Protein AF-0000000074859136 (afdb_homodimer)

Radius of gyration: 30.44 Å; Cα contacts (8 Å, |Δi|>4): 1708; chains: 2; bounding box: 60×98×74 Å

Secondary structure (DSSP, 8-state):
----PPEEEEE--SHHHHHHHHHHHHTT-EEEEEE-SSHHHHHHHHHHHT-SEEES-HHHHHT-TT--EEEE-S-HHHHHHHHHHHHHTT-EEEEPSP--SSSGGGHHHHHHHHH-TTS-EEE--GGGGSHHHHHHHHHHHTTTTSSEEEEEEEEE-B----SS--GGG-GGGT-SHIIIIIHHHHHHHHHHH---EEEEEEEEE------SSS-SSPPP-S-SEEEEEEEETTS-EEEEEEETB--SS-EEEEEEEESSEEEEEETTEEEEEETT-SS-EEEE-----HHHHHTTT--HHHHTTS-HHHHHHHHHHHHHHHHHHHT-SSTT---SGGGTTSEEHHHHHHHHHHHHHHHHHHHHTB-EE-----------TTHHHHHHHHHHTT-/----PPEEEEE--SHHHHHHHHHHHHTT-EEEEEE-SSHHHHHHHHHHHT-SEEES-HHHHHT-TT--EEEE-S-HHHHHHHHHHHHHTT-EEEEPSP--SSGGGGHHHHHHHHH-TTS-EEE--GGGGSHHHHHHHHHHHTTTTSSEEEEEEEEE-B----SS--GGG-GGGT-SHIIIIIHHHHHHHHHHH---EEEEEEEEE------SSS-SSPPP-S-SEEEEEEEETTS-EEEEEEETB--SS-EEEEEEEESSEEEEEETTEEEEEETT-SS-EEEE-----HHHHHTTT--HHHHTTS-HHHHHHHHHHHHHHHHHHHT-SSTT---SGGGTTSPBHHHHHHHHHHHHHHHHHHHHTB-EE-----------TTHHHHHHHHHHTT-

Foldseek 3Di:
DQQDAAEEEEEEQDLVVLLLLLLLVVLVHHHAEYEYCDPVSQVVSCVLRVHDYYDNDLVCRLVPPRHQEYEYDHFLLCQQVSLLVSLVVQHAYEYEFPNHLFLLSNLSNVVSCVVRVQHHFFYLLLLLQQPQLVVLLVCLVVCVQPQWAEKEKEKEEADDPDLDDDLQQESRRQHAQCRPVVLSVQLSCCLRNVWHFFKKEWAFDDPDQADPRRDDDHTRPYTQWIWMKTQTPSNHIYIYTGHNHHYDAIWMWMWIHHPFWIWIDTQSWIWIDTPVDDDIDGPDDDDDDVVVSVVSVRDPVSPVVDRRSSSSSSSSVSSLQSVQCSVDNDNNGGHCVSVVSTHGSVSSSRSSQVSVQHVVNNVVVHMDTRDRDSPNPDPPVPVCVVVVVVVPVVD/DQQDAAEEEEEEQDLVVLLLLLLLVVLVHHHAEYAYCDPVSQVVSCVLRVHDYYDNDLVCRLVPPRHQEYEYDHFLLCQQVSLLVSLVVQHAYEYEFPNHLFLLSNLSNVVSCVVRVQHHFFYLLLLLQQPQLVVLLVCLVVCVQPQWAEKEKEKEEADDPDLDDDLQQESRRQHAQCRPVVLSVQLSCCLRNVWHFFKKEWAFDDPDQADPRRDDDHTRPYTQWIWMKTQTPSNHIYIYTGHNHHYDAIWMWMWIHHPFWIWIDTQSWIWIDTPVDDDIDGPDDDDDDVVVSVVSVRDPVSPVVDRRSSSSSSSSVSSLQSVQCSVDNDNNGGHCVSVVSTHGSVSSSRSSQVSVQHVVNNVVVHMDTRDRDSPNPDPPVPVVVVVVVVVPVVD

pLDDT: mean 88.19, std 16.2, range [21.61, 98.81]

Solvent-accessible surface area (backbone atoms only — not comparable to full-atom values): 40100 Å² total; per-residue (Å²): 124,86,80,69,65,51,23,26,20,37,37,35,80,38,67,64,37,63,47,47,52,32,47,37,44,71,58,65,32,48,58,53,29,36,31,18,93,40,66,66,59,16,50,50,50,23,65,74,66,70,32,85,36,60,36,62,48,70,62,61,40,66,65,32,88,64,37,40,32,36,40,40,32,52,64,15,79,51,39,15,58,52,47,23,54,37,42,73,75,71,27,25,35,38,34,36,79,49,46,33,53,39,31,76,54,30,42,55,27,33,53,35,42,67,73,42,67,87,45,54,52,33,38,58,57,17,52,59,46,19,66,37,46,45,49,48,24,49,38,43,74,73,41,57,21,53,55,60,42,43,33,42,35,42,36,35,25,41,62,67,80,60,71,62,90,47,53,55,34,28,43,84,47,33,16,21,37,50,44,66,48,42,39,56,48,52,45,49,50,28,66,41,71,71,34,48,67,44,31,27,28,36,48,72,39,59,82,64,41,64,49,95,61,38,64,79,87,63,64,40,59,16,32,41,30,31,39,37,37,32,37,27,74,74,68,22,35,36,40,41,38,36,37,33,76,36,67,57,72,73,40,44,38,41,37,42,28,24,79,37,13,35,39,37,35,50,64,40,29,22,34,37,30,42,68,92,45,82,60,76,38,83,75,34,84,54,77,89,54,64,68,64,49,45,72,41,65,44,50,68,72,50,54,75,74,44,60,65,46,47,52,52,1,37,49,45,40,46,49,25,52,47,49,13,39,67,74,33,88,48,68,90,40,64,44,61,72,64,48,65,74,54,40,33,46,64,51,47,38,50,32,32,37,48,51,48,37,28,54,51,9,29,76,68,41,26,53,36,68,48,72,90,72,82,74,68,71,74,77,63,77,68,61,56,56,58,54,50,49,66,61,50,61,77,106,124,87,82,68,64,50,23,27,19,37,36,34,82,37,68,64,37,61,45,48,54,33,46,38,45,72,58,65,33,47,58,52,27,36,30,18,92,41,65,67,59,16,50,51,50,24,65,75,66,69,31,84,38,59,38,62,49,70,62,62,40,67,67,33,88,63,38,41,33,35,40,38,32,53,63,16,79,52,41,15,58,52,47,21,53,36,42,72,76,72,26,26,35,37,35,35,79,50,46,34,54,38,30,76,54,29,42,53,26,33,53,36,41,67,73,42,68,88,45,54,52,34,36,58,57,17,53,61,47,18,67,36,47,45,50,48,26,50,38,42,74,72,42,59,20,52,56,59,42,42,34,42,36,41,35,35,24,43,62,66,80,61,73,61,91,48,53,56,35,28,43,83,46,34,18,21,38,52,43,66,48,42,36,56,48,52,45,49,49,27,66,42,72,71,34,50,66,43,30,27,27,38,48,72,40,59,82,66,38,64,47,95,62,38,65,81,89,63,64,40,60,16,32,41,30,31,39,36,38,32,38,27,72,74,68,22,34,35,41,40,38,35,37,32,76,36,68,59,73,75,41,45,38,40,36,43,27,23,80,37,12,36,40,38,34,50,64,40,28,24,34,35,32,42,68,93,46,81,60,76,38,83,74,33,86,52,78,89,54,64,66,65,49,45,72,42,66,44,52,69,72,50,54,75,74,46,59,64,45,48,53,53,1,36,49,46,40,45,48,24,52,45,51,13,39,67,73,34,87,49,67,88,40,63,43,61,73,63,49,65,73,54,40,35,44,63,51,47,38,52,33,30,38,48,52,47,38,31,53,51,9,29,74,69,40,26,51,36,70,48,73,92,71,83,74,68,72,72,79,63,77,67,62,55,55,57,55,50,50,67,59,50,63,76,106

Nearest PDB structures (foldseek):
  8y7p-assembly1_A  TM=9.850E-01  e=3.467E-49  Homo sapiens
  8y7p-assembly1_B  TM=9.834E-01  e=2.376E-48  Homo sapiens
  3cea-assembly1_D  TM=7.987E-01  e=2.219E-18  Lactiplantibacillus plantarum WCFS1
  4n54-assembly1_C  TM=8.132E-01  e=1.836E-16  Lacticaseibacillus casei BL23
  2p2s-assembly1_B  TM=7.244E-01  e=1.103E-16  Pectobacterium atrosepticum SCRI1043

Sequence (790 aa):
MRKMLPGVGVFGNTPAMRCYIPMLKSCGLEVVALWARTTAEAQEMSEDLDISTFTTDVDKVLLHKDVDLVVISCSPHLQAHIAAKALGIGKHVLCSPPSGPRSHDTLPMVHASRYYPRLMSLMCNGLRFLPSVVKMRSLVKDGFLGEPTICEVKVHYGQRLRTTFDWMCDEMMGGGALNMYGGMIVDLLSHVTGQRATRVQGMLKTYTKQTEHIKGIREITSDDFCSFQMELDGGACATVTLNGHVPGQFVQEVIIVGTKGRLVLKGADLYGQKHDRVKEELLHFDPVNYKDIDSLGISEKVRGDIPVAYMKGVIRMMESVRDAFQQVEERQGWSGGPLEAAATFEDCFYVQTVLDTVRAASKSRQSMKVTMTDSQPEPNPFLSTAMRRSTFSLHMRKMLPGVGVFGNTPAMRCYIPMLKSCGLEVVALWARTTAEAQEMSEDLDISTFTTDVDKVLLHKDVDLVVISCSPHLQAHIAAKALGIGKHVLCSPPSGPRSHDTLPMVHASRYYPRLMSLMCNGLRFLPSVVKMRSLVKDGFLGEPTICEVKVHYGQRLRTTFDWMCDEMMGGGALNMYGGMIVDLLSHVTGQRATRVQGMLKTYTKQTEHIKGIREITSDDFCSFQMELDGGACATVTLNGHVPGQFVQEVIIVGTKGRLVLKGADLYGQKHDRVKEELLHFDPVNYKDIDSLGISEKVRGDIPVAYMKGVIRMMESVRDAFQQVEERQGWSGGPLEAAATFEDCFYVQTVLDTVRAASKSRQSMKVTMTDSQPEPNPFLSTAMRRSTFSLH

Structure (mmCIF, N/CA/C/O backbone):
data_AF-0000000074859136-model_v1
#
loop_
_entity.id
_entity.type
_entity.pdbx_description
1 polymer 'Glucose-fructose oxidoreductase domain-containing protein 1'
#
loop_
_atom_site.group_PDB
_atom_site.id
_atom_site.type_symbol
_atom_site.label_atom_id
_atom_site.label_alt_id
_atom_site.label_comp_id
_atom_site.label_asym_id
_atom_site.label_entity_id
_atom_site.label_seq_id
_atom_site.pdbx_PDB_ins_code
_atom_site.Cartn_x
_atom_site.Cartn_y
_atom_site.Cartn_z
_atom_site.occupancy
_atom_site.B_iso_or_equiv
_atom_site.auth_seq_id
_atom_site.auth_comp_id
_atom_site.auth_asym_id
_atom_site.auth_atom_id
_atom_site.pdbx_PDB_model_num
ATOM 1 N N . MET A 1 1 ? 13.938 41.938 32.5 1 36.56 1 MET A N 1
ATOM 2 C CA . MET A 1 1 ? 12.484 42.062 32.438 1 36.56 1 MET A CA 1
ATOM 3 C C . MET A 1 1 ? 11.867 40.844 31.734 1 36.56 1 MET A C 1
ATOM 5 O O . MET A 1 1 ? 12.398 40.375 30.734 1 36.56 1 MET A O 1
ATOM 9 N N . ARG A 1 2 ? 11.203 40.031 32.406 1 47.5 2 ARG A N 1
ATOM 10 C CA . ARG A 1 2 ? 10.672 38.75 31.875 1 47.5 2 ARG A CA 1
ATOM 11 C C . ARG A 1 2 ? 9.992 38.969 30.531 1 47.5 2 ARG A C 1
ATOM 13 O O . ARG A 1 2 ? 9.078 39.781 30.406 1 47.5 2 ARG A O 1
ATOM 20 N N . LYS A 1 3 ? 10.711 38.781 29.391 1 60.5 3 LYS A N 1
ATOM 21 C CA . LYS A 1 3 ? 10.328 39.031 28.016 1 60.5 3 LYS A CA 1
ATOM 22 C C . LYS A 1 3 ? 8.945 38.469 27.703 1 60.5 3 LYS A C 1
ATOM 24 O O . LYS A 1 3 ? 8.656 37.312 28.047 1 60.5 3 LYS A O 1
ATOM 29 N N . MET A 1 4 ? 7.867 39.375 27.562 1 75.81 4 MET A N 1
ATOM 30 C CA . MET A 1 4 ? 6.445 39.062 27.547 1 75.81 4 MET A CA 1
ATOM 31 C C . MET A 1 4 ? 6.078 38.312 26.266 1 75.81 4 MET A C 1
ATOM 33 O O . MET A 1 4 ? 6.379 38.781 25.156 1 75.81 4 MET A O 1
ATOM 37 N N . LEU A 1 5 ? 5.797 37.031 26.266 1 87.38 5 LEU A N 1
ATOM 38 C CA . LEU A 1 5 ? 5.297 36.219 25.172 1 87.38 5 LEU A CA 1
ATOM 39 C C . LEU A 1 5 ? 4.004 36.812 24.609 1 87.38 5 LEU A C 1
ATOM 41 O O . LEU A 1 5 ? 3.264 37.5 25.312 1 87.38 5 LEU A O 1
ATOM 45 N N . PRO A 1 6 ? 3.83 36.688 23.359 1 91.81 6 PRO A N 1
ATOM 46 C CA . PRO A 1 6 ? 2.615 37.25 22.75 1 91.81 6 PRO A CA 1
ATOM 47 C C . PRO A 1 6 ? 1.342 36.594 23.297 1 91.81 6 PRO A C 1
ATOM 49 O O . PRO A 1 6 ? 1.353 35.406 23.656 1 91.81 6 PRO A O 1
ATOM 52 N N . GLY A 1 7 ? 0.322 37.406 23.391 1 94.69 7 GLY A N 1
ATOM 53 C CA . GLY A 1 7 ? -0.997 36.844 23.625 1 94.69 7 GLY A CA 1
ATOM 54 C C . GLY A 1 7 ? -1.564 36.125 22.406 1 94.69 7 GLY A C 1
ATOM 55 O O . GLY A 1 7 ? -1.3 36.5 21.266 1 94.69 7 GLY A O 1
ATOM 56 N N . VAL A 1 8 ? -2.383 35.062 22.672 1 97.5 8 VAL A N 1
ATOM 57 C CA . VAL A 1 8 ? -2.85 34.219 21.578 1 97.5 8 VAL A CA 1
ATOM 58 C C . VAL A 1 8 ? -4.367 34.312 21.469 1 97.5 8 VAL A C 1
ATOM 60 O O . VAL A 1 8 ? -5.086 34.219 22.469 1 97.5 8 VAL A O 1
ATOM 63 N N . GLY A 1 9 ? -4.871 34.594 20.281 1 98.25 9 GLY A N 1
ATOM 64 C CA . GLY A 1 9 ? -6.266 34.375 19.906 1 98.25 9 GLY A CA 1
ATOM 65 C C . GLY A 1 9 ? -6.492 33.094 19.125 1 98.25 9 GLY A C 1
ATOM 66 O O . GLY A 1 9 ? -5.73 32.781 18.203 1 98.25 9 GLY A O 1
ATOM 67 N N . VAL A 1 10 ? -7.543 32.344 19.484 1 98.19 10 VAL A N 1
ATOM 68 C CA . VAL A 1 10 ? -7.742 31.062 18.828 1 98.19 10 VAL A CA 1
ATOM 69 C C . VAL A 1 10 ? -9.086 31.047 18.109 1 98.19 10 VAL A C 1
ATOM 71 O O . VAL A 1 10 ? -10.062 31.625 18.594 1 98.19 10 VAL A O 1
ATOM 74 N N . PHE A 1 11 ? -9.086 30.391 16.953 1 97.25 11 PHE A N 1
ATOM 75 C CA . PHE A 1 11 ? -10.281 30.266 16.125 1 97.25 11 PHE A CA 1
ATOM 76 C C . PHE A 1 11 ? -10.641 28.797 15.922 1 97.25 11 PHE A C 1
ATOM 78 O O . PHE A 1 11 ? -9.883 28.047 15.297 1 97.25 11 PHE A O 1
ATOM 85 N N . GLY A 1 12 ? -11.859 28.422 16.422 1 93.75 12 GLY A N 1
ATOM 86 C CA . GLY A 1 12 ? -12.359 27.094 16.141 1 93.75 12 GLY A CA 1
ATOM 87 C C . GLY A 1 12 ? -12.5 26.234 17.391 1 93.75 12 GLY A C 1
ATOM 88 O O . GLY A 1 12 ? -11.906 26.547 18.438 1 93.75 12 GLY A O 1
ATOM 89 N N . ASN A 1 13 ? -13.305 25.188 17.312 1 87.81 13 ASN A N 1
ATOM 90 C CA . ASN A 1 13 ? -13.57 24.281 18.406 1 87.81 13 ASN A CA 1
ATOM 91 C C . ASN A 1 13 ? -13.305 22.828 18.016 1 87.81 13 ASN A C 1
ATOM 93 O O . ASN A 1 13 ? -13.977 21.906 18.484 1 87.81 13 ASN A O 1
ATOM 97 N N . THR A 1 14 ? -12.406 22.625 17.156 1 86.62 14 THR A N 1
ATOM 98 C CA . THR A 1 14 ? -12.047 21.281 16.688 1 86.62 14 THR A CA 1
ATOM 99 C C . THR A 1 14 ? -11.266 20.531 17.766 1 86.62 14 THR A C 1
ATOM 101 O O . THR A 1 14 ? -10.758 21.141 18.703 1 86.62 14 THR A O 1
ATOM 104 N N . PRO A 1 15 ? -11.203 19.203 17.625 1 85.75 15 PRO A N 1
ATOM 105 C CA . PRO A 1 15 ? -10.336 18.438 18.531 1 85.75 15 PRO A CA 1
ATOM 106 C C . PRO A 1 15 ? -8.891 18.938 18.516 1 85.75 15 PRO A C 1
ATOM 108 O O . PRO A 1 15 ? -8.211 18.938 19.547 1 85.75 15 PRO A O 1
ATOM 111 N N . ALA A 1 16 ? -8.508 19.344 17.406 1 89.56 16 ALA A N 1
ATOM 112 C CA . ALA A 1 16 ? -7.152 19.875 17.297 1 89.56 16 ALA A CA 1
ATOM 113 C C . ALA A 1 16 ? -6.973 21.109 18.188 1 89.56 16 ALA A C 1
ATOM 115 O O . ALA A 1 16 ? -5.992 21.219 18.922 1 89.56 16 ALA A O 1
ATOM 116 N N . MET A 1 17 ? -7.926 21.969 18.125 1 92.69 17 MET A N 1
ATOM 117 C CA . MET A 1 17 ? -7.828 23.188 18.922 1 92.69 17 MET A CA 1
ATOM 118 C C . MET A 1 17 ? -7.848 22.875 20.422 1 92.69 17 MET A C 1
ATOM 120 O O . MET A 1 17 ? -7.148 23.516 21.203 1 92.69 17 MET A O 1
ATOM 124 N N . ARG A 1 18 ? -8.57 21.938 20.781 1 91.06 18 ARG A N 1
ATOM 125 C CA . ARG A 1 18 ? -8.641 21.516 22.172 1 91.06 18 ARG A CA 1
ATOM 126 C C . ARG A 1 18 ? -7.309 20.953 22.656 1 91.06 18 ARG A C 1
ATOM 128 O O . ARG A 1 18 ? -7.02 20.953 23.844 1 91.06 18 ARG A O 1
ATOM 135 N N . CYS A 1 19 ? -6.512 20.547 21.703 1 91.38 19 CYS A N 1
ATOM 136 C CA . CYS A 1 19 ? -5.164 20.078 22.016 1 91.38 19 CYS A CA 1
ATOM 137 C C . CYS A 1 19 ? -4.172 21.234 22 1 91.38 19 CYS A C 1
ATOM 139 O O . CYS A 1 19 ? -3.279 21.312 22.844 1 91.38 19 CYS A O 1
ATOM 141 N N . TYR A 1 20 ? -4.359 22.172 21.078 1 95.06 20 TYR A N 1
ATOM 142 C CA . TYR A 1 20 ? -3.416 23.266 20.922 1 95.06 20 TYR A CA 1
ATOM 143 C C . TYR A 1 20 ? -3.424 24.188 22.125 1 95.06 20 TYR A C 1
ATOM 145 O O . TYR A 1 20 ? -2.367 24.625 22.594 1 95.06 20 TYR A O 1
ATOM 153 N N . ILE A 1 21 ? -4.586 24.469 22.688 1 95.75 21 ILE A N 1
ATOM 154 C CA . ILE A 1 21 ? -4.738 25.469 23.75 1 95.75 21 ILE A CA 1
ATOM 155 C C . ILE A 1 21 ? -3.939 25.047 24.969 1 95.75 21 ILE A C 1
ATOM 157 O O . ILE A 1 21 ? -3.086 25.797 25.453 1 95.75 21 ILE A O 1
ATOM 161 N N . PRO A 1 22 ? -4.133 23.812 25.469 1 94.25 22 PRO A N 1
ATOM 162 C CA . PRO A 1 22 ? -3.314 23.391 26.609 1 94.25 22 PRO A CA 1
ATOM 163 C C . PRO A 1 22 ? -1.821 23.375 26.297 1 94.25 22 PRO A C 1
ATOM 165 O O . PRO A 1 22 ? -1 23.672 27.172 1 94.25 22 PRO A O 1
ATOM 168 N N . MET A 1 23 ? -1.452 23.062 25.109 1 93.94 23 MET A N 1
ATOM 169 C CA . MET A 1 23 ? -0.048 23.031 24.703 1 93.94 23 MET A CA 1
ATOM 170 C C . MET A 1 23 ? 0.551 24.438 24.734 1 93.94 23 MET A C 1
ATOM 172 O O . MET A 1 23 ? 1.662 24.625 25.234 1 93.94 23 MET A O 1
ATOM 176 N N . LEU A 1 24 ? -0.173 25.375 24.219 1 95.75 24 LEU A N 1
ATOM 177 C CA . LEU A 1 24 ? 0.262 26.766 24.234 1 95.75 24 LEU A CA 1
ATOM 178 C C . LEU A 1 24 ? 0.441 27.281 25.656 1 95.75 24 LEU A C 1
ATOM 180 O O . LEU A 1 24 ? 1.464 27.891 25.984 1 95.75 24 LEU A O 1
ATOM 184 N N . LYS A 1 25 ? -0.513 26.953 26.484 1 94.44 25 LYS A N 1
ATOM 185 C CA . LYS A 1 25 ? -0.466 27.391 27.875 1 94.44 25 LYS A CA 1
ATOM 186 C C . LYS A 1 25 ? 0.729 26.781 28.594 1 94.44 25 LYS A C 1
ATOM 188 O O . LYS A 1 25 ? 1.393 27.453 29.391 1 94.44 25 LYS A O 1
ATOM 193 N N . SER A 1 26 ? 0.983 25.578 28.281 1 92.5 26 SER A N 1
ATOM 194 C CA . SER A 1 26 ? 2.105 24.891 28.906 1 92.5 26 SER A CA 1
ATOM 195 C C . SER A 1 26 ? 3.436 25.5 28.5 1 92.5 26 SER A C 1
ATOM 197 O O . SER A 1 26 ? 4.434 25.391 29.203 1 92.5 26 SER A O 1
ATOM 199 N N . CYS A 1 27 ? 3.443 26.141 27.375 1 93.44 27 CYS A N 1
ATOM 200 C CA . CYS A 1 27 ? 4.645 26.797 26.875 1 93.44 27 CYS A CA 1
ATOM 201 C C . CYS A 1 27 ? 4.746 28.219 27.406 1 93.44 27 CYS A C 1
ATOM 203 O O . CYS A 1 27 ? 5.668 28.953 27.062 1 93.44 27 CYS A O 1
ATOM 205 N N . GLY A 1 28 ? 3.732 28.594 28.172 1 93.19 28 GLY A N 1
ATOM 206 C CA . GLY A 1 28 ? 3.764 29.922 28.781 1 93.19 28 GLY A CA 1
ATOM 207 C C . GLY A 1 28 ? 3.031 30.969 27.969 1 93.19 28 GLY A C 1
ATOM 208 O O . GLY A 1 28 ? 3.031 32.156 28.312 1 93.19 28 GLY A O 1
ATOM 209 N N . LEU A 1 29 ? 2.426 30.594 26.859 1 94.62 29 LEU A N 1
ATOM 210 C CA . LEU A 1 29 ? 1.637 31.531 26.062 1 94.62 29 LEU A CA 1
ATOM 211 C C . LEU A 1 29 ? 0.225 31.672 26.609 1 94.62 29 LEU A C 1
ATOM 213 O O . LEU A 1 29 ? -0.413 30.672 26.953 1 94.62 29 LEU A O 1
ATOM 217 N N . GLU A 1 30 ? -0.194 32.812 26.719 1 94.75 30 GLU A N 1
ATOM 218 C CA . GLU A 1 30 ? -1.532 33.062 27.25 1 94.75 30 GLU A CA 1
ATOM 219 C C . GLU A 1 30 ? -2.57 33.125 26.141 1 94.75 30 GLU A C 1
ATOM 221 O O . GLU A 1 30 ? -2.434 33.875 25.188 1 94.75 30 GLU A O 1
ATOM 226 N N . VAL A 1 31 ? -3.578 32.281 26.25 1 97.31 31 VAL A N 1
ATOM 227 C CA . VAL A 1 31 ? -4.711 32.312 25.328 1 97.31 31 VAL A CA 1
ATOM 228 C C . VAL A 1 31 ? -5.777 33.281 25.891 1 97.31 31 VAL A C 1
ATOM 230 O O . VAL A 1 31 ? -6.434 32.969 26.875 1 97.31 31 VAL A O 1
ATOM 233 N N . VAL A 1 32 ? -6.035 34.344 25.188 1 96.69 32 VAL A N 1
ATOM 234 C CA . VAL A 1 32 ? -6.785 35.406 25.828 1 96.69 32 VAL A CA 1
ATOM 235 C C . VAL A 1 32 ? -8.164 35.531 25.188 1 96.69 32 VAL A C 1
ATOM 237 O O . VAL A 1 32 ? -9.086 36.125 25.781 1 96.69 32 VAL A O 1
ATOM 240 N N . ALA A 1 33 ? -8.312 35.031 23.953 1 97.69 33 ALA A N 1
ATOM 241 C CA . ALA A 1 33 ? -9.586 35.156 23.25 1 97.69 33 ALA A CA 1
ATOM 242 C C . ALA A 1 33 ? -9.867 33.906 22.406 1 97.69 33 ALA A C 1
ATOM 244 O O . ALA A 1 33 ? -8.953 33.344 21.797 1 97.69 33 ALA A O 1
ATOM 245 N N . LEU A 1 34 ? -11.148 33.562 22.359 1 98.12 34 LEU A N 1
ATOM 246 C CA . LEU A 1 34 ? -11.594 32.375 21.641 1 98.12 34 LEU A CA 1
ATOM 247 C C . LEU A 1 34 ? -12.789 32.688 20.75 1 98.12 34 LEU A C 1
ATOM 249 O O . LEU A 1 34 ? -13.75 33.312 21.203 1 98.12 34 LEU A O 1
ATOM 253 N N . TRP A 1 35 ? -12.695 32.25 19.484 1 97.81 35 TRP A N 1
ATOM 254 C CA . TRP A 1 35 ? -13.82 32.312 18.547 1 97.81 35 TRP A CA 1
ATOM 255 C C . TRP A 1 35 ? -14.359 30.922 18.25 1 97.81 35 TRP A C 1
ATOM 257 O O . TRP A 1 35 ? -13.586 29.984 18.062 1 97.81 35 TRP A O 1
ATOM 267 N N . ALA A 1 36 ? -15.656 30.766 18.219 1 95.62 36 ALA A N 1
ATOM 268 C CA . ALA A 1 36 ? -16.344 29.594 17.688 1 95.62 36 ALA A CA 1
ATOM 269 C C . ALA A 1 36 ? -17.594 29.984 16.906 1 95.62 36 ALA A C 1
ATOM 271 O O . ALA A 1 36 ? -18 31.156 16.938 1 95.62 36 ALA A O 1
ATOM 272 N N . ARG A 1 37 ? -18.109 29.031 16.234 1 91.56 37 ARG A N 1
ATOM 273 C CA . ARG A 1 37 ? -19.219 29.312 15.312 1 91.56 37 ARG A CA 1
ATOM 274 C C . ARG A 1 37 ? -20.469 29.719 16.078 1 91.56 37 ARG A C 1
ATOM 276 O O . ARG A 1 37 ? -21.219 30.594 15.617 1 91.56 37 ARG A O 1
ATOM 283 N N . THR A 1 38 ? -20.75 29.109 17.219 1 94.19 38 THR A N 1
ATOM 284 C CA . THR A 1 38 ? -21.922 29.422 18.016 1 94.19 38 THR A CA 1
ATOM 285 C C . THR A 1 38 ? -21.516 29.859 19.422 1 94.19 38 THR A C 1
ATOM 287 O O . THR A 1 38 ? -20.453 29.484 19.922 1 94.19 38 THR A O 1
ATOM 290 N N . THR A 1 39 ? -22.422 30.625 20 1 95.38 39 THR A N 1
ATOM 291 C CA . THR A 1 39 ? -22.172 31.109 21.344 1 95.38 39 THR A CA 1
ATOM 292 C C . THR A 1 39 ? -22.047 29.938 22.328 1 95.38 39 THR A C 1
ATOM 294 O O . THR A 1 39 ? -21.219 29.969 23.234 1 95.38 39 THR A O 1
ATOM 297 N N . ALA A 1 40 ? -22.859 28.984 22.062 1 95.5 40 ALA A N 1
ATOM 298 C CA . ALA A 1 40 ? -22.844 27.828 22.953 1 95.5 40 ALA A CA 1
ATOM 299 C C . ALA A 1 40 ? -21.5 27.094 22.891 1 95.5 40 ALA A C 1
ATOM 301 O O . ALA A 1 40 ? -20.938 26.734 23.938 1 95.5 40 ALA A O 1
ATOM 302 N N . GLU A 1 41 ? -21 26.875 21.75 1 93.38 41 GLU A N 1
ATOM 303 C CA . GLU A 1 41 ? -19.719 26.219 21.562 1 93.38 41 GLU A CA 1
ATOM 304 C C . GLU A 1 41 ? -18.578 27.047 22.156 1 93.38 41 GLU A C 1
ATOM 306 O O . GLU A 1 41 ? -17.688 26.5 22.812 1 93.38 41 GLU A O 1
ATOM 311 N N . ALA A 1 42 ? -18.641 28.328 21.906 1 95.31 42 ALA A N 1
ATOM 312 C CA . ALA A 1 42 ? -17.594 29.219 22.406 1 95.31 42 ALA A CA 1
ATOM 313 C C . ALA A 1 42 ? -17.562 29.234 23.938 1 95.31 42 ALA A C 1
ATOM 315 O O . ALA A 1 42 ? -16.5 29.188 24.547 1 95.31 42 ALA A O 1
ATOM 316 N N . GLN A 1 43 ? -18.719 29.328 24.484 1 96.12 43 GLN A N 1
ATOM 317 C CA . GLN A 1 43 ? -18.828 29.375 25.938 1 96.12 43 GLN A CA 1
ATOM 318 C C . GLN A 1 43 ? -18.344 28.078 26.578 1 96.12 43 GLN A C 1
ATOM 320 O O . GLN A 1 43 ? -17.594 28.094 27.547 1 96.12 43 GLN A O 1
ATOM 325 N N . GLU A 1 44 ? -18.766 27.016 26.062 1 95.19 44 GLU A N 1
ATOM 326 C CA . GLU A 1 44 ? -18.391 25.719 26.578 1 95.19 44 GLU A CA 1
ATOM 327 C C . GLU A 1 44 ? -16.875 25.531 26.578 1 95.19 44 GLU A C 1
ATOM 329 O O . GLU A 1 44 ? -16.281 25.141 27.594 1 95.19 44 GLU A O 1
ATOM 334 N N . MET A 1 45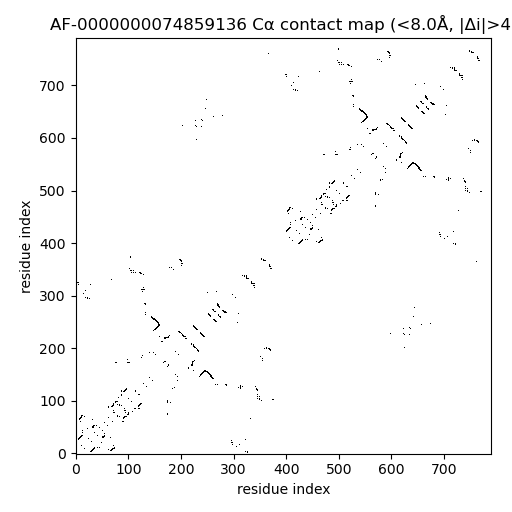 ? -16.25 25.812 25.516 1 93.88 45 MET A N 1
ATOM 335 C CA . MET A 1 45 ? -14.812 25.625 25.375 1 93.88 45 MET A CA 1
ATOM 336 C C . MET A 1 45 ? -14.055 26.625 26.25 1 93.88 45 MET A C 1
ATOM 338 O O . MET A 1 45 ? -13.016 26.281 26.812 1 93.88 45 MET A O 1
ATOM 342 N N . SER A 1 46 ? -14.57 27.812 26.312 1 95.88 46 SER A N 1
ATOM 343 C CA . SER A 1 46 ? -13.961 28.828 27.172 1 95.88 46 SER A CA 1
ATOM 344 C C . SER A 1 46 ? -13.953 28.391 28.625 1 95.88 46 SER A C 1
ATOM 346 O O . SER A 1 46 ? -12.969 28.594 29.328 1 95.88 46 SER A O 1
ATOM 348 N N . GLU A 1 47 ? -15.039 27.844 29.031 1 95.38 47 GLU A N 1
ATOM 349 C CA . GLU A 1 47 ? -15.148 27.344 30.406 1 95.38 47 GLU A CA 1
ATOM 350 C C . GLU A 1 47 ? -14.242 26.141 30.625 1 95.38 47 GLU A C 1
ATOM 352 O O . GLU A 1 47 ? -13.531 26.062 31.641 1 95.38 47 GLU A O 1
ATOM 357 N N . ASP A 1 48 ? -14.258 25.281 29.656 1 93.38 48 ASP A N 1
ATOM 358 C CA . ASP A 1 48 ? -13.477 24.047 29.766 1 93.38 48 ASP A CA 1
ATOM 359 C C . ASP A 1 48 ? -11.984 24.359 29.844 1 93.38 48 ASP A C 1
ATOM 361 O O . ASP A 1 48 ? -11.242 23.641 30.531 1 93.38 48 ASP A O 1
ATOM 365 N N . LEU A 1 49 ? -11.555 25.406 29.125 1 94.38 49 LEU A N 1
ATOM 366 C CA . LEU A 1 49 ? -10.117 25.609 28.953 1 94.38 49 LEU A CA 1
ATOM 367 C C . LEU A 1 49 ? -9.672 26.922 29.594 1 94.38 49 LEU A C 1
ATOM 369 O O . LEU A 1 49 ? -8.539 27.359 29.375 1 94.38 49 LEU A O 1
ATOM 373 N N . ASP A 1 50 ? -10.5 27.531 30.312 1 93.81 50 ASP A N 1
ATOM 374 C CA . ASP A 1 50 ? -10.211 28.719 31.125 1 93.81 50 ASP A CA 1
ATOM 375 C C . ASP A 1 50 ? -9.703 29.875 30.25 1 93.81 50 ASP A C 1
ATOM 377 O O . ASP A 1 50 ? -8.617 30.391 30.469 1 93.81 50 ASP A O 1
ATOM 381 N N . ILE A 1 51 ? -10.523 30.266 29.312 1 96.38 51 ILE A N 1
ATOM 382 C CA . ILE A 1 51 ? -10.227 31.406 28.453 1 96.38 51 ILE A CA 1
ATOM 383 C C . ILE A 1 51 ? -11.18 32.562 28.781 1 96.38 51 ILE A C 1
ATOM 385 O O . ILE A 1 51 ? -12.398 32.375 28.781 1 96.38 51 ILE A O 1
ATOM 389 N N . SER A 1 52 ? -10.727 33.656 29.031 1 92.44 52 SER A N 1
ATOM 390 C CA . SER A 1 52 ? -11.453 34.781 29.625 1 92.44 52 SER A CA 1
ATOM 391 C C . SER A 1 52 ? -12.461 35.375 28.641 1 92.44 52 SER A C 1
ATOM 393 O O . SER A 1 52 ? -13.57 35.75 29.047 1 92.44 52 SER A O 1
ATOM 395 N N . THR A 1 53 ? -12.094 35.469 27.391 1 96.19 53 THR A N 1
ATOM 396 C CA . THR A 1 53 ? -12.945 36.125 26.391 1 96.19 53 THR A CA 1
ATOM 397 C C . THR A 1 53 ? -13.352 35.125 25.312 1 96.19 53 THR A C 1
ATOM 399 O O . THR A 1 53 ? -12.5 34.438 24.75 1 96.19 53 THR A O 1
ATOM 402 N N . PHE A 1 54 ? -14.617 35 25.062 1 97.31 54 PHE A N 1
ATOM 403 C CA . PHE A 1 54 ? -15.117 34.188 23.953 1 97.31 54 PHE A CA 1
ATOM 404 C C . PHE A 1 54 ? -16.109 35 23.109 1 97.31 54 PHE A C 1
ATOM 406 O O . PHE A 1 54 ? -16.766 35.906 23.609 1 97.31 54 PHE A O 1
ATOM 413 N N . THR A 1 55 ? -16.188 34.719 21.844 1 97.69 55 THR A N 1
ATOM 414 C CA . THR A 1 55 ? -17.047 35.469 20.938 1 97.69 55 THR A CA 1
ATOM 415 C C . THR A 1 55 ? -17.359 34.656 19.688 1 97.69 55 THR A C 1
ATOM 417 O O . THR A 1 55 ? -16.75 33.625 19.438 1 97.69 55 THR A O 1
ATOM 420 N N . THR A 1 56 ? -18.312 35.031 18.938 1 96.69 56 THR A N 1
ATOM 421 C CA . THR A 1 56 ? -18.609 34.5 17.609 1 96.69 56 THR A CA 1
ATOM 422 C C . THR A 1 56 ? -18.25 35.5 16.531 1 96.69 56 THR A C 1
ATOM 424 O O . THR A 1 56 ? -18.469 35.25 15.336 1 96.69 56 THR A O 1
ATOM 427 N N . ASP A 1 57 ? -17.719 36.562 16.984 1 96.56 57 ASP A N 1
ATOM 428 C CA . ASP A 1 57 ? -17.297 37.625 16.078 1 96.56 57 ASP A CA 1
ATOM 429 C C . ASP A 1 57 ? -15.797 37.562 15.828 1 96.56 57 ASP A C 1
ATOM 431 O O . ASP A 1 57 ? -15 37.812 16.734 1 96.56 57 ASP A O 1
ATOM 435 N N . VAL A 1 58 ? -15.438 37.375 14.594 1 96.75 58 VAL A N 1
ATOM 436 C CA . VAL A 1 58 ? -14.047 37.219 14.188 1 96.75 58 VAL A CA 1
ATOM 437 C C . VAL A 1 58 ? -13.25 38.469 14.547 1 96.75 58 VAL A C 1
ATOM 439 O O . VAL A 1 58 ? -12.148 38.406 15.094 1 96.75 58 VAL A O 1
ATOM 442 N N . ASP A 1 59 ? -13.82 39.656 14.375 1 96.75 59 ASP A N 1
ATOM 443 C CA . ASP A 1 59 ? -13.125 40.906 14.562 1 96.75 59 ASP A CA 1
ATOM 444 C C . ASP A 1 59 ? -12.797 41.156 16.031 1 96.75 59 ASP A C 1
ATOM 446 O O . ASP A 1 59 ? -11.773 41.781 16.359 1 96.75 59 ASP A O 1
ATOM 450 N N . LYS A 1 60 ? -13.648 40.656 16.859 1 97.06 60 LYS A N 1
ATOM 451 C CA . LYS A 1 60 ? -13.422 40.875 18.281 1 97.06 60 LYS A CA 1
ATOM 452 C C . LYS A 1 60 ? -12.148 40.156 18.75 1 97.06 60 LYS A C 1
ATOM 454 O O . LYS A 1 60 ? -11.43 40.656 19.609 1 97.06 60 LYS A O 1
ATOM 459 N N . VAL A 1 61 ? -11.867 39.031 18.188 1 97.44 61 VAL A N 1
ATOM 460 C CA . VAL A 1 61 ? -10.641 38.312 18.531 1 97.44 61 VAL A CA 1
ATOM 461 C C . VAL A 1 61 ? -9.445 39 17.859 1 97.44 61 VAL A C 1
ATOM 463 O O . VAL A 1 61 ? -8.43 39.219 18.516 1 97.44 61 VAL A O 1
ATOM 466 N N . LEU A 1 62 ? -9.57 39.375 16.594 1 97.19 62 LEU A N 1
ATOM 467 C CA . LEU A 1 62 ? -8.461 39.906 15.812 1 97.19 62 LEU A CA 1
ATOM 468 C C . LEU A 1 62 ? -8.016 41.25 16.344 1 97.19 62 LEU A C 1
ATOM 470 O O . LEU A 1 62 ? -6.816 41.562 16.344 1 97.19 62 LEU A O 1
ATOM 474 N N . LEU A 1 63 ? -8.977 42.031 16.844 1 96.38 63 LEU A N 1
ATOM 475 C CA . LEU A 1 63 ? -8.672 43.406 17.266 1 96.38 63 LEU A CA 1
ATOM 476 C C . LEU A 1 63 ? -8.422 43.469 18.766 1 96.38 63 LEU A C 1
ATOM 478 O O . LEU A 1 63 ? -8.164 44.531 19.312 1 96.38 63 LEU A O 1
ATOM 482 N N . HIS A 1 64 ? -8.57 42.312 19.406 1 95.75 64 HIS A N 1
ATOM 483 C CA . HIS A 1 64 ? -8.266 42.312 20.828 1 95.75 64 HIS A CA 1
ATOM 484 C C . HIS A 1 64 ? -6.863 42.844 21.094 1 95.75 64 HIS A C 1
ATOM 486 O O . HIS A 1 64 ? -5.895 42.375 20.484 1 95.75 64 HIS A O 1
ATOM 492 N N . LYS A 1 65 ? -6.625 43.656 22.047 1 93.44 65 LYS A N 1
ATOM 493 C CA . LYS A 1 65 ? -5.391 44.406 22.281 1 93.44 65 LYS A CA 1
ATOM 494 C C . LYS A 1 65 ? -4.262 43.469 22.719 1 93.44 65 LYS A C 1
ATOM 496 O O . LYS A 1 65 ? -3.092 43.719 22.438 1 93.44 65 LYS A O 1
ATOM 501 N N . ASP A 1 66 ? -4.598 42.375 23.312 1 93.62 66 ASP A N 1
ATOM 502 C CA . ASP A 1 66 ? -3.582 41.5 23.875 1 93.62 66 ASP A CA 1
ATOM 503 C C . ASP A 1 66 ? -3.275 40.312 22.938 1 93.62 66 ASP A C 1
ATOM 505 O O . ASP A 1 66 ? -2.498 39.438 23.281 1 93.62 66 ASP A O 1
ATOM 509 N N . VAL A 1 67 ? -3.887 40.312 21.734 1 95.88 67 VAL A N 1
ATOM 510 C CA . VAL A 1 67 ? -3.654 39.219 20.781 1 95.88 67 VAL A CA 1
ATOM 511 C C . VAL A 1 67 ? -2.58 39.625 19.781 1 95.88 67 VAL A C 1
ATOM 513 O O . VAL A 1 67 ? -2.738 40.625 19.062 1 95.88 67 VAL A O 1
ATOM 516 N N . ASP A 1 68 ? -1.524 38.875 19.719 1 95.56 68 ASP A N 1
ATOM 517 C CA . ASP A 1 68 ? -0.447 39.094 18.75 1 95.56 68 ASP A CA 1
ATOM 518 C C . ASP A 1 68 ? -0.307 37.906 17.812 1 95.56 68 ASP A C 1
ATOM 520 O O . ASP A 1 68 ? 0.207 38.062 16.703 1 95.56 68 ASP A O 1
ATOM 524 N N . LEU A 1 69 ? -0.65 36.75 18.266 1 97.12 69 LEU A N 1
ATOM 525 C CA . LEU A 1 69 ? -0.612 35.5 17.531 1 97.12 69 LEU A CA 1
ATOM 526 C C . LEU A 1 69 ? -2.002 34.875 17.438 1 97.12 69 LEU A C 1
ATOM 528 O O . LEU A 1 69 ? -2.711 34.781 18.438 1 97.12 69 LEU A O 1
ATOM 532 N N . VAL A 1 70 ? -2.326 34.531 16.219 1 98.12 70 VAL A N 1
ATOM 533 C CA . VAL A 1 70 ? -3.611 33.875 15.992 1 98.12 70 VAL A CA 1
ATOM 534 C C . VAL A 1 70 ? -3.385 32.438 15.578 1 98.12 70 VAL A C 1
ATOM 536 O O . VAL A 1 70 ? -2.562 32.156 14.703 1 98.12 70 VAL A O 1
ATOM 539 N N . VAL A 1 71 ? -4.102 31.5 16.203 1 98.25 71 VAL A N 1
ATOM 540 C CA . VAL A 1 71 ? -4.082 30.078 15.844 1 98.25 71 VAL A CA 1
ATOM 541 C C . VAL A 1 71 ? -5.453 29.672 15.305 1 98.25 71 VAL A C 1
ATOM 543 O O . VAL A 1 71 ? -6.469 29.844 15.984 1 98.25 71 VAL A O 1
ATOM 546 N N . ILE A 1 72 ? -5.445 29.109 14.141 1 97.56 72 ILE A N 1
ATOM 547 C CA . ILE A 1 72 ? -6.711 28.875 13.453 1 97.56 72 ILE A CA 1
ATOM 548 C C . ILE A 1 72 ? -6.887 27.375 13.227 1 97.56 72 ILE A C 1
ATOM 550 O O . ILE A 1 72 ? -6.027 26.719 12.625 1 97.56 72 ILE A O 1
ATOM 554 N N . SER A 1 73 ? -7.961 26.75 13.688 1 94.31 73 SER A N 1
ATOM 555 C CA . SER A 1 73 ? -8.422 25.391 13.406 1 94.31 73 SER A CA 1
ATOM 556 C C . SER A 1 73 ? -9.945 25.328 13.344 1 94.31 73 SER A C 1
ATOM 558 O O . SER A 1 73 ? -10.594 24.953 14.312 1 94.31 73 SER A O 1
ATOM 560 N N . CYS A 1 74 ? -10.5 25.656 12.305 1 89 74 CYS A N 1
ATOM 561 C CA . CYS A 1 74 ? -11.938 25.609 12.062 1 89 74 CYS A CA 1
ATOM 562 C C . CYS A 1 74 ? -12.234 25.047 10.68 1 89 74 CYS A C 1
ATOM 564 O O . CYS A 1 74 ? -11.352 24.469 10.031 1 89 74 CYS A O 1
ATOM 566 N N . SER A 1 75 ? -13.484 25.141 10.242 1 84 75 SER A N 1
ATOM 567 C CA . SER A 1 75 ? -13.836 24.594 8.93 1 84 75 SER A CA 1
ATOM 568 C C . SER A 1 75 ? -12.922 25.141 7.844 1 84 75 SER A C 1
ATOM 570 O O . SER A 1 75 ? -12.703 26.359 7.758 1 84 75 SER A O 1
ATOM 572 N N . PRO A 1 76 ? -12.477 24.266 6.969 1 81.62 76 PRO A N 1
ATOM 573 C CA . PRO A 1 76 ? -11.453 24.641 5.996 1 81.62 76 PRO A CA 1
ATOM 574 C C . PRO A 1 76 ? -11.859 25.844 5.137 1 81.62 76 PRO A C 1
ATOM 576 O O . PRO A 1 76 ? -11.016 26.672 4.781 1 81.62 76 PRO A O 1
ATOM 579 N N . HIS A 1 77 ? -13.039 26.047 4.887 1 82.12 77 HIS A N 1
ATOM 580 C CA . HIS A 1 77 ? -13.469 27.109 3.992 1 82.12 77 HIS A CA 1
ATOM 581 C C . HIS A 1 77 ? -13.32 28.469 4.652 1 82.12 77 HIS A C 1
ATOM 583 O O . HIS A 1 77 ? -13.305 29.5 3.967 1 82.12 77 HIS A O 1
ATOM 589 N N . LEU A 1 78 ? -13.133 28.516 5.961 1 88 78 LEU A N 1
ATOM 590 C CA . LEU A 1 78 ? -13.047 29.766 6.691 1 88 78 LEU A CA 1
ATOM 591 C C . LEU A 1 78 ? -11.594 30.125 6.988 1 88 78 LEU A C 1
ATOM 593 O O . LEU A 1 78 ? -11.281 31.297 7.23 1 88 78 LEU A O 1
ATOM 597 N N . GLN A 1 79 ? -10.719 29.203 6.973 1 92.5 79 GLN A N 1
ATOM 598 C CA . GLN A 1 79 ? -9.391 29.359 7.562 1 92.5 79 GLN A CA 1
ATOM 599 C C . GLN A 1 79 ? -8.555 30.375 6.785 1 92.5 79 GLN A C 1
ATOM 601 O O . GLN A 1 79 ? -7.973 31.281 7.375 1 92.5 79 GLN A O 1
ATOM 606 N N . ALA A 1 80 ? -8.648 30.25 5.488 1 93 80 ALA A N 1
ATOM 607 C CA . ALA A 1 80 ? -7.781 31.078 4.652 1 93 80 ALA A CA 1
ATOM 608 C C . ALA A 1 80 ? -8.133 32.562 4.789 1 93 80 ALA A C 1
ATOM 610 O O . ALA A 1 80 ? -7.242 33.406 4.844 1 93 80 ALA A O 1
ATOM 611 N N . HIS A 1 81 ? -9.383 32.844 4.898 1 93.5 81 HIS A N 1
ATOM 612 C CA . HIS A 1 81 ? -9.836 34.219 4.992 1 93.5 81 HIS A CA 1
ATOM 613 C C . HIS A 1 81 ? -9.508 34.812 6.355 1 93.5 81 HIS A C 1
ATOM 615 O O . HIS A 1 81 ? -9.117 35.969 6.449 1 93.5 81 HIS A O 1
ATOM 621 N N . ILE A 1 82 ? -9.664 34.031 7.344 1 96.25 82 ILE A N 1
ATOM 622 C CA . ILE A 1 82 ? -9.312 34.5 8.688 1 96.25 82 ILE A CA 1
ATOM 623 C C . ILE A 1 82 ? -7.816 34.75 8.773 1 96.25 82 ILE A C 1
ATOM 625 O O . ILE A 1 82 ? -7.391 35.781 9.312 1 96.25 82 ILE A O 1
ATOM 629 N N . ALA A 1 83 ? -7.062 33.875 8.211 1 97.5 83 ALA A N 1
ATOM 630 C CA . ALA A 1 83 ? -5.609 34 8.203 1 97.5 83 ALA A CA 1
ATOM 631 C C . ALA A 1 83 ? -5.188 35.281 7.465 1 97.5 83 ALA A C 1
ATOM 633 O O . ALA A 1 83 ? -4.348 36.031 7.949 1 97.5 83 ALA A O 1
ATOM 634 N N . ALA A 1 84 ? -5.789 35.469 6.305 1 96.88 84 ALA A N 1
ATOM 635 C CA . ALA A 1 84 ? -5.465 36.656 5.508 1 96.88 84 ALA A CA 1
ATOM 636 C C . ALA A 1 84 ? -5.812 37.938 6.258 1 96.88 84 ALA A C 1
ATOM 638 O O . ALA A 1 84 ? -5.027 38.906 6.266 1 96.88 84 ALA A O 1
ATOM 639 N N . LYS A 1 85 ? -6.957 37.938 6.855 1 97.44 85 LYS A N 1
ATOM 640 C CA . LYS A 1 85 ? -7.398 39.094 7.625 1 97.44 85 LYS A CA 1
ATOM 641 C C . LYS A 1 85 ? -6.461 39.375 8.797 1 97.44 85 LYS A C 1
ATOM 643 O O . LYS A 1 85 ? -6.105 40.531 9.062 1 97.44 85 LYS A O 1
ATOM 648 N N . ALA A 1 86 ? -6.09 38.344 9.484 1 98.06 86 ALA A N 1
ATOM 649 C CA . ALA A 1 86 ? -5.191 38.438 10.633 1 98.06 86 ALA A CA 1
ATOM 650 C C . ALA A 1 86 ? -3.85 39.062 10.219 1 98.06 86 ALA A C 1
ATOM 652 O O . ALA A 1 86 ? -3.359 40 10.852 1 98.06 86 ALA A O 1
ATOM 653 N N . LEU A 1 87 ? -3.287 38.562 9.172 1 97.69 87 LEU A N 1
ATOM 654 C CA . LEU A 1 87 ? -2.016 39.062 8.672 1 97.69 87 LEU A CA 1
ATOM 655 C C . LEU A 1 87 ? -2.148 40.531 8.25 1 97.69 87 LEU A C 1
ATOM 657 O O . LEU A 1 87 ? -1.26 41.344 8.516 1 97.69 87 LEU A O 1
ATOM 661 N N . GLY A 1 88 ? -3.234 40.812 7.691 1 96.94 88 GLY A N 1
ATOM 662 C CA . GLY A 1 88 ? -3.477 42.156 7.191 1 96.94 88 GLY A CA 1
ATOM 663 C C . GLY A 1 88 ? -3.482 43.219 8.289 1 96.94 88 GLY A C 1
ATOM 664 O O . GLY A 1 88 ? -3.227 44.375 8.023 1 96.94 88 GLY A O 1
ATOM 665 N N . ILE A 1 89 ? -3.793 42.812 9.453 1 96.69 89 ILE A N 1
ATOM 666 C CA . ILE A 1 89 ? -3.855 43.75 10.547 1 96.69 89 ILE A CA 1
ATOM 667 C C . ILE A 1 89 ? -2.652 43.562 11.469 1 96.69 89 ILE A C 1
ATOM 669 O O . ILE A 1 89 ? -2.654 44.062 12.609 1 96.69 89 ILE A O 1
ATOM 673 N N . GLY A 1 90 ? -1.675 42.75 11.055 1 95.88 90 GLY A N 1
ATOM 674 C CA . GLY A 1 90 ? -0.372 42.719 11.695 1 95.88 90 GLY A CA 1
ATOM 675 C C . GLY A 1 90 ? -0.239 41.594 12.719 1 95.88 90 GLY A C 1
ATOM 676 O O . GLY A 1 90 ? 0.63 41.625 13.594 1 95.88 90 GLY A O 1
ATOM 677 N N . LYS A 1 91 ? -1.069 40.594 12.672 1 97.19 91 LYS A N 1
ATOM 678 C CA . LYS A 1 91 ? -0.988 39.5 13.617 1 97.19 91 LYS A CA 1
ATOM 679 C C . LYS A 1 91 ? -0.215 38.312 13.023 1 97.19 91 LYS A C 1
ATOM 681 O O . LYS A 1 91 ? -0.281 38.062 11.812 1 97.19 91 LYS A O 1
ATOM 686 N N . HIS A 1 92 ? 0.578 37.594 13.828 1 97.44 92 HIS A N 1
ATOM 687 C CA . HIS A 1 92 ? 1.163 36.312 13.445 1 97.44 92 HIS A CA 1
ATOM 688 C C . HIS A 1 92 ? 0.093 35.25 13.32 1 97.44 92 HIS A C 1
ATOM 690 O O . HIS A 1 92 ? -0.942 35.312 13.984 1 97.44 92 HIS A O 1
ATOM 696 N N . VAL A 1 93 ? 0.36 34.25 12.43 1 98.12 93 VAL A N 1
ATOM 697 C CA . VAL A 1 93 ? -0.7 33.281 12.195 1 98.12 93 VAL A CA 1
ATOM 698 C C . VAL A 1 93 ? -0.113 31.859 12.188 1 98.12 93 VAL A C 1
ATOM 700 O O . VAL A 1 93 ? 0.902 31.609 11.531 1 98.12 93 VAL A O 1
ATOM 703 N N . LEU A 1 94 ? -0.714 30.969 12.922 1 97.94 94 LEU A N 1
ATOM 704 C CA . LEU A 1 94 ? -0.581 29.516 12.805 1 97.94 94 LEU A CA 1
ATOM 705 C C . LEU A 1 94 ? -1.893 28.891 12.352 1 97.94 94 LEU A C 1
ATOM 707 O O . LEU A 1 94 ? -2.926 29.062 13.008 1 97.94 94 LEU A O 1
ATOM 711 N N . CYS A 1 95 ? -1.844 28.188 11.305 1 96.94 95 CYS A N 1
ATOM 712 C CA . CYS A 1 95 ? -3.059 27.594 10.75 1 96.94 95 CYS A CA 1
ATOM 713 C C . CYS A 1 95 ? -2.988 26.062 10.789 1 96.94 95 CYS A C 1
ATOM 715 O O . CYS A 1 95 ? -1.969 25.484 10.422 1 96.94 95 CYS A O 1
ATOM 717 N N . SER A 1 96 ? -4.059 25.438 11.203 1 94.44 96 SER A N 1
ATOM 718 C CA . SER A 1 96 ? -4.133 23.969 11.258 1 94.44 96 SER A CA 1
ATOM 719 C C . SER A 1 96 ? -4.48 23.391 9.898 1 94.44 96 SER A C 1
ATOM 721 O O . SER A 1 96 ? -5.242 23.984 9.133 1 94.44 96 SER A O 1
ATOM 723 N N . PRO A 1 97 ? -3.998 22.188 9.602 1 89.12 97 PRO A N 1
ATOM 724 C CA . PRO A 1 97 ? -4.461 21.469 8.414 1 89.12 97 PRO A CA 1
ATOM 725 C C . PRO A 1 97 ? -5.809 20.781 8.625 1 89.12 97 PRO A C 1
ATOM 727 O O . PRO A 1 97 ? -6.141 20.406 9.75 1 89.12 97 PRO A O 1
ATOM 730 N N . PRO A 1 98 ? -6.617 20.625 7.648 1 82.44 98 PRO A N 1
ATOM 731 C CA . PRO A 1 98 ? -6.461 21.141 6.281 1 82.44 98 PRO A CA 1
ATOM 732 C C . PRO A 1 98 ? -6.922 22.578 6.129 1 82.44 98 PRO A C 1
ATOM 734 O O . PRO A 1 98 ? -7.82 23.031 6.848 1 82.44 98 PRO A O 1
ATOM 737 N N . SER A 1 99 ? -6.277 23.469 5.23 1 75 99 SER A N 1
ATOM 738 C CA . SER A 1 99 ? -6.578 24.906 5.133 1 75 99 SER A CA 1
ATOM 739 C C . SER A 1 99 ? -7.617 25.172 4.047 1 75 99 SER A C 1
ATOM 741 O O . SER A 1 99 ? -8.078 26.297 3.893 1 75 99 SER A O 1
ATOM 743 N N . GLY A 1 100 ? -8 24.25 3.26 1 75.12 100 GLY A N 1
ATOM 744 C CA . GLY A 1 100 ? -9.023 24.516 2.258 1 75.12 100 GLY A CA 1
ATOM 745 C C . GLY A 1 100 ? -9.469 23.266 1.519 1 75.12 100 GLY A C 1
ATOM 746 O O . GLY A 1 100 ? -8.781 22.25 1.539 1 75.12 100 GLY A O 1
ATOM 747 N N . PRO A 1 101 ? -10.773 23.453 1.178 1 78.44 101 PRO A N 1
ATOM 748 C CA . PRO A 1 101 ? -11.164 22.266 0.406 1 78.44 101 PRO A CA 1
ATOM 749 C C . PRO A 1 101 ? -10.422 22.156 -0.925 1 78.44 101 PRO A C 1
ATOM 751 O O . PRO A 1 101 ? -10.219 21.062 -1.434 1 78.44 101 PRO A O 1
ATOM 754 N N . ARG A 1 102 ? -10.023 23.406 -1.407 1 89.25 102 ARG A N 1
ATOM 755 C CA . ARG A 1 102 ? -9.328 23.422 -2.688 1 89.25 102 ARG A CA 1
ATOM 756 C C . ARG A 1 102 ? -8.094 24.328 -2.629 1 89.25 102 ARG A C 1
ATOM 758 O O . ARG A 1 102 ? -7.992 25.188 -1.755 1 89.25 102 ARG A O 1
ATOM 765 N N . SER A 1 103 ? -7.297 24.109 -3.607 1 92.94 103 SER A N 1
ATOM 766 C CA . SER A 1 103 ? -6.059 24.875 -3.678 1 92.94 103 SER A CA 1
ATOM 767 C C . SER A 1 103 ? -6.344 26.359 -3.842 1 92.94 103 SER A C 1
ATOM 769 O O . SER A 1 103 ? -5.711 27.203 -3.191 1 92.94 103 SER A O 1
ATOM 771 N N . HIS A 1 104 ? -7.324 26.688 -4.645 1 91.69 104 HIS A N 1
ATOM 772 C CA . HIS A 1 104 ? -7.652 28.078 -4.906 1 91.69 104 HIS A CA 1
ATOM 773 C C . HIS A 1 104 ? -8.125 28.781 -3.635 1 91.69 104 HIS A C 1
ATOM 775 O O . HIS A 1 104 ? -7.902 29.984 -3.463 1 91.69 104 HIS A O 1
ATOM 781 N N . ASP A 1 105 ? -8.703 28.062 -2.732 1 91 105 ASP A N 1
ATOM 782 C CA . ASP A 1 105 ? -9.234 28.609 -1.491 1 91 105 ASP A CA 1
ATOM 783 C C . ASP A 1 105 ? -8.102 29.047 -0.553 1 91 105 ASP A C 1
ATOM 785 O O . ASP A 1 105 ? -8.328 29.797 0.4 1 91 105 ASP A O 1
ATOM 789 N N . THR A 1 106 ? -6.906 28.562 -0.779 1 93.56 106 THR A N 1
ATOM 790 C CA . THR A 1 106 ? -5.789 28.859 0.104 1 93.56 106 THR A CA 1
ATOM 791 C C . THR A 1 106 ? -5.09 30.156 -0.329 1 93.56 106 THR A C 1
ATOM 793 O O . THR A 1 106 ? -4.289 30.719 0.421 1 93.56 106 THR A O 1
ATOM 796 N N . LEU A 1 107 ? -5.395 30.672 -1.497 1 93.94 107 LEU A N 1
ATOM 797 C CA . LEU A 1 107 ? -4.629 31.75 -2.133 1 93.94 107 LEU A CA 1
ATOM 798 C C . LEU A 1 107 ? -4.688 33.031 -1.304 1 93.94 107 LEU A C 1
ATOM 800 O O . LEU A 1 107 ? -3.689 33.719 -1.184 1 93.94 107 LEU A O 1
ATOM 804 N N . PRO A 1 108 ? -5.828 33.344 -0.682 1 94.25 108 PRO A N 1
ATOM 805 C CA . PRO A 1 108 ? -5.855 34.531 0.135 1 94.25 108 PRO A CA 1
ATOM 806 C C . PRO A 1 108 ? -4.785 34.562 1.224 1 94.25 108 PRO A C 1
ATOM 808 O O . PRO A 1 108 ? -4.105 35.562 1.419 1 94.25 108 PRO A O 1
ATOM 811 N N . MET A 1 109 ? -4.605 33.469 1.861 1 95.62 109 MET A N 1
ATOM 812 C CA . MET A 1 109 ? -3.611 33.469 2.93 1 95.62 109 MET A CA 1
ATOM 813 C C . MET A 1 109 ? -2.199 33.406 2.357 1 95.62 109 MET A C 1
ATOM 815 O O . MET A 1 109 ? -1.266 33.938 2.943 1 95.62 109 MET A O 1
ATOM 819 N N . VAL A 1 110 ? -2.057 32.75 1.218 1 96.31 110 VAL A N 1
ATOM 820 C CA . VAL A 1 110 ? -0.761 32.719 0.549 1 96.31 110 VAL A CA 1
ATOM 821 C C . VAL A 1 110 ? -0.348 34.125 0.139 1 96.31 110 VAL A C 1
ATOM 823 O O . VAL A 1 110 ? 0.762 34.562 0.445 1 96.31 110 VAL A O 1
ATOM 826 N N . HIS A 1 111 ? -1.252 34.844 -0.475 1 96.19 111 HIS A N 1
ATOM 827 C CA . HIS A 1 111 ? -0.972 36.219 -0.913 1 96.19 111 HIS A CA 1
ATOM 828 C C . HIS A 1 111 ? -0.683 37.125 0.275 1 96.19 111 HIS A C 1
ATOM 830 O O . HIS A 1 111 ? 0.228 37.938 0.219 1 96.19 111 HIS A O 1
ATOM 836 N N . ALA A 1 112 ? -1.458 37 1.303 1 97.31 112 ALA A N 1
ATOM 837 C CA . ALA A 1 112 ? -1.242 37.781 2.504 1 97.31 112 ALA A CA 1
ATOM 838 C C . ALA A 1 112 ? 0.141 37.531 3.094 1 97.31 112 ALA A C 1
ATOM 840 O O . ALA A 1 112 ? 0.833 38.469 3.502 1 97.31 112 ALA A O 1
ATOM 841 N N . SER A 1 113 ? 0.529 36.281 3.098 1 97.44 113 SER A N 1
ATOM 842 C CA . SER A 1 113 ? 1.83 35.938 3.658 1 97.44 113 SER A CA 1
ATOM 843 C C . SER A 1 113 ? 2.967 36.531 2.826 1 97.44 113 SER A C 1
ATOM 845 O O . SER A 1 113 ? 4.012 36.906 3.365 1 97.44 113 SER A O 1
ATOM 847 N N . ARG A 1 114 ? 2.777 36.625 1.508 1 96.38 114 ARG A N 1
ATOM 848 C CA . ARG A 1 114 ? 3.756 37.25 0.618 1 96.38 114 ARG A CA 1
ATOM 849 C C . ARG A 1 114 ? 3.857 38.75 0.87 1 96.38 114 ARG A C 1
ATOM 851 O O . ARG A 1 114 ? 4.949 39.312 0.81 1 96.38 114 ARG A O 1
ATOM 858 N N . TYR A 1 115 ? 2.736 39.281 1.151 1 96.12 115 TYR A N 1
ATOM 859 C CA . TYR A 1 115 ? 2.66 40.719 1.323 1 96.12 115 TYR A CA 1
ATOM 860 C C . TYR A 1 115 ? 3.242 41.156 2.668 1 96.12 115 TYR A C 1
ATOM 862 O O . TYR A 1 115 ? 3.838 42.219 2.785 1 96.12 115 TYR A O 1
ATOM 870 N N . TYR A 1 116 ? 3.104 40.344 3.699 1 95.38 116 TYR A N 1
ATOM 871 C CA . TYR A 1 116 ? 3.609 40.625 5.035 1 95.38 116 TYR A CA 1
ATOM 872 C C . TYR A 1 116 ? 4.645 39.594 5.465 1 95.38 116 TYR A C 1
ATOM 874 O O . TYR A 1 116 ? 4.445 38.875 6.449 1 95.38 116 TYR A O 1
ATOM 882 N N . PRO A 1 117 ? 5.797 39.562 4.883 1 93.25 117 PRO A N 1
ATOM 883 C CA . PRO A 1 117 ? 6.766 38.5 5.09 1 93.25 117 PRO A CA 1
ATOM 884 C C . PRO A 1 117 ? 7.406 38.531 6.473 1 93.25 117 PRO A C 1
ATOM 886 O O . PRO A 1 117 ? 8.039 37.562 6.895 1 93.25 117 PRO A O 1
ATOM 889 N N . ARG A 1 118 ? 7.289 39.656 7.176 1 93.31 118 ARG A N 1
ATOM 890 C CA . ARG A 1 118 ? 7.891 39.75 8.5 1 93.31 118 ARG A CA 1
ATOM 891 C C . ARG A 1 118 ? 7.023 39.062 9.555 1 93.31 118 ARG A C 1
ATOM 893 O O . ARG A 1 118 ? 7.484 38.812 10.664 1 93.31 118 ARG A O 1
ATOM 900 N N . LEU A 1 119 ? 5.797 38.875 9.242 1 96.19 119 LEU A N 1
ATOM 901 C CA . LEU A 1 119 ? 4.887 38.219 10.172 1 96.19 119 LEU A CA 1
ATOM 902 C C . LEU A 1 119 ? 5.004 36.688 10.047 1 96.19 119 LEU A C 1
ATOM 904 O O . LEU A 1 119 ? 5.176 36.156 8.945 1 96.19 119 LEU A O 1
ATOM 908 N N . MET A 1 120 ? 4.918 36 11.148 1 97.12 120 MET A N 1
ATOM 909 C CA . MET A 1 120 ? 4.855 34.562 11.148 1 97.12 120 MET A CA 1
ATOM 910 C C . MET A 1 120 ? 3.596 34.062 10.438 1 97.12 120 MET A C 1
ATOM 912 O O . MET A 1 120 ? 2.49 34.5 10.75 1 97.12 120 MET A O 1
ATOM 916 N N . SER A 1 121 ? 3.713 33.281 9.438 1 97.56 121 SER A N 1
ATOM 917 C CA . SER A 1 121 ? 2.631 32.625 8.703 1 97.56 121 SER A CA 1
ATOM 918 C C . SER A 1 121 ? 2.961 31.172 8.406 1 97.56 121 SER A C 1
ATOM 920 O O . SER A 1 121 ? 3.594 30.875 7.395 1 97.56 121 SER A O 1
ATOM 922 N N . LEU A 1 122 ? 2.49 30.312 9.312 1 98.12 122 LEU A N 1
ATOM 923 C CA . LEU A 1 122 ? 2.932 28.922 9.242 1 98.12 122 LEU A CA 1
ATOM 924 C C . LEU A 1 122 ? 1.756 27.969 9.414 1 98.12 122 LEU A C 1
ATOM 926 O O . LEU A 1 122 ? 0.716 28.344 9.953 1 98.12 122 LEU A O 1
ATOM 930 N N . MET A 1 123 ? 1.936 26.781 8.844 1 97.88 123 MET A N 1
ATOM 931 C CA . MET A 1 123 ? 0.998 25.672 9.07 1 97.88 123 MET A CA 1
ATOM 932 C C . MET A 1 123 ? 1.389 24.875 10.312 1 97.88 123 MET A C 1
ATOM 934 O O . MET A 1 123 ? 2.574 24.641 10.555 1 97.88 123 MET A O 1
ATOM 938 N N . CYS A 1 124 ? 0.365 24.391 11 1 96.81 124 CYS A N 1
ATOM 939 C CA . CYS A 1 124 ? 0.613 23.531 12.156 1 96.81 124 CYS A CA 1
ATOM 940 C C . CYS A 1 124 ? 0.82 22.078 11.727 1 96.81 124 CYS A C 1
ATOM 942 O O . CYS A 1 124 ? 0.172 21.172 12.25 1 96.81 124 CYS A O 1
ATOM 944 N N . ASN A 1 125 ? 1.711 21.844 10.82 1 96.94 125 ASN A N 1
ATOM 945 C CA . ASN A 1 125 ? 2.131 20.5 10.453 1 96.94 125 ASN A CA 1
ATOM 946 C C . ASN A 1 125 ? 3.15 19.938 11.445 1 96.94 125 ASN A C 1
ATOM 948 O O . ASN A 1 125 ? 4.344 19.875 11.141 1 96.94 125 ASN A O 1
ATOM 952 N N . GLY A 1 126 ? 2.645 19.438 12.523 1 95.94 126 GLY A N 1
ATOM 953 C CA . GLY A 1 126 ? 3.461 19.031 13.656 1 95.94 126 GLY A CA 1
ATOM 954 C C . GLY A 1 126 ? 4.434 17.922 13.32 1 95.94 126 GLY A C 1
ATOM 955 O O . GLY A 1 126 ? 5.492 17.797 13.945 1 95.94 126 GLY A O 1
ATOM 956 N N . LEU A 1 127 ? 4.18 17.109 12.266 1 97.25 127 LEU A N 1
ATOM 957 C CA . LEU A 1 127 ? 5.02 15.969 11.938 1 97.25 127 LEU A CA 1
ATOM 958 C C . LEU A 1 127 ? 6.43 16.406 11.562 1 97.25 127 LEU A C 1
ATOM 960 O O . LEU A 1 127 ? 7.398 15.688 11.805 1 97.25 127 LEU A O 1
ATOM 964 N N . ARG A 1 128 ? 6.551 17.609 11.008 1 98.31 128 ARG A N 1
ATOM 965 C CA . ARG A 1 128 ? 7.871 18.109 10.633 1 98.31 128 ARG A CA 1
ATOM 966 C C . ARG A 1 128 ? 8.758 18.281 11.867 1 98.31 128 ARG A C 1
ATOM 968 O O . ARG A 1 128 ? 9.984 18.344 11.75 1 98.31 128 ARG A O 1
ATOM 975 N N . PHE A 1 129 ? 8.125 18.391 13.055 1 97.69 129 PHE A N 1
ATOM 976 C CA . PHE A 1 129 ? 8.867 18.672 14.281 1 97.69 129 PHE A CA 1
ATOM 977 C C . PHE A 1 129 ? 9.008 17.406 15.125 1 97.69 129 PHE A C 1
ATOM 979 O O . PHE A 1 129 ? 9.648 17.422 16.172 1 97.69 129 PHE A O 1
ATOM 986 N N . LEU A 1 130 ? 8.375 16.297 14.719 1 97.12 130 LEU A N 1
ATOM 987 C CA . LEU A 1 130 ? 8.562 15.016 15.398 1 97.12 130 LEU A CA 1
ATOM 988 C C . LEU A 1 130 ? 10.023 14.594 15.359 1 97.12 130 LEU A C 1
ATOM 990 O O . LEU A 1 130 ? 10.625 14.516 14.289 1 97.12 130 LEU A O 1
ATOM 994 N N . PRO A 1 131 ? 10.594 14.312 16.484 1 97.06 131 PRO A N 1
ATOM 995 C CA . PRO A 1 131 ? 12.031 14.023 16.531 1 97.06 131 PRO A CA 1
ATOM 996 C C . PRO A 1 131 ? 12.453 12.953 15.531 1 97.06 131 PRO A C 1
ATOM 998 O O . PRO A 1 131 ? 13.5 13.078 14.891 1 97.06 131 PRO A O 1
ATOM 1001 N N . SER A 1 132 ? 11.695 11.922 15.375 1 97.94 132 SER A N 1
ATOM 1002 C CA . SER A 1 132 ? 12.008 10.852 14.422 1 97.94 132 SER A CA 1
ATOM 1003 C C . SER A 1 132 ? 11.984 11.367 12.992 1 97.94 132 SER A C 1
ATOM 1005 O O . SER A 1 132 ? 12.789 10.938 12.156 1 97.94 132 SER A O 1
ATOM 1007 N N . VAL A 1 133 ? 11.102 12.273 12.656 1 98.38 133 VAL A N 1
ATOM 1008 C CA . VAL A 1 133 ? 11.016 12.844 11.312 1 98.38 133 VAL A CA 1
ATOM 1009 C C . VAL A 1 133 ? 12.195 13.789 11.086 1 98.38 133 VAL A C 1
ATOM 1011 O O . VAL A 1 133 ? 12.773 13.812 9.992 1 98.38 133 VAL A O 1
ATOM 1014 N N . VAL A 1 134 ? 12.5 14.617 12.125 1 98.25 134 VAL A N 1
ATOM 1015 C CA . VAL A 1 134 ? 13.672 15.484 12.039 1 98.25 134 VAL A CA 1
ATOM 1016 C C . VAL A 1 134 ? 14.914 14.656 11.742 1 98.25 134 VAL A C 1
ATOM 1018 O O . VAL A 1 134 ? 15.695 15 10.844 1 98.25 134 VAL A O 1
ATOM 1021 N N . LYS A 1 135 ? 15.031 13.594 12.469 1 98.38 135 LYS A N 1
ATOM 1022 C CA . LYS A 1 135 ? 16.172 12.695 12.242 1 98.38 135 LYS A CA 1
ATOM 1023 C C . LYS A 1 135 ? 16.109 12.078 10.852 1 98.38 135 LYS A C 1
ATOM 1025 O O . LYS A 1 135 ? 17.141 11.992 10.164 1 98.38 135 LYS A O 1
ATOM 1030 N N . MET A 1 136 ? 14.969 11.633 10.477 1 98.56 136 MET A N 1
ATOM 1031 C CA . MET A 1 136 ? 14.781 11.031 9.156 1 98.56 136 MET A CA 1
ATOM 1032 C C . MET A 1 136 ? 15.227 11.977 8.055 1 98.56 136 MET A C 1
ATOM 1034 O O . MET A 1 136 ? 15.969 11.578 7.148 1 98.56 136 MET A O 1
ATOM 1038 N N . ARG A 1 137 ? 14.789 13.203 8.102 1 98.5 137 ARG A N 1
ATOM 1039 C CA . ARG A 1 137 ? 15.164 14.203 7.113 1 98.5 137 ARG A CA 1
ATOM 1040 C C . ARG A 1 137 ? 16.672 14.406 7.082 1 98.5 137 ARG A C 1
ATOM 1042 O O . ARG A 1 137 ? 17.266 14.5 6.008 1 98.5 137 ARG A O 1
ATOM 1049 N N . SER A 1 138 ? 17.266 14.523 8.25 1 98.38 138 SER A N 1
ATOM 1050 C CA . SER A 1 138 ? 18.703 14.695 8.336 1 98.38 138 SER A CA 1
ATOM 1051 C C . SER A 1 138 ? 19.438 13.523 7.695 1 98.38 138 SER A C 1
ATOM 1053 O O . SER A 1 138 ? 20.422 13.719 6.973 1 98.38 138 SER A O 1
ATOM 1055 N N . LEU A 1 139 ? 18.984 12.297 7.941 1 98.38 139 LEU A N 1
ATOM 1056 C CA . LEU A 1 139 ? 19.594 11.094 7.391 1 98.38 139 LEU A CA 1
ATOM 1057 C C . LEU A 1 139 ? 19.5 11.078 5.867 1 98.38 139 LEU A C 1
ATOM 1059 O O . LEU A 1 139 ? 20.438 10.695 5.18 1 98.38 139 LEU A O 1
ATOM 1063 N N . VAL A 1 140 ? 18.359 11.5 5.348 1 98.19 140 VAL A N 1
ATOM 1064 C CA . VAL A 1 140 ? 18.172 11.57 3.904 1 98.19 140 VAL A CA 1
ATOM 1065 C C . VAL A 1 140 ? 19.141 12.594 3.307 1 98.19 140 VAL A C 1
ATOM 1067 O O . VAL A 1 140 ? 19.812 12.32 2.316 1 98.19 140 VAL A O 1
ATOM 1070 N N . LYS A 1 141 ? 19.219 13.75 3.908 1 97.31 141 LYS A N 1
ATOM 1071 C CA . LYS A 1 141 ? 20.078 14.828 3.447 1 97.31 141 LYS A CA 1
ATOM 1072 C C . LYS A 1 141 ? 21.547 14.414 3.492 1 97.31 141 LYS A C 1
ATOM 1074 O O . LYS A 1 141 ? 22.328 14.773 2.613 1 97.31 141 LYS A O 1
ATOM 1079 N N . ASP A 1 142 ? 21.891 13.625 4.504 1 97.5 142 ASP A N 1
ATOM 1080 C CA . ASP A 1 142 ? 23.266 13.219 4.719 1 97.5 142 ASP A CA 1
ATOM 1081 C C . ASP A 1 142 ? 23.641 12.016 3.857 1 97.5 142 ASP A C 1
ATOM 1083 O O . ASP A 1 142 ? 24.75 11.5 3.939 1 97.5 142 ASP A O 1
ATOM 1087 N N . GLY A 1 143 ? 22.656 11.492 3.152 1 97.19 143 GLY A N 1
ATOM 1088 C CA . GLY A 1 143 ? 22.969 10.492 2.146 1 97.19 143 GLY A CA 1
ATOM 1089 C C . GLY A 1 143 ? 22.781 9.07 2.639 1 97.19 143 GLY A C 1
ATOM 1090 O O . GLY A 1 143 ? 23.297 8.125 2.049 1 97.19 143 GLY A O 1
ATOM 1091 N N . PHE A 1 144 ? 22.078 8.875 3.752 1 96.88 144 PHE A N 1
ATOM 1092 C CA . PHE A 1 144 ? 21.828 7.543 4.285 1 96.88 144 PHE A CA 1
ATOM 1093 C C . PHE A 1 144 ? 21.172 6.656 3.23 1 96.88 144 PHE A C 1
ATOM 1095 O O . PHE A 1 144 ? 21.484 5.465 3.143 1 96.88 144 PHE A O 1
ATOM 1102 N N . LEU A 1 145 ? 20.328 7.23 2.352 1 96.62 145 LEU A N 1
ATOM 1103 C CA . LEU A 1 145 ? 19.562 6.488 1.361 1 96.62 145 LEU A CA 1
ATOM 1104 C C . LEU A 1 145 ? 20.25 6.512 0.002 1 96.62 145 LEU A C 1
ATOM 1106 O O . LEU A 1 145 ? 19.828 5.812 -0.924 1 96.62 145 LEU A O 1
ATOM 1110 N N . GLY A 1 146 ? 21.312 7.262 -0.166 1 96.56 146 GLY A N 1
ATOM 1111 C CA . GLY A 1 146 ? 21.688 7.605 -1.529 1 96.56 146 GLY A CA 1
ATOM 1112 C C . GLY A 1 146 ? 20.625 8.43 -2.248 1 96.56 146 GLY A C 1
ATOM 1113 O O . GLY A 1 146 ? 20.172 9.445 -1.73 1 96.56 146 GLY A O 1
ATOM 1114 N N . GLU A 1 147 ? 20.203 7.965 -3.391 1 95.69 147 GLU A N 1
ATOM 1115 C CA . GLU A 1 147 ? 19.125 8.617 -4.117 1 95.69 147 GLU A CA 1
ATOM 1116 C C . GLU A 1 147 ? 17.766 8.008 -3.764 1 95.69 147 GLU A C 1
ATOM 1118 O O . GLU A 1 147 ? 17.547 6.816 -3.992 1 95.69 147 GLU A O 1
ATOM 1123 N N . PRO A 1 148 ? 16.906 8.812 -3.193 1 97.12 148 PRO A N 1
ATOM 1124 C CA . PRO A 1 148 ? 15.562 8.273 -2.939 1 97.12 148 PRO A CA 1
ATOM 1125 C C . PRO A 1 148 ? 14.844 7.844 -4.219 1 97.12 148 PRO A C 1
ATOM 1127 O O . PRO A 1 148 ? 14.859 8.57 -5.215 1 97.12 148 PRO A O 1
ATOM 1130 N N . THR A 1 149 ? 14.188 6.637 -4.207 1 97 149 THR A N 1
ATOM 1131 C CA . THR A 1 149 ? 13.547 6.125 -5.41 1 97 149 THR A CA 1
ATOM 1132 C C . THR A 1 149 ? 12.07 5.82 -5.152 1 97 149 THR A C 1
ATOM 1134 O O . THR A 1 149 ? 11.219 6.102 -5.996 1 97 149 THR A O 1
ATOM 1137 N N . ILE A 1 150 ? 11.789 5.207 -3.996 1 98.44 150 ILE A N 1
ATOM 1138 C CA . ILE A 1 150 ? 10.43 4.73 -3.764 1 98.44 150 ILE A CA 1
ATOM 1139 C C . ILE A 1 150 ? 9.961 5.152 -2.371 1 98.44 150 ILE A C 1
ATOM 1141 O O . ILE A 1 150 ? 10.664 4.922 -1.381 1 98.44 150 ILE A O 1
ATOM 1145 N N . CYS A 1 151 ? 8.828 5.758 -2.309 1 98.81 151 CYS A N 1
ATOM 1146 C CA . CYS A 1 151 ? 8.141 6.027 -1.052 1 98.81 151 CYS A CA 1
ATOM 1147 C C . CYS A 1 151 ? 6.852 5.227 -0.956 1 98.81 151 CYS A C 1
ATOM 1149 O O . CYS A 1 151 ? 6.07 5.18 -1.91 1 98.81 151 CYS A O 1
ATOM 1151 N N . GLU A 1 152 ? 6.629 4.551 0.115 1 98.75 152 GLU A N 1
ATOM 1152 C CA . GLU A 1 152 ? 5.383 3.852 0.417 1 98.75 152 GLU A CA 1
ATOM 1153 C C . GLU A 1 152 ? 4.785 4.332 1.736 1 98.75 152 GLU A C 1
ATOM 1155 O O . GLU A 1 152 ? 5.484 4.414 2.748 1 98.75 152 GLU A O 1
ATOM 1160 N N . VAL A 1 153 ? 3.525 4.641 1.687 1 98.81 153 VAL A N 1
ATOM 1161 C CA . VAL A 1 153 ? 2.875 5.113 2.904 1 98.81 153 VAL A CA 1
ATOM 1162 C C . VAL A 1 153 ? 1.554 4.375 3.105 1 98.81 153 VAL A C 1
ATOM 1164 O O . VAL A 1 153 ? 0.794 4.176 2.154 1 98.81 153 VAL A O 1
ATOM 1167 N N . LYS A 1 154 ? 1.333 3.992 4.27 1 98.06 154 LYS A N 1
ATOM 1168 C CA . LYS A 1 154 ? 0.065 3.402 4.688 1 98.06 154 LYS A CA 1
ATOM 1169 C C . LYS A 1 154 ? -0.472 4.082 5.941 1 98.06 154 LYS A C 1
ATOM 1171 O O . LYS A 1 154 ? 0.261 4.27 6.914 1 98.06 154 LYS A O 1
ATOM 1176 N N . VAL A 1 155 ? -1.673 4.469 5.895 1 97.5 155 VAL A N 1
ATOM 1177 C CA . VAL A 1 155 ? -2.377 5.008 7.055 1 97.5 155 VAL A CA 1
ATOM 1178 C C . VAL A 1 155 ? -3.674 4.234 7.277 1 97.5 155 VAL A C 1
ATOM 1180 O O . VAL A 1 155 ? -4.539 4.195 6.398 1 97.5 155 VAL A O 1
ATOM 1183 N N . HIS A 1 156 ? -3.783 3.562 8.391 1 95.81 156 HIS A N 1
ATOM 1184 C CA . HIS A 1 156 ? -4.98 2.828 8.789 1 95.81 156 HIS A CA 1
ATOM 1185 C C . HIS A 1 156 ? -5.625 3.453 10.023 1 95.81 156 HIS A C 1
ATOM 1187 O O . HIS A 1 156 ? -4.938 3.752 11 1 95.81 156 HIS A O 1
ATOM 1193 N N . TYR A 1 157 ? -6.875 3.641 9.945 1 91.44 157 TYR A N 1
ATOM 1194 C CA . TYR A 1 157 ? -7.613 4.176 11.078 1 91.44 157 TYR A CA 1
ATOM 1195 C C . TYR A 1 157 ? -9.078 3.74 11.039 1 91.44 157 TYR A C 1
ATOM 1197 O O . TYR A 1 157 ? -9.508 3.1 10.078 1 91.44 157 TYR A O 1
ATOM 1205 N N . GLY A 1 158 ? -9.734 3.877 12.094 1 83.38 158 GLY A N 1
ATOM 1206 C CA . GLY A 1 158 ? -11.148 3.561 12.141 1 83.38 158 GLY A CA 1
ATOM 1207 C C . GLY A 1 158 ? -12.039 4.789 12.117 1 83.38 158 GLY A C 1
ATOM 1208 O O . GLY A 1 158 ? -11.789 5.758 12.844 1 83.38 158 GLY A O 1
ATOM 1209 N N . GLN A 1 159 ? -12.875 4.703 11.133 1 65.88 159 GLN A N 1
ATOM 1210 C CA . GLN A 1 159 ? -13.797 5.832 11.07 1 65.88 159 GLN A CA 1
ATOM 1211 C C . GLN A 1 159 ? -14.719 5.855 12.281 1 65.88 159 GLN A C 1
ATOM 1213 O O . GLN A 1 159 ? -15.305 4.832 12.641 1 65.88 159 GLN A O 1
ATOM 1218 N N . ARG A 1 160 ? -14.43 6.672 13.047 1 56.53 160 ARG A N 1
ATOM 1219 C CA . ARG A 1 160 ? -15.398 6.812 14.133 1 56.53 160 ARG A CA 1
ATOM 1220 C C . ARG A 1 160 ? -16.766 7.238 13.602 1 56.53 160 ARG A C 1
ATOM 1222 O O . ARG A 1 160 ? -16.859 8.141 12.766 1 56.53 160 ARG A O 1
ATOM 1229 N N . LEU A 1 161 ? -17.625 6.27 13.617 1 50.28 161 LEU A N 1
ATOM 1230 C CA . LEU A 1 161 ? -19 6.578 13.234 1 50.28 161 LEU A CA 1
ATOM 1231 C C . LEU A 1 161 ? -19.422 7.941 13.766 1 50.28 161 LEU A C 1
ATOM 1233 O O . LEU A 1 161 ? -19.375 8.18 14.977 1 50.28 161 LEU A O 1
ATOM 1237 N N . ARG A 1 162 ? -19.297 8.852 12.906 1 56.16 162 ARG A N 1
ATOM 1238 C CA . ARG A 1 162 ? -19.656 10.211 13.289 1 56.16 162 ARG A CA 1
ATOM 1239 C C . ARG A 1 162 ? -21.125 10.297 13.68 1 56.16 162 ARG A C 1
ATOM 1241 O O . ARG A 1 162 ? -22 9.758 12.984 1 56.16 162 ARG A O 1
ATOM 1248 N N . THR A 1 163 ? -21.266 10.609 14.836 1 51.03 163 THR A N 1
ATOM 1249 C CA . THR A 1 163 ? -22.609 10.742 15.398 1 51.03 163 THR A CA 1
ATOM 1250 C C . THR A 1 163 ? -23.328 11.938 14.797 1 51.03 163 THR A C 1
ATOM 1252 O O . THR A 1 163 ? -24.562 12 14.805 1 51.03 163 THR A O 1
ATOM 1255 N N . THR A 1 164 ? -22.625 12.922 14.234 1 58.38 164 THR A N 1
ATOM 1256 C CA . THR A 1 164 ? -23.25 14.109 13.656 1 58.38 164 THR A CA 1
ATOM 1257 C C . THR A 1 164 ? -22.594 14.461 12.32 1 58.38 164 THR A C 1
ATOM 1259 O O . THR A 1 164 ? -21.406 14.242 12.125 1 58.38 164 THR A O 1
ATOM 1262 N N . PHE A 1 165 ? -23.562 14.852 11.422 1 58.72 165 PHE A N 1
ATOM 1263 C CA . PHE A 1 165 ? -23.094 15.305 10.117 1 58.72 165 PHE A CA 1
ATOM 1264 C C . PHE A 1 165 ? -22.312 16.609 10.242 1 58.72 165 PHE A C 1
ATOM 1266 O O . PHE A 1 165 ? -22.828 17.594 10.781 1 58.72 165 PHE A O 1
ATOM 1273 N N . ASP A 1 166 ? -21.109 16.562 9.969 1 70.19 166 ASP A N 1
ATOM 1274 C CA . ASP A 1 166 ? -20.281 17.766 9.961 1 70.19 166 ASP A CA 1
ATOM 1275 C C . ASP A 1 166 ? -19.453 17.859 8.688 1 70.19 166 ASP A C 1
ATOM 1277 O O . ASP A 1 166 ? -19.703 17.141 7.723 1 70.19 166 ASP A O 1
ATOM 1281 N N . TRP A 1 167 ? -18.703 18.875 8.633 1 69.25 167 TRP A N 1
ATOM 1282 C CA . TRP A 1 167 ? -17.969 19.188 7.414 1 69.25 167 TRP A CA 1
ATOM 1283 C C . TRP A 1 167 ? -17.109 18 6.977 1 69.25 167 TRP A C 1
ATOM 1285 O O . TRP A 1 167 ? -16.828 17.844 5.789 1 69.25 167 TRP A O 1
ATOM 1295 N N . MET A 1 168 ? -16.828 17.156 7.785 1 69.94 168 MET A N 1
ATOM 1296 C CA . MET A 1 168 ? -15.961 16.016 7.484 1 69.94 168 MET A CA 1
ATOM 1297 C C . MET A 1 168 ? -16.688 14.992 6.625 1 69.94 168 MET A C 1
ATOM 1299 O O . MET A 1 168 ? -16.047 14.164 5.969 1 69.94 168 MET A O 1
ATOM 1303 N N . CYS A 1 169 ? -17.953 15.125 6.582 1 70.94 169 CYS A N 1
ATOM 1304 C CA . CYS A 1 169 ? -18.781 14.172 5.848 1 70.94 169 CYS A CA 1
ATOM 1305 C C . CYS A 1 169 ? -18.984 14.625 4.406 1 70.94 169 CYS A C 1
ATOM 1307 O O . CYS A 1 169 ? -19.469 13.859 3.57 1 70.94 169 CYS A O 1
ATOM 1309 N N . ASP A 1 170 ? -18.594 15.844 4.207 1 76.75 170 ASP A N 1
ATOM 1310 C CA . ASP A 1 170 ? -18.875 16.453 2.912 1 76.75 170 ASP A CA 1
ATOM 1311 C C . ASP A 1 170 ? -17.578 16.719 2.137 1 76.75 170 ASP A C 1
ATOM 1313 O O . ASP A 1 170 ? -16.719 17.469 2.584 1 76.75 170 ASP A O 1
ATOM 1317 N N . GLU A 1 171 ? -17.547 16.188 1.009 1 78.5 171 GLU A N 1
ATOM 1318 C CA . GLU A 1 171 ? -16.375 16.359 0.17 1 78.5 171 GLU A CA 1
ATOM 1319 C C . GLU A 1 171 ? -16.141 17.828 -0.181 1 78.5 171 GLU A C 1
ATOM 1321 O O . GLU A 1 171 ? -15.008 18.297 -0.217 1 78.5 171 GLU A O 1
ATOM 1326 N N . MET A 1 172 ? -17.125 18.562 -0.333 1 76.5 172 MET A N 1
ATOM 1327 C CA . MET A 1 172 ? -17.031 19.953 -0.776 1 76.5 172 MET A CA 1
ATOM 1328 C C . MET A 1 172 ? -16.578 20.859 0.36 1 76.5 172 MET A C 1
ATOM 1330 O O . MET A 1 172 ? -16.078 21.969 0.118 1 76.5 172 MET A O 1
ATOM 1334 N N . MET A 1 173 ? -16.734 20.297 1.537 1 75.88 173 MET A N 1
ATOM 1335 C CA . MET A 1 173 ? -16.359 21.109 2.697 1 75.88 173 MET A CA 1
ATOM 1336 C C . MET A 1 173 ? -14.977 20.734 3.199 1 75.88 173 MET A C 1
ATOM 1338 O O . MET A 1 173 ? -14.516 21.25 4.223 1 75.88 173 MET A O 1
ATOM 1342 N N . GLY A 1 174 ? -14.352 19.797 2.482 1 77 174 GLY A N 1
ATOM 1343 C CA . GLY A 1 174 ? -12.984 19.469 2.828 1 77 174 GLY A CA 1
ATOM 1344 C C . GLY A 1 174 ? -12.867 18.203 3.658 1 77 174 GLY A C 1
ATOM 1345 O O . GLY A 1 174 ? -11.836 17.953 4.285 1 77 174 GLY A O 1
ATOM 1346 N N . GLY A 1 175 ? -13.906 17.516 3.656 1 79.44 175 GLY A N 1
ATOM 1347 C CA . GLY A 1 175 ? -13.859 16.25 4.367 1 79.44 175 GLY A CA 1
ATOM 1348 C C . GLY A 1 175 ? -13.227 15.133 3.553 1 79.44 175 GLY A C 1
ATOM 1349 O O . GLY A 1 175 ? -12.812 15.352 2.412 1 79.44 175 GLY A O 1
ATOM 1350 N N . GLY A 1 176 ? -12.969 13.977 4.355 1 88.38 176 GLY A N 1
ATOM 1351 C CA . GLY A 1 176 ? -12.484 12.789 3.662 1 88.38 176 GLY A CA 1
ATOM 1352 C C . GLY A 1 176 ? -11.07 12.414 4.051 1 88.38 176 GLY A C 1
ATOM 1353 O O . GLY A 1 176 ? -10.305 13.258 4.523 1 88.38 176 GLY A O 1
ATOM 1354 N N . ALA A 1 177 ? -10.75 11.227 3.75 1 91.81 177 ALA A N 1
ATOM 1355 C CA . ALA A 1 177 ? -9.445 10.672 4.078 1 91.81 177 ALA A CA 1
ATOM 1356 C C . ALA A 1 177 ? -8.328 11.422 3.352 1 91.81 177 ALA A C 1
ATOM 1358 O O . ALA A 1 177 ? -7.277 11.695 3.932 1 91.81 177 ALA A O 1
ATOM 1359 N N . LEU A 1 178 ? -8.539 11.805 2.139 1 94.44 178 LEU A N 1
ATOM 1360 C CA . LEU A 1 178 ? -7.535 12.492 1.331 1 94.44 178 LEU A CA 1
ATOM 1361 C C . LEU A 1 178 ? -7.18 13.844 1.939 1 94.44 178 LEU A C 1
ATOM 1363 O O . LEU A 1 178 ? -6.004 14.141 2.156 1 94.44 178 LEU A O 1
ATOM 1367 N N . ASN A 1 179 ? -8.164 14.586 2.283 1 90.25 179 ASN A N 1
ATOM 1368 C CA . ASN A 1 179 ? -7.926 15.922 2.826 1 90.25 179 ASN A CA 1
ATOM 1369 C C . ASN A 1 179 ? -7.367 15.859 4.246 1 90.25 179 ASN A C 1
ATOM 1371 O O . ASN A 1 179 ? -6.531 16.688 4.625 1 90.25 179 ASN A O 1
ATOM 1375 N N . MET A 1 180 ? -7.801 14.93 4.984 1 86.25 180 MET A N 1
ATOM 1376 C CA . MET A 1 180 ? -7.449 14.844 6.398 1 86.25 180 MET A CA 1
ATOM 1377 C C . MET A 1 180 ? -6.027 14.32 6.578 1 86.25 180 MET A C 1
ATOM 1379 O O . MET A 1 180 ? -5.258 14.867 7.367 1 86.25 180 MET A O 1
ATOM 1383 N N . TYR A 1 181 ? -5.77 13.289 5.828 1 93.19 181 TYR A N 1
ATOM 1384 C CA . TYR A 1 181 ? -4.488 12.633 6.066 1 93.19 181 TYR A CA 1
ATOM 1385 C C . TYR A 1 181 ? -3.594 12.727 4.836 1 93.19 181 TYR A C 1
ATOM 1387 O O . TYR A 1 181 ? -2.365 12.734 4.953 1 93.19 181 TYR A O 1
ATOM 1395 N N . GLY A 1 182 ? -4.172 12.766 3.705 1 96.38 182 GLY A N 1
ATOM 1396 C CA . GLY A 1 182 ? -3.391 12.844 2.48 1 96.38 182 GLY A CA 1
ATOM 1397 C C . GLY A 1 182 ? -2.49 14.062 2.42 1 96.38 182 GLY A C 1
ATOM 1398 O O . GLY A 1 182 ? -1.334 13.969 2.004 1 96.38 182 GLY A O 1
ATOM 1399 N N . GLY A 1 183 ? -3.049 15.188 2.807 1 96.12 183 GLY A N 1
ATOM 1400 C CA . GLY A 1 183 ? -2.262 16.422 2.805 1 96.12 183 GLY A CA 1
ATOM 1401 C C . GLY A 1 183 ? -1.048 16.344 3.711 1 96.12 183 GLY A C 1
ATOM 1402 O O . GLY A 1 183 ? 0.037 16.797 3.34 1 96.12 183 GLY A O 1
ATOM 1403 N N . MET A 1 184 ? -1.223 15.75 4.867 1 96.25 184 MET A N 1
ATOM 1404 C CA . MET A 1 184 ? -0.121 15.617 5.816 1 96.25 184 MET A CA 1
ATOM 1405 C C . MET A 1 184 ? 0.973 14.711 5.254 1 96.25 184 MET A C 1
ATOM 1407 O O . MET A 1 184 ? 2.16 14.969 5.465 1 96.25 184 MET A O 1
ATOM 1411 N N . ILE A 1 185 ? 0.559 13.711 4.527 1 98.19 185 ILE A N 1
ATOM 1412 C CA . ILE A 1 185 ? 1.513 12.766 3.963 1 98.19 185 ILE A CA 1
ATOM 1413 C C . ILE A 1 185 ? 2.279 13.422 2.818 1 98.19 185 ILE A C 1
ATOM 1415 O O . ILE A 1 185 ? 3.498 13.281 2.715 1 98.19 185 ILE A O 1
ATOM 1419 N N . VAL A 1 186 ? 1.555 14.125 1.955 1 98.5 186 VAL A N 1
ATOM 1420 C CA . VAL A 1 186 ? 2.207 14.82 0.85 1 98.5 186 VAL A CA 1
ATOM 1421 C C . VAL A 1 186 ? 3.229 15.812 1.396 1 98.5 186 VAL A C 1
ATOM 1423 O O . VAL A 1 186 ? 4.355 15.898 0.896 1 98.5 186 VAL A O 1
ATOM 1426 N N . ASP A 1 187 ? 2.836 16.547 2.422 1 98.31 187 ASP A N 1
ATOM 1427 C CA . ASP A 1 187 ? 3.746 17.5 3.061 1 98.31 187 ASP A CA 1
ATOM 1428 C C . ASP A 1 187 ? 4.969 16.781 3.631 1 98.31 187 ASP A C 1
ATOM 1430 O O . ASP A 1 187 ? 6.102 17.219 3.418 1 98.31 187 ASP A O 1
ATOM 1434 N N . LEU A 1 188 ? 4.73 15.727 4.34 1 98.62 188 LEU A N 1
ATOM 1435 C CA . LEU A 1 188 ? 5.801 14.977 4.98 1 98.62 188 LEU A CA 1
ATOM 1436 C C . LEU A 1 188 ? 6.801 14.461 3.949 1 98.62 188 LEU A C 1
ATOM 1438 O O . LEU A 1 188 ? 8.016 14.586 4.133 1 98.62 188 LEU A O 1
ATOM 1442 N N . LEU A 1 189 ? 6.293 13.891 2.887 1 98.75 189 LEU A N 1
ATOM 1443 C CA . LEU A 1 189 ? 7.16 13.32 1.859 1 98.75 189 LEU A CA 1
ATOM 1444 C C . LEU A 1 189 ? 8 14.398 1.196 1 98.75 189 LEU A C 1
ATOM 1446 O O . LEU A 1 189 ? 9.195 14.211 0.966 1 98.75 189 LEU A O 1
ATOM 1450 N N . SER A 1 190 ? 7.363 15.508 0.868 1 98.56 190 SER A N 1
ATOM 1451 C CA . SER A 1 190 ? 8.109 16.609 0.268 1 98.56 190 SER A CA 1
ATOM 1452 C C . SER A 1 190 ? 9.172 17.141 1.221 1 98.56 190 SER A C 1
ATOM 1454 O O . SER A 1 190 ? 10.297 17.438 0.802 1 98.56 190 SER A O 1
ATOM 1456 N N . HIS A 1 191 ? 8.836 17.25 2.49 1 98.56 191 HIS A N 1
ATOM 1457 C CA . HIS A 1 191 ? 9.734 17.766 3.512 1 98.56 191 HIS A CA 1
ATOM 1458 C C . HIS A 1 191 ? 10.945 16.875 3.699 1 98.56 191 HIS A C 1
ATOM 1460 O O . HIS A 1 191 ? 12.078 17.344 3.779 1 98.56 191 HIS A O 1
ATOM 1466 N N . VAL A 1 192 ? 10.742 15.586 3.738 1 98.62 192 VAL A N 1
ATOM 1467 C CA . VAL A 1 192 ? 11.797 14.641 4.098 1 98.62 192 VAL A CA 1
ATOM 1468 C C . VAL A 1 192 ? 12.664 14.344 2.877 1 98.62 192 VAL A C 1
ATOM 1470 O O . VAL A 1 192 ? 13.891 14.258 2.982 1 98.62 192 VAL A O 1
ATOM 1473 N N . THR A 1 193 ? 12.078 14.227 1.698 1 98.06 193 THR A N 1
ATOM 1474 C CA . THR A 1 193 ? 12.828 13.836 0.51 1 98.06 193 THR A CA 1
ATOM 1475 C C . THR A 1 193 ? 13.383 15.062 -0.207 1 98.06 193 THR A C 1
ATOM 1477 O O . THR A 1 193 ? 14.336 14.953 -0.983 1 98.06 193 THR A O 1
ATOM 1480 N N . GLY A 1 194 ? 12.688 16.188 -0.063 1 97.56 194 GLY A N 1
ATOM 1481 C CA . GLY A 1 194 ? 13.023 17.391 -0.824 1 97.56 194 GLY A CA 1
ATOM 1482 C C . GLY A 1 194 ? 12.469 17.359 -2.236 1 97.56 194 GLY A C 1
ATOM 1483 O O . GLY A 1 194 ? 12.859 18.188 -3.072 1 97.56 194 GLY A O 1
ATOM 1484 N N . GLN A 1 195 ? 11.594 16.391 -2.521 1 98.19 195 GLN A N 1
ATOM 1485 C CA . GLN A 1 195 ? 11.016 16.25 -3.855 1 98.19 195 GLN A CA 1
ATOM 1486 C C . GLN A 1 195 ? 9.531 16.609 -3.848 1 98.19 195 GLN A C 1
ATOM 1488 O O . GLN A 1 195 ? 8.852 16.438 -2.83 1 98.19 195 GLN A O 1
ATOM 1493 N N . ARG A 1 196 ? 9.008 17.047 -4.98 1 98.44 196 ARG A N 1
ATOM 1494 C CA . ARG A 1 196 ? 7.605 17.438 -5.105 1 98.44 196 ARG A CA 1
ATOM 1495 C C . ARG A 1 196 ? 6.926 16.656 -6.23 1 98.44 196 ARG A C 1
ATOM 1497 O O . ARG A 1 196 ? 7.59 16.172 -7.148 1 98.44 196 ARG A O 1
ATOM 1504 N N . ALA A 1 197 ? 5.668 16.547 -6.16 1 98.69 197 ALA A N 1
ATOM 1505 C CA . ALA A 1 197 ? 4.883 15.766 -7.109 1 98.69 197 ALA A CA 1
ATOM 1506 C C . ALA A 1 197 ? 4.785 16.484 -8.453 1 98.69 197 ALA A C 1
ATOM 1508 O O . ALA A 1 197 ? 4.504 17.672 -8.516 1 98.69 197 ALA A O 1
ATOM 1509 N N . THR A 1 198 ? 4.984 15.758 -9.562 1 98.5 198 THR A N 1
ATOM 1510 C CA . THR A 1 198 ? 4.836 16.297 -10.914 1 98.5 198 THR A CA 1
ATOM 1511 C C . THR A 1 198 ? 3.598 15.719 -11.586 1 98.5 198 THR A C 1
ATOM 1513 O O . THR A 1 198 ? 3.004 16.359 -12.461 1 98.5 198 THR A O 1
ATOM 1516 N N . ARG A 1 199 ? 3.256 14.547 -11.203 1 98.44 199 ARG A N 1
ATOM 1517 C CA . ARG A 1 199 ? 2.119 13.82 -11.758 1 98.44 199 ARG A CA 1
ATOM 1518 C C . ARG A 1 199 ? 1.485 12.906 -10.719 1 98.44 199 ARG A C 1
ATOM 1520 O O . ARG A 1 199 ? 2.182 12.344 -9.867 1 98.44 199 ARG A O 1
ATOM 1527 N N . VAL A 1 200 ? 0.167 12.773 -10.844 1 98.62 200 VAL A N 1
ATOM 1528 C CA . VAL A 1 200 ? -0.521 11.945 -9.859 1 98.62 200 VAL A CA 1
ATOM 1529 C C . VAL A 1 200 ? -1.633 11.148 -10.539 1 98.62 200 VAL A C 1
ATOM 1531 O O . VAL A 1 200 ? -2.094 11.508 -11.617 1 98.62 200 VAL A O 1
ATOM 1534 N N . GLN A 1 201 ? -1.983 10.055 -9.945 1 98.12 201 GLN A N 1
ATOM 1535 C CA . GLN A 1 201 ? -3.186 9.273 -10.211 1 98.12 201 GLN A CA 1
ATOM 1536 C C . GLN A 1 201 ? -3.686 8.586 -8.945 1 98.12 201 GLN A C 1
ATOM 1538 O O . GLN A 1 201 ? -2.949 8.469 -7.961 1 98.12 201 GLN A O 1
ATOM 1543 N N . GLY A 1 202 ? -4.91 8.25 -8.953 1 96.31 202 GLY A N 1
ATOM 1544 C CA . GLY A 1 202 ? -5.391 7.617 -7.738 1 96.31 202 GLY A CA 1
ATOM 1545 C C . GLY A 1 202 ? -6.844 7.199 -7.816 1 96.31 202 GLY A C 1
ATOM 1546 O O . GLY A 1 202 ? -7.488 7.363 -8.852 1 96.31 202 GLY A O 1
ATOM 1547 N N . MET A 1 203 ? -7.297 6.59 -6.77 1 97.19 203 MET A N 1
ATOM 1548 C CA . MET A 1 203 ? -8.656 6.086 -6.598 1 97.19 203 MET A CA 1
ATOM 1549 C C . MET A 1 203 ? -9.227 6.5 -5.25 1 97.19 203 MET A C 1
ATOM 1551 O O . MET A 1 203 ? -8.656 6.18 -4.203 1 97.19 203 MET A O 1
ATOM 1555 N N . LEU A 1 204 ? -10.312 7.254 -5.297 1 96.56 204 LEU A N 1
ATOM 1556 C CA . LEU A 1 204 ? -11.07 7.625 -4.105 1 96.56 204 LEU A CA 1
ATOM 1557 C C . LEU A 1 204 ? -12.391 6.871 -4.039 1 96.56 204 LEU A C 1
ATOM 1559 O O . LEU A 1 204 ? -13.078 6.73 -5.051 1 96.56 204 LEU A O 1
ATOM 1563 N N . LYS A 1 205 ? -12.664 6.336 -2.859 1 95.44 205 LYS A N 1
ATOM 1564 C CA . LYS A 1 205 ? -13.922 5.613 -2.66 1 95.44 205 LYS A CA 1
ATOM 1565 C C . LYS A 1 205 ? -14.664 6.133 -1.434 1 95.44 205 LYS A C 1
ATOM 1567 O O . LYS A 1 205 ? -14.039 6.613 -0.481 1 95.44 205 LYS A O 1
ATOM 1572 N N . THR A 1 206 ? -15.969 6.109 -1.479 1 92.69 206 THR A N 1
ATOM 1573 C CA . THR A 1 206 ? -16.875 6.332 -0.356 1 92.69 206 THR A CA 1
ATOM 1574 C C . THR A 1 206 ? -17.734 5.102 -0.107 1 92.69 206 THR A C 1
ATOM 1576 O O . THR A 1 206 ? -18.75 4.895 -0.792 1 92.69 206 THR A O 1
ATOM 1579 N N . TYR A 1 207 ? -17.375 4.336 0.824 1 89.62 207 TYR A N 1
ATOM 1580 C CA . TYR A 1 207 ? -18.109 3.104 1.094 1 89.62 207 TYR A CA 1
ATOM 1581 C C . TYR A 1 207 ? -19.234 3.346 2.096 1 89.62 207 TYR A C 1
ATOM 1583 O O . TYR A 1 207 ? -20.281 2.711 2.021 1 89.62 207 TYR A O 1
ATOM 1591 N N . THR A 1 208 ? -18.953 4.199 3.023 1 84 208 THR A N 1
ATOM 1592 C CA . THR A 1 208 ? -19.969 4.555 4.004 1 84 208 THR A CA 1
ATOM 1593 C C . THR A 1 208 ? -20.75 5.781 3.551 1 84 208 THR A C 1
ATOM 1595 O O . THR A 1 208 ? -20.281 6.914 3.705 1 84 208 THR A O 1
ATOM 1598 N N . LYS A 1 209 ? -21.891 5.59 3.082 1 80.12 209 LYS A N 1
ATOM 1599 C CA . LYS A 1 209 ? -22.688 6.695 2.562 1 80.12 209 LYS A CA 1
ATOM 1600 C C . LYS A 1 209 ? -23.766 7.113 3.562 1 80.12 209 LYS A C 1
ATOM 1602 O O . LYS A 1 209 ? -24.266 8.242 3.508 1 80.12 209 LYS A O 1
ATOM 1607 N N . GLN A 1 210 ? -24.109 6.16 4.426 1 77.62 210 GLN A N 1
ATOM 1608 C CA . GLN A 1 210 ? -25.109 6.402 5.457 1 77.62 210 GLN A CA 1
ATOM 1609 C C . GLN A 1 210 ? -24.719 5.742 6.773 1 77.62 210 GLN A C 1
ATOM 1611 O O . GLN A 1 210 ? -23.969 4.758 6.781 1 77.62 210 GLN A O 1
ATOM 1616 N N . THR A 1 211 ? -25.016 6.418 7.824 1 72.56 211 THR A N 1
ATOM 1617 C CA . THR A 1 211 ? -24.844 5.824 9.141 1 72.56 211 THR A CA 1
ATOM 1618 C C . THR A 1 211 ? -26.156 5.816 9.914 1 72.56 211 THR A C 1
ATOM 1620 O O . THR A 1 211 ? -27.188 6.227 9.391 1 72.56 211 THR A O 1
ATOM 1623 N N . GLU A 1 212 ? -26.094 5.156 11.047 1 67.88 212 GLU A N 1
ATOM 1624 C CA . GLU A 1 212 ? -27.281 5.129 11.906 1 67.88 212 GLU A CA 1
ATOM 1625 C C . GLU A 1 212 ? -27.734 6.543 12.266 1 67.88 212 GLU A C 1
ATOM 1627 O O . GLU A 1 212 ? -28.922 6.781 12.461 1 67.88 212 GLU A O 1
ATOM 1632 N N . HIS A 1 213 ? -26.812 7.465 12.281 1 66.38 213 HIS A N 1
ATOM 1633 C CA . HIS A 1 213 ? -27.125 8.812 12.742 1 66.38 213 HIS A CA 1
ATOM 1634 C C . HIS A 1 213 ? -27.312 9.766 11.57 1 66.38 213 HIS A C 1
ATOM 1636 O O . HIS A 1 213 ? -27.844 10.867 11.734 1 66.38 213 HIS A O 1
ATOM 1642 N N . ILE A 1 214 ? -26.797 9.477 10.586 1 65.12 214 ILE A N 1
ATOM 1643 C CA . ILE A 1 214 ? -26.938 10.266 9.367 1 65.12 214 ILE A CA 1
ATOM 1644 C C . ILE A 1 214 ? -27.781 9.492 8.352 1 65.12 214 ILE A C 1
ATOM 1646 O O . ILE A 1 214 ? -27.281 8.609 7.656 1 65.12 214 ILE A O 1
ATOM 1650 N N . LYS A 1 215 ? -29.125 9.492 8.695 1 63.59 215 LYS A N 1
ATOM 1651 C CA . LYS A 1 215 ? -30.125 8.773 7.898 1 63.59 215 LYS A CA 1
ATOM 1652 C C . LYS A 1 215 ? -31.031 9.742 7.148 1 63.59 215 LYS A C 1
ATOM 1654 O O . LYS A 1 215 ? -31.25 10.867 7.598 1 63.59 215 LYS A O 1
ATOM 1659 N N . GLY A 1 216 ? -31.328 9.297 5.855 1 57.5 216 GLY A N 1
ATOM 1660 C CA . GLY A 1 216 ? -32.312 10.078 5.129 1 57.5 216 GLY A CA 1
ATOM 1661 C C . GLY A 1 216 ? -31.75 10.789 3.916 1 57.5 216 GLY A C 1
ATOM 1662 O O . GLY A 1 216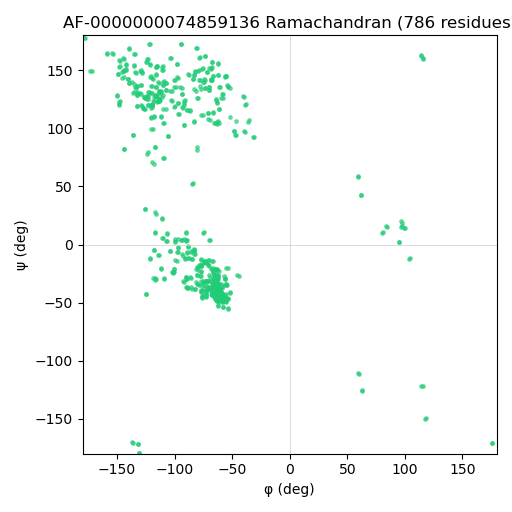 ? -31.047 10.18 3.105 1 57.5 216 GLY A O 1
ATOM 1663 N N . ILE A 1 217 ? -31.891 12.164 3.889 1 58.69 217 ILE A N 1
ATOM 1664 C CA . ILE A 1 217 ? -31.703 12.961 2.682 1 58.69 217 ILE A CA 1
ATOM 1665 C C . ILE A 1 217 ? -30.219 13.305 2.521 1 58.69 217 ILE A C 1
ATOM 1667 O O . ILE A 1 217 ? -29.719 13.383 1.401 1 58.69 217 ILE A O 1
ATOM 1671 N N . ARG A 1 218 ? -29.422 13.406 3.691 1 69.81 218 ARG A N 1
ATOM 1672 C CA . ARG A 1 218 ? -28.031 13.828 3.557 1 69.81 218 ARG A CA 1
ATOM 1673 C C . ARG A 1 218 ? -27.109 12.625 3.408 1 69.81 218 ARG A C 1
ATOM 1675 O O . ARG A 1 218 ? -27.188 11.672 4.184 1 69.81 218 ARG A O 1
ATOM 1682 N N . GLU A 1 219 ? -26.375 12.594 2.301 1 80.06 219 GLU A N 1
ATOM 1683 C CA . GLU A 1 219 ? -25.438 11.508 1.997 1 80.06 219 GLU A CA 1
ATOM 1684 C C . GLU A 1 219 ? -24 11.938 2.242 1 80.06 219 GLU A C 1
ATOM 1686 O O . GLU A 1 219 ? -23.625 13.07 1.947 1 80.06 219 GLU A O 1
ATOM 1691 N N . ILE A 1 220 ? -23.328 11.047 2.943 1 82 220 ILE A N 1
ATOM 1692 C CA . ILE A 1 220 ? -21.891 11.273 3.094 1 82 220 ILE A CA 1
ATOM 1693 C C . ILE A 1 220 ? -21.219 11.188 1.731 1 82 220 ILE A C 1
ATOM 1695 O O . ILE A 1 220 ? -21.375 10.203 1.007 1 82 220 ILE A O 1
ATOM 1699 N N . THR A 1 221 ? -20.5 12.227 1.377 1 82.88 221 THR A N 1
ATOM 1700 C CA . THR A 1 221 ? -19.859 12.266 0.065 1 82.88 221 THR A CA 1
ATOM 1701 C C . THR A 1 221 ? -18.344 12.25 0.201 1 82.88 221 THR A C 1
ATOM 1703 O O . THR A 1 221 ? -17.641 12.031 -0.78 1 82.88 221 THR A O 1
ATOM 1706 N N . SER A 1 222 ? -17.891 12.391 1.409 1 86.94 222 SER A N 1
ATOM 1707 C CA . SER A 1 222 ? -16.453 12.406 1.644 1 86.94 222 SER A CA 1
ATOM 1708 C C . SER A 1 222 ? -15.844 11.008 1.499 1 86.94 222 SER A C 1
ATOM 1710 O O . SER A 1 222 ? -16.469 10.016 1.888 1 86.94 222 SER A O 1
ATOM 1712 N N . ASP A 1 223 ? -14.68 10.984 0.937 1 92.19 223 ASP A N 1
ATOM 1713 C CA . ASP A 1 223 ? -14.008 9.695 0.76 1 92.19 223 ASP A CA 1
ATOM 1714 C C . ASP A 1 223 ? -13.594 9.102 2.105 1 92.19 223 ASP A C 1
ATOM 1716 O O . ASP A 1 223 ? -13.195 9.836 3.014 1 92.19 223 ASP A O 1
ATOM 1720 N N . ASP A 1 224 ? -13.727 7.824 2.229 1 93.56 224 ASP A N 1
ATOM 1721 C CA . ASP A 1 224 ? -13.273 7.125 3.428 1 93.56 224 ASP A CA 1
ATOM 1722 C C . ASP A 1 224 ? -12.172 6.121 3.092 1 93.56 224 ASP A C 1
ATOM 1724 O O . ASP A 1 224 ? -11.641 5.457 3.982 1 93.56 224 ASP A O 1
ATOM 1728 N N . PHE A 1 225 ? -11.93 6.016 1.858 1 96.44 225 PHE A N 1
ATOM 1729 C CA . PHE A 1 225 ? -10.766 5.293 1.359 1 96.44 225 PHE A CA 1
ATOM 1730 C C . PHE A 1 225 ? -10.133 6.035 0.191 1 96.44 225 PHE A C 1
ATOM 1732 O O . PHE A 1 225 ? -10.836 6.566 -0.671 1 96.44 225 PHE A O 1
ATOM 1739 N N . CYS A 1 226 ? -8.742 6.055 0.186 1 97 226 CYS A N 1
ATOM 1740 C CA . CYS A 1 226 ? -8 6.688 -0.896 1 97 226 CYS A CA 1
ATOM 1741 C C . CYS A 1 226 ? -6.656 6.004 -1.107 1 97 226 CYS A C 1
ATOM 1743 O O . CYS A 1 226 ? -5.941 5.723 -0.145 1 97 226 CYS A O 1
ATOM 1745 N N . SER A 1 227 ? -6.352 5.621 -2.307 1 98.31 227 SER A N 1
ATOM 1746 C CA . SER A 1 227 ? -5.023 5.184 -2.719 1 98.31 227 SER A CA 1
ATOM 1747 C C . SER A 1 227 ? -4.539 5.957 -3.939 1 98.31 227 SER A C 1
ATOM 1749 O O . SER A 1 227 ? -5.238 6.027 -4.953 1 98.31 227 SER A O 1
ATOM 1751 N N . PHE A 1 228 ? -3.34 6.551 -3.85 1 98.56 228 PHE A N 1
ATOM 1752 C CA . PHE A 1 228 ? -2.875 7.332 -4.988 1 98.56 228 PHE A CA 1
ATOM 1753 C C . PHE A 1 228 ? -1.367 7.195 -5.16 1 98.56 228 PHE A C 1
ATOM 1755 O O . PHE A 1 228 ? -0.67 6.75 -4.246 1 98.56 228 PHE A O 1
ATOM 1762 N N . GLN A 1 229 ? -0.936 7.492 -6.316 1 98.5 229 GLN A N 1
ATOM 1763 C CA . GLN A 1 229 ? 0.471 7.457 -6.703 1 98.5 229 GLN A CA 1
ATOM 1764 C C . GLN A 1 229 ? 0.95 8.828 -7.172 1 98.5 229 GLN A C 1
ATOM 1766 O O . GLN A 1 229 ? 0.187 9.586 -7.777 1 98.5 229 GLN A O 1
ATOM 1771 N N . MET A 1 230 ? 2.17 9.094 -6.855 1 98.69 230 MET A N 1
ATOM 1772 C CA . MET A 1 230 ? 2.803 10.336 -7.293 1 98.69 230 MET A CA 1
ATOM 1773 C C . MET A 1 230 ? 4.152 10.062 -7.949 1 98.69 230 MET A C 1
ATOM 1775 O O . MET A 1 230 ? 4.906 9.203 -7.488 1 98.69 230 MET A O 1
ATOM 1779 N N . GLU A 1 231 ? 4.395 10.711 -9 1 98.5 231 GLU A N 1
ATOM 1780 C CA . GLU A 1 231 ? 5.75 10.875 -9.508 1 98.5 231 GLU A CA 1
ATOM 1781 C C . GLU A 1 231 ? 6.379 12.172 -9 1 98.5 231 GLU A C 1
ATOM 1783 O O . GLU A 1 231 ? 5.746 13.227 -9.016 1 98.5 231 GLU A O 1
ATOM 1788 N N . LEU A 1 232 ? 7.523 12.102 -8.484 1 98.56 232 LEU A N 1
ATOM 1789 C CA . LEU A 1 232 ? 8.18 13.258 -7.887 1 98.56 232 LEU A CA 1
ATOM 1790 C C . LEU A 1 232 ? 9.266 13.805 -8.812 1 98.56 232 LEU A C 1
ATOM 1792 O O . LEU A 1 232 ? 9.781 13.078 -9.664 1 98.56 232 LEU A O 1
ATOM 1796 N N . ASP A 1 233 ? 9.664 15 -8.633 1 98.19 233 ASP A N 1
ATOM 1797 C CA . ASP A 1 233 ? 10.508 15.727 -9.57 1 98.19 233 ASP A CA 1
ATOM 1798 C C . ASP A 1 233 ? 11.961 15.266 -9.469 1 98.19 233 ASP A C 1
ATOM 1800 O O . ASP A 1 233 ? 12.75 15.477 -10.391 1 98.19 233 ASP A O 1
ATOM 1804 N N . GLY A 1 234 ? 12.352 14.617 -8.406 1 97.19 234 GLY A N 1
ATOM 1805 C CA . GLY A 1 234 ? 13.703 14.086 -8.266 1 97.19 234 GLY A CA 1
ATOM 1806 C C . GLY A 1 234 ? 13.828 12.656 -8.758 1 97.19 234 GLY A C 1
ATOM 1807 O O . GLY A 1 234 ? 14.891 12.039 -8.625 1 97.19 234 GLY A O 1
ATOM 1808 N N . GLY A 1 235 ? 12.758 12.109 -9.32 1 96.5 235 GLY A N 1
ATOM 1809 C CA . GLY A 1 235 ? 12.812 10.781 -9.898 1 96.5 235 GLY A CA 1
ATOM 1810 C C . GLY A 1 235 ? 12.156 9.719 -9.031 1 96.5 235 GLY A C 1
ATOM 1811 O O . GLY A 1 235 ? 11.875 8.617 -9.492 1 96.5 235 GLY A O 1
ATOM 1812 N N . ALA A 1 236 ? 11.852 10.023 -7.816 1 97.94 236 ALA A N 1
ATOM 1813 C CA . ALA A 1 236 ? 11.203 9.07 -6.918 1 97.94 236 ALA A CA 1
ATOM 1814 C C . ALA A 1 236 ? 9.711 8.961 -7.215 1 97.94 236 ALA A C 1
ATOM 1816 O O . ALA A 1 236 ? 9.156 9.773 -7.965 1 97.94 236 ALA A O 1
ATOM 1817 N N . CYS A 1 237 ? 9.102 7.926 -6.773 1 98.44 237 CYS A N 1
ATOM 1818 C CA . CYS A 1 237 ? 7.652 7.793 -6.797 1 98.44 237 CYS A CA 1
ATOM 1819 C C . CYS A 1 237 ? 7.109 7.52 -5.398 1 98.44 237 CYS A C 1
ATOM 1821 O O . CYS A 1 237 ? 7.867 7.176 -4.488 1 98.44 237 CYS A O 1
ATOM 1823 N N . ALA A 1 238 ? 5.887 7.773 -5.223 1 98.81 238 ALA A N 1
ATOM 1824 C CA . ALA A 1 238 ? 5.238 7.516 -3.941 1 98.81 238 ALA A CA 1
ATOM 1825 C C . ALA A 1 238 ? 3.896 6.812 -4.137 1 98.81 238 ALA A C 1
ATOM 1827 O O . ALA A 1 238 ? 3.152 7.129 -5.066 1 98.81 238 ALA A O 1
ATOM 1828 N N . THR A 1 239 ? 3.643 5.832 -3.373 1 98.75 239 THR A N 1
ATOM 1829 C CA . THR A 1 239 ? 2.344 5.172 -3.266 1 98.75 239 THR A CA 1
ATOM 1830 C C . THR A 1 239 ? 1.754 5.367 -1.871 1 98.75 239 THR A C 1
ATOM 1832 O O . THR A 1 239 ? 2.369 4.988 -0.872 1 98.75 239 THR A O 1
ATOM 1835 N N . VAL A 1 240 ? 0.578 5.926 -1.836 1 98.81 240 VAL A N 1
ATOM 1836 C CA . VAL A 1 240 ? -0.048 6.27 -0.562 1 98.81 240 VAL A CA 1
ATOM 1837 C C . VAL A 1 240 ? -1.412 5.59 -0.458 1 98.81 240 VAL A C 1
ATOM 1839 O O . VAL A 1 240 ? -2.223 5.664 -1.385 1 98.81 240 VAL A O 1
ATOM 1842 N N . THR A 1 241 ? -1.622 4.891 0.619 1 98.75 241 THR A N 1
ATOM 1843 C CA . THR A 1 241 ? -2.92 4.289 0.908 1 98.75 241 THR A CA 1
ATOM 1844 C C . THR A 1 241 ? -3.479 4.816 2.227 1 98.75 241 THR A C 1
ATOM 1846 O O . THR A 1 241 ? -2.83 4.711 3.27 1 98.75 241 THR A O 1
ATOM 1849 N N . LEU A 1 242 ? -4.637 5.438 2.166 1 97.81 242 LEU A N 1
ATOM 1850 C CA . LEU A 1 242 ? -5.391 5.93 3.314 1 97.81 242 LEU A CA 1
ATOM 1851 C C . LEU A 1 242 ? -6.672 5.133 3.51 1 97.81 242 LEU A C 1
ATOM 1853 O O . LEU A 1 242 ? -7.609 5.246 2.713 1 97.81 242 LEU A O 1
ATOM 1857 N N . ASN A 1 243 ? -6.715 4.352 4.582 1 97.06 243 ASN A N 1
ATOM 1858 C CA . ASN A 1 243 ? -7.82 3.426 4.801 1 97.06 243 ASN A CA 1
ATOM 1859 C C . ASN A 1 243 ? -8.547 3.725 6.109 1 97.06 243 ASN A C 1
ATOM 1861 O O . ASN A 1 243 ? -8.055 3.396 7.188 1 97.06 243 ASN A O 1
ATOM 1865 N N . GLY A 1 244 ? -9.766 4.238 6.008 1 93.44 244 GLY A N 1
ATOM 1866 C CA . GLY A 1 244 ? -10.555 4.582 7.18 1 93.44 244 GLY A CA 1
ATOM 1867 C C . GLY A 1 244 ? -11.422 3.439 7.672 1 93.44 244 GLY A C 1
ATOM 1868 O O . GLY A 1 244 ? -12.281 3.633 8.531 1 93.44 244 GLY A O 1
ATOM 1869 N N . HIS A 1 245 ? -11.227 2.232 7.164 1 92.88 245 HIS A N 1
ATOM 1870 C CA . HIS A 1 245 ? -12.078 1.093 7.484 1 92.88 245 HIS A CA 1
ATOM 1871 C C . HIS A 1 245 ? -11.328 0.061 8.32 1 92.88 245 HIS A C 1
ATOM 1873 O O . HIS A 1 245 ? -11.703 -1.115 8.336 1 92.88 245 HIS A O 1
ATOM 1879 N N . VAL A 1 246 ? -10.312 0.511 8.977 1 90.31 246 VAL A N 1
ATOM 1880 C CA . VAL A 1 246 ? -9.523 -0.377 9.82 1 90.31 246 VAL A CA 1
ATOM 1881 C C . VAL A 1 246 ? -9.617 0.077 11.273 1 90.31 246 VAL A C 1
ATOM 1883 O O . VAL A 1 246 ? -8.742 0.785 11.773 1 90.31 246 VAL A O 1
ATOM 1886 N N . PRO A 1 247 ? -10.664 -0.343 11.922 1 83.44 247 PRO A N 1
ATOM 1887 C CA . PRO A 1 247 ? -10.781 0.056 13.328 1 83.44 247 PRO A CA 1
ATOM 1888 C C . PRO A 1 247 ? -9.641 -0.476 14.188 1 83.44 247 PRO A C 1
ATOM 1890 O O . PRO A 1 247 ? -9.023 -1.488 13.844 1 83.44 247 PRO A O 1
ATOM 1893 N N . GLY A 1 248 ? -9.367 0.184 15.266 1 81.12 248 GLY A N 1
ATOM 1894 C CA . GLY A 1 248 ? -8.273 -0.165 16.156 1 81.12 248 GLY A CA 1
ATOM 1895 C C . GLY A 1 248 ? -7.227 0.929 16.281 1 81.12 248 GLY A C 1
ATOM 1896 O O . GLY A 1 248 ? -7.555 2.117 16.234 1 81.12 248 GLY A O 1
ATOM 1897 N N . GLN A 1 249 ? -6.062 0.487 16.5 1 82.62 249 GLN A N 1
ATOM 1898 C CA . GLN A 1 249 ? -4.965 1.435 16.688 1 82.62 249 GLN A CA 1
ATOM 1899 C C . GLN A 1 249 ? -4.621 2.133 15.367 1 82.62 249 GLN A C 1
ATOM 1901 O O . GLN A 1 249 ? -4.602 1.501 14.312 1 82.62 249 GLN A O 1
ATOM 1906 N N . PHE A 1 250 ? -4.492 3.457 15.492 1 91.69 250 PHE A N 1
ATOM 1907 C CA . PHE A 1 250 ? -4.012 4.234 14.359 1 91.69 250 PHE A CA 1
ATOM 1908 C C . PHE A 1 250 ? -2.639 3.748 13.914 1 91.69 250 PHE A C 1
ATOM 1910 O O . PHE A 1 250 ? -1.732 3.592 14.734 1 91.69 250 PHE A O 1
ATOM 1917 N N . VAL A 1 251 ? -2.531 3.496 12.594 1 94.62 251 VAL A N 1
ATOM 1918 C CA . VAL A 1 251 ? -1.261 3.041 12.047 1 94.62 251 VAL A CA 1
ATOM 1919 C C . VAL A 1 251 ? -0.814 3.984 10.93 1 94.62 251 VAL A C 1
ATOM 1921 O O . VAL A 1 251 ? -1.586 4.285 10.016 1 94.62 251 VAL A O 1
ATOM 1924 N N . GLN A 1 252 ? 0.316 4.48 11.047 1 97.19 252 GLN A N 1
ATOM 1925 C CA . GLN A 1 252 ? 0.986 5.215 9.977 1 97.19 252 GLN A CA 1
ATOM 1926 C C . GLN A 1 252 ? 2.396 4.68 9.75 1 97.19 252 GLN A C 1
ATOM 1928 O O . GLN A 1 252 ? 3.217 4.652 10.672 1 97.19 252 GLN A O 1
ATOM 1933 N N . GLU A 1 253 ? 2.648 4.23 8.625 1 98.12 253 GLU A N 1
ATOM 1934 C CA . GLU A 1 253 ? 3.965 3.738 8.234 1 98.12 253 GLU A CA 1
ATOM 1935 C C . GLU A 1 253 ? 4.457 4.434 6.965 1 98.12 253 GLU A C 1
ATOM 1937 O O . GLU A 1 253 ? 3.742 4.484 5.961 1 98.12 253 GLU A O 1
ATOM 1942 N N . VAL A 1 254 ? 5.605 4.984 7.059 1 98.62 254 VAL A N 1
ATOM 1943 C CA . VAL A 1 254 ? 6.242 5.645 5.926 1 98.62 254 VAL A CA 1
ATOM 1944 C C . VAL A 1 254 ? 7.57 4.957 5.609 1 98.62 254 VAL A C 1
ATOM 1946 O O . VAL A 1 254 ? 8.469 4.902 6.453 1 98.62 254 VAL A O 1
ATOM 1949 N N . ILE A 1 255 ? 7.699 4.453 4.434 1 98.5 255 ILE A N 1
ATOM 1950 C CA . ILE A 1 255 ? 8.922 3.801 3.975 1 98.5 255 ILE A CA 1
ATOM 1951 C C . ILE A 1 255 ? 9.555 4.621 2.854 1 98.5 255 ILE A C 1
ATOM 1953 O O . ILE A 1 255 ? 8.883 4.965 1.873 1 98.5 255 ILE A O 1
ATOM 1957 N N . ILE A 1 256 ? 10.742 4.977 2.982 1 98.62 256 ILE A N 1
ATOM 1958 C CA . ILE A 1 256 ? 11.5 5.613 1.911 1 98.62 256 ILE A CA 1
ATOM 1959 C C . ILE A 1 256 ? 12.711 4.758 1.558 1 98.62 256 ILE A C 1
ATOM 1961 O O . ILE A 1 256 ? 13.578 4.512 2.404 1 98.62 256 ILE A O 1
ATOM 1965 N N . VAL A 1 257 ? 12.734 4.355 0.329 1 97.81 257 VAL A N 1
ATOM 1966 C CA . VAL A 1 257 ? 13.805 3.51 -0.187 1 97.81 257 VAL A CA 1
ATOM 1967 C C . VAL A 1 257 ? 14.703 4.324 -1.116 1 97.81 257 VAL A C 1
ATOM 1969 O O . VAL A 1 257 ? 14.211 5.137 -1.906 1 97.81 257 VAL A O 1
ATOM 1972 N N . GLY A 1 258 ? 15.945 4.098 -0.994 1 96.62 258 GLY A N 1
ATOM 1973 C CA . GLY A 1 258 ? 16.922 4.684 -1.904 1 96.62 258 GLY A CA 1
ATOM 1974 C C . GLY A 1 258 ? 17.922 3.678 -2.438 1 96.62 258 GLY A C 1
ATOM 1975 O O . GLY A 1 258 ? 17.75 2.471 -2.252 1 96.62 258 GLY A O 1
ATOM 1976 N N . THR A 1 259 ? 18.906 4.094 -3.104 1 94.25 259 THR A N 1
ATOM 1977 C CA . THR A 1 259 ? 19.875 3.242 -3.777 1 94.25 259 THR A CA 1
ATOM 1978 C C . THR A 1 259 ? 20.828 2.6 -2.766 1 94.25 259 THR A C 1
ATOM 1980 O O . THR A 1 259 ? 21.516 1.633 -3.086 1 94.25 259 THR A O 1
ATOM 1983 N N . LYS A 1 260 ? 20.844 3.129 -1.471 1 95.31 260 LYS A N 1
ATOM 1984 C CA . LYS A 1 260 ? 21.828 2.623 -0.521 1 95.31 260 LYS A CA 1
ATOM 1985 C C . LYS A 1 260 ? 21.156 2.037 0.715 1 95.31 260 LYS A C 1
ATOM 1987 O O . LYS A 1 260 ? 21.797 1.353 1.515 1 95.31 260 LYS A O 1
ATOM 1992 N N . GLY A 1 261 ? 19.906 2.273 0.859 1 95.44 261 GLY A N 1
ATOM 1993 C CA . GLY A 1 261 ? 19.219 1.812 2.055 1 95.44 261 GLY A CA 1
ATOM 1994 C C . GLY A 1 261 ? 17.766 2.262 2.119 1 95.44 261 GLY A C 1
ATOM 1995 O O . GLY A 1 261 ? 17.203 2.725 1.122 1 95.44 261 GLY A O 1
ATOM 1996 N N . ARG A 1 262 ? 17.188 2.021 3.289 1 97.31 262 ARG A N 1
ATOM 1997 C CA . ARG A 1 262 ? 15.797 2.42 3.492 1 97.31 262 ARG A CA 1
ATOM 1998 C C . ARG A 1 262 ? 15.578 2.941 4.91 1 97.31 262 ARG A C 1
ATOM 2000 O O . ARG A 1 262 ? 16.328 2.592 5.824 1 97.31 262 ARG A O 1
ATOM 2007 N N . LEU A 1 263 ? 14.68 3.799 5.047 1 98.44 263 LEU A N 1
ATOM 2008 C CA . LEU A 1 263 ? 14.18 4.309 6.324 1 98.44 263 LEU A CA 1
ATOM 2009 C C . LEU A 1 263 ? 12.695 4.02 6.484 1 98.44 263 LEU A C 1
ATOM 2011 O O . LEU A 1 263 ? 11.93 4.137 5.523 1 98.44 263 LEU A O 1
ATOM 2015 N N . VAL A 1 264 ? 12.336 3.58 7.668 1 98.12 264 VAL A N 1
ATOM 2016 C CA . VAL A 1 264 ? 10.945 3.252 7.953 1 98.12 264 VAL A CA 1
ATOM 2017 C C . VAL A 1 264 ? 10.492 3.988 9.211 1 98.12 264 VAL A C 1
ATOM 2019 O O . VAL A 1 264 ? 11.039 3.783 10.297 1 98.12 264 VAL A O 1
ATOM 2022 N N . LEU A 1 265 ? 9.508 4.863 9.031 1 98.38 265 LEU A N 1
ATOM 2023 C CA . LEU A 1 265 ? 8.867 5.543 10.156 1 98.38 265 LEU A CA 1
ATOM 2024 C C . LEU A 1 265 ? 7.582 4.824 10.562 1 98.38 265 LEU A C 1
ATOM 2026 O O . LEU A 1 265 ? 6.613 4.793 9.797 1 98.38 265 LEU A O 1
ATOM 2030 N N . LYS A 1 266 ? 7.559 4.223 11.719 1 96.44 266 LYS A N 1
ATOM 2031 C CA . LYS A 1 266 ? 6.379 3.598 12.312 1 96.44 266 LYS A CA 1
ATOM 2032 C C . LYS A 1 266 ? 5.871 4.395 13.508 1 96.44 266 LYS A C 1
ATOM 2034 O O . LYS A 1 266 ? 6.391 4.246 14.617 1 96.44 266 LYS A O 1
ATOM 2039 N N . GLY A 1 267 ? 4.809 5.082 13.273 1 93.88 267 GLY A N 1
ATOM 2040 C CA . GLY A 1 267 ? 4.418 6.02 14.312 1 93.88 267 GLY A CA 1
ATOM 2041 C C . GLY A 1 267 ? 5.477 7.062 14.609 1 93.88 267 GLY A C 1
ATOM 2042 O O . GLY A 1 267 ? 5.789 7.898 13.758 1 93.88 267 GLY A O 1
ATOM 2043 N N . ALA A 1 268 ? 6.027 6.906 15.797 1 95.38 268 ALA A N 1
ATOM 2044 C CA . ALA A 1 268 ? 7.047 7.875 16.188 1 95.38 268 ALA A CA 1
ATOM 2045 C C . ALA A 1 268 ? 8.43 7.227 16.234 1 95.38 268 ALA A C 1
ATOM 2047 O O . ALA A 1 268 ? 9.414 7.875 16.609 1 95.38 268 ALA A O 1
ATOM 2048 N N . ASP A 1 269 ? 8.5 5.949 15.805 1 97.25 269 ASP A N 1
ATOM 2049 C CA . ASP A 1 269 ? 9.773 5.234 15.805 1 97.25 269 ASP A CA 1
ATOM 2050 C C . ASP A 1 269 ? 10.391 5.215 14.406 1 97.25 269 ASP A C 1
ATOM 2052 O O . ASP A 1 269 ? 9.68 5.078 13.414 1 97.25 269 ASP A O 1
ATOM 2056 N N . LEU A 1 270 ? 11.68 5.355 14.398 1 98.31 270 LEU A N 1
ATOM 2057 C CA . LEU A 1 270 ? 12.391 5.367 13.117 1 98.31 270 LEU A CA 1
ATOM 2058 C C . LEU A 1 270 ? 13.336 4.176 13.016 1 98.31 270 LEU A C 1
ATOM 2060 O O . LEU A 1 270 ? 14.156 3.951 13.914 1 98.31 270 LEU A O 1
ATOM 2064 N N . TYR A 1 271 ? 13.211 3.465 11.977 1 97.81 271 TYR A N 1
ATOM 2065 C CA . TYR A 1 271 ? 14.086 2.338 11.672 1 97.81 271 TYR A CA 1
ATOM 2066 C C . TYR A 1 271 ? 14.891 2.598 10.406 1 97.81 271 TYR A C 1
ATOM 2068 O O . TYR A 1 271 ? 14.5 3.428 9.578 1 97.81 271 TYR A O 1
ATOM 2076 N N . GLY A 1 272 ? 16.031 1.963 10.32 1 97.19 272 GLY A N 1
ATOM 2077 C CA . GLY A 1 272 ? 16.859 2.059 9.133 1 97.19 272 GLY A CA 1
ATOM 2078 C C . GLY A 1 272 ? 17.594 0.768 8.805 1 97.19 272 GLY A C 1
ATOM 2079 O O . GLY A 1 272 ? 17.844 -0.05 9.695 1 97.19 272 GLY A O 1
ATOM 2080 N N . GLN A 1 273 ? 17.797 0.605 7.523 1 95.69 273 GLN A N 1
ATOM 2081 C CA . GLN A 1 273 ? 18.578 -0.538 7.066 1 95.69 273 GLN A CA 1
ATOM 2082 C C . GLN A 1 273 ? 19.359 -0.203 5.793 1 95.69 273 GLN A C 1
ATOM 2084 O O . GLN A 1 273 ? 18.75 0.152 4.773 1 95.69 273 GLN A O 1
ATOM 2089 N N . LYS A 1 274 ? 20.609 -0.302 5.867 1 94.19 274 LYS A N 1
ATOM 2090 C CA . LYS A 1 274 ? 21.438 -0.181 4.668 1 94.19 274 LYS A CA 1
ATOM 2091 C C . LYS A 1 274 ? 21.359 -1.449 3.822 1 94.19 274 LYS A C 1
ATOM 2093 O O . LYS A 1 274 ? 21.156 -2.543 4.352 1 94.19 274 LYS A O 1
ATOM 2098 N N . HIS A 1 275 ? 21.547 -1.317 2.512 1 87.56 275 HIS A N 1
ATOM 2099 C CA . HIS A 1 275 ? 21.438 -2.457 1.608 1 87.56 275 HIS A CA 1
ATOM 2100 C C . HIS A 1 275 ? 22.484 -3.512 1.915 1 87.56 275 HIS A C 1
ATOM 2102 O O . HIS A 1 275 ? 22.281 -4.699 1.653 1 87.56 275 HIS A O 1
ATOM 2108 N N . ASP A 1 276 ? 23.562 -3.057 2.451 1 84.38 276 ASP A N 1
ATOM 2109 C CA . ASP A 1 276 ? 24.672 -3.973 2.715 1 84.38 276 ASP A CA 1
ATOM 2110 C C . ASP A 1 276 ? 24.562 -4.578 4.113 1 84.38 276 ASP A C 1
ATOM 2112 O O . ASP A 1 276 ? 25.469 -5.297 4.555 1 84.38 276 ASP A O 1
ATOM 2116 N N . ARG A 1 277 ? 23.5 -4.254 4.781 1 85.5 277 ARG A N 1
ATOM 2117 C CA . ARG A 1 277 ? 23.266 -4.809 6.109 1 85.5 277 ARG A CA 1
ATOM 2118 C C . ARG A 1 277 ? 22.094 -5.777 6.102 1 85.5 277 ARG A C 1
ATOM 2120 O O . ARG A 1 277 ? 21.125 -5.574 5.371 1 85.5 277 ARG A O 1
ATOM 2127 N N . VAL A 1 278 ? 22.172 -6.715 6.98 1 79 278 VAL A N 1
ATOM 2128 C CA . VAL A 1 278 ? 21.172 -7.785 6.996 1 79 278 VAL A CA 1
ATOM 2129 C C . VAL A 1 278 ? 20 -7.387 7.895 1 79 278 VAL A C 1
ATOM 2131 O O . VAL A 1 278 ? 18.844 -7.711 7.602 1 79 278 VAL A O 1
ATOM 2134 N N . LYS A 1 279 ? 20.344 -6.625 8.828 1 87.25 279 LYS A N 1
ATOM 2135 C CA . LYS A 1 279 ? 19.297 -6.391 9.828 1 87.25 279 LYS A CA 1
ATOM 2136 C C . LYS A 1 279 ? 18.891 -4.926 9.859 1 87.25 279 LYS A C 1
ATOM 2138 O O . LYS A 1 279 ? 19.703 -4.035 9.656 1 87.25 279 LYS A O 1
ATOM 2143 N N . GLU A 1 280 ? 17.625 -4.727 10.148 1 92.38 280 GLU A N 1
ATOM 2144 C CA . GLU A 1 280 ? 17.078 -3.396 10.398 1 92.38 280 GLU A CA 1
ATOM 2145 C C . GLU A 1 280 ? 17.5 -2.881 11.773 1 92.38 280 GLU A C 1
ATOM 2147 O O . GLU A 1 280 ? 17.547 -3.645 12.742 1 92.38 280 GLU A O 1
ATOM 2152 N N . GLU A 1 281 ? 17.828 -1.617 11.875 1 95.06 281 GLU A N 1
ATOM 2153 C CA . GLU A 1 281 ? 18.219 -0.997 13.133 1 95.06 281 GLU A CA 1
ATOM 2154 C C . GLU A 1 281 ? 17.203 0.045 13.578 1 95.06 281 GLU A C 1
ATOM 2156 O O . GLU A 1 281 ? 16.672 0.792 12.758 1 95.06 281 GLU A O 1
ATOM 2161 N N . LEU A 1 282 ? 16.969 0.013 14.859 1 96.69 282 LEU A N 1
ATOM 2162 C CA . LEU A 1 282 ? 16.203 1.1 15.461 1 96.69 282 LEU A CA 1
ATOM 2163 C C . LEU A 1 282 ? 17.062 2.355 15.602 1 96.69 282 LEU A C 1
ATOM 2165 O O . LEU A 1 282 ? 18.016 2.371 16.375 1 96.69 282 LEU A O 1
ATOM 2169 N N . LEU A 1 283 ? 16.766 3.391 14.844 1 97.44 283 LEU A N 1
ATOM 2170 C CA . LEU A 1 283 ? 17.594 4.594 14.789 1 97.44 283 LEU A CA 1
ATOM 2171 C C . LEU A 1 283 ? 17.109 5.637 15.789 1 97.44 283 LEU A C 1
ATOM 2173 O O . LEU A 1 283 ? 17.875 6.484 16.234 1 97.44 283 LEU A O 1
ATOM 2177 N N . HIS A 1 284 ? 15.789 5.652 16.047 1 97.12 284 HIS A N 1
ATOM 2178 C CA . HIS A 1 284 ? 15.188 6.551 17.016 1 97.12 284 HIS A CA 1
ATOM 2179 C C . HIS A 1 284 ? 13.961 5.918 17.672 1 97.12 284 HIS A C 1
ATOM 2181 O O . HIS A 1 284 ? 13.031 5.492 16.969 1 97.12 284 HIS A O 1
ATOM 2187 N N . PHE A 1 285 ? 14.016 5.832 18.953 1 94.06 285 PHE A N 1
ATOM 2188 C CA . PHE A 1 285 ? 12.906 5.301 19.75 1 94.06 285 PHE A CA 1
ATOM 2189 C C . PHE A 1 285 ? 12.203 6.414 20.516 1 94.06 285 PHE A C 1
ATOM 2191 O O . PHE A 1 285 ? 12.836 7.125 21.297 1 94.06 285 PHE A O 1
ATOM 2198 N N . ASP A 1 286 ? 10.93 6.613 20.172 1 88.69 286 ASP A N 1
ATOM 2199 C CA . ASP A 1 286 ? 10.141 7.629 20.859 1 88.69 286 ASP A CA 1
ATOM 2200 C C . ASP A 1 286 ? 8.883 7.02 21.469 1 88.69 286 ASP A C 1
ATOM 2202 O O . ASP A 1 286 ? 7.785 7.16 20.938 1 88.69 286 ASP A O 1
ATOM 2206 N N . PRO A 1 287 ? 9.039 6.398 22.594 1 78.5 287 PRO A N 1
ATOM 2207 C CA . PRO A 1 287 ? 7.887 5.723 23.188 1 78.5 287 PRO A CA 1
ATOM 2208 C C . PRO A 1 287 ? 6.82 6.695 23.688 1 78.5 287 PRO A C 1
ATOM 2210 O O . PRO A 1 287 ? 7.121 7.859 23.969 1 78.5 287 PRO A O 1
ATOM 2213 N N . VAL A 1 288 ? 5.613 6.156 23.656 1 70.94 288 VAL A N 1
ATOM 2214 C CA . VAL A 1 288 ? 4.48 6.945 24.125 1 70.94 288 VAL A CA 1
ATOM 2215 C C . VAL A 1 288 ? 4.547 7.09 25.641 1 70.94 288 VAL A C 1
ATOM 2217 O O . VAL A 1 288 ? 4.625 6.09 26.375 1 70.94 288 VAL A O 1
ATOM 2220 N N . ASN A 1 289 ? 4.777 8.336 26.031 1 75.94 289 ASN A N 1
ATOM 2221 C CA . ASN A 1 289 ? 4.613 8.609 27.453 1 75.94 289 ASN A CA 1
ATOM 2222 C C . ASN A 1 289 ? 3.326 9.383 27.734 1 75.94 289 ASN A C 1
ATOM 2224 O O . ASN A 1 289 ? 3.309 10.609 27.672 1 75.94 289 ASN A O 1
ATOM 2228 N N . TYR A 1 290 ? 2.279 8.633 28.031 1 70.62 290 TYR A N 1
ATOM 2229 C CA . TYR A 1 290 ? 0.97 9.242 28.234 1 70.62 290 TYR A CA 1
ATOM 2230 C C . TYR A 1 290 ? 0.987 10.18 29.438 1 70.62 290 TYR A C 1
ATOM 2232 O O . TYR A 1 290 ? 0.242 11.164 29.484 1 70.62 290 TYR A O 1
ATOM 2240 N N . LYS A 1 291 ? 1.857 9.906 30.344 1 71.12 291 LYS A N 1
ATOM 2241 C CA . LYS A 1 291 ? 1.959 10.75 31.531 1 71.12 291 LYS A CA 1
ATOM 2242 C C . LYS A 1 291 ? 2.408 12.164 31.156 1 71.12 291 LYS A C 1
ATOM 2244 O O . LYS A 1 291 ? 1.916 13.148 31.719 1 71.12 291 LYS A O 1
ATOM 2249 N N . ASP A 1 292 ? 3.26 12.203 30.125 1 74.25 292 ASP A N 1
ATOM 2250 C CA . ASP A 1 292 ? 3.76 13.5 29.672 1 74.25 292 ASP A CA 1
ATOM 2251 C C . ASP A 1 292 ? 2.67 14.281 28.953 1 74.25 292 ASP A C 1
ATOM 2253 O O . ASP A 1 292 ? 2.549 15.5 29.125 1 74.25 292 ASP A O 1
ATOM 2257 N N . ILE A 1 293 ? 1.851 13.555 28.344 1 77.69 293 ILE A N 1
ATOM 2258 C CA . ILE A 1 293 ? 0.771 14.188 27.594 1 77.69 293 ILE A CA 1
ATOM 2259 C C . ILE A 1 293 ? -0.338 14.617 28.562 1 77.69 293 ILE A C 1
ATOM 2261 O O . ILE A 1 293 ? -0.914 15.695 28.406 1 77.69 293 ILE A O 1
ATOM 2265 N N . ASP A 1 294 ? -0.478 13.82 29.531 1 77.19 294 ASP A N 1
ATOM 2266 C CA . ASP A 1 294 ? -1.489 14.133 30.547 1 77.19 294 ASP A CA 1
ATOM 2267 C C . ASP A 1 294 ? -1.128 15.398 31.312 1 77.19 294 ASP A C 1
ATOM 2269 O O . ASP A 1 294 ? -2.008 16.172 31.688 1 77.19 294 ASP A O 1
ATOM 2273 N N . SER A 1 295 ? 0.048 15.5 31.484 1 80 295 SER A N 1
ATOM 2274 C CA . SER A 1 295 ? 0.507 16.641 32.281 1 80 295 SER A CA 1
ATOM 2275 C C . SER A 1 295 ? 0.25 17.953 31.531 1 80 295 SER A C 1
ATOM 2277 O O . SER A 1 295 ? 0.256 19.016 32.156 1 80 295 SER A O 1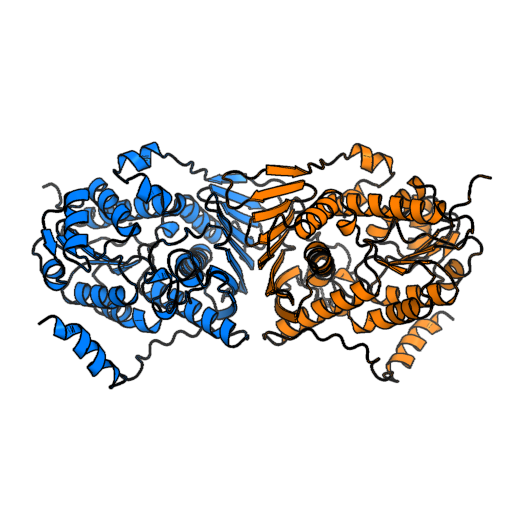
ATOM 2279 N N . LEU A 1 296 ? -0.044 17.828 30.266 1 83.19 296 LEU A N 1
ATOM 2280 C CA . LEU A 1 296 ? -0.286 19.031 29.484 1 83.19 296 LEU A CA 1
ATOM 2281 C C . LEU A 1 296 ? -1.738 19.484 29.609 1 83.19 296 LEU A C 1
ATOM 2283 O O . LEU A 1 296 ? -2.104 20.547 29.125 1 83.19 296 LEU A O 1
ATOM 2287 N N . GLY A 1 297 ? -2.586 18.656 30.281 1 80.69 297 GLY A N 1
ATOM 2288 C CA . GLY A 1 297 ? -3.982 19.016 30.469 1 80.69 297 GLY A CA 1
ATOM 2289 C C . GLY A 1 297 ? -4.859 18.641 29.297 1 80.69 297 GLY A C 1
ATOM 2290 O O . GLY A 1 297 ? -5.941 19.203 29.109 1 80.69 297 GLY A O 1
ATOM 2291 N N . ILE A 1 298 ? -4.375 17.812 28.438 1 82.25 298 ILE A N 1
ATOM 2292 C CA . ILE A 1 298 ? -5.176 17.328 27.328 1 82.25 298 ILE A CA 1
ATOM 2293 C C . ILE A 1 298 ? -6.105 16.219 27.797 1 82.25 298 ILE A C 1
ATOM 2295 O O . ILE A 1 298 ? -5.66 15.227 28.391 1 82.25 298 ILE A O 1
ATOM 2299 N N . SER A 1 299 ? -7.391 16.391 27.531 1 79.88 299 SER A N 1
ATOM 2300 C CA . SER A 1 299 ? -8.383 15.438 28.016 1 79.88 299 SER A CA 1
ATOM 2301 C C . SER A 1 299 ? -8.227 14.078 27.328 1 79.88 299 SER A C 1
ATOM 2303 O O . SER A 1 299 ? -7.691 13.992 26.219 1 79.88 299 SER A O 1
ATOM 2305 N N . GLU A 1 300 ? -8.703 13.086 27.969 1 78 300 GLU A N 1
ATOM 2306 C CA . GLU A 1 300 ? -8.641 11.727 27.438 1 78 300 GLU A CA 1
ATOM 2307 C C . GLU A 1 300 ? -9.438 11.594 26.141 1 78 300 GLU A C 1
ATOM 2309 O O . GLU A 1 300 ? -9.023 10.891 25.219 1 78 300 GLU A O 1
ATOM 2314 N N . LYS A 1 301 ? -10.469 12.25 26.156 1 76.44 301 LYS A N 1
ATOM 2315 C CA . LYS A 1 301 ? -11.328 12.188 24.969 1 76.44 301 LYS A CA 1
ATOM 2316 C C . LYS A 1 301 ? -10.617 12.75 23.75 1 76.44 301 LYS A C 1
ATOM 2318 O O . LYS A 1 301 ? -10.664 12.156 22.672 1 76.44 301 LYS A O 1
ATOM 2323 N N . VAL A 1 302 ? -9.945 13.789 23.984 1 77 302 VAL A N 1
ATOM 2324 C CA . VAL A 1 302 ? -9.242 14.461 22.906 1 77 302 VAL A CA 1
ATOM 2325 C C . VAL A 1 302 ? -8.031 13.633 22.469 1 77 302 VAL A C 1
ATOM 2327 O O . VAL A 1 302 ? -7.727 13.539 21.281 1 77 302 VAL A O 1
ATOM 2330 N N . ARG A 1 303 ? -7.469 12.922 23.406 1 78.31 303 ARG A N 1
ATOM 2331 C CA . ARG A 1 303 ? -6.305 12.086 23.141 1 78.31 303 ARG A CA 1
ATOM 2332 C C . ARG A 1 303 ? -6.66 10.93 22.219 1 78.31 303 ARG A C 1
ATOM 2334 O O . ARG A 1 303 ? -5.824 10.469 21.438 1 78.31 303 ARG A O 1
ATOM 2341 N N . GLY A 1 304 ? -7.836 10.539 22.312 1 77 304 GLY A N 1
ATOM 2342 C CA . GLY A 1 304 ? -8.289 9.438 21.484 1 77 304 GLY A CA 1
ATOM 2343 C C . GLY A 1 304 ? -8.562 9.844 20.047 1 77 304 GLY A C 1
ATOM 2344 O O . GLY A 1 304 ? -8.594 8.992 19.156 1 77 304 GLY A O 1
ATOM 2345 N N . ASP A 1 305 ? -8.594 11.172 19.844 1 79.94 305 ASP A N 1
ATOM 2346 C CA . ASP A 1 305 ? -9.016 11.656 18.531 1 79.94 305 ASP A CA 1
ATOM 2347 C C . ASP A 1 305 ? -7.805 12.023 17.672 1 79.94 305 ASP A C 1
ATOM 2349 O O . ASP A 1 305 ? -7.926 12.164 16.453 1 79.94 305 ASP A O 1
ATOM 2353 N N . ILE A 1 306 ? -6.68 12.117 18.281 1 86.06 306 ILE A N 1
ATOM 2354 C CA . ILE A 1 306 ? -5.492 12.547 17.562 1 86.06 306 ILE A CA 1
ATOM 2355 C C . ILE A 1 306 ? -4.383 11.508 17.719 1 86.06 306 ILE A C 1
ATOM 2357 O O . ILE A 1 306 ? -4.043 11.125 18.844 1 86.06 306 ILE A O 1
ATOM 2361 N N . PRO A 1 307 ? -3.832 11.062 16.641 1 89.56 307 PRO A N 1
ATOM 2362 C CA . PRO A 1 307 ? -2.723 10.117 16.766 1 89.56 307 PRO A CA 1
ATOM 2363 C C . PRO A 1 307 ? -1.569 10.656 17.609 1 89.56 307 PRO A C 1
ATOM 2365 O O . PRO A 1 307 ? -1.227 11.836 17.516 1 89.56 307 PRO A O 1
ATOM 2368 N N . VAL A 1 308 ? -0.946 9.82 18.328 1 89.12 308 VAL A N 1
ATOM 2369 C CA . VAL A 1 308 ? 0.062 10.195 19.312 1 89.12 308 VAL A CA 1
ATOM 2370 C C . VAL A 1 308 ? 1.243 10.867 18.625 1 89.12 308 VAL A C 1
ATOM 2372 O O . VAL A 1 308 ? 1.761 11.883 19.094 1 89.12 308 VAL A O 1
ATOM 2375 N N . ALA A 1 309 ? 1.683 10.328 17.562 1 92.56 309 ALA A N 1
ATOM 2376 C CA . ALA A 1 309 ? 2.822 10.891 16.844 1 92.56 309 ALA A CA 1
ATOM 2377 C C . ALA A 1 309 ? 2.537 12.32 16.406 1 92.56 309 ALA A C 1
ATOM 2379 O O . ALA A 1 309 ? 3.432 13.172 16.422 1 92.56 309 ALA A O 1
ATOM 2380 N N . TYR A 1 310 ? 1.299 12.602 16 1 92.69 310 TYR A N 1
ATOM 2381 C CA . TYR A 1 310 ? 0.905 13.945 15.594 1 92.69 310 TYR A CA 1
ATOM 2382 C C . TYR A 1 310 ? 0.916 14.906 16.781 1 92.69 310 TYR A C 1
ATOM 2384 O O . TYR A 1 310 ? 1.413 16.031 16.672 1 92.69 310 TYR A O 1
ATOM 2392 N N . MET A 1 311 ? 0.438 14.43 17.875 1 91.19 311 MET A N 1
ATOM 2393 C CA . MET A 1 311 ? 0.411 15.242 19.094 1 91.19 311 MET A CA 1
ATOM 2394 C C . MET A 1 311 ? 1.824 15.594 19.547 1 91.19 311 MET A C 1
ATOM 2396 O O . MET A 1 311 ? 2.102 16.75 19.875 1 91.19 311 MET A O 1
ATOM 2400 N N . LYS A 1 312 ? 2.65 14.617 19.484 1 92.44 312 LYS A N 1
ATOM 2401 C CA . LYS A 1 312 ? 4.039 14.852 19.875 1 92.44 312 LYS A CA 1
ATOM 2402 C C . LYS A 1 312 ? 4.695 15.891 18.984 1 92.44 312 LYS A C 1
ATOM 2404 O O . LYS A 1 312 ? 5.434 16.75 19.469 1 92.44 312 LYS A O 1
ATOM 2409 N N . GLY A 1 313 ? 4.434 15.766 17.719 1 94.88 313 GLY A N 1
ATOM 2410 C CA . GLY A 1 313 ? 4.969 16.734 16.781 1 94.88 313 GLY A CA 1
ATOM 2411 C C . GLY A 1 313 ? 4.496 18.156 17.047 1 94.88 313 GLY A C 1
ATOM 2412 O O . GLY A 1 313 ? 5.285 19.094 17 1 94.88 313 GLY A O 1
ATOM 2413 N N . VAL A 1 314 ? 3.266 18.297 17.375 1 94.56 314 VAL A N 1
ATOM 2414 C CA . VAL A 1 314 ? 2.701 19.625 17.609 1 94.56 314 VAL A CA 1
ATOM 2415 C C . VAL A 1 314 ? 3.256 20.188 18.906 1 94.56 314 VAL A C 1
ATOM 2417 O O . VAL A 1 314 ? 3.5 21.406 19.016 1 94.56 314 VAL A O 1
ATOM 2420 N N . ILE A 1 315 ? 3.436 19.391 19.891 1 93.31 315 ILE A N 1
ATOM 2421 C CA . ILE A 1 315 ? 4.039 19.844 21.141 1 93.31 315 ILE A CA 1
ATOM 2422 C C . ILE A 1 315 ? 5.41 20.453 20.859 1 93.31 315 ILE A C 1
ATOM 2424 O O . ILE A 1 315 ? 5.703 21.562 21.312 1 93.31 315 ILE A O 1
ATOM 2428 N N . ARG A 1 316 ? 6.164 19.734 20.094 1 95.19 316 ARG A N 1
ATOM 2429 C CA . ARG A 1 316 ? 7.496 20.234 19.766 1 95.19 316 ARG A CA 1
ATOM 2430 C C . ARG A 1 316 ? 7.414 21.516 18.938 1 95.19 316 ARG A C 1
ATOM 2432 O O . ARG A 1 316 ? 8.242 22.406 19.109 1 95.19 316 ARG A O 1
ATOM 2439 N N . MET A 1 317 ? 6.477 21.578 18.109 1 97.12 317 MET A N 1
ATOM 2440 C CA . MET A 1 317 ? 6.309 22.781 17.297 1 97.12 317 MET A CA 1
ATOM 2441 C C . MET A 1 317 ? 5.945 23.984 18.188 1 97.12 317 MET A C 1
ATOM 2443 O O . MET A 1 317 ? 6.477 25.078 18 1 97.12 317 MET A O 1
ATOM 2447 N N . MET A 1 318 ? 5.059 23.781 19.172 1 96 318 MET A N 1
ATOM 2448 C CA . MET A 1 318 ? 4.652 24.859 20.078 1 96 318 MET A CA 1
ATOM 2449 C C . MET A 1 318 ? 5.832 25.344 20.906 1 96 318 MET A C 1
ATOM 2451 O O . MET A 1 318 ? 5.965 26.547 21.188 1 96 318 MET A O 1
ATOM 2455 N N . GLU A 1 319 ? 6.637 24.422 21.297 1 95.81 319 GLU A N 1
ATOM 2456 C CA . GLU A 1 319 ? 7.863 24.797 21.984 1 95.81 319 GLU A CA 1
ATOM 2457 C C . GLU A 1 319 ? 8.75 25.672 21.094 1 95.81 319 GLU A C 1
ATOM 2459 O O . GLU A 1 319 ? 9.336 26.641 21.562 1 95.81 319 GLU A O 1
ATOM 2464 N N . SER A 1 320 ? 8.812 25.312 19.891 1 97.38 320 SER A N 1
ATOM 2465 C CA . SER A 1 320 ? 9.602 26.078 18.938 1 97.38 320 SER A CA 1
ATOM 2466 C C . SER A 1 320 ? 9.008 27.469 18.719 1 97.38 320 SER A C 1
ATOM 2468 O O . SER A 1 320 ? 9.734 28.438 18.5 1 97.38 320 SER A O 1
ATOM 2470 N N . VAL A 1 321 ? 7.707 27.547 18.719 1 96.69 321 VAL A N 1
ATOM 2471 C CA . VAL A 1 321 ? 7.027 28.828 18.609 1 96.69 321 VAL A CA 1
ATOM 2472 C C . VAL A 1 321 ? 7.398 29.719 19.797 1 96.69 321 VAL A C 1
ATOM 2474 O O . VAL A 1 321 ? 7.754 30.891 19.625 1 96.69 321 VAL A O 1
ATOM 2477 N N . ARG A 1 322 ? 7.324 29.188 21.016 1 95.81 322 ARG A N 1
ATOM 2478 C CA . ARG A 1 322 ? 7.746 29.906 22.203 1 95.81 322 ARG A CA 1
ATOM 2479 C C . ARG A 1 322 ? 9.172 30.422 22.062 1 95.81 322 ARG A C 1
ATOM 2481 O O . ARG A 1 322 ? 9.445 31.594 22.312 1 95.81 322 ARG A O 1
ATOM 2488 N N . ASP A 1 323 ? 10.023 29.516 21.594 1 95.75 323 ASP A N 1
ATOM 2489 C CA . ASP A 1 323 ? 11.438 29.859 21.453 1 95.75 323 ASP A CA 1
ATOM 2490 C C . ASP A 1 323 ? 11.633 30.969 20.438 1 95.75 323 ASP A C 1
ATOM 2492 O O . ASP A 1 323 ? 12.508 31.828 20.594 1 95.75 323 ASP A O 1
ATOM 2496 N N . ALA A 1 324 ? 10.875 30.938 19.406 1 95.81 324 ALA A N 1
ATOM 2497 C CA . ALA A 1 324 ? 10.969 31.938 18.344 1 95.81 324 ALA A CA 1
ATOM 2498 C C . ALA A 1 324 ? 10.648 33.344 18.891 1 95.81 324 ALA A C 1
ATOM 2500 O O . ALA A 1 324 ? 11.281 34.312 18.5 1 95.81 324 ALA A O 1
ATOM 2501 N N . PHE A 1 325 ? 9.664 33.469 19.781 1 94.06 325 PHE A N 1
ATOM 2502 C CA . PHE A 1 325 ? 9.258 34.75 20.344 1 94.06 325 PHE A CA 1
ATOM 2503 C C . PHE A 1 325 ? 10.195 35.156 21.469 1 94.06 325 PHE A C 1
ATOM 2505 O O . PHE A 1 325 ? 10.406 36.375 21.688 1 94.06 325 PHE A O 1
ATOM 2512 N N . GLN A 1 326 ? 10.805 34.219 22.094 1 92.06 326 GLN A N 1
ATOM 2513 C CA . GLN A 1 326 ? 11.672 34.5 23.234 1 92.06 326 GLN A CA 1
ATOM 2514 C C . GLN A 1 326 ? 13.023 35.062 22.781 1 92.06 326 GLN A C 1
ATOM 2516 O O . GLN A 1 326 ? 13.711 35.75 23.531 1 92.06 326 GLN A O 1
ATOM 2521 N N . GLN A 1 327 ? 13.383 34.781 21.625 1 89 327 GLN A N 1
ATOM 2522 C CA . GLN A 1 327 ? 14.711 35.125 21.125 1 89 327 GLN A CA 1
ATOM 2523 C C . GLN A 1 327 ? 14.75 36.594 20.656 1 89 327 GLN A C 1
ATOM 2525 O O . GLN A 1 327 ? 15.805 37.094 20.281 1 89 327 GLN A O 1
ATOM 2530 N N . VAL A 1 328 ? 13.664 37.188 20.625 1 86.19 328 VAL A N 1
ATOM 2531 C CA . VAL A 1 328 ? 13.625 38.562 20.172 1 86.19 328 VAL A CA 1
ATOM 2532 C C . VAL A 1 328 ? 13.164 39.469 21.312 1 86.19 328 VAL A C 1
ATOM 2534 O O . VAL A 1 328 ? 12.414 39.031 22.188 1 86.19 328 VAL A O 1
ATOM 2537 N N . GLU A 1 329 ? 13.602 40.688 21.234 1 78.62 329 GLU A N 1
ATOM 2538 C CA . GLU A 1 329 ? 13.305 41.656 22.297 1 78.62 329 GLU A CA 1
ATOM 2539 C C . GLU A 1 329 ? 11.953 42.312 22.078 1 78.62 329 GLU A C 1
ATOM 2541 O O . GLU A 1 329 ? 11.219 42.562 23.031 1 78.62 329 GLU A O 1
ATOM 2546 N N . GLU A 1 330 ? 11.695 42.562 20.797 1 74.69 330 GLU A N 1
ATOM 2547 C CA . GLU A 1 330 ? 10.445 43.25 20.484 1 74.69 330 GLU A CA 1
ATOM 2548 C C . GLU A 1 330 ? 9.266 42.281 20.547 1 74.69 330 GLU A C 1
ATOM 2550 O O . GLU A 1 330 ? 9.352 41.156 20.078 1 74.69 330 GLU A O 1
ATOM 2555 N N . ARG A 1 331 ? 8.273 42.75 21.125 1 68.5 331 ARG A N 1
ATOM 2556 C CA . ARG A 1 331 ? 7.086 41.906 21.359 1 68.5 331 ARG A CA 1
ATOM 2557 C C . ARG A 1 331 ? 6.516 41.406 20.031 1 68.5 331 ARG A C 1
ATOM 2559 O O . ARG A 1 331 ? 6.051 40.281 19.953 1 68.5 331 ARG A O 1
ATOM 2566 N N . GLN A 1 332 ? 6.613 42.219 19.016 1 72.81 332 GLN A N 1
ATOM 2567 C CA . GLN A 1 332 ? 5.977 41.812 17.766 1 72.81 332 GLN A CA 1
ATOM 2568 C C . GLN A 1 332 ? 6.965 41.094 16.844 1 72.81 332 GLN A C 1
ATOM 2570 O O . GLN A 1 332 ? 6.578 40.594 15.797 1 72.81 332 GLN A O 1
ATOM 2575 N N . GLY A 1 333 ? 8.094 40.938 17.391 1 84.75 333 GLY A N 1
ATOM 2576 C CA . GLY A 1 333 ? 9.109 40.281 16.578 1 84.75 333 GLY A CA 1
ATOM 2577 C C . GLY A 1 333 ? 9.234 38.812 16.875 1 84.75 333 GLY A C 1
ATOM 2578 O O . GLY A 1 333 ? 8.75 38.312 17.891 1 84.75 333 GLY A O 1
ATOM 2579 N N . TRP A 1 334 ? 9.719 38 15.922 1 91.5 334 TRP A N 1
ATOM 2580 C CA . TRP A 1 334 ? 10.008 36.594 16.109 1 91.5 334 TRP A CA 1
ATOM 2581 C C . TRP A 1 334 ? 11.219 36.156 15.297 1 91.5 334 TRP A C 1
ATOM 2583 O O . TRP A 1 334 ? 11.555 36.781 14.289 1 91.5 334 TRP A O 1
ATOM 2593 N N . SER A 1 335 ? 11.945 35.219 15.797 1 92.44 335 SER A N 1
ATOM 2594 C CA . SER A 1 335 ? 13.086 34.656 15.078 1 92.44 335 SER A CA 1
ATOM 2595 C C . SER A 1 335 ? 12.688 33.406 14.281 1 92.44 335 SER A C 1
ATOM 2597 O O . SER A 1 335 ? 12.055 32.5 14.82 1 92.44 335 SER A O 1
ATOM 2599 N N . GLY A 1 336 ? 13.148 33.344 13.039 1 92.56 336 GLY A N 1
ATOM 2600 C CA . GLY A 1 336 ? 12.766 32.25 12.156 1 92.56 336 GLY A CA 1
ATOM 2601 C C . GLY A 1 336 ? 13.516 30.953 12.438 1 92.56 336 GLY A C 1
ATOM 2602 O O . GLY A 1 336 ? 13.055 29.875 12.055 1 92.56 336 GLY A O 1
ATOM 2603 N N . GLY A 1 337 ? 14.633 30.969 13.141 1 94.19 337 GLY A N 1
ATOM 2604 C CA . GLY A 1 337 ? 15.531 29.844 13.359 1 94.19 337 GLY A CA 1
ATOM 2605 C C . GLY A 1 337 ? 14.828 28.609 13.922 1 94.19 337 GLY A C 1
ATOM 2606 O O . GLY A 1 337 ? 14.836 27.547 13.297 1 94.19 337 GLY A O 1
ATOM 2607 N N . PRO A 1 338 ? 14.141 28.766 15.031 1 96.38 338 PRO A N 1
ATOM 2608 C CA . PRO A 1 338 ? 13.484 27.625 15.672 1 96.38 338 PRO A CA 1
ATOM 2609 C C . PRO A 1 338 ? 12.406 27 14.789 1 96.38 338 PRO A C 1
ATOM 2611 O O . PRO A 1 338 ? 12.031 25.844 15.008 1 96.38 338 PRO A O 1
ATOM 2614 N N . LEU A 1 339 ? 11.898 27.797 13.812 1 97.62 339 LEU A N 1
ATOM 2615 C CA . LEU A 1 339 ? 10.773 27.328 13.008 1 97.62 339 LEU A CA 1
ATOM 2616 C C . LEU A 1 339 ? 11.172 27.203 11.547 1 97.62 339 LEU A C 1
ATOM 2618 O O . LEU A 1 339 ? 10.328 27.312 10.656 1 97.62 339 LEU A O 1
ATOM 2622 N N . GLU A 1 340 ? 12.398 26.969 11.273 1 96.44 340 GLU A N 1
ATOM 2623 C CA . GLU A 1 340 ? 12.922 26.891 9.914 1 96.44 340 GLU A CA 1
ATOM 2624 C C . GLU A 1 340 ? 12.281 25.719 9.148 1 96.44 340 GLU A C 1
ATOM 2626 O O . GLU A 1 340 ? 12.062 25.812 7.941 1 96.44 340 GLU A O 1
ATOM 2631 N N . ALA A 1 341 ? 11.922 24.703 9.891 1 97.19 341 ALA A N 1
ATOM 2632 C CA . ALA A 1 341 ? 11.398 23.5 9.258 1 97.19 341 ALA A CA 1
ATOM 2633 C C . ALA A 1 341 ? 9.883 23.578 9.086 1 97.19 341 ALA A C 1
ATOM 2635 O O . ALA A 1 341 ? 9.281 22.719 8.445 1 97.19 341 ALA A O 1
ATOM 2636 N N . ALA A 1 342 ? 9.25 24.578 9.609 1 98.38 342 ALA A N 1
ATOM 2637 C CA . ALA A 1 342 ? 7.789 24.656 9.625 1 98.38 342 ALA A CA 1
ATOM 2638 C C . ALA A 1 342 ? 7.234 24.812 8.211 1 98.38 342 ALA A C 1
ATOM 2640 O O . ALA A 1 342 ? 7.859 25.438 7.359 1 98.38 342 ALA A O 1
ATOM 2641 N N . ALA A 1 343 ? 6.117 24.219 7.988 1 98.31 343 ALA A N 1
ATOM 2642 C CA . ALA A 1 343 ? 5.434 24.375 6.707 1 98.31 343 ALA A CA 1
ATOM 2643 C C . ALA A 1 343 ? 4.875 25.781 6.547 1 98.31 343 ALA A C 1
ATOM 2645 O O . ALA A 1 343 ? 4.254 26.328 7.465 1 98.31 343 ALA A O 1
ATOM 2646 N N . THR A 1 344 ? 5.059 26.359 5.414 1 97.69 344 THR A N 1
ATOM 2647 C CA . THR A 1 344 ? 4.57 27.688 5.094 1 97.69 344 THR A CA 1
ATOM 2648 C C . THR A 1 344 ? 3.217 27.609 4.391 1 97.69 344 THR A C 1
ATOM 2650 O O . THR A 1 344 ? 2.734 26.531 4.074 1 97.69 344 THR A O 1
ATOM 2653 N N . PHE A 1 345 ? 2.629 28.766 4.207 1 97.12 345 PHE A N 1
ATOM 2654 C CA . PHE A 1 345 ? 1.391 28.812 3.441 1 97.12 345 PHE A CA 1
ATOM 2655 C C . PHE A 1 345 ? 1.64 28.422 1.986 1 97.12 345 PHE A C 1
ATOM 2657 O O . PHE A 1 345 ? 0.749 27.906 1.315 1 97.12 345 PHE A O 1
ATOM 2664 N N . GLU A 1 346 ? 2.895 28.625 1.499 1 96.12 346 GLU A N 1
ATOM 2665 C CA . GLU A 1 346 ? 3.273 28.141 0.176 1 96.12 346 GLU A CA 1
ATOM 2666 C C . GLU A 1 346 ? 3.25 26.609 0.119 1 96.12 346 GLU A C 1
ATOM 2668 O O . GLU A 1 346 ? 2.801 26.031 -0.87 1 96.12 346 GLU A O 1
ATOM 2673 N N . ASP A 1 347 ? 3.77 26.031 1.16 1 97.06 347 ASP A N 1
ATOM 2674 C CA . ASP A 1 347 ? 3.709 24.578 1.248 1 97.06 347 ASP A CA 1
ATOM 2675 C C . ASP A 1 347 ? 2.264 24.094 1.222 1 97.06 347 ASP A C 1
ATOM 2677 O O . ASP A 1 347 ? 1.961 23.062 0.6 1 97.06 347 ASP A O 1
ATOM 2681 N N . CYS A 1 348 ? 1.458 24.812 1.937 1 96.44 348 CYS A N 1
ATOM 2682 C CA . CYS A 1 348 ? 0.044 24.469 1.977 1 96.44 348 CYS A CA 1
ATOM 2683 C C . CYS A 1 348 ? -0.576 24.531 0.586 1 96.44 348 CYS A C 1
ATOM 2685 O O . CYS A 1 348 ? -1.358 23.672 0.203 1 96.44 348 CYS A O 1
ATOM 2687 N N . PHE A 1 349 ? -0.301 25.562 -0.165 1 95.88 349 PHE A N 1
ATOM 2688 C CA . PHE A 1 349 ? -0.797 25.734 -1.526 1 95.88 349 PHE A CA 1
ATOM 2689 C C . PHE A 1 349 ? -0.366 24.562 -2.402 1 95.88 349 PHE A C 1
ATOM 2691 O O . PHE A 1 349 ? -1.175 24 -3.152 1 95.88 349 PHE A O 1
ATOM 2698 N N . TYR A 1 350 ? 0.842 24.188 -2.293 1 96.88 350 TYR A N 1
ATOM 2699 C CA . TYR A 1 350 ? 1.361 23.031 -3.012 1 96.88 350 TYR A CA 1
ATOM 2700 C C . TYR A 1 350 ? 0.58 21.781 -2.656 1 96.88 350 TYR A C 1
ATOM 2702 O O . TYR A 1 350 ? 0.101 21.062 -3.541 1 96.88 350 TYR A O 1
ATOM 2710 N N . VAL A 1 351 ? 0.496 21.516 -1.361 1 97.31 351 VAL A N 1
ATOM 2711 C CA . VAL A 1 351 ? -0.152 20.312 -0.872 1 97.31 351 VAL A CA 1
ATOM 2712 C C . VAL A 1 351 ? -1.588 20.25 -1.387 1 97.31 351 VAL A C 1
ATOM 2714 O O . VAL A 1 351 ? -2.02 19.219 -1.917 1 97.31 351 VAL A O 1
ATOM 2717 N N . GLN A 1 352 ? -2.303 21.344 -1.26 1 95.62 352 GLN A N 1
ATOM 2718 C CA . GLN A 1 352 ? -3.699 21.359 -1.681 1 95.62 352 GLN A CA 1
ATOM 2719 C C . GLN A 1 352 ? -3.82 21.188 -3.191 1 95.62 352 GLN A C 1
ATOM 2721 O O . GLN A 1 352 ? -4.773 20.562 -3.68 1 95.62 352 GLN A O 1
ATOM 2726 N N . THR A 1 353 ? -2.869 21.703 -3.928 1 96.75 353 THR A N 1
ATOM 2727 C CA . THR A 1 353 ? -2.865 21.516 -5.375 1 96.75 353 THR A CA 1
ATOM 2728 C C . THR A 1 353 ? -2.703 20.031 -5.727 1 96.75 353 THR A C 1
ATOM 2730 O O . THR A 1 353 ? -3.389 19.531 -6.617 1 96.75 353 THR A O 1
ATOM 2733 N N . VAL A 1 354 ? -1.82 19.344 -5.055 1 98 354 VAL A N 1
ATOM 2734 C CA . VAL A 1 354 ? -1.622 17.922 -5.273 1 98 354 VAL A CA 1
ATOM 2735 C C . VAL A 1 354 ? -2.914 17.172 -4.969 1 98 354 VAL A C 1
ATOM 2737 O O . VAL A 1 354 ? -3.346 16.312 -5.754 1 98 354 VAL A O 1
ATOM 2740 N N . LEU A 1 355 ? -3.553 17.5 -3.844 1 96.81 355 LEU A N 1
ATOM 2741 C CA . LEU A 1 355 ? -4.781 16.828 -3.449 1 96.81 355 LEU A CA 1
ATOM 2742 C C . LEU A 1 355 ? -5.879 17.047 -4.48 1 96.81 355 LEU A C 1
ATOM 2744 O O . LEU A 1 355 ? -6.594 16.109 -4.848 1 96.81 355 LEU A O 1
ATOM 2748 N N . ASP A 1 356 ? -6.004 18.312 -4.93 1 96.06 356 ASP A N 1
ATOM 2749 C CA . ASP A 1 356 ? -6.98 18.625 -5.969 1 96.06 356 ASP A CA 1
ATOM 2750 C C . ASP A 1 356 ? -6.73 17.781 -7.223 1 96.06 356 ASP A C 1
ATOM 2752 O O . ASP A 1 356 ? -7.672 17.297 -7.848 1 96.06 356 ASP A O 1
ATOM 2756 N N . THR A 1 357 ? -5.504 17.719 -7.547 1 98 357 THR A N 1
ATOM 2757 C CA . THR A 1 357 ? -5.137 16.984 -8.758 1 98 357 THR A CA 1
ATOM 2758 C C . THR A 1 357 ? -5.422 15.492 -8.594 1 98 357 THR A C 1
ATOM 2760 O O . THR A 1 357 ? -5.871 14.836 -9.539 1 98 357 THR A O 1
ATOM 2763 N N . VAL A 1 358 ? -5.168 14.898 -7.418 1 97.62 358 VAL A N 1
ATOM 2764 C CA . VAL A 1 358 ? -5.477 13.5 -7.148 1 97.62 358 VAL A CA 1
ATOM 2765 C C . VAL A 1 358 ? -6.977 13.266 -7.305 1 97.62 358 VAL A C 1
ATOM 2767 O O . VAL A 1 358 ? -7.398 12.281 -7.918 1 97.62 358 VAL A O 1
ATOM 2770 N N . ARG A 1 359 ? -7.789 14.172 -6.723 1 96.19 359 ARG A N 1
ATOM 2771 C CA . ARG A 1 359 ? -9.242 14.062 -6.828 1 96.19 359 ARG A CA 1
ATOM 2772 C C . ARG A 1 359 ? -9.688 14.102 -8.281 1 96.19 359 ARG A C 1
ATOM 2774 O O . ARG A 1 359 ? -10.516 13.289 -8.703 1 96.19 359 ARG A O 1
ATOM 2781 N N . ALA A 1 360 ? -9.141 15.094 -9.008 1 96.75 360 ALA A N 1
ATOM 2782 C CA . ALA A 1 360 ? -9.492 15.227 -10.422 1 96.75 360 ALA A CA 1
ATOM 2783 C C . ALA A 1 360 ? -9.055 13.992 -11.211 1 96.75 360 ALA A C 1
ATOM 2785 O O . ALA A 1 360 ? -9.781 13.531 -12.094 1 96.75 360 ALA A O 1
ATOM 2786 N N . ALA A 1 361 ? -7.879 13.516 -10.906 1 97.69 361 ALA A N 1
ATOM 2787 C CA . ALA A 1 361 ? -7.359 12.328 -11.57 1 97.69 361 ALA A CA 1
ATOM 2788 C C . ALA A 1 361 ? -8.25 11.117 -11.312 1 97.69 361 ALA A C 1
ATOM 2790 O O . ALA A 1 361 ? -8.523 10.336 -12.227 1 97.69 361 ALA A O 1
ATOM 2791 N N . SER A 1 362 ? -8.656 10.914 -10.102 1 96.88 362 SER A N 1
ATOM 2792 C CA . SER A 1 362 ? -9.547 9.82 -9.742 1 96.88 362 SER A CA 1
ATOM 2793 C C . SER A 1 362 ? -10.867 9.922 -10.5 1 96.88 362 SER A C 1
ATOM 2795 O O . SER A 1 362 ? -11.367 8.922 -11.023 1 96.88 362 SER A O 1
ATOM 2797 N N . LYS A 1 363 ? -11.453 11.094 -10.562 1 95.62 363 LYS A N 1
ATOM 2798 C CA . LYS A 1 363 ? -12.734 11.312 -11.227 1 95.62 363 LYS A CA 1
ATOM 2799 C C . LYS A 1 363 ? -12.617 11.078 -12.727 1 95.62 363 LYS A C 1
ATOM 2801 O O . LYS A 1 363 ? -13.5 10.461 -13.336 1 95.62 363 LYS A O 1
ATOM 2806 N N . SER A 1 364 ? -11.531 11.562 -13.297 1 96.44 364 SER A N 1
ATOM 2807 C CA . SER A 1 364 ? -11.359 11.445 -14.734 1 96.44 364 SER A CA 1
ATOM 2808 C C . SER A 1 364 ? -10.758 10.094 -15.117 1 96.44 364 SER A C 1
ATOM 2810 O O . SER A 1 364 ? -10.664 9.758 -16.297 1 96.44 364 SER A O 1
ATOM 2812 N N . ARG A 1 365 ? -10.273 9.383 -14.133 1 95.5 365 ARG A N 1
ATOM 2813 C CA . ARG A 1 365 ? -9.68 8.062 -14.328 1 95.5 365 ARG A CA 1
ATOM 2814 C C . ARG A 1 365 ? -8.453 8.141 -15.234 1 95.5 365 ARG A C 1
ATOM 2816 O O . ARG A 1 365 ? -8.336 7.367 -16.188 1 95.5 365 ARG A O 1
ATOM 2823 N N . GLN A 1 366 ? -7.656 9.125 -15 1 95.88 366 GLN A N 1
ATOM 2824 C CA . GLN A 1 366 ? -6.414 9.312 -15.742 1 95.88 366 GLN A CA 1
ATOM 2825 C C . GLN A 1 366 ? -5.336 9.953 -14.875 1 95.88 366 GLN A C 1
ATOM 2827 O O . GLN A 1 366 ? -5.645 10.648 -13.898 1 95.88 366 GLN A O 1
ATOM 2832 N N . SER A 1 367 ? -4.137 9.656 -15.258 1 97.31 367 SER A N 1
ATOM 2833 C CA . SER A 1 367 ? -3.021 10.367 -14.633 1 97.31 367 SER A CA 1
ATOM 2834 C C . SER A 1 367 ? -3.006 11.836 -15.039 1 97.31 367 SER A C 1
ATOM 2836 O O . SER A 1 367 ? -3.316 12.18 -16.188 1 97.31 367 SER A O 1
ATOM 2838 N N . MET A 1 368 ? -2.664 12.727 -14.062 1 98.19 368 MET A N 1
ATOM 2839 C CA . MET A 1 368 ? -2.699 14.164 -14.336 1 98.19 368 MET A CA 1
ATOM 2840 C C . MET A 1 368 ? -1.43 14.844 -13.836 1 98.19 368 MET A C 1
ATOM 2842 O O . MET A 1 368 ? -0.885 14.461 -12.797 1 98.19 368 MET A O 1
ATOM 2846 N N . LYS A 1 369 ? -1.032 15.867 -14.523 1 98.06 369 LYS A N 1
ATOM 2847 C CA . LYS A 1 369 ? 0.104 16.688 -14.102 1 98.06 369 LYS A CA 1
ATOM 2848 C C . LYS A 1 369 ? -0.288 17.641 -12.977 1 98.06 369 LYS A C 1
ATOM 2850 O O . LYS A 1 369 ? -1.402 18.156 -12.961 1 98.06 369 LYS A O 1
ATOM 2855 N N . VAL A 1 370 ? 0.601 17.797 -12.07 1 98.19 370 VAL A N 1
ATOM 2856 C CA . VAL A 1 370 ? 0.404 18.766 -11 1 98.19 370 VAL A CA 1
ATOM 2857 C C . VAL A 1 370 ? 0.901 20.141 -11.461 1 98.19 370 VAL A C 1
ATOM 2859 O O . VAL A 1 370 ? 2.092 20.312 -11.719 1 98.19 370 VAL A O 1
ATOM 2862 N N . THR A 1 371 ? 0.029 21.094 -11.578 1 95.25 371 THR A N 1
ATOM 2863 C CA . THR A 1 371 ? 0.373 22.438 -12.031 1 95.25 371 THR A CA 1
ATOM 2864 C C . THR A 1 371 ? -0.034 23.469 -10.984 1 95.25 371 THR A C 1
ATOM 2866 O O . THR A 1 371 ? -1.212 23.578 -10.641 1 95.25 371 THR A O 1
ATOM 2869 N N . MET A 1 372 ? 0.967 24.125 -10.578 1 91.5 372 MET A N 1
ATOM 2870 C CA . MET A 1 372 ? 0.699 25.203 -9.625 1 91.5 372 MET A CA 1
ATOM 2871 C C . MET A 1 372 ? 0.272 26.484 -10.344 1 91.5 372 MET A C 1
ATOM 2873 O O . MET A 1 372 ? 1.027 27.016 -11.156 1 91.5 372 MET A O 1
ATOM 2877 N N . THR A 1 373 ? -0.948 26.844 -10.32 1 84.19 373 THR A N 1
ATOM 2878 C CA . THR A 1 373 ? -1.411 28.078 -10.945 1 84.19 373 THR A CA 1
ATOM 2879 C C . THR A 1 373 ? -1.997 29.031 -9.898 1 84.19 373 THR A C 1
ATOM 2881 O O . THR A 1 373 ? -2.932 28.672 -9.18 1 84.19 373 THR A O 1
ATOM 2884 N N . ASP A 1 374 ? -1.302 30.031 -9.688 1 76.44 374 ASP A N 1
ATOM 2885 C CA . ASP A 1 374 ? -1.708 31 -8.68 1 76.44 374 ASP A CA 1
ATOM 2886 C C . ASP A 1 374 ? -2.729 31.984 -9.242 1 76.44 374 ASP A C 1
ATOM 2888 O O . ASP A 1 374 ? -3.041 33 -8.609 1 76.44 374 ASP A O 1
ATOM 2892 N N . SER A 1 375 ? -3.055 31.938 -10.633 1 62.91 375 SER A N 1
ATOM 2893 C CA . SER A 1 375 ? -3.881 33 -11.211 1 62.91 375 SER A CA 1
ATOM 2894 C C . SER A 1 375 ? -5.266 33 -10.57 1 62.91 375 SER A C 1
ATOM 2896 O O . SER A 1 375 ? -5.852 31.969 -10.297 1 62.91 375 SER A O 1
ATOM 2898 N N . GLN A 1 376 ? -5.496 33.906 -9.75 1 52.47 376 GLN A N 1
ATOM 2899 C CA . GLN A 1 376 ? -6.805 34.156 -9.156 1 52.47 376 GLN A CA 1
ATOM 2900 C C . GLN A 1 376 ? -7.922 33.906 -10.172 1 52.47 376 GLN A C 1
ATOM 2902 O O . GLN A 1 376 ? -7.84 34.375 -11.305 1 52.47 376 GLN A O 1
ATOM 2907 N N . PRO A 1 377 ? -8.68 32.844 -10.102 1 46.84 377 PRO A N 1
ATOM 2908 C CA . PRO A 1 377 ? -9.828 32.938 -11.008 1 46.84 377 PRO A CA 1
ATOM 2909 C C . PRO A 1 377 ? -10.445 34.312 -11.07 1 46.84 377 PRO A C 1
ATOM 2911 O O . PRO A 1 377 ? -10.32 35.094 -10.117 1 46.84 377 PRO A O 1
ATOM 2914 N N . GLU A 1 378 ? -10.625 34.906 -12.203 1 39.53 378 GLU A N 1
ATOM 2915 C CA . GLU A 1 378 ? -11.438 36.125 -12.258 1 39.53 378 GLU A CA 1
ATOM 2916 C C . GLU A 1 378 ? -12.633 36.031 -11.32 1 39.53 378 GLU A C 1
ATOM 2918 O O . GLU A 1 378 ? -13.227 34.938 -11.156 1 39.53 378 GLU A O 1
ATOM 2923 N N . PRO A 1 379 ? -12.789 36.906 -10.359 1 36.81 379 PRO A N 1
ATOM 2924 C CA . PRO A 1 379 ? -13.945 36.938 -9.461 1 36.81 379 PRO A CA 1
ATOM 2925 C C . PRO A 1 379 ? -15.219 36.438 -10.125 1 36.81 379 PRO A C 1
ATOM 2927 O O . PRO A 1 379 ? -15.531 36.844 -11.25 1 36.81 379 PRO A O 1
ATOM 2930 N N . ASN A 1 380 ? -15.484 35.219 -9.984 1 34.06 380 ASN A N 1
ATOM 2931 C CA . ASN A 1 380 ? -16.859 34.938 -10.422 1 34.06 380 ASN A CA 1
ATOM 2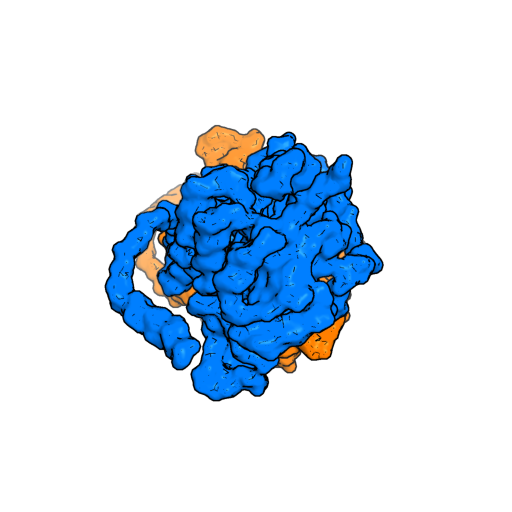932 C C . ASN A 1 380 ? -17.844 35.938 -9.828 1 34.06 380 ASN A C 1
ATOM 2934 O O . ASN A 1 380 ? -18 36.031 -8.609 1 34.06 380 ASN A O 1
ATOM 2938 N N . PRO A 1 381 ? -18.281 36.969 -10.43 1 34.78 381 PRO A N 1
ATOM 2939 C CA . PRO A 1 381 ? -19.172 38 -9.914 1 34.78 381 PRO A CA 1
ATOM 2940 C C . PRO A 1 381 ? -20.359 37.438 -9.125 1 34.78 381 PRO A C 1
ATOM 2942 O O . PRO A 1 381 ? -21.094 38.188 -8.492 1 34.78 381 PRO A O 1
ATOM 2945 N N . PHE A 1 382 ? -20.75 36.219 -9.461 1 33.47 382 PHE A N 1
ATOM 2946 C CA . PHE A 1 382 ? -22.047 35.781 -8.93 1 33.47 382 PHE A CA 1
ATOM 2947 C C . PHE A 1 382 ? -21.922 35.281 -7.5 1 33.47 382 PHE A C 1
ATOM 2949 O O . PHE A 1 382 ? -22.922 35.125 -6.805 1 33.47 382 PHE A O 1
ATOM 2956 N N . LEU A 1 383 ? -20.828 34.688 -7.086 1 33.53 383 LEU A N 1
ATOM 2957 C CA . LEU A 1 383 ? -20.75 34.156 -5.738 1 33.53 383 LEU A CA 1
ATOM 2958 C C . LEU A 1 383 ? -20.703 35.25 -4.695 1 33.53 383 LEU A C 1
ATOM 2960 O O . LEU A 1 383 ? -20.766 35 -3.494 1 33.53 383 LEU A O 1
ATOM 2964 N N . SER A 1 384 ? -20.469 36.469 -5.074 1 31.77 384 SER A N 1
ATOM 2965 C CA . SER A 1 384 ? -20.469 37.594 -4.129 1 31.77 384 SER A CA 1
ATOM 2966 C C . SER A 1 384 ? -21.859 37.781 -3.525 1 31.77 384 SER A C 1
ATOM 2968 O O . SER A 1 384 ? -21.984 38.219 -2.377 1 31.77 384 SER A O 1
ATOM 2970 N N . THR A 1 385 ? -22.922 37.531 -4.305 1 31.2 385 THR A N 1
ATOM 2971 C CA . THR A 1 385 ? -24.25 37.875 -3.789 1 31.2 385 THR A CA 1
ATOM 2972 C C . THR A 1 385 ? -24.719 36.844 -2.771 1 31.2 385 THR A C 1
ATOM 2974 O O . THR A 1 385 ? -25.312 37.219 -1.745 1 31.2 385 THR A O 1
ATOM 2977 N N . ALA A 1 386 ? -24.453 35.531 -3.086 1 33.75 386 ALA A N 1
ATOM 2978 C CA . ALA A 1 386 ? -25.016 34.594 -2.146 1 33.75 386 ALA A CA 1
ATOM 2979 C C . ALA A 1 386 ? -24.219 34.531 -0.851 1 33.75 386 ALA A C 1
ATOM 2981 O O . ALA A 1 386 ? -24.781 34.312 0.227 1 33.75 386 ALA A O 1
ATOM 2982 N N . MET A 1 387 ? -22.984 34.656 -0.938 1 30.17 387 MET A N 1
ATOM 2983 C CA . MET A 1 387 ? -22.172 34.656 0.28 1 30.17 387 MET A CA 1
ATOM 2984 C C . MET A 1 387 ? -22.328 35.969 1.037 1 30.17 387 MET A C 1
ATOM 2986 O O . MET A 1 387 ? -22.172 36 2.258 1 30.17 387 MET A O 1
ATOM 2990 N N . ARG A 1 388 ? -22.562 37.094 0.375 1 32.12 388 ARG A N 1
ATOM 2991 C CA . ARG A 1 388 ? -23 38.312 1.033 1 32.12 388 ARG A CA 1
ATOM 2992 C C . ARG A 1 388 ? -24.359 38.156 1.696 1 32.12 388 ARG A C 1
ATOM 2994 O O . ARG A 1 388 ? -24.672 38.812 2.686 1 32.12 388 ARG A O 1
ATOM 3001 N N . ARG A 1 389 ? -25.141 37.312 1.082 1 35.41 389 ARG A N 1
ATOM 3002 C CA . ARG A 1 389 ? -26.469 37.156 1.663 1 35.41 389 ARG A CA 1
ATOM 3003 C C . ARG A 1 389 ? -26.422 36.312 2.922 1 35.41 389 ARG A C 1
ATOM 3005 O O . ARG A 1 389 ? -27.25 36.469 3.818 1 35.41 389 ARG A O 1
ATOM 3012 N N . SER A 1 390 ? -25.609 35.219 2.938 1 30.61 390 SER A N 1
ATOM 3013 C CA . SER A 1 390 ? -25.594 34.438 4.184 1 30.61 390 SER A CA 1
ATOM 3014 C C . SER A 1 390 ? -24.734 35.125 5.242 1 30.61 390 SER A C 1
ATOM 3016 O O . SER A 1 390 ? -24.766 34.75 6.414 1 30.61 390 SER A O 1
ATOM 3018 N N . THR A 1 391 ? -23.75 35.906 4.832 1 30.52 391 THR A N 1
ATOM 3019 C CA . THR A 1 391 ? -23.047 36.625 5.879 1 30.52 391 THR A CA 1
ATOM 3020 C C . THR A 1 391 ? -24 37.625 6.57 1 30.52 391 THR A C 1
ATOM 3022 O O . THR A 1 391 ? -23.891 37.844 7.777 1 30.52 391 THR A O 1
ATOM 3025 N N . PHE A 1 392 ? -24.812 38.344 5.75 1 31.12 392 PHE A N 1
ATOM 3026 C CA . PHE A 1 392 ? -25.469 39.5 6.344 1 31.12 392 PHE A CA 1
ATOM 3027 C C . PHE A 1 392 ? -26.719 39.094 7.121 1 31.12 392 PHE A C 1
ATOM 3029 O O . PHE A 1 392 ? -27.391 39.906 7.711 1 31.12 392 PHE A O 1
ATOM 3036 N N . SER A 1 393 ? -27.266 37.938 6.824 1 27.58 393 SER A N 1
ATOM 3037 C CA . SER A 1 393 ? -28.469 37.844 7.629 1 27.58 393 SER A CA 1
ATOM 3038 C C . SER A 1 393 ? -28.141 37.688 9.109 1 27.58 393 SER A C 1
ATOM 3040 O O . SER A 1 393 ? -29.016 37.344 9.906 1 27.58 393 SER A O 1
ATOM 3042 N N . LEU A 1 394 ? -26.859 37.75 9.438 1 23.64 394 LEU A N 1
ATOM 3043 C CA . LEU A 1 394 ? -26.719 37.938 10.875 1 23.64 394 LEU A CA 1
ATOM 3044 C C . LEU A 1 394 ? -27.078 39.375 11.281 1 23.64 394 LEU A C 1
ATOM 3046 O O . LEU A 1 394 ? -26.859 39.781 12.43 1 23.64 394 LEU A O 1
ATOM 3050 N N . HIS A 1 395 ? -27.703 40.25 10.359 1 21.61 395 HIS A N 1
ATOM 3051 C CA . HIS A 1 395 ? -28.406 41.25 11.148 1 21.61 395 HIS A CA 1
ATOM 3052 C C . HIS A 1 395 ? -29.75 40.75 11.656 1 21.61 395 HIS A C 1
ATOM 3054 O O . HIS A 1 395 ? -30.453 40.031 10.93 1 21.61 395 HIS A O 1
ATOM 3060 N N . MET B 1 1 ? -3.514 -54.344 -4.832 1 36.44 1 MET B N 1
ATOM 3061 C CA . MET B 1 1 ? -2.396 -54.031 -5.723 1 36.44 1 MET B CA 1
ATOM 3062 C C . MET B 1 1 ? -1.977 -52.594 -5.578 1 36.44 1 MET B C 1
ATOM 3064 O O . MET B 1 1 ? -2.826 -51.688 -5.492 1 36.44 1 MET B O 1
ATOM 3068 N N . ARG B 1 2 ? -0.892 -52.312 -5.047 1 47.5 2 ARG B N 1
ATOM 3069 C CA . ARG B 1 2 ? -0.429 -50.969 -4.723 1 47.5 2 ARG B CA 1
ATOM 3070 C C . ARG B 1 2 ? -0.63 -50 -5.902 1 47.5 2 ARG B C 1
ATOM 3072 O O . ARG B 1 2 ? -0.137 -50.281 -7.004 1 47.5 2 ARG B O 1
ATOM 3079 N N . LYS B 1 3 ? -1.764 -49.25 -5.957 1 60.72 3 LYS B N 1
ATOM 3080 C CA . LYS B 1 3 ? -2.262 -48.438 -7.051 1 60.72 3 LYS B CA 1
ATOM 3081 C C . LYS B 1 3 ? -1.186 -47.469 -7.543 1 60.72 3 LYS B C 1
ATOM 3083 O O . LYS B 1 3 ? -0.518 -46.812 -6.742 1 60.72 3 LYS B O 1
ATOM 3088 N N . MET B 1 4 ? -0.605 -47.719 -8.836 1 76.31 4 MET B N 1
ATOM 3089 C CA . MET B 1 4 ? 0.612 -47.125 -9.375 1 76.31 4 MET B CA 1
ATOM 3090 C C . MET B 1 4 ? 0.392 -45.656 -9.711 1 76.31 4 MET B C 1
ATOM 3092 O O . MET B 1 4 ? -0.553 -45.312 -10.422 1 76.31 4 MET B O 1
ATOM 3096 N N . LEU B 1 5 ? 0.922 -44.719 -8.977 1 87.56 5 LEU B N 1
ATOM 3097 C CA . LEU B 1 5 ? 0.925 -43.281 -9.242 1 87.56 5 LEU B CA 1
ATOM 3098 C C . LEU B 1 5 ? 1.526 -43 -10.617 1 87.56 5 LEU B C 1
ATOM 3100 O O . LEU B 1 5 ? 2.346 -43.75 -11.117 1 87.56 5 LEU B O 1
ATOM 3104 N N . PRO B 1 6 ? 1.021 -42.031 -11.266 1 91.94 6 PRO B N 1
ATOM 3105 C CA . PRO B 1 6 ? 1.543 -41.719 -12.594 1 91.94 6 PRO B CA 1
ATOM 3106 C C . PRO B 1 6 ? 3.016 -41.312 -12.57 1 91.94 6 PRO B C 1
ATOM 3108 O O . PRO B 1 6 ? 3.486 -40.75 -11.578 1 91.94 6 PRO B O 1
ATOM 3111 N N . GLY B 1 7 ? 3.695 -41.688 -13.609 1 94.69 7 GLY B N 1
ATOM 3112 C CA . GLY B 1 7 ? 5.023 -41.125 -13.812 1 94.69 7 GLY B CA 1
ATOM 3113 C C . GLY B 1 7 ? 5.004 -39.656 -14.242 1 94.69 7 GLY B C 1
ATOM 3114 O O . GLY B 1 7 ? 4.082 -39.219 -14.938 1 94.69 7 GLY B O 1
ATOM 3115 N N . VAL B 1 8 ? 6.055 -38.906 -13.836 1 97.5 8 VAL B N 1
ATOM 3116 C CA . VAL B 1 8 ? 6.055 -37.469 -14.055 1 97.5 8 VAL B CA 1
ATOM 3117 C C . VAL B 1 8 ? 7.191 -37.094 -15 1 97.5 8 VAL B C 1
ATOM 3119 O O . VAL B 1 8 ? 8.328 -37.531 -14.828 1 97.5 8 VAL B O 1
ATOM 3122 N N . GLY B 1 9 ? 6.898 -36.344 -16.062 1 98.25 9 GLY B N 1
ATOM 3123 C CA . GLY B 1 9 ? 7.879 -35.625 -16.859 1 98.25 9 GLY B CA 1
ATOM 3124 C C . GLY B 1 9 ? 7.949 -34.125 -16.5 1 98.25 9 GLY B C 1
ATOM 3125 O O . GLY B 1 9 ? 6.918 -33.469 -16.344 1 98.25 9 GLY B O 1
ATOM 3126 N N . VAL B 1 10 ? 9.18 -33.625 -16.375 1 98.19 10 VAL B N 1
ATOM 3127 C CA . VAL B 1 10 ? 9.305 -32.25 -15.93 1 98.19 10 VAL B CA 1
ATOM 3128 C C . VAL B 1 10 ? 10.008 -31.406 -17 1 98.19 10 VAL B C 1
ATOM 3130 O O . VAL B 1 10 ? 10.914 -31.906 -17.672 1 98.19 10 VAL B O 1
ATOM 3133 N N . PHE B 1 11 ? 9.531 -30.156 -17.141 1 97.25 11 PHE B N 1
ATOM 3134 C CA . PHE B 1 11 ? 10.086 -29.219 -18.109 1 97.25 11 PHE B CA 1
ATOM 3135 C C . PHE B 1 11 ? 10.625 -27.969 -17.406 1 97.25 11 PHE B C 1
ATOM 3137 O O . PHE B 1 11 ? 9.859 -27.203 -16.812 1 97.25 11 PHE B O 1
ATOM 3144 N N . GLY B 1 12 ? 11.969 -27.766 -17.562 1 93.75 12 GLY B N 1
ATOM 3145 C CA . GLY B 1 12 ? 12.547 -26.531 -17.062 1 93.75 12 GLY B CA 1
ATOM 3146 C C . GLY B 1 12 ? 13.547 -26.75 -15.93 1 93.75 12 GLY B C 1
ATOM 3147 O O . GLY B 1 12 ? 13.547 -27.812 -15.297 1 93.75 12 GLY B O 1
ATOM 3148 N N . ASN B 1 13 ? 14.406 -25.766 -15.695 1 87.81 13 ASN B N 1
ATOM 3149 C CA . ASN B 1 13 ? 15.438 -25.812 -14.664 1 87.81 13 ASN B CA 1
ATOM 3150 C C . ASN B 1 13 ? 15.359 -24.609 -13.734 1 87.81 13 ASN B C 1
ATOM 3152 O O . ASN B 1 13 ? 16.391 -24.141 -13.242 1 87.81 13 ASN B O 1
ATOM 3156 N N . THR B 1 14 ? 14.219 -24.109 -13.539 1 86.56 14 THR B N 1
ATOM 3157 C CA . THR B 1 14 ? 14.008 -22.953 -12.672 1 86.56 14 THR B CA 1
ATOM 3158 C C . THR B 1 14 ? 14.133 -23.359 -11.203 1 86.56 14 THR B C 1
ATOM 3160 O O . THR B 1 14 ? 14.078 -24.531 -10.867 1 86.56 14 THR B O 1
ATOM 3163 N N . PRO B 1 15 ? 14.336 -22.359 -10.328 1 85.81 15 PRO B N 1
ATOM 3164 C CA . PRO B 1 15 ? 14.305 -22.656 -8.898 1 85.81 15 PRO B CA 1
ATOM 3165 C C . PRO B 1 15 ? 13 -23.344 -8.469 1 85.81 15 PRO B C 1
ATOM 3167 O O . PRO B 1 15 ? 13.016 -24.203 -7.594 1 85.81 15 PRO B O 1
ATOM 3170 N N . ALA B 1 16 ? 11.992 -22.969 -9.102 1 89.56 16 ALA B N 1
ATOM 3171 C CA . ALA B 1 16 ? 10.711 -23.594 -8.789 1 89.56 16 ALA B CA 1
ATOM 3172 C C . ALA B 1 16 ? 10.742 -25.094 -9.086 1 89.56 16 ALA B C 1
ATOM 3174 O O . ALA B 1 16 ? 10.328 -25.906 -8.266 1 89.56 16 ALA B O 1
ATOM 3175 N N . MET B 1 17 ? 11.281 -25.406 -10.203 1 92.75 17 MET B N 1
ATOM 3176 C CA . MET B 1 17 ? 11.328 -26.828 -10.586 1 92.75 17 MET B CA 1
ATOM 3177 C C . MET B 1 17 ? 12.227 -27.609 -9.641 1 92.75 17 MET B C 1
ATOM 3179 O O . MET B 1 17 ? 11.922 -28.766 -9.305 1 92.75 17 MET B O 1
ATOM 3183 N N . ARG B 1 18 ? 13.234 -27.031 -9.203 1 91.12 18 ARG B N 1
ATOM 3184 C CA . ARG B 1 18 ? 14.148 -27.688 -8.266 1 91.12 18 ARG B CA 1
ATOM 3185 C C . ARG B 1 18 ? 13.469 -27.938 -6.922 1 91.12 18 ARG B C 1
ATOM 3187 O O . ARG B 1 18 ? 13.883 -28.812 -6.164 1 91.12 18 ARG B O 1
ATOM 3194 N N . CYS B 1 19 ? 12.414 -27.203 -6.691 1 91.38 19 CYS B N 1
ATOM 3195 C CA . CYS B 1 19 ? 11.609 -27.406 -5.496 1 91.38 19 CYS B CA 1
ATOM 3196 C C . CYS B 1 19 ? 10.516 -28.453 -5.754 1 91.38 19 CYS B C 1
ATOM 3198 O O . CYS B 1 19 ? 10.242 -29.297 -4.898 1 91.38 19 CYS B O 1
ATOM 3200 N N . TYR B 1 20 ? 9.945 -28.438 -6.945 1 95.06 20 TYR B N 1
ATOM 3201 C CA . TYR B 1 20 ? 8.82 -29.312 -7.266 1 95.06 20 TYR B CA 1
ATOM 3202 C C . TYR B 1 20 ? 9.258 -30.766 -7.285 1 95.06 20 TYR B C 1
ATOM 3204 O O . TYR B 1 20 ? 8.555 -31.641 -6.777 1 95.06 20 TYR B O 1
ATOM 3212 N N . ILE B 1 21 ? 10.43 -31.062 -7.832 1 95.75 21 ILE B N 1
ATOM 3213 C CA . ILE B 1 21 ? 10.875 -32.438 -8.062 1 95.75 21 ILE B CA 1
ATOM 3214 C C . ILE B 1 21 ? 10.992 -33.156 -6.734 1 95.75 21 ILE B C 1
ATOM 3216 O O . ILE B 1 21 ? 10.383 -34.219 -6.543 1 95.75 21 ILE B O 1
ATOM 3220 N N . PRO B 1 22 ? 11.719 -32.594 -5.746 1 94.31 22 PRO B N 1
ATOM 3221 C CA . PRO B 1 22 ? 11.773 -33.281 -4.449 1 94.31 22 PRO B CA 1
ATOM 3222 C C . PRO B 1 22 ? 10.398 -33.406 -3.797 1 94.31 22 PRO B C 1
ATOM 3224 O O . PRO B 1 22 ? 10.133 -34.406 -3.123 1 94.31 22 PRO B O 1
ATOM 3227 N N . MET B 1 23 ? 9.547 -32.469 -3.975 1 93.94 23 MET B N 1
ATOM 3228 C CA . MET B 1 23 ? 8.203 -32.531 -3.404 1 93.94 23 MET B CA 1
ATOM 3229 C C . MET B 1 23 ? 7.391 -33.656 -4.023 1 93.94 23 MET B C 1
ATOM 3231 O O . MET B 1 23 ? 6.715 -34.406 -3.311 1 93.94 23 MET B O 1
ATOM 3235 N N . LEU B 1 24 ? 7.469 -33.781 -5.309 1 95.75 24 LEU B N 1
ATOM 3236 C CA . LEU B 1 24 ? 6.785 -34.875 -6.016 1 95.75 24 LEU B CA 1
ATOM 3237 C C . LEU B 1 24 ? 7.281 -36.219 -5.551 1 95.75 24 LEU B C 1
ATOM 3239 O O . LEU B 1 24 ? 6.484 -37.125 -5.246 1 95.75 24 LEU B O 1
ATOM 3243 N N . LYS B 1 25 ? 8.57 -36.344 -5.438 1 94.44 25 LYS B N 1
ATOM 3244 C CA . LYS B 1 25 ? 9.172 -37.594 -5.008 1 94.44 25 LYS B CA 1
ATOM 3245 C C . LYS B 1 25 ? 8.742 -37.969 -3.586 1 94.44 25 LYS B C 1
ATOM 3247 O O . LYS B 1 25 ? 8.469 -39.125 -3.291 1 94.44 25 LYS B O 1
ATOM 3252 N N . SER B 1 26 ? 8.664 -36.969 -2.797 1 92.5 26 SER B N 1
ATOM 3253 C CA . SER B 1 26 ? 8.266 -37.188 -1.41 1 92.5 26 SER B CA 1
ATOM 3254 C C . SER B 1 26 ? 6.82 -37.656 -1.32 1 92.5 26 SER B C 1
ATOM 3256 O O . SER B 1 26 ? 6.43 -38.312 -0.346 1 92.5 26 SER B O 1
ATOM 3258 N N . CYS B 1 27 ? 6.062 -37.344 -2.299 1 93.5 27 CYS B N 1
ATOM 3259 C CA . CYS B 1 27 ? 4.664 -37.75 -2.35 1 93.5 27 CYS B CA 1
ATOM 3260 C C . CYS B 1 27 ? 4.516 -39.125 -2.998 1 93.5 27 CYS B C 1
ATOM 3262 O O . CYS B 1 27 ? 3.402 -39.625 -3.176 1 93.5 27 CYS B O 1
ATOM 3264 N N . GLY B 1 28 ? 5.652 -39.656 -3.424 1 93.31 28 GLY B N 1
ATOM 3265 C CA . GLY B 1 28 ? 5.629 -41 -4.004 1 93.31 28 GLY B CA 1
ATOM 3266 C C . GLY B 1 28 ? 5.523 -40.969 -5.52 1 93.31 28 GLY B C 1
ATOM 3267 O O . GLY B 1 28 ? 5.418 -42.031 -6.145 1 93.31 28 GLY B O 1
ATOM 3268 N N . LEU B 1 29 ? 5.512 -39.844 -6.141 1 94.69 29 LEU B N 1
ATOM 3269 C CA . LEU B 1 29 ? 5.488 -39.719 -7.598 1 94.69 29 LEU B CA 1
ATOM 3270 C C . LEU B 1 29 ? 6.891 -39.875 -8.172 1 94.69 29 LEU B C 1
ATOM 3272 O O . LEU B 1 29 ? 7.832 -39.25 -7.68 1 94.69 29 LEU B O 1
ATOM 3276 N N . GLU B 1 30 ? 7.012 -40.656 -9.133 1 94.88 30 GLU B N 1
ATOM 3277 C CA . GLU B 1 30 ? 8.32 -40.844 -9.75 1 94.88 30 GLU B CA 1
ATOM 3278 C C . GLU B 1 30 ? 8.547 -39.875 -10.898 1 94.88 30 GLU B C 1
ATOM 3280 O O . GLU B 1 30 ? 7.734 -39.781 -11.82 1 94.88 30 GLU B O 1
ATOM 3285 N N . VAL B 1 31 ? 9.617 -39.125 -10.805 1 97.31 31 VAL B N 1
ATOM 3286 C CA . VAL B 1 31 ? 10.031 -38.281 -11.914 1 97.31 31 VAL B CA 1
ATOM 3287 C C . VAL B 1 31 ? 10.961 -39.031 -12.852 1 97.31 31 VAL B C 1
ATOM 3289 O O . VAL B 1 31 ? 12.094 -39.344 -12.492 1 97.31 31 VAL B O 1
ATOM 3292 N N . VAL B 1 32 ? 10.539 -39.25 -14.062 1 96.62 32 VAL B N 1
ATOM 3293 C CA . VAL B 1 32 ? 11.234 -40.25 -14.867 1 96.62 32 VAL B CA 1
ATOM 3294 C C . VAL B 1 32 ? 11.969 -39.562 -16.016 1 96.62 32 VAL B C 1
ATOM 3296 O O . VAL B 1 32 ? 12.883 -40.125 -16.609 1 96.62 32 VAL B O 1
ATOM 3299 N N . ALA B 1 33 ? 11.547 -38.312 -16.359 1 97.75 33 ALA B N 1
ATOM 3300 C CA . ALA B 1 33 ? 12.172 -37.625 -17.484 1 97.75 33 ALA B CA 1
ATOM 3301 C C . ALA B 1 33 ? 12.234 -36.094 -17.219 1 97.75 33 ALA B C 1
ATOM 3303 O O . ALA B 1 33 ? 11.312 -35.531 -16.656 1 97.75 33 ALA B O 1
ATOM 3304 N N . LEU B 1 34 ? 13.336 -35.531 -17.688 1 98.06 34 LEU B N 1
ATOM 3305 C CA . LEU B 1 34 ? 13.602 -34.125 -17.469 1 98.06 34 LEU B CA 1
ATOM 3306 C C . LEU B 1 34 ? 14.023 -33.438 -18.766 1 98.06 34 LEU B C 1
ATOM 3308 O O . LEU B 1 34 ? 14.875 -33.938 -19.5 1 98.06 34 LEU B O 1
ATOM 3312 N N . TRP B 1 35 ? 13.367 -32.281 -19.062 1 97.81 35 TRP B N 1
ATOM 3313 C CA . TRP B 1 35 ? 13.758 -31.438 -20.188 1 97.81 35 TRP B CA 1
ATOM 3314 C C . TRP B 1 35 ? 14.375 -30.125 -19.672 1 97.81 35 TRP B C 1
ATOM 3316 O O . TRP B 1 35 ? 13.875 -29.531 -18.719 1 97.81 35 TRP B O 1
ATOM 3326 N N . ALA B 1 36 ? 15.445 -29.688 -20.281 1 95.5 36 ALA B N 1
ATOM 3327 C CA . ALA B 1 36 ? 16 -28.344 -20.125 1 95.5 36 ALA B CA 1
ATOM 3328 C C . ALA B 1 36 ? 16.484 -27.781 -21.453 1 95.5 36 ALA B C 1
ATOM 3330 O O . ALA B 1 36 ? 16.547 -28.5 -22.453 1 95.5 36 ALA B O 1
ATOM 3331 N N . ARG B 1 37 ? 16.75 -26.531 -21.422 1 91.44 37 ARG B N 1
ATOM 3332 C CA . ARG B 1 37 ? 17.078 -25.828 -22.656 1 91.44 37 ARG B CA 1
ATOM 3333 C C . ARG B 1 37 ? 18.406 -26.328 -23.234 1 91.44 37 ARG B C 1
ATOM 3335 O O . ARG B 1 37 ? 18.562 -26.438 -24.453 1 91.44 37 ARG B O 1
ATOM 3342 N N . THR B 1 38 ? 19.406 -26.609 -22.391 1 94.12 38 THR B N 1
ATOM 3343 C CA . THR B 1 38 ? 20.719 -27.078 -22.844 1 94.12 38 THR B CA 1
ATOM 3344 C C . THR B 1 38 ? 21.031 -28.438 -22.219 1 94.12 38 THR B C 1
ATOM 3346 O O . THR B 1 38 ? 20.531 -28.781 -21.141 1 94.12 38 THR B O 1
ATOM 3349 N N . THR B 1 39 ? 21.875 -29.156 -22.938 1 95.31 39 THR B N 1
ATOM 3350 C CA . THR B 1 39 ? 22.281 -30.469 -22.453 1 95.31 39 THR B CA 1
ATOM 3351 C C . THR B 1 39 ? 22.984 -30.359 -21.109 1 95.31 39 THR B C 1
ATOM 3353 O O . THR B 1 39 ? 22.797 -31.188 -20.234 1 95.31 39 THR B O 1
ATOM 3356 N N . ALA B 1 40 ? 23.75 -29.328 -21.016 1 95.5 40 ALA B N 1
ATOM 3357 C CA . ALA B 1 40 ? 24.5 -29.125 -19.781 1 95.5 40 ALA B CA 1
ATOM 3358 C C . ALA B 1 40 ? 23.562 -28.906 -18.609 1 95.5 40 ALA B C 1
ATOM 3360 O O . ALA B 1 40 ? 23.75 -29.5 -17.531 1 95.5 40 ALA B O 1
ATOM 3361 N N . GLU B 1 41 ? 22.594 -28.094 -18.766 1 93.31 41 GLU B N 1
ATOM 3362 C CA . GLU B 1 41 ? 21.609 -27.812 -17.719 1 93.31 41 GLU B CA 1
ATOM 3363 C C . GLU B 1 41 ? 20.812 -29.062 -17.359 1 93.31 41 GLU B C 1
ATOM 3365 O O . GLU B 1 41 ? 20.594 -29.359 -16.188 1 93.31 41 GLU B O 1
ATOM 3370 N N . ALA B 1 42 ? 20.406 -29.781 -18.375 1 95.31 42 ALA B N 1
ATOM 3371 C CA . ALA B 1 42 ? 19.609 -31 -18.172 1 95.31 42 ALA B CA 1
ATOM 3372 C C . ALA B 1 42 ? 20.406 -32.062 -17.422 1 95.31 42 ALA B C 1
ATOM 3374 O O . ALA B 1 42 ? 19.891 -32.688 -16.5 1 95.31 42 ALA B O 1
ATOM 3375 N N . GLN B 1 43 ? 21.609 -32.219 -17.828 1 96.12 43 GLN B N 1
ATOM 3376 C CA . GLN B 1 43 ? 22.469 -33.219 -17.203 1 96.12 43 GLN B CA 1
ATOM 3377 C C . GLN B 1 43 ? 22.734 -32.844 -15.742 1 96.12 43 GLN B C 1
ATOM 3379 O O . GLN B 1 43 ? 22.641 -33.719 -14.859 1 96.12 43 GLN B O 1
ATOM 3384 N N . GLU B 1 44 ? 23.062 -31.672 -15.5 1 95.19 44 GLU B N 1
ATOM 3385 C CA . GLU B 1 44 ? 23.359 -31.219 -14.148 1 95.19 44 GLU B CA 1
ATOM 3386 C C . GLU B 1 44 ? 22.172 -31.453 -13.219 1 95.19 44 GLU B C 1
ATOM 3388 O O . GLU B 1 44 ? 22.344 -32 -12.125 1 95.19 44 GLU B O 1
ATOM 3393 N N . MET B 1 45 ? 21.047 -31.062 -13.609 1 93.88 45 MET B N 1
ATOM 3394 C CA . MET B 1 45 ? 19.844 -31.203 -12.773 1 93.88 45 MET B CA 1
ATOM 3395 C C . MET B 1 45 ? 19.469 -32.656 -12.594 1 93.88 45 MET B C 1
ATOM 3397 O O . MET B 1 45 ? 19.016 -33.062 -11.523 1 93.88 45 MET B O 1
ATOM 3401 N N . SER B 1 46 ? 19.609 -33.406 -13.656 1 95.94 46 SER B N 1
ATOM 3402 C CA . SER B 1 46 ? 19.328 -34.844 -13.586 1 95.94 46 SER B CA 1
ATOM 3403 C C . SER B 1 46 ? 20.219 -35.531 -12.555 1 95.94 46 SER B C 1
ATOM 3405 O O . SER B 1 46 ? 19.766 -36.375 -11.805 1 95.94 46 SER B O 1
ATOM 3407 N N . GLU B 1 47 ? 21.453 -35.156 -12.562 1 95.44 47 GLU B N 1
ATOM 3408 C CA . GLU B 1 47 ? 22.391 -35.719 -11.602 1 95.44 47 GLU B CA 1
ATOM 3409 C C . GLU B 1 47 ? 22.078 -35.25 -10.18 1 95.44 47 GLU B C 1
ATOM 3411 O O . GLU B 1 47 ? 22.062 -36.062 -9.242 1 95.44 47 GLU B O 1
ATOM 3416 N N . ASP B 1 48 ? 21.781 -34 -10.086 1 93.44 48 ASP B N 1
ATOM 3417 C CA . ASP B 1 48 ? 21.5 -33.406 -8.781 1 93.44 48 ASP B CA 1
ATOM 3418 C C . ASP B 1 48 ? 20.266 -34.031 -8.141 1 93.44 48 ASP B C 1
ATOM 3420 O O . ASP B 1 48 ? 20.203 -34.188 -6.922 1 93.44 48 ASP B O 1
ATOM 3424 N N . LEU B 1 49 ? 19.281 -34.375 -9 1 94.38 49 LEU B N 1
ATOM 3425 C CA . LEU B 1 49 ? 17.984 -34.75 -8.445 1 94.38 49 LEU B CA 1
ATOM 3426 C C . LEU B 1 49 ? 17.641 -36.188 -8.781 1 94.38 49 LEU B C 1
ATOM 3428 O O . LEU B 1 49 ? 16.5 -36.625 -8.578 1 94.38 49 LEU B O 1
ATOM 3432 N N . ASP B 1 50 ? 18.547 -36.906 -9.273 1 93.81 50 ASP B N 1
ATOM 3433 C CA . ASP B 1 50 ? 18.453 -38.344 -9.516 1 93.81 50 ASP B CA 1
ATOM 3434 C C . ASP B 1 50 ? 17.312 -38.688 -10.461 1 93.81 50 ASP B C 1
ATOM 3436 O O . ASP B 1 50 ? 16.406 -39.438 -10.109 1 93.81 50 ASP B O 1
ATOM 3440 N N . ILE B 1 51 ? 17.359 -38.125 -11.633 1 96.44 51 ILE B N 1
ATOM 3441 C CA . ILE B 1 51 ? 16.391 -38.406 -12.688 1 96.44 51 ILE B CA 1
ATOM 3442 C C . ILE B 1 51 ? 17.062 -39.188 -13.812 1 96.44 51 ILE B C 1
ATOM 3444 O O . ILE B 1 51 ? 18.078 -38.781 -14.344 1 96.44 51 ILE B O 1
ATOM 3448 N N . SER B 1 52 ? 16.547 -40.219 -14.203 1 92.38 52 SER B N 1
ATOM 3449 C CA . SER B 1 52 ? 17.188 -41.219 -15.055 1 92.38 52 SER B CA 1
ATOM 3450 C C . SER B 1 52 ? 17.328 -40.719 -16.484 1 92.38 52 SER B C 1
ATOM 3452 O O . SER B 1 52 ? 18.344 -40.969 -17.141 1 92.38 52 SER B O 1
ATOM 3454 N N . THR B 1 53 ? 16.328 -40.062 -17 1 96.25 53 THR B N 1
ATOM 3455 C CA . THR B 1 53 ? 16.328 -39.625 -18.391 1 96.25 53 THR B CA 1
ATOM 3456 C C . THR B 1 53 ? 16.312 -38.094 -18.469 1 96.25 53 THR B C 1
ATOM 3458 O O . THR B 1 53 ? 15.492 -37.438 -17.828 1 96.25 53 THR B O 1
ATOM 3461 N N . PHE B 1 54 ? 17.234 -37.531 -19.188 1 97.31 54 PHE B N 1
ATOM 3462 C CA . PHE B 1 54 ? 17.234 -36.094 -19.453 1 97.31 54 PHE B CA 1
ATOM 3463 C C . PHE B 1 54 ? 17.406 -35.812 -20.953 1 97.31 54 PHE B C 1
ATOM 3465 O O . PHE B 1 54 ? 17.969 -36.656 -21.672 1 97.31 54 PHE B O 1
ATOM 3472 N N . THR B 1 55 ? 16.859 -34.75 -21.438 1 97.69 55 THR B N 1
ATOM 3473 C CA . THR B 1 55 ? 16.875 -34.438 -22.859 1 97.69 55 THR B CA 1
ATOM 3474 C C . THR B 1 55 ? 16.641 -32.969 -23.109 1 97.69 55 THR B C 1
ATOM 3476 O O . THR B 1 55 ? 16.281 -32.219 -22.188 1 97.69 55 THR B O 1
ATOM 3479 N N . THR B 1 56 ? 16.922 -32.469 -24.25 1 96.62 56 THR B N 1
ATOM 3480 C CA . THR B 1 56 ? 16.578 -31.141 -24.719 1 96.62 56 THR B CA 1
ATOM 3481 C C . THR B 1 56 ? 15.469 -31.188 -25.75 1 96.62 56 THR B C 1
ATOM 3483 O O . THR B 1 56 ? 15.062 -30.156 -26.297 1 96.62 56 THR B O 1
ATOM 3486 N N . ASP B 1 57 ? 15.016 -32.375 -25.953 1 96.5 57 ASP B N 1
ATOM 3487 C CA . ASP B 1 57 ? 13.938 -32.594 -26.891 1 96.5 57 ASP B CA 1
ATOM 3488 C C . ASP B 1 57 ? 12.594 -32.75 -26.188 1 96.5 57 ASP B C 1
ATOM 3490 O O . ASP B 1 57 ? 12.375 -33.719 -25.469 1 96.5 57 ASP B O 1
ATOM 3494 N N . VAL B 1 58 ? 11.688 -31.859 -26.484 1 96.69 58 VAL B N 1
ATOM 3495 C CA . VAL B 1 58 ? 10.383 -31.812 -25.828 1 96.69 58 VAL B CA 1
ATOM 3496 C C . VAL B 1 58 ? 9.641 -33.125 -26.078 1 96.69 58 VAL B C 1
ATOM 3498 O O . VAL B 1 58 ? 9.062 -33.688 -25.141 1 96.69 58 VAL B O 1
ATOM 3501 N N . ASP B 1 59 ? 9.727 -33.688 -27.25 1 96.69 59 ASP B N 1
ATOM 3502 C CA . ASP B 1 59 ? 8.953 -34.844 -27.641 1 96.69 59 ASP B CA 1
ATOM 3503 C C . ASP B 1 59 ? 9.422 -36.094 -26.891 1 96.69 59 ASP B C 1
ATOM 3505 O O . ASP B 1 59 ? 8.625 -37 -26.594 1 96.69 59 ASP B O 1
ATOM 3509 N N . LYS B 1 60 ? 10.672 -36.094 -26.609 1 97.12 60 LYS B N 1
ATOM 3510 C CA . LYS B 1 60 ? 11.203 -37.281 -25.922 1 97.12 60 LYS B CA 1
ATOM 3511 C C . LYS B 1 60 ? 10.594 -37.406 -24.516 1 97.12 60 LYS B C 1
ATOM 3513 O O . LYS B 1 60 ? 10.359 -38.5 -24.047 1 97.12 60 LYS B O 1
ATOM 3518 N N . VAL B 1 61 ? 10.344 -36.312 -23.875 1 97.44 61 VAL B N 1
ATOM 3519 C CA . VAL B 1 61 ? 9.719 -36.344 -22.562 1 97.44 61 VAL B CA 1
ATOM 3520 C C . VAL B 1 61 ? 8.227 -36.656 -22.703 1 97.44 61 VAL B C 1
ATOM 3522 O O . VAL B 1 61 ? 7.691 -37.5 -22 1 97.44 61 VAL B O 1
ATOM 3525 N N . LEU B 1 62 ? 7.551 -36.031 -23.672 1 97.19 62 LEU B N 1
ATOM 3526 C CA . LEU B 1 62 ? 6.105 -36.125 -23.828 1 97.19 62 LEU B CA 1
ATOM 3527 C C . LEU B 1 62 ? 5.703 -37.531 -24.234 1 97.19 62 LEU B C 1
ATOM 3529 O O . LEU B 1 62 ? 4.664 -38.031 -23.797 1 97.19 62 LEU B O 1
ATOM 3533 N N . LEU B 1 63 ? 6.559 -38.188 -25.031 1 96.38 63 LEU B N 1
ATOM 3534 C CA . LEU B 1 63 ? 6.211 -39.469 -25.578 1 96.38 63 LEU B CA 1
ATOM 3535 C C . LEU B 1 63 ? 6.797 -40.594 -24.734 1 96.38 63 LEU B C 1
ATOM 3537 O O . LEU B 1 63 ? 6.629 -41.781 -25.062 1 96.38 63 LEU B O 1
ATOM 3541 N N . HIS B 1 64 ? 7.539 -40.219 -23.734 1 95.81 64 HIS B N 1
ATOM 3542 C CA . HIS B 1 64 ? 8.062 -41.25 -22.844 1 95.81 64 HIS B CA 1
ATOM 3543 C C . HIS B 1 64 ? 6.941 -42.125 -22.312 1 95.81 64 HIS B C 1
ATOM 3545 O O . HIS B 1 64 ? 5.945 -41.625 -21.797 1 95.81 64 HIS B O 1
ATOM 3551 N N . LYS B 1 65 ? 7.051 -43.406 -22.266 1 93.44 65 LYS B N 1
ATOM 3552 C CA . LYS B 1 65 ? 5.992 -44.375 -22 1 93.44 65 LYS B CA 1
ATOM 3553 C C . LYS B 1 65 ? 5.543 -44.281 -20.531 1 93.44 65 LYS B C 1
ATOM 3555 O O . LYS B 1 65 ? 4.383 -44.562 -20.219 1 93.44 65 LYS B O 1
ATOM 3560 N N . ASP B 1 66 ? 6.414 -43.875 -19.688 1 93.62 66 ASP B N 1
ATOM 3561 C CA . ASP B 1 66 ? 6.109 -43.875 -18.25 1 93.62 66 ASP B CA 1
ATOM 3562 C C . ASP B 1 66 ? 5.641 -42.5 -17.766 1 93.62 66 ASP B C 1
ATOM 3564 O O . ASP B 1 66 ? 5.41 -42.312 -16.578 1 93.62 66 ASP B O 1
ATOM 3568 N N . VAL B 1 67 ? 5.484 -41.531 -18.688 1 95.88 67 VAL B N 1
ATOM 3569 C CA . VAL B 1 67 ? 5.047 -40.188 -18.297 1 95.88 67 VAL B CA 1
ATOM 3570 C C . VAL B 1 67 ? 3.541 -40.062 -18.5 1 95.88 67 VAL B C 1
ATOM 3572 O O . VAL B 1 67 ? 3.041 -40.25 -19.609 1 95.88 67 VAL B O 1
ATOM 3575 N N . ASP B 1 68 ? 2.855 -39.75 -17.453 1 95.56 68 ASP B N 1
ATOM 3576 C CA . ASP B 1 68 ? 1.416 -39.531 -17.5 1 95.56 68 ASP B CA 1
ATOM 3577 C C . ASP B 1 68 ? 1.083 -38.094 -17.078 1 95.56 68 ASP B C 1
ATOM 3579 O O . ASP B 1 68 ? 0.036 -37.562 -17.469 1 95.56 68 ASP B O 1
ATOM 3583 N N . LEU B 1 69 ? 1.892 -37.5 -16.25 1 97.12 69 LEU B N 1
ATOM 3584 C CA . LEU B 1 69 ? 1.767 -36.125 -15.75 1 97.12 69 LEU B CA 1
ATOM 3585 C C . LEU B 1 69 ? 2.99 -35.312 -16.125 1 97.12 69 LEU B C 1
ATOM 3587 O O . LEU B 1 69 ? 4.125 -35.75 -15.945 1 97.12 69 LEU B O 1
ATOM 3591 N N . VAL B 1 70 ? 2.678 -34.156 -16.688 1 98.12 70 VAL B N 1
ATOM 3592 C CA . VAL B 1 70 ? 3.75 -33.25 -17.047 1 98.12 70 VAL B CA 1
ATOM 3593 C C . VAL B 1 70 ? 3.701 -32 -16.141 1 98.12 70 VAL B C 1
ATOM 3595 O O . VAL B 1 70 ? 2.639 -31.422 -15.953 1 98.12 70 VAL B O 1
ATOM 3598 N N . VAL B 1 71 ? 4.848 -31.625 -15.578 1 98.25 71 VAL B N 1
ATOM 3599 C CA . VAL B 1 71 ? 4.984 -30.406 -14.789 1 98.25 71 VAL B CA 1
ATOM 3600 C C . VAL B 1 71 ? 5.902 -29.422 -15.516 1 98.25 71 VAL B C 1
ATOM 3602 O O . VAL B 1 71 ? 7.039 -29.766 -15.852 1 98.25 71 VAL B O 1
ATOM 3605 N N . ILE B 1 72 ? 5.402 -28.25 -15.719 1 97.5 72 ILE B N 1
ATOM 3606 C CA . ILE B 1 72 ? 6.113 -27.312 -16.578 1 97.5 72 ILE B CA 1
ATOM 3607 C C . ILE B 1 72 ? 6.5 -26.078 -15.766 1 97.5 72 ILE B C 1
ATOM 3609 O O . ILE B 1 72 ? 5.641 -25.422 -15.156 1 97.5 72 ILE B O 1
ATOM 3613 N N . SER B 1 73 ? 7.766 -25.703 -15.695 1 94.31 73 SER B N 1
ATOM 3614 C CA . SER B 1 73 ? 8.312 -24.453 -15.172 1 94.31 73 SER B CA 1
ATOM 3615 C C . SER B 1 73 ? 9.523 -24 -15.977 1 94.31 73 SER B C 1
ATOM 3617 O O . SER B 1 73 ? 10.664 -24.25 -15.578 1 94.31 73 SER B O 1
ATOM 3619 N N . CYS B 1 74 ? 9.336 -23.391 -17.016 1 88.94 74 CYS B N 1
ATOM 3620 C CA . CYS B 1 74 ? 10.375 -22.844 -17.891 1 88.94 74 CYS B CA 1
ATOM 3621 C C . CYS B 1 74 ? 10.008 -21.438 -18.359 1 88.94 74 CYS B C 1
ATOM 3623 O O . CYS B 1 74 ? 9.094 -20.812 -17.812 1 88.94 74 CYS B O 1
ATOM 3625 N N . SER B 1 75 ? 10.758 -20.906 -19.281 1 83.94 75 SER B N 1
ATOM 3626 C CA . SER B 1 75 ? 10.469 -19.547 -19.766 1 83.94 75 SER B CA 1
ATOM 3627 C C . SER B 1 75 ? 9.016 -19.406 -20.188 1 83.94 75 SER B C 1
ATOM 3629 O O . SER B 1 75 ? 8.5 -20.234 -20.938 1 83.94 75 SER B O 1
ATOM 3631 N N . PRO B 1 76 ? 8.398 -18.328 -19.781 1 81.75 76 PRO B N 1
ATOM 3632 C CA . PRO B 1 76 ? 6.953 -18.172 -19.969 1 81.75 76 PRO B CA 1
ATOM 3633 C C . PRO B 1 76 ? 6.531 -18.312 -21.438 1 81.75 76 PRO B C 1
ATOM 3635 O O . PRO B 1 76 ? 5.457 -18.844 -21.719 1 81.75 76 PRO B O 1
ATOM 3638 N N . HIS B 1 77 ? 7.293 -18 -22.328 1 82.25 77 HIS B N 1
ATOM 3639 C CA . HIS B 1 77 ? 6.898 -18.016 -23.734 1 82.25 77 HIS B CA 1
ATOM 3640 C C . HIS B 1 77 ? 6.801 -19.453 -24.25 1 82.25 77 HIS B C 1
ATOM 3642 O O . HIS B 1 77 ? 6.172 -19.688 -25.281 1 82.25 77 HIS B O 1
ATOM 3648 N N . LEU B 1 78 ? 7.336 -20.406 -23.531 1 87.88 78 LEU B N 1
ATOM 3649 C CA . LEU B 1 78 ? 7.355 -21.797 -23.969 1 87.88 78 LEU B CA 1
ATOM 3650 C C . LEU B 1 78 ? 6.258 -22.609 -23.281 1 87.88 78 LEU B C 1
ATOM 3652 O O . LEU B 1 78 ? 5.852 -23.656 -23.781 1 87.88 78 LEU B O 1
ATOM 3656 N N . GLN B 1 79 ? 5.766 -22.172 -22.203 1 92.5 79 GLN B N 1
ATOM 3657 C CA . GLN B 1 79 ? 4.98 -23 -21.297 1 92.5 79 GLN B CA 1
ATOM 3658 C C . GLN B 1 79 ? 3.641 -23.391 -21.922 1 92.5 79 GLN B C 1
ATOM 3660 O O . GLN B 1 79 ? 3.268 -24.562 -21.938 1 92.5 79 GLN B O 1
ATOM 3665 N N . ALA B 1 80 ? 3.047 -22.391 -22.547 1 92.88 80 ALA B N 1
ATOM 3666 C CA . ALA B 1 80 ? 1.695 -22.609 -23.047 1 92.88 80 ALA B CA 1
ATOM 3667 C C . ALA B 1 80 ? 1.692 -23.641 -24.172 1 92.88 80 ALA B C 1
ATOM 3669 O O . ALA B 1 80 ? 0.8 -24.5 -24.234 1 92.88 80 ALA B O 1
ATOM 3670 N N . HIS B 1 81 ? 2.695 -23.594 -24.984 1 93.44 81 HIS B N 1
ATOM 3671 C CA . HIS B 1 81 ? 2.77 -24.516 -26.125 1 93.44 81 HIS B CA 1
ATOM 3672 C C . HIS B 1 81 ? 3.094 -25.922 -25.656 1 93.44 81 HIS B C 1
ATOM 3674 O O . HIS B 1 81 ? 2.549 -26.891 -26.203 1 93.44 81 HIS B O 1
ATOM 3680 N N . ILE B 1 82 ? 3.947 -26.031 -24.719 1 96.19 82 ILE B N 1
ATOM 3681 C CA . ILE B 1 82 ? 4.277 -27.344 -24.172 1 96.19 82 ILE B CA 1
ATOM 3682 C C . ILE B 1 82 ? 3.047 -27.953 -23.516 1 96.19 82 ILE B C 1
ATOM 3684 O O . ILE B 1 82 ? 2.744 -29.125 -23.703 1 96.19 82 ILE B O 1
ATOM 3688 N N . ALA B 1 83 ? 2.355 -27.125 -22.781 1 97.44 83 ALA B N 1
ATOM 3689 C CA . ALA B 1 83 ? 1.145 -27.578 -22.094 1 97.44 83 ALA B CA 1
ATOM 3690 C C . ALA B 1 83 ? 0.096 -28.062 -23.094 1 97.44 83 ALA B C 1
ATOM 3692 O O . ALA B 1 83 ? -0.505 -29.109 -22.922 1 97.44 83 ALA B O 1
ATOM 3693 N N . ALA B 1 84 ? -0.097 -27.266 -24.141 1 96.88 84 ALA B N 1
ATOM 3694 C CA . ALA B 1 84 ? -1.074 -27.625 -25.172 1 96.88 84 ALA B CA 1
ATOM 3695 C C . ALA B 1 84 ? -0.706 -28.938 -25.844 1 96.88 84 ALA B C 1
ATOM 3697 O O . ALA B 1 84 ? -1.565 -29.797 -26.062 1 96.88 84 ALA B O 1
ATOM 3698 N N . LYS B 1 85 ? 0.542 -29.047 -26.172 1 97.44 85 LYS B N 1
ATOM 3699 C CA . LYS B 1 85 ? 1.025 -30.281 -26.812 1 97.44 85 LYS B CA 1
ATOM 3700 C C . LYS B 1 85 ? 0.837 -31.484 -25.906 1 97.44 85 LYS B C 1
ATOM 3702 O O . LYS B 1 85 ? 0.408 -32.562 -26.359 1 97.44 85 LYS B O 1
ATOM 3707 N N . ALA B 1 86 ? 1.157 -31.328 -24.656 1 98.06 86 ALA B N 1
ATOM 3708 C CA . ALA B 1 86 ? 1.023 -32.406 -23.688 1 98.06 86 ALA B CA 1
ATOM 3709 C C . ALA B 1 86 ? -0.427 -32.875 -23.562 1 98.06 86 ALA B C 1
ATOM 3711 O O . ALA B 1 86 ? -0.711 -34.062 -23.625 1 98.06 86 ALA B O 1
ATOM 3712 N N . LEU B 1 87 ? -1.324 -31.953 -23.453 1 97.62 87 LEU B N 1
ATOM 3713 C CA . LEU B 1 87 ? -2.744 -32.281 -23.359 1 97.62 87 LEU B CA 1
ATOM 3714 C C . LEU B 1 87 ? -3.223 -32.969 -24.641 1 97.62 87 LEU B C 1
ATOM 3716 O O . LEU B 1 87 ? -3.99 -33.938 -24.578 1 97.62 87 LEU B O 1
ATOM 3720 N N . GLY B 1 88 ? -2.713 -32.5 -25.688 1 96.94 88 GLY B N 1
ATOM 3721 C CA . GLY B 1 88 ? -3.113 -33.062 -26.984 1 96.94 88 GLY B CA 1
ATOM 3722 C C . GLY B 1 88 ? -2.777 -34.531 -27.156 1 96.94 88 GLY B C 1
ATOM 3723 O O . GLY B 1 88 ? -3.412 -35.219 -27.953 1 96.94 88 GLY B O 1
ATOM 3724 N N . ILE B 1 89 ? -1.796 -34.969 -26.469 1 96.69 89 ILE B N 1
ATOM 3725 C CA . ILE B 1 89 ? -1.392 -36.344 -26.609 1 96.69 89 ILE B CA 1
ATOM 3726 C C . ILE B 1 89 ? -1.816 -37.125 -25.359 1 96.69 89 ILE B C 1
ATOM 3728 O O . ILE B 1 89 ? -1.321 -38.25 -25.125 1 96.69 89 ILE B O 1
ATOM 3732 N N . GLY B 1 90 ? -2.621 -36.531 -24.484 1 95.88 90 GLY B N 1
ATOM 3733 C CA . GLY B 1 90 ? -3.318 -37.25 -23.438 1 95.88 90 GLY B CA 1
ATOM 3734 C C . GLY B 1 90 ? -2.605 -37.219 -22.109 1 95.88 90 GLY B C 1
ATOM 3735 O O . GLY B 1 90 ? -2.85 -38.062 -21.234 1 95.88 90 GLY B O 1
ATOM 3736 N N . LYS B 1 91 ? -1.729 -36.281 -21.906 1 97.19 91 LYS B N 1
ATOM 3737 C CA . LYS B 1 91 ? -1.017 -36.188 -20.641 1 97.19 91 LYS B CA 1
ATOM 3738 C C . LYS B 1 91 ? -1.677 -35.156 -19.719 1 97.19 91 LYS B C 1
ATOM 3740 O O . LYS B 1 91 ? -2.213 -34.156 -20.188 1 97.19 91 LYS B O 1
ATOM 3745 N N . HIS B 1 92 ? -1.703 -35.406 -18.406 1 97.44 92 HIS B N 1
ATOM 3746 C CA . HIS B 1 92 ? -2.07 -34.375 -17.422 1 97.44 92 HIS B CA 1
ATOM 3747 C C . HIS B 1 92 ? -1.011 -33.312 -17.312 1 97.44 92 HIS B C 1
ATOM 3749 O O . HIS B 1 92 ? 0.167 -33.531 -17.594 1 97.44 92 HIS B O 1
ATOM 3755 N N . VAL B 1 93 ? -1.459 -32.062 -16.938 1 98.12 93 VAL B N 1
ATOM 3756 C CA . VAL B 1 93 ? -0.492 -30.969 -16.969 1 98.12 93 VAL B CA 1
ATOM 3757 C C . VAL B 1 93 ? -0.63 -30.125 -15.695 1 98.12 93 VAL B C 1
ATOM 3759 O O . VAL B 1 93 ? -1.74 -29.75 -15.305 1 98.12 93 VAL B O 1
ATOM 3762 N N . LEU B 1 94 ? 0.476 -29.859 -15.047 1 97.94 94 LEU B N 1
ATOM 3763 C CA . LEU B 1 94 ? 0.66 -28.812 -14.047 1 97.94 94 LEU B CA 1
ATOM 3764 C C . LEU B 1 94 ? 1.63 -27.75 -14.547 1 97.94 94 LEU B C 1
ATOM 3766 O O . LEU B 1 94 ? 2.771 -28.062 -14.898 1 97.94 94 LEU B O 1
ATOM 3770 N N . CYS B 1 95 ? 1.193 -26.562 -14.57 1 96.94 95 CYS B N 1
ATOM 3771 C CA . CYS B 1 95 ? 2.023 -25.484 -15.094 1 96.94 95 CYS B CA 1
ATOM 3772 C C . CYS B 1 95 ? 2.354 -24.469 -14.008 1 96.94 95 CYS B C 1
ATOM 3774 O O . CYS B 1 95 ? 1.476 -24.062 -13.242 1 96.94 95 CYS B O 1
ATOM 3776 N N . SER B 1 96 ? 3.594 -24.047 -13.938 1 94.38 96 SER B N 1
ATOM 3777 C CA . SER B 1 96 ? 4.039 -23.062 -12.961 1 94.38 96 SER B CA 1
ATOM 3778 C C . SER B 1 96 ? 3.73 -21.641 -13.422 1 94.38 96 SER B C 1
ATOM 3780 O O . SER B 1 96 ? 3.789 -21.344 -14.617 1 94.38 96 SER B O 1
ATOM 3782 N N . PRO B 1 97 ? 3.467 -20.719 -12.5 1 89.12 97 PRO B N 1
ATOM 3783 C CA . PRO B 1 97 ? 3.377 -19.312 -12.859 1 89.12 97 PRO B CA 1
ATOM 3784 C C . PRO B 1 97 ? 4.746 -18.656 -13.016 1 89.12 97 PRO B C 1
ATOM 3786 O O . PRO B 1 97 ? 5.715 -19.078 -12.375 1 89.12 97 PRO B O 1
ATOM 3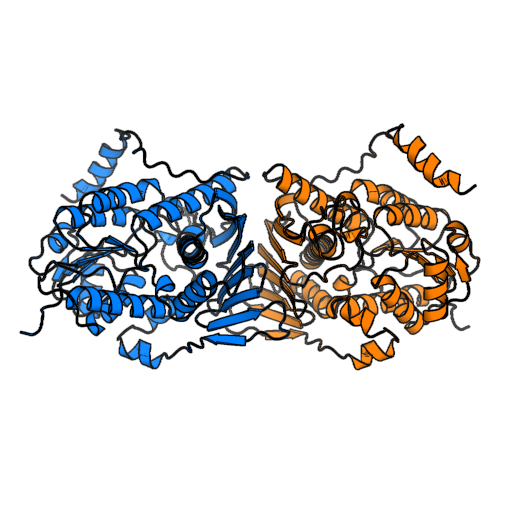789 N N . PRO B 1 98 ? 4.906 -17.688 -13.82 1 82.31 98 PRO B N 1
ATOM 3790 C CA . PRO B 1 98 ? 3.928 -17.141 -14.766 1 82.31 98 PRO B CA 1
ATOM 3791 C C . PRO B 1 98 ? 3.861 -17.922 -16.078 1 82.31 98 PRO B C 1
ATOM 3793 O O . PRO B 1 98 ? 4.867 -18.5 -16.5 1 82.31 98 PRO B O 1
ATOM 3796 N N . SER B 1 99 ? 2.646 -18.078 -16.781 1 75.06 99 SER B N 1
ATOM 3797 C CA . SER B 1 99 ? 2.484 -18.922 -17.953 1 75.06 99 SER B CA 1
ATOM 3798 C C . SER B 1 99 ? 2.688 -18.141 -19.25 1 75.06 99 SER B C 1
ATOM 3800 O O . SER B 1 99 ? 2.752 -18.719 -20.328 1 75.06 99 SER B O 1
ATOM 3802 N N . GLY B 1 100 ? 2.768 -16.875 -19.203 1 75.38 100 GLY B N 1
ATOM 3803 C CA . GLY B 1 100 ? 2.992 -16.141 -20.438 1 75.38 100 GLY B CA 1
ATOM 3804 C C . GLY B 1 100 ? 3.266 -14.664 -20.203 1 75.38 100 GLY B C 1
ATOM 3805 O O . GLY B 1 100 ? 2.938 -14.125 -19.141 1 75.38 100 GLY B O 1
ATOM 3806 N N . PRO B 1 101 ? 4.105 -14.234 -21.203 1 79.19 101 PRO B N 1
ATOM 3807 C CA . PRO B 1 101 ? 4.305 -12.797 -21.031 1 79.19 101 PRO B CA 1
ATOM 3808 C C . PRO B 1 101 ? 3.02 -11.992 -21.234 1 79.19 101 PRO B C 1
ATOM 3810 O O . PRO B 1 101 ? 2.861 -10.914 -20.641 1 79.19 101 PRO B O 1
ATOM 3813 N N . ARG B 1 102 ? 2.115 -12.641 -22.078 1 89.38 102 ARG B N 1
ATOM 3814 C CA . ARG B 1 102 ? 0.858 -11.953 -22.359 1 89.38 102 ARG B CA 1
ATOM 3815 C C . ARG B 1 102 ? -0.322 -12.914 -22.266 1 89.38 102 ARG B C 1
ATOM 3817 O O . ARG B 1 102 ? -0.146 -14.133 -22.375 1 89.38 102 ARG B O 1
ATOM 3824 N N . SER B 1 103 ? -1.431 -12.297 -22.172 1 92.94 103 SER B N 1
ATOM 3825 C CA . SER B 1 103 ? -2.654 -13.086 -22.062 1 92.94 103 SER B CA 1
ATOM 3826 C C . SER B 1 103 ? -2.879 -13.938 -23.312 1 92.94 103 SER B C 1
ATOM 3828 O O . SER B 1 103 ? -3.244 -15.109 -23.203 1 92.94 103 SER B O 1
ATOM 3830 N N . HIS B 1 104 ? -2.598 -13.367 -24.453 1 91.62 104 HIS B N 1
ATOM 3831 C CA . HIS B 1 104 ? -2.811 -14.078 -25.703 1 91.62 104 HIS B CA 1
ATOM 3832 C C . HIS B 1 104 ? -1.919 -15.312 -25.797 1 91.62 104 HIS B C 1
ATOM 3834 O O . HIS B 1 104 ? -2.301 -16.312 -26.406 1 91.62 104 HIS B O 1
ATOM 3840 N N . ASP B 1 105 ? -0.8 -1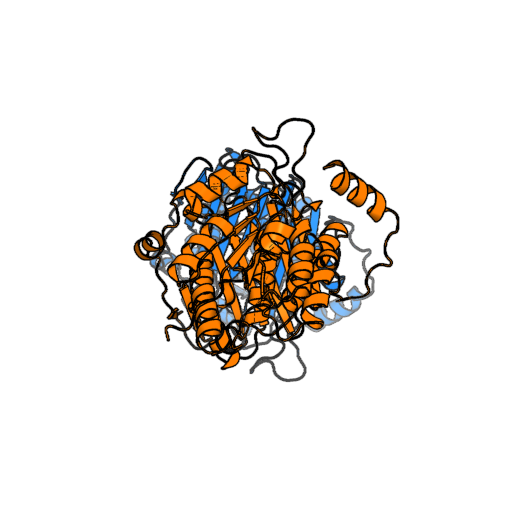5.281 -25.172 1 91 105 ASP B N 1
ATOM 3841 C CA . ASP B 1 105 ? 0.161 -16.375 -25.203 1 91 105 ASP B CA 1
ATOM 3842 C C . ASP B 1 105 ? -0.348 -17.578 -24.422 1 91 105 ASP B C 1
ATOM 3844 O O . ASP B 1 105 ? 0.169 -18.688 -24.562 1 91 105 ASP B O 1
ATOM 3848 N N . THR B 1 106 ? -1.321 -17.391 -23.578 1 93.62 106 THR B N 1
ATOM 3849 C CA . THR B 1 106 ? -1.824 -18.484 -22.734 1 93.62 106 THR B CA 1
ATOM 3850 C C . THR B 1 106 ? -2.932 -19.25 -23.453 1 93.62 106 THR B C 1
ATOM 3852 O O . THR B 1 106 ? -3.312 -20.344 -23.031 1 93.62 106 THR B O 1
ATOM 3855 N N . LEU B 1 107 ? -3.447 -18.734 -24.547 1 93.94 107 LEU B N 1
ATOM 3856 C CA . LEU B 1 107 ? -4.668 -19.234 -25.188 1 93.94 107 LEU B CA 1
ATOM 3857 C C . LEU B 1 107 ? -4.484 -20.672 -25.672 1 93.94 107 LEU B C 1
ATOM 3859 O O . LEU B 1 107 ? -5.398 -21.484 -25.562 1 93.94 107 LEU B O 1
ATOM 3863 N N . PRO B 1 108 ? -3.307 -21.016 -26.188 1 94.19 108 PRO B N 1
ATOM 3864 C CA . PRO B 1 108 ? -3.139 -22.406 -26.625 1 94.19 108 PRO B CA 1
ATOM 3865 C C . PRO B 1 108 ? -3.42 -23.406 -25.516 1 94.19 108 PRO B C 1
ATOM 3867 O O . PRO B 1 108 ? -4.109 -24.406 -25.734 1 94.19 108 PRO B O 1
ATOM 3870 N N . MET B 1 109 ? -2.951 -23.156 -24.359 1 95.62 109 MET B N 1
ATOM 3871 C CA . MET B 1 109 ? -3.174 -24.109 -23.281 1 95.62 109 MET B CA 1
ATOM 3872 C C . MET B 1 109 ? -4.609 -24.031 -22.766 1 95.62 109 MET B C 1
ATOM 3874 O O . MET B 1 109 ? -5.18 -25.031 -22.344 1 95.62 109 MET B O 1
ATOM 3878 N N . VAL B 1 110 ? -5.18 -22.844 -22.828 1 96.31 110 VAL B N 1
ATOM 3879 C CA . VAL B 1 110 ? -6.578 -22.672 -22.438 1 96.31 110 VAL B CA 1
ATOM 3880 C C . VAL B 1 110 ? -7.473 -23.484 -23.375 1 96.31 110 VAL B C 1
ATOM 3882 O O . VAL B 1 110 ? -8.312 -24.266 -22.922 1 96.31 110 VAL B O 1
ATOM 3885 N N . HIS B 1 111 ? -7.25 -23.344 -24.656 1 96.19 111 HIS B N 1
ATOM 3886 C CA . HIS B 1 111 ? -8.039 -24.047 -25.656 1 96.19 111 HIS B CA 1
ATOM 3887 C C . HIS B 1 111 ? -7.859 -25.562 -25.531 1 96.19 111 HIS B C 1
ATOM 3889 O O . HIS B 1 111 ? -8.828 -26.312 -25.625 1 96.19 111 HIS B O 1
ATOM 3895 N N . ALA B 1 112 ? -6.648 -25.969 -25.344 1 97.31 112 ALA B N 1
ATOM 3896 C CA . ALA B 1 112 ? -6.371 -27.391 -25.172 1 97.31 112 ALA B CA 1
ATOM 3897 C C . ALA B 1 112 ? -7.109 -27.953 -23.953 1 97.31 112 ALA B C 1
ATOM 3899 O O . ALA B 1 112 ? -7.676 -29.047 -24.016 1 97.31 112 ALA B O 1
ATOM 3900 N N . SER B 1 113 ? -7.117 -27.203 -22.891 1 97.44 113 SER B N 1
ATOM 3901 C CA . SER B 1 113 ? -7.777 -27.656 -21.672 1 97.44 113 SER B CA 1
ATOM 3902 C C . SER B 1 113 ? -9.289 -27.766 -21.875 1 97.44 113 SER B C 1
ATOM 3904 O O . SER B 1 113 ? -9.93 -28.641 -21.297 1 97.44 113 SER B O 1
ATOM 3906 N N . ARG B 1 114 ? -9.875 -26.906 -22.719 1 96.31 114 ARG B N 1
ATOM 3907 C CA . ARG B 1 114 ? -11.289 -26.953 -23.047 1 96.31 114 ARG B CA 1
ATOM 3908 C C . ARG B 1 114 ? -11.602 -28.188 -23.891 1 96.31 114 ARG B C 1
ATOM 3910 O O . ARG B 1 114 ? -12.656 -28.812 -23.719 1 96.31 114 ARG B O 1
ATOM 3917 N N . TYR B 1 115 ? -10.68 -28.484 -24.719 1 96.06 115 TYR B N 1
ATOM 3918 C CA . TYR B 1 115 ? -10.875 -29.594 -25.656 1 96.06 115 TYR B CA 1
ATOM 3919 C C . TYR B 1 115 ? -10.727 -30.938 -24.953 1 96.06 115 TYR B C 1
ATOM 3921 O O . TYR B 1 115 ? -11.398 -31.906 -25.312 1 96.06 115 TYR B O 1
ATOM 3929 N N . TYR B 1 116 ? -9.867 -31.031 -23.953 1 95.25 116 TYR B N 1
ATOM 3930 C CA . TYR B 1 116 ? -9.625 -32.281 -23.219 1 95.25 116 TYR B CA 1
ATOM 3931 C C . TYR B 1 116 ? -9.969 -32.094 -21.75 1 95.25 116 TYR B C 1
ATOM 3933 O O . TYR B 1 116 ? -9.102 -32.219 -20.875 1 95.25 116 TYR B O 1
ATOM 3941 N N . PRO B 1 117 ? -11.211 -31.969 -21.391 1 93.25 117 PRO B N 1
ATOM 3942 C CA . PRO B 1 117 ? -11.617 -31.594 -20.031 1 93.25 117 PRO B CA 1
ATOM 3943 C C . PRO B 1 117 ? -11.398 -32.719 -19.031 1 93.25 117 PRO B C 1
ATOM 3945 O O . PRO B 1 117 ? -11.445 -32.469 -17.812 1 93.25 117 PRO B O 1
ATOM 3948 N N . ARG B 1 118 ? -11.188 -33.938 -19.5 1 93.31 118 ARG B N 1
ATOM 3949 C CA . ARG B 1 118 ? -10.984 -35.062 -18.578 1 93.31 118 ARG B CA 1
ATOM 3950 C C . ARG B 1 118 ? -9.555 -35.094 -18.062 1 93.31 118 ARG B C 1
ATOM 3952 O O . ARG B 1 118 ? -9.266 -35.781 -17.078 1 93.31 118 ARG B O 1
ATOM 3959 N N . LEU B 1 119 ? -8.688 -34.438 -18.75 1 96.12 119 LEU B N 1
ATOM 3960 C CA . LEU B 1 119 ? -7.297 -34.375 -18.328 1 96.12 119 LEU B CA 1
ATOM 3961 C C . LEU B 1 119 ? -7.09 -33.281 -17.297 1 96.12 119 LEU B C 1
ATOM 3963 O O . LEU B 1 119 ? -7.691 -32.219 -17.391 1 96.12 119 LEU B O 1
ATOM 3967 N N . MET B 1 120 ? -6.254 -33.531 -16.328 1 97.06 120 MET B N 1
ATOM 3968 C CA . MET B 1 120 ? -5.852 -32.5 -15.367 1 97.06 120 MET B CA 1
ATOM 3969 C C . MET B 1 120 ? -5.102 -31.375 -16.078 1 97.06 120 MET B C 1
ATOM 3971 O O . MET B 1 120 ? -4.152 -31.625 -16.812 1 97.06 120 MET B O 1
ATOM 3975 N N . SER B 1 121 ? -5.547 -30.188 -15.977 1 97.56 121 SER B N 1
ATOM 3976 C CA . SER B 1 121 ? -4.91 -28.969 -16.484 1 97.56 121 SER B CA 1
ATOM 3977 C C . SER B 1 121 ? -4.98 -27.844 -15.461 1 97.56 121 SER B C 1
ATOM 3979 O O . SER B 1 121 ? -5.965 -27.109 -15.414 1 97.56 121 SER B O 1
ATOM 3981 N N . LEU B 1 122 ? -3.896 -27.734 -14.672 1 98.12 122 LEU B N 1
ATOM 3982 C CA . LEU B 1 122 ? -3.955 -26.828 -13.531 1 98.12 122 LEU B CA 1
ATOM 3983 C C . LEU B 1 122 ? -2.68 -26 -13.43 1 98.12 122 LEU B C 1
ATOM 3985 O O . LEU B 1 122 ? -1.642 -26.375 -13.977 1 98.12 122 LEU B O 1
ATOM 3989 N N . MET B 1 123 ? -2.842 -24.844 -12.812 1 97.88 123 MET B N 1
ATOM 3990 C CA . MET B 1 123 ? -1.694 -24.016 -12.461 1 97.88 123 MET B CA 1
ATOM 3991 C C . MET B 1 123 ? -1.146 -24.391 -11.086 1 97.88 123 MET B C 1
ATOM 3993 O O . MET B 1 123 ? -1.913 -24.688 -10.172 1 97.88 123 MET B O 1
ATOM 3997 N N . CYS B 1 124 ? 0.17 -24.266 -10.953 1 96.75 124 CYS B N 1
ATOM 3998 C CA . CYS B 1 124 ? 0.802 -24.516 -9.664 1 96.75 124 CYS B CA 1
ATOM 3999 C C . CYS B 1 124 ? 0.755 -23.281 -8.781 1 96.75 124 CYS B C 1
ATOM 4001 O O . CYS B 1 124 ? 1.78 -22.844 -8.25 1 96.75 124 CYS B O 1
ATOM 4003 N N . ASN B 1 125 ? -0.384 -22.719 -8.602 1 96.94 125 ASN B N 1
ATOM 4004 C CA . ASN B 1 125 ? -0.59 -21.641 -7.637 1 96.94 125 ASN B CA 1
ATOM 4005 C C . ASN B 1 125 ? -0.754 -22.188 -6.219 1 96.94 125 ASN B C 1
ATOM 4007 O O . ASN B 1 125 ? -1.867 -22.219 -5.691 1 96.94 125 ASN B O 1
ATOM 4011 N N . GLY B 1 126 ? 0.351 -22.422 -5.605 1 95.94 126 GLY B N 1
ATOM 4012 C CA . GLY B 1 126 ? 0.393 -23.109 -4.328 1 95.94 126 GLY B CA 1
ATOM 4013 C C . GLY B 1 126 ? -0.299 -22.344 -3.215 1 95.94 126 GLY B C 1
ATOM 4014 O O . GLY B 1 126 ? -0.786 -22.953 -2.252 1 95.94 126 GLY B O 1
ATOM 4015 N N . LEU B 1 127 ? -0.458 -21.031 -3.338 1 97.25 127 LEU B N 1
ATOM 4016 C CA . LEU B 1 127 ? -1.03 -20.203 -2.271 1 97.25 127 LEU B CA 1
ATOM 4017 C C . LEU B 1 127 ? -2.477 -20.609 -1.999 1 97.25 127 LEU B C 1
ATOM 4019 O O . LEU B 1 127 ? -2.951 -20.5 -0.866 1 97.25 127 LEU B O 1
ATOM 4023 N N . ARG B 1 128 ? -3.17 -21.078 -3.018 1 98.38 128 ARG B N 1
ATOM 4024 C CA . ARG B 1 128 ? -4.559 -21.484 -2.828 1 98.38 128 ARG B CA 1
ATOM 4025 C C . ARG B 1 128 ? -4.656 -22.656 -1.856 1 98.38 128 ARG B C 1
ATOM 4027 O O . ARG B 1 128 ? -5.719 -22.922 -1.291 1 98.38 128 ARG B O 1
ATOM 4034 N N . PHE B 1 129 ? -3.535 -23.391 -1.679 1 97.69 129 PHE B N 1
ATOM 4035 C CA . PHE B 1 129 ? -3.541 -24.594 -0.852 1 97.69 129 PHE B CA 1
ATOM 4036 C C . PHE B 1 129 ? -2.893 -24.328 0.5 1 97.69 129 PHE B C 1
ATOM 4038 O O . PHE B 1 129 ? -2.848 -25.203 1.361 1 97.69 129 PHE B O 1
ATOM 4045 N N . LEU B 1 130 ? -2.32 -23.141 0.705 1 97.12 130 LEU B N 1
ATOM 4046 C CA . LEU B 1 130 ? -1.799 -22.75 2.014 1 97.12 130 LEU B CA 1
ATOM 4047 C C . LEU B 1 130 ? -2.898 -22.797 3.068 1 97.12 130 LEU B C 1
ATOM 4049 O O . LEU B 1 130 ? -3.939 -22.156 2.91 1 97.12 130 LEU B O 1
ATOM 4053 N N . PRO B 1 131 ? -2.688 -23.5 4.129 1 97.12 131 PRO B N 1
ATOM 4054 C CA . PRO B 1 131 ? -3.756 -23.688 5.117 1 97.12 131 PRO B CA 1
ATOM 4055 C C . PRO B 1 131 ? -4.371 -22.359 5.566 1 97.12 131 PRO B C 1
ATOM 4057 O O . PRO B 1 131 ? -5.59 -22.266 5.73 1 97.12 131 PRO B O 1
ATOM 4060 N N . SER B 1 132 ? -3.59 -21.359 5.789 1 98 132 SER B N 1
ATOM 4061 C CA . SER B 1 132 ? -4.098 -20.062 6.211 1 98 132 SER B CA 1
ATOM 4062 C C . SER B 1 132 ? -4.977 -19.438 5.129 1 98 132 SER B C 1
ATOM 4064 O O . SER B 1 132 ? -5.961 -18.766 5.438 1 98 132 SER B O 1
ATOM 4066 N N . VAL B 1 133 ? -4.652 -19.625 3.871 1 98.44 133 VAL B N 1
ATOM 4067 C CA . VAL B 1 133 ? -5.445 -19.078 2.771 1 98.44 133 VAL B CA 1
ATOM 4068 C C . VAL B 1 133 ? -6.75 -19.875 2.648 1 98.44 133 VAL B C 1
ATOM 4070 O O . VAL B 1 133 ? -7.812 -19.281 2.402 1 98.44 133 VAL B O 1
ATOM 4073 N N . VAL B 1 134 ? -6.641 -21.219 2.77 1 98.31 134 VAL B N 1
ATOM 4074 C CA . VAL B 1 134 ? -7.84 -22.047 2.764 1 98.31 134 VAL B CA 1
ATOM 4075 C C . VAL B 1 134 ? -8.805 -21.578 3.846 1 98.31 134 VAL B C 1
ATOM 4077 O O . VAL B 1 134 ? -10 -21.391 3.588 1 98.31 134 VAL B O 1
ATOM 4080 N N . LYS B 1 135 ? -8.25 -21.359 5.004 1 98.38 135 LYS B N 1
ATOM 4081 C CA . LYS B 1 135 ? -9.07 -20.875 6.109 1 98.38 135 LYS B CA 1
ATOM 4082 C C . LYS B 1 135 ? -9.625 -19.484 5.801 1 98.38 135 LYS B C 1
ATOM 4084 O O . LYS B 1 135 ? -10.797 -19.203 6.062 1 98.38 135 LYS B O 1
ATOM 4089 N N . MET B 1 136 ? -8.797 -18.625 5.293 1 98.56 136 MET B N 1
ATOM 4090 C CA . MET B 1 136 ? -9.203 -17.266 4.941 1 98.56 136 MET B CA 1
ATOM 4091 C C . MET B 1 136 ? -10.391 -17.281 3.99 1 98.56 136 MET B C 1
ATOM 4093 O O . MET B 1 136 ? -11.375 -16.578 4.207 1 98.56 136 MET B O 1
ATOM 4097 N N . ARG B 1 137 ? -10.305 -18.062 2.953 1 98.56 137 ARG B N 1
ATOM 4098 C CA . ARG B 1 137 ? -11.391 -18.188 1.978 1 98.56 137 ARG B CA 1
ATOM 4099 C C . ARG B 1 137 ? -12.672 -18.672 2.639 1 98.56 137 ARG B C 1
ATOM 4101 O O . ARG B 1 137 ? -13.758 -18.141 2.361 1 98.56 137 ARG B O 1
ATOM 4108 N N . SER B 1 138 ? -12.547 -19.688 3.449 1 98.38 138 SER B N 1
ATOM 4109 C CA . SER B 1 138 ? -13.703 -20.219 4.156 1 98.38 138 SER B CA 1
ATOM 4110 C C . SER B 1 138 ? -14.359 -19.141 5.027 1 98.38 138 SER B C 1
ATOM 4112 O O . SER B 1 138 ? -15.586 -19.031 5.059 1 98.38 138 SER B O 1
ATOM 4114 N N . LEU B 1 139 ? -13.562 -18.359 5.734 1 98.38 139 LEU B N 1
ATOM 4115 C CA . LEU B 1 139 ? -14.062 -17.297 6.605 1 98.38 139 LEU B CA 1
ATOM 4116 C C . LEU B 1 139 ? -14.789 -16.234 5.797 1 98.38 139 LEU B C 1
ATOM 4118 O O . LEU B 1 139 ? -15.828 -15.727 6.223 1 98.38 139 LEU B O 1
ATOM 4122 N N . VAL B 1 140 ? -14.258 -15.883 4.652 1 98.25 140 VAL B N 1
ATOM 4123 C CA . VAL B 1 140 ? -14.898 -14.906 3.781 1 98.25 140 VAL B CA 1
ATOM 4124 C C . VAL B 1 140 ? -16.25 -15.445 3.299 1 98.25 140 VAL B C 1
ATOM 4126 O O . VAL B 1 140 ? -17.266 -14.742 3.359 1 98.25 140 VAL B O 1
ATOM 4129 N N . LYS B 1 141 ? -16.266 -16.672 2.857 1 97.31 141 LYS B N 1
ATOM 4130 C CA . LYS B 1 141 ? -17.484 -17.312 2.357 1 97.31 141 LYS B CA 1
ATOM 4131 C C . LYS B 1 141 ? -18.547 -17.422 3.451 1 97.31 141 LYS B C 1
ATOM 4133 O O . LYS B 1 141 ? -19.734 -17.266 3.184 1 97.31 141 LYS B O 1
ATOM 4138 N N . ASP B 1 142 ? -18.078 -17.656 4.668 1 97.5 142 ASP B N 1
ATOM 4139 C CA . ASP B 1 142 ? -18.984 -17.859 5.797 1 97.5 142 ASP B CA 1
ATOM 4140 C C . ASP B 1 142 ? -19.453 -16.531 6.379 1 97.5 142 ASP B C 1
ATOM 4142 O O . ASP B 1 142 ? -20.188 -16.5 7.371 1 97.5 142 ASP B O 1
ATOM 4146 N N . GLY B 1 143 ? -18.922 -15.445 5.855 1 97.19 143 GLY B N 1
ATOM 4147 C CA . GLY B 1 143 ? -19.469 -14.141 6.203 1 97.19 143 GLY B CA 1
ATOM 4148 C C . GLY B 1 143 ? -18.703 -13.445 7.309 1 97.19 143 GLY B C 1
ATOM 4149 O O . GLY B 1 143 ? -19.219 -12.523 7.945 1 97.19 143 GLY B O 1
ATOM 4150 N N . PHE B 1 144 ? -17.5 -13.898 7.621 1 96.88 144 PHE B N 1
ATOM 4151 C CA . PHE B 1 144 ? -16.672 -13.281 8.656 1 96.88 144 PHE B CA 1
ATOM 4152 C C . PHE B 1 144 ? -16.5 -11.789 8.383 1 96.88 144 PHE B C 1
ATOM 4154 O O . PHE B 1 144 ? -16.516 -10.977 9.312 1 96.88 144 PHE B O 1
ATOM 4161 N N . LEU B 1 145 ? -16.422 -11.375 7.105 1 96.69 145 LEU B N 1
ATOM 4162 C CA . LEU B 1 145 ? -16.156 -10 6.703 1 96.69 145 LEU B CA 1
ATOM 4163 C C . LEU B 1 145 ? -17.453 -9.258 6.375 1 96.69 145 LEU B C 1
ATOM 4165 O O . LEU B 1 145 ? -17.438 -8.047 6.16 1 96.69 145 LEU B O 1
ATOM 4169 N N . GLY B 1 146 ? -18.578 -9.922 6.355 1 96.56 146 GLY B N 1
ATOM 4170 C CA . GLY B 1 146 ? -19.703 -9.32 5.641 1 96.56 146 GLY B CA 1
ATOM 4171 C C . GLY B 1 146 ? -19.422 -9.148 4.156 1 96.56 146 GLY B C 1
ATOM 4172 O O . GLY B 1 146 ? -19.031 -10.094 3.477 1 96.56 146 GLY B O 1
ATOM 4173 N N . GLU B 1 147 ? -19.578 -7.953 3.674 1 95.75 147 GLU B N 1
ATOM 4174 C CA . GLU B 1 147 ? -19.266 -7.652 2.283 1 95.75 147 GLU B CA 1
ATOM 4175 C C . GLU B 1 147 ? -17.828 -7.137 2.152 1 95.75 147 GLU B C 1
ATOM 4177 O O . GLU B 1 147 ? -17.484 -6.105 2.729 1 95.75 147 GLU B O 1
ATOM 4182 N N . PRO B 1 148 ? -17.016 -7.867 1.409 1 97.19 148 PRO B N 1
ATOM 4183 C CA . PRO B 1 148 ? -15.672 -7.336 1.183 1 97.19 148 PRO B CA 1
ATOM 4184 C C . PRO B 1 148 ? -15.68 -5.992 0.459 1 97.19 148 PRO B C 1
ATOM 4186 O O . PRO B 1 148 ? -16.406 -5.816 -0.518 1 97.19 148 PRO B O 1
ATOM 4189 N N . THR B 1 149 ? -14.844 -5.008 0.929 1 97.12 149 THR B N 1
ATOM 4190 C CA . THR B 1 149 ? -14.852 -3.678 0.331 1 97.12 149 THR B CA 1
ATOM 4191 C C . THR B 1 149 ? -13.445 -3.283 -0.125 1 97.12 149 THR B C 1
ATOM 4193 O O . THR B 1 149 ? -13.281 -2.705 -1.201 1 97.12 149 THR B O 1
ATOM 4196 N N . ILE B 1 150 ? -12.445 -3.57 0.715 1 98.44 150 ILE B N 1
ATOM 4197 C CA . ILE B 1 150 ? -11.109 -3.066 0.425 1 98.44 150 ILE B CA 1
ATOM 4198 C C . ILE B 1 150 ? -10.094 -4.191 0.584 1 98.44 150 ILE B C 1
ATOM 4200 O O . ILE B 1 150 ? -10.062 -4.875 1.611 1 98.44 150 ILE B O 1
ATOM 4204 N N . CYS B 1 151 ? -9.289 -4.379 -0.408 1 98.81 151 CYS B N 1
ATOM 4205 C CA . CYS B 1 151 ? -8.125 -5.258 -0.334 1 98.81 151 CYS B CA 1
ATOM 4206 C C . CYS B 1 151 ? -6.828 -4.457 -0.439 1 98.81 151 CYS B C 1
ATOM 4208 O O . CYS B 1 151 ? -6.703 -3.584 -1.3 1 98.81 151 CYS B O 1
ATOM 4210 N N . GLU B 1 152 ? -5.914 -4.66 0.438 1 98.75 152 GLU B N 1
ATOM 4211 C CA . GLU B 1 152 ? -4.574 -4.078 0.392 1 98.75 152 GLU B CA 1
ATOM 4212 C C . GLU B 1 152 ? -3.5 -5.16 0.401 1 98.75 152 GLU B C 1
ATOM 4214 O O . GLU B 1 152 ? -3.541 -6.074 1.228 1 98.75 152 GLU B O 1
ATOM 4219 N N . VAL B 1 153 ? -2.578 -5.031 -0.508 1 98.81 153 VAL B N 1
ATOM 4220 C CA . VAL B 1 153 ? -1.517 -6.031 -0.571 1 98.81 153 VAL B CA 1
ATOM 4221 C C . VAL B 1 153 ? -0.161 -5.336 -0.679 1 98.81 153 VAL B C 1
ATOM 4223 O O . VAL B 1 153 ? -0.008 -4.371 -1.43 1 98.81 153 VAL B O 1
ATOM 4226 N N . LYS B 1 154 ? 0.728 -5.812 0.039 1 98.06 154 LYS B N 1
ATOM 4227 C CA . LYS B 1 154 ? 2.121 -5.379 -0.028 1 98.06 154 LYS B CA 1
ATOM 4228 C C . LYS B 1 154 ? 3.062 -6.57 -0.154 1 98.06 154 LYS B C 1
ATOM 4230 O O . LYS B 1 154 ? 2.949 -7.543 0.599 1 98.06 154 LYS B O 1
ATOM 4235 N N . VAL B 1 155 ? 3.928 -6.512 -1.075 1 97.5 155 VAL B N 1
ATOM 4236 C CA . VAL B 1 155 ? 4.984 -7.504 -1.241 1 97.5 155 VAL B CA 1
ATOM 4237 C C . VAL B 1 155 ? 6.344 -6.805 -1.301 1 97.5 155 VAL B C 1
ATOM 4239 O O . VAL B 1 155 ? 6.582 -5.969 -2.178 1 97.5 155 VAL B O 1
ATOM 4242 N N . HIS B 1 156 ? 7.188 -7.074 -0.35 1 95.81 156 HIS B N 1
ATOM 4243 C CA . HIS B 1 156 ? 8.547 -6.547 -0.292 1 95.81 156 HIS B CA 1
ATOM 4244 C C . HIS B 1 156 ? 9.578 -7.66 -0.447 1 95.81 156 HIS B C 1
ATOM 4246 O O . HIS B 1 156 ? 9.477 -8.703 0.204 1 95.81 156 HIS B O 1
ATOM 4252 N N . TYR B 1 157 ? 10.5 -7.422 -1.276 1 91.5 157 TYR B N 1
ATOM 4253 C CA . TYR B 1 157 ? 11.578 -8.383 -1.463 1 91.5 157 TYR B CA 1
ATOM 4254 C C . TYR B 1 157 ? 12.844 -7.699 -1.979 1 91.5 157 TYR B C 1
ATOM 4256 O O . TYR B 1 157 ? 12.828 -6.5 -2.256 1 91.5 157 TYR B O 1
ATOM 4264 N N . GLY B 1 158 ? 13.906 -8.352 -1.896 1 83.25 158 GLY B N 1
ATOM 4265 C CA . GLY B 1 158 ? 15.156 -7.824 -2.418 1 83.25 158 GLY B CA 1
ATOM 4266 C C . GLY B 1 158 ? 15.555 -8.43 -3.75 1 83.25 158 GLY B C 1
ATOM 4267 O O . GLY B 1 158 ? 15.492 -9.656 -3.922 1 83.25 158 GLY B O 1
ATOM 4268 N N . GLN B 1 159 ? 15.711 -7.484 -4.641 1 65.88 159 GLN B N 1
ATOM 4269 C CA . GLN B 1 159 ? 16.141 -8 -5.941 1 65.88 159 GLN B CA 1
ATOM 4270 C C . GLN B 1 159 ? 17.516 -8.625 -5.859 1 65.88 159 GLN B C 1
ATOM 4272 O O . GLN B 1 159 ? 18.438 -8.031 -5.289 1 65.88 159 GLN B O 1
ATOM 4277 N N . ARG B 1 160 ? 17.5 -9.773 -5.875 1 56.66 160 ARG B N 1
ATOM 4278 C CA . ARG B 1 160 ? 18.812 -10.391 -5.965 1 56.66 160 ARG B CA 1
ATOM 4279 C C . ARG B 1 160 ? 19.516 -9.992 -7.262 1 56.66 160 ARG B C 1
ATOM 4281 O O . ARG B 1 160 ? 18.906 -10.023 -8.336 1 56.66 160 ARG B O 1
ATOM 4288 N N . LEU B 1 161 ? 20.453 -9.109 -7.082 1 50.16 161 LEU B N 1
ATOM 4289 C CA . LEU B 1 161 ? 21.266 -8.727 -8.227 1 50.16 161 LEU B CA 1
ATOM 4290 C C . LEU B 1 161 ? 21.594 -9.945 -9.094 1 50.16 161 LEU B C 1
ATOM 4292 O O . LEU B 1 161 ? 22.156 -10.93 -8.602 1 50.16 161 LEU B O 1
ATOM 4296 N N . ARG B 1 162 ? 20.797 -10.047 -10.086 1 56.03 162 ARG B N 1
ATOM 4297 C CA . ARG B 1 162 ? 20.984 -11.18 -10.992 1 56.03 162 ARG B CA 1
ATOM 4298 C C . ARG B 1 162 ? 22.359 -11.133 -11.648 1 56.03 162 ARG B C 1
ATOM 4300 O O . ARG B 1 162 ? 22.797 -10.07 -12.094 1 56.03 162 ARG B O 1
ATOM 4307 N N . THR B 1 163 ? 23.031 -12.094 -11.328 1 50.53 163 THR B N 1
ATOM 4308 C CA . THR B 1 163 ? 24.391 -12.227 -11.859 1 50.53 163 THR B CA 1
ATOM 4309 C C . THR B 1 163 ? 24.344 -12.477 -13.367 1 50.53 163 THR B C 1
ATOM 4311 O O . THR B 1 163 ? 25.328 -12.227 -14.07 1 50.53 163 THR B O 1
ATOM 4314 N N . THR B 1 164 ? 23.234 -12.953 -13.93 1 57.97 164 THR B N 1
ATOM 4315 C CA . THR B 1 164 ? 23.125 -13.242 -15.359 1 57.97 164 THR B CA 1
ATOM 4316 C C . THR B 1 164 ? 21.812 -12.727 -15.922 1 57.97 164 THR B C 1
ATOM 4318 O O . THR B 1 164 ? 20.797 -12.734 -15.227 1 57.97 164 THR B O 1
ATOM 4321 N N . PHE B 1 165 ? 22.016 -12.133 -17.156 1 57.94 165 PHE B N 1
ATOM 4322 C CA . PHE B 1 165 ? 20.828 -11.672 -17.859 1 57.94 165 PHE B CA 1
ATOM 4323 C C . PHE B 1 165 ? 19.953 -12.852 -18.266 1 57.94 165 PHE B C 1
ATOM 4325 O O . PHE B 1 165 ? 20.406 -13.766 -18.969 1 57.94 165 PHE B O 1
ATOM 4332 N N . ASP B 1 166 ? 18.844 -12.93 -17.703 1 69.88 166 ASP B N 1
ATOM 4333 C CA . ASP B 1 166 ? 17.891 -13.961 -18.078 1 69.88 166 ASP B CA 1
ATOM 4334 C C . ASP B 1 166 ? 16.516 -13.359 -18.328 1 69.88 166 ASP B C 1
ATOM 4336 O O . ASP B 1 166 ? 16.375 -12.141 -18.453 1 69.88 166 ASP B O 1
ATOM 4340 N N . TRP B 1 167 ? 15.633 -14.211 -18.656 1 69.12 167 TRP B N 1
ATOM 4341 C CA . TRP B 1 167 ? 14.305 -13.781 -19.078 1 69.12 167 TRP B CA 1
ATOM 4342 C C . TRP B 1 167 ? 13.672 -12.867 -18.031 1 69.12 167 TRP B C 1
ATOM 4344 O O . TRP B 1 167 ? 12.836 -12.016 -18.359 1 69.12 167 TRP B O 1
ATOM 4354 N N . MET B 1 168 ? 14.094 -12.898 -16.906 1 70 168 MET B N 1
ATOM 4355 C CA . MET B 1 168 ? 13.508 -12.125 -15.812 1 70 168 MET B CA 1
ATOM 4356 C C . MET B 1 168 ? 13.883 -10.648 -15.93 1 70 168 MET B C 1
ATOM 4358 O O . MET B 1 168 ? 13.219 -9.789 -15.359 1 70 168 MET B O 1
ATOM 4362 N N . CYS B 1 169 ? 14.836 -10.398 -16.719 1 71.12 169 CYS B N 1
ATOM 4363 C CA . CYS B 1 169 ? 15.344 -9.039 -16.891 1 71.12 169 CYS B CA 1
ATOM 4364 C C . CYS B 1 169 ? 14.617 -8.328 -18.016 1 71.12 169 CYS B C 1
ATOM 4366 O O . CYS B 1 169 ? 14.742 -7.109 -18.172 1 71.12 169 CYS B O 1
ATOM 4368 N N . ASP B 1 170 ? 13.898 -9.133 -18.734 1 76.69 170 ASP B N 1
ATOM 4369 C CA . ASP B 1 170 ? 13.281 -8.609 -19.953 1 76.69 170 ASP B CA 1
ATOM 4370 C C . ASP B 1 170 ? 11.758 -8.57 -19.812 1 76.69 170 ASP B C 1
ATOM 4372 O O . ASP B 1 170 ? 11.117 -9.609 -19.656 1 76.69 170 ASP B O 1
ATOM 4376 N N . GLU B 1 171 ? 11.258 -7.449 -20.016 1 78.56 171 GLU B N 1
ATOM 4377 C CA . GLU B 1 171 ? 9.812 -7.285 -19.906 1 78.56 171 GLU B CA 1
ATOM 4378 C C . GLU B 1 171 ? 9.086 -8.117 -20.953 1 78.56 171 GLU B C 1
ATOM 4380 O O . GLU B 1 171 ? 8.031 -8.695 -20.672 1 78.56 171 GLU B O 1
ATOM 4385 N N . MET B 1 172 ? 9.609 -8.281 -22.062 1 76.5 172 MET B N 1
ATOM 4386 C CA . MET B 1 172 ? 8.961 -8.961 -23.172 1 76.5 172 MET B CA 1
ATOM 4387 C C . MET B 1 172 ? 8.984 -10.469 -22.984 1 76.5 172 MET B C 1
ATOM 4389 O O . MET B 1 172 ? 8.18 -11.188 -23.578 1 76.5 172 MET B O 1
ATOM 4393 N N . MET B 1 173 ? 9.875 -10.844 -22.094 1 75.88 173 MET B N 1
ATOM 4394 C CA . MET B 1 173 ? 10 -12.281 -21.859 1 75.88 173 MET B CA 1
ATOM 4395 C C . MET B 1 173 ? 9.242 -12.695 -20.609 1 75.88 173 MET B C 1
ATOM 4397 O O . MET B 1 17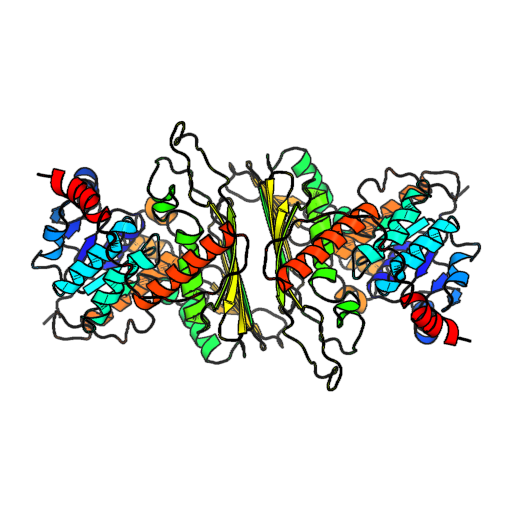3 ? 9.297 -13.859 -20.203 1 75.88 173 MET B O 1
ATOM 4401 N N . GLY B 1 174 ? 8.57 -11.727 -20.016 1 76.94 174 GLY B N 1
ATOM 4402 C CA . GLY B 1 174 ? 7.734 -12.062 -18.875 1 76.94 174 GLY B CA 1
ATOM 4403 C C . GLY B 1 174 ? 8.398 -11.773 -17.531 1 76.94 174 GLY B C 1
ATOM 4404 O O . GLY B 1 174 ? 7.953 -12.273 -16.5 1 76.94 174 GLY B O 1
ATOM 4405 N N . GLY B 1 175 ? 9.414 -11.055 -17.625 1 79.44 175 GLY B N 1
ATOM 4406 C CA . GLY B 1 175 ? 10.062 -10.664 -16.391 1 79.44 175 GLY B CA 1
ATOM 4407 C C . GLY B 1 175 ? 9.391 -9.5 -15.695 1 79.44 175 GLY B C 1
ATOM 4408 O O . GLY B 1 175 ? 8.398 -8.961 -16.188 1 79.44 175 GLY B O 1
ATOM 4409 N N . GLY B 1 176 ? 9.898 -9.305 -14.367 1 88.31 176 GLY B N 1
ATOM 4410 C CA . GLY B 1 176 ? 9.422 -8.133 -13.648 1 88.31 176 GLY B CA 1
ATOM 4411 C C . GLY B 1 176 ? 8.578 -8.484 -12.43 1 88.31 176 GLY B C 1
ATOM 4412 O O . GLY B 1 176 ? 8.016 -9.578 -12.352 1 88.31 176 GLY B O 1
ATOM 4413 N N . ALA B 1 177 ? 8.445 -7.535 -11.617 1 91.75 177 ALA B N 1
ATOM 4414 C CA . ALA B 1 177 ? 7.699 -7.688 -10.375 1 91.75 177 ALA B CA 1
ATOM 4415 C C . ALA B 1 177 ? 6.23 -7.984 -10.648 1 91.75 177 ALA B C 1
ATOM 4417 O O . ALA B 1 177 ? 5.621 -8.82 -9.977 1 91.75 177 ALA B O 1
ATOM 4418 N N . LEU B 1 178 ? 5.648 -7.375 -11.617 1 94.44 178 LEU B N 1
ATOM 4419 C CA . LEU B 1 178 ? 4.238 -7.547 -11.953 1 94.44 178 LEU B CA 1
ATOM 4420 C C . LEU B 1 178 ? 3.949 -8.984 -12.375 1 94.44 178 LEU B C 1
ATOM 4422 O O . LEU B 1 178 ? 3.043 -9.625 -11.836 1 94.44 178 LEU B O 1
ATOM 4426 N N . ASN B 1 179 ? 4.742 -9.492 -13.242 1 90.38 179 ASN B N 1
ATOM 4427 C CA . ASN B 1 179 ? 4.52 -10.844 -13.742 1 90.38 179 ASN B CA 1
ATOM 4428 C C . ASN B 1 179 ? 4.852 -11.891 -12.695 1 90.38 179 ASN B C 1
ATOM 4430 O O . ASN B 1 179 ? 4.18 -12.922 -12.609 1 90.38 179 ASN B O 1
ATOM 4434 N N . MET B 1 180 ? 5.832 -11.648 -11.922 1 86.31 180 MET B N 1
ATOM 4435 C CA . MET B 1 180 ? 6.328 -12.633 -10.969 1 86.31 180 MET B CA 1
ATOM 4436 C C . MET B 1 180 ? 5.402 -12.742 -9.766 1 86.31 180 MET B C 1
ATOM 4438 O O . MET B 1 180 ? 5.062 -13.844 -9.336 1 86.31 180 MET B O 1
ATOM 4442 N N . TYR B 1 181 ? 5.043 -11.578 -9.297 1 93.25 181 TYR B N 1
ATOM 4443 C CA . TYR B 1 181 ? 4.293 -11.602 -8.047 1 93.25 181 TYR B CA 1
ATOM 4444 C C . TYR B 1 181 ? 2.889 -11.055 -8.242 1 93.25 181 TYR B C 1
ATOM 4446 O O . TYR B 1 181 ? 1.957 -11.438 -7.531 1 93.25 181 TYR B O 1
ATOM 4454 N N . GLY B 1 182 ? 2.736 -10.172 -9.148 1 96.38 182 GLY B N 1
ATOM 4455 C CA . GLY B 1 182 ? 1.43 -9.586 -9.391 1 96.38 182 GLY B CA 1
ATOM 4456 C C . GLY B 1 182 ? 0.374 -10.609 -9.766 1 96.38 182 GLY B C 1
ATOM 4457 O O . GLY B 1 182 ? -0.76 -10.539 -9.289 1 96.38 182 GLY B O 1
ATOM 4458 N N . GLY B 1 183 ? 0.755 -11.516 -10.633 1 96.12 183 GLY B N 1
ATOM 4459 C CA . GLY B 1 183 ? -0.178 -12.555 -11.039 1 96.12 183 GLY B CA 1
ATOM 4460 C C . GLY B 1 183 ? -0.656 -13.414 -9.891 1 96.12 183 GLY B C 1
ATOM 4461 O O . GLY B 1 183 ? -1.842 -13.734 -9.797 1 96.12 183 GLY B O 1
ATOM 4462 N N . MET B 1 184 ? 0.259 -13.75 -9.008 1 96.31 184 MET B N 1
ATOM 4463 C CA . MET B 1 184 ? -0.089 -14.57 -7.844 1 96.31 184 MET B CA 1
ATOM 4464 C C . MET B 1 184 ? -1.056 -13.828 -6.93 1 96.31 184 MET B C 1
ATOM 4466 O O . MET B 1 184 ? -1.967 -14.43 -6.359 1 96.31 184 MET B O 1
ATOM 4470 N N . ILE B 1 185 ? -0.871 -12.531 -6.836 1 98.19 185 ILE B N 1
ATOM 4471 C CA . ILE B 1 185 ? -1.713 -11.727 -5.965 1 98.19 185 ILE B CA 1
ATOM 4472 C C . ILE B 1 185 ? -3.107 -11.586 -6.57 1 98.19 185 ILE B C 1
ATOM 4474 O O . ILE B 1 185 ? -4.113 -11.711 -5.871 1 98.19 185 ILE B O 1
ATOM 4478 N N . VAL B 1 186 ? -3.154 -11.312 -7.863 1 98.5 186 VAL B N 1
ATOM 4479 C CA . VAL B 1 186 ? -4.441 -11.203 -8.539 1 98.5 186 VAL B CA 1
ATOM 4480 C C . VAL B 1 186 ? -5.219 -12.516 -8.391 1 98.5 186 VAL B C 1
ATOM 4482 O O . VAL B 1 186 ? -6.414 -12.5 -8.094 1 98.5 186 VAL B O 1
ATOM 4485 N N . ASP B 1 187 ? -4.527 -13.617 -8.586 1 98.31 187 ASP B N 1
ATOM 4486 C CA . ASP B 1 187 ? -5.152 -14.93 -8.422 1 98.31 187 ASP B CA 1
ATOM 4487 C C . ASP B 1 187 ? -5.66 -15.117 -6.996 1 98.31 187 ASP B C 1
ATOM 4489 O O . ASP B 1 187 ? -6.797 -15.547 -6.789 1 98.31 187 ASP B O 1
ATOM 4493 N N . LEU B 1 188 ? -4.828 -14.812 -6.051 1 98.62 188 LEU B N 1
ATOM 4494 C CA . LEU B 1 188 ? -5.16 -14.984 -4.641 1 98.62 188 LEU B CA 1
ATOM 4495 C C . LEU B 1 188 ? -6.398 -14.172 -4.273 1 98.62 188 LEU B C 1
ATOM 4497 O O . LEU B 1 188 ? -7.309 -14.68 -3.621 1 98.62 188 LEU B O 1
ATOM 4501 N N . LEU B 1 189 ? -6.422 -12.938 -4.688 1 98.75 189 LEU B N 1
ATOM 4502 C CA . LEU B 1 189 ? -7.535 -12.055 -4.348 1 98.75 189 LEU B CA 1
ATOM 4503 C C . LEU B 1 189 ? -8.836 -12.562 -4.965 1 98.75 189 LEU B C 1
ATOM 4505 O O . LEU B 1 189 ? -9.875 -12.562 -4.305 1 98.75 189 LEU B O 1
ATOM 4509 N N . SER B 1 190 ? -8.766 -12.945 -6.223 1 98.56 190 SER B N 1
ATOM 4510 C CA . SER B 1 190 ? -9.953 -13.477 -6.871 1 98.56 190 SER B CA 1
ATOM 4511 C C . SER B 1 190 ? -10.43 -14.758 -6.184 1 98.56 190 SER B C 1
ATOM 4513 O O . SER B 1 190 ? -11.633 -14.953 -5.996 1 98.56 190 SER B O 1
ATOM 4515 N N . HIS B 1 191 ? -9.508 -15.602 -5.805 1 98.56 191 HIS B N 1
ATOM 4516 C CA . HIS B 1 191 ? -9.812 -16.875 -5.168 1 98.56 191 HIS B CA 1
ATOM 4517 C C . HIS B 1 191 ? -10.469 -16.672 -3.809 1 98.56 191 HIS B C 1
ATOM 4519 O O . HIS B 1 191 ? -11.461 -17.328 -3.488 1 98.56 191 HIS B O 1
ATOM 4525 N N . VAL B 1 192 ? -9.969 -15.766 -3.031 1 98.62 192 VAL B N 1
ATOM 4526 C CA . VAL B 1 192 ? -10.398 -15.617 -1.646 1 98.62 192 VAL B CA 1
ATOM 4527 C C . VAL B 1 192 ? -11.68 -14.789 -1.59 1 98.62 192 VAL B C 1
ATOM 4529 O O . VAL B 1 192 ? -12.594 -15.094 -0.822 1 98.62 192 VAL B O 1
ATOM 4532 N N . THR B 1 193 ? -11.812 -13.766 -2.412 1 98.06 193 THR B N 1
ATOM 4533 C CA . THR B 1 193 ? -12.961 -12.867 -2.338 1 98.06 193 THR B CA 1
ATOM 4534 C C . THR B 1 193 ? -14.094 -13.359 -3.227 1 98.06 193 THR B C 1
ATOM 4536 O O . THR B 1 193 ? -15.258 -12.992 -3.029 1 98.06 193 THR B O 1
ATOM 4539 N N . GLY B 1 194 ? -13.734 -14.078 -4.301 1 97.62 194 GLY B N 1
ATOM 4540 C CA . GLY B 1 194 ? -14.703 -14.469 -5.309 1 97.62 194 GLY B CA 1
ATOM 4541 C C . GLY B 1 194 ? -15.016 -13.3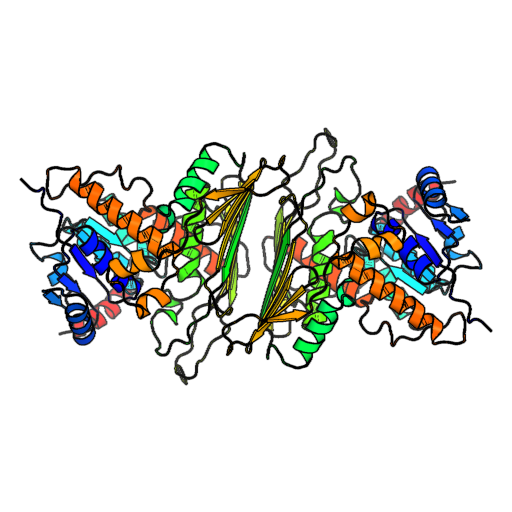59 -6.301 1 97.62 194 GLY B C 1
ATOM 4542 O O . GLY B 1 194 ? -15.977 -13.453 -7.062 1 97.62 194 GLY B O 1
ATOM 4543 N N . GLN B 1 195 ? -14.227 -12.273 -6.25 1 98.25 195 GLN B N 1
ATOM 4544 C CA . GLN B 1 195 ? -14.445 -11.133 -7.137 1 98.25 195 GLN B CA 1
ATOM 4545 C C . GLN B 1 195 ? -13.328 -11.016 -8.164 1 98.25 195 GLN B C 1
ATOM 4547 O O . GLN B 1 195 ? -12.195 -11.43 -7.91 1 98.25 195 GLN B O 1
ATOM 4552 N N . ARG B 1 196 ? -13.609 -10.445 -9.312 1 98.44 196 ARG B N 1
ATOM 4553 C CA . ARG B 1 196 ? -12.641 -10.281 -10.391 1 98.44 196 ARG B CA 1
ATOM 4554 C C . ARG B 1 196 ? -12.508 -8.82 -10.797 1 98.44 196 ARG B C 1
ATOM 4556 O O . ARG B 1 196 ? -13.414 -8.023 -10.57 1 98.44 196 ARG B O 1
ATOM 4563 N N . ALA B 1 197 ? -11.438 -8.477 -11.367 1 98.69 197 ALA B N 1
ATOM 4564 C CA . ALA B 1 197 ? -11.117 -7.098 -11.734 1 98.69 197 ALA B CA 1
ATOM 4565 C C . ALA B 1 197 ? -11.938 -6.648 -12.938 1 98.69 197 ALA B C 1
ATOM 4567 O O . ALA B 1 197 ? -12.039 -7.371 -13.93 1 98.69 197 ALA B O 1
ATOM 4568 N N . THR B 1 198 ? -12.516 -5.453 -12.891 1 98.5 198 THR B N 1
ATOM 4569 C CA . THR B 1 198 ? -13.258 -4.867 -14 1 98.5 198 THR B CA 1
ATOM 4570 C C . THR B 1 198 ? -12.477 -3.705 -14.617 1 98.5 198 THR B C 1
ATOM 4572 O O . THR B 1 198 ? -12.617 -3.412 -15.805 1 98.5 198 THR B O 1
ATOM 4575 N N . ARG B 1 199 ? -11.703 -3.072 -13.805 1 98.44 199 ARG B N 1
ATOM 4576 C CA . ARG B 1 199 ? -10.914 -1.915 -14.211 1 98.44 199 ARG B CA 1
ATOM 4577 C C . ARG B 1 199 ? -9.617 -1.834 -13.406 1 98.44 199 ARG B C 1
ATOM 4579 O O . ARG B 1 199 ? -9.586 -2.195 -12.227 1 98.44 199 ARG B O 1
ATOM 4586 N N . VAL B 1 200 ? -8.586 -1.331 -14.094 1 98.62 200 VAL B N 1
ATOM 4587 C CA . VAL B 1 200 ? -7.297 -1.263 -13.414 1 98.62 200 VAL B CA 1
ATOM 4588 C C . VAL B 1 200 ? -6.57 0.021 -13.805 1 98.62 200 VAL B C 1
ATOM 4590 O O . VAL B 1 200 ? -6.871 0.619 -14.836 1 98.62 200 VAL B O 1
ATOM 4593 N N . GLN B 1 201 ? -5.711 0.466 -12.953 1 98.12 201 GLN B N 1
ATOM 4594 C CA . GLN B 1 201 ? -4.691 1.482 -13.195 1 98.12 201 GLN B CA 1
ATOM 4595 C C . GLN B 1 201 ? -3.441 1.223 -12.359 1 98.12 201 GLN B C 1
ATOM 4597 O O . GLN B 1 201 ? -3.482 0.463 -11.391 1 98.12 201 GLN B O 1
ATOM 4602 N N . GLY B 1 202 ? -2.379 1.757 -12.797 1 96.25 202 GLY B N 1
ATOM 4603 C CA . GLY B 1 202 ? -1.185 1.487 -12.008 1 96.25 202 GLY B CA 1
ATOM 4604 C C . GLY B 1 202 ? 0.053 2.178 -12.555 1 96.25 202 GLY B C 1
ATOM 4605 O O . GLY B 1 202 ? -0.023 2.92 -13.531 1 96.25 202 GLY B O 1
ATOM 4606 N N . MET B 1 203 ? 1.13 1.999 -11.859 1 97.25 203 MET B N 1
ATOM 4607 C CA . MET B 1 203 ? 2.441 2.562 -12.172 1 97.25 203 MET B CA 1
ATOM 4608 C C . MET B 1 203 ? 3.525 1.495 -12.086 1 97.25 203 MET B C 1
ATOM 4610 O O . MET B 1 203 ? 3.711 0.873 -11.039 1 97.25 203 MET B O 1
ATOM 4614 N N . LEU B 1 204 ? 4.191 1.261 -13.211 1 96.56 204 LEU B N 1
ATOM 4615 C CA . LEU B 1 204 ? 5.348 0.374 -13.273 1 96.56 204 LEU B CA 1
ATOM 4616 C C . LEU B 1 204 ? 6.633 1.171 -13.445 1 96.56 204 LEU B C 1
ATOM 4618 O O . LEU B 1 204 ? 6.68 2.127 -14.227 1 96.56 204 LEU B O 1
ATOM 4622 N N . LYS B 1 205 ? 7.621 0.817 -12.641 1 95.5 205 LYS B N 1
ATOM 4623 C CA . LYS B 1 205 ? 8.914 1.485 -12.727 1 95.5 205 LYS B CA 1
ATOM 4624 C C . LYS B 1 205 ? 10.047 0.472 -12.867 1 95.5 205 LYS B C 1
ATOM 4626 O O . LYS B 1 205 ? 9.938 -0.658 -12.383 1 95.5 205 LYS B O 1
ATOM 4631 N N . THR B 1 206 ? 11.094 0.838 -13.562 1 92.75 206 THR B N 1
ATOM 4632 C CA . THR B 1 206 ? 12.367 0.141 -13.641 1 92.75 206 THR B CA 1
ATOM 4633 C C . THR B 1 206 ? 13.508 1.034 -13.148 1 92.75 206 THR B C 1
ATOM 4635 O O . THR B 1 206 ? 14 1.882 -13.891 1 92.75 206 THR B O 1
ATOM 4638 N N . TYR B 1 207 ? 13.898 0.845 -11.969 1 89.5 207 TYR B N 1
ATOM 4639 C CA . TYR B 1 207 ? 14.938 1.693 -11.391 1 89.5 207 TYR B CA 1
ATOM 4640 C C . TYR B 1 207 ? 16.312 1.117 -11.656 1 89.5 207 TYR B C 1
ATOM 4642 O O . TYR B 1 207 ? 17.281 1.864 -11.836 1 89.5 207 TYR B O 1
ATOM 4650 N N . THR B 1 208 ? 16.375 -0.176 -11.617 1 83.94 208 THR B N 1
ATOM 4651 C CA . THR B 1 208 ? 17.641 -0.84 -11.914 1 83.94 208 THR B CA 1
ATOM 4652 C C . THR B 1 208 ? 17.734 -1.188 -13.398 1 83.94 208 THR B C 1
ATOM 4654 O O . THR B 1 208 ? 17.156 -2.186 -13.844 1 83.94 208 THR B O 1
ATOM 4657 N N . LYS B 1 209 ? 18.453 -0.456 -14.102 1 79.69 209 LYS B N 1
ATOM 4658 C CA . LYS B 1 209 ? 18.562 -0.669 -15.547 1 79.69 209 LYS B CA 1
ATOM 4659 C C . LYS B 1 209 ? 19.859 -1.381 -15.906 1 79.69 209 LYS B C 1
ATOM 4661 O O . LYS B 1 209 ? 19.953 -2.008 -16.969 1 79.69 209 LYS B O 1
ATOM 4666 N N . GLN B 1 210 ? 20.828 -1.216 -15.008 1 77.25 210 GLN B N 1
ATOM 4667 C CA . GLN B 1 210 ? 22.125 -1.842 -15.195 1 77.25 210 GLN B CA 1
ATOM 4668 C C . GLN B 1 210 ? 22.672 -2.381 -13.875 1 77.25 210 GLN B C 1
ATOM 4670 O O . GLN B 1 210 ? 22.312 -1.894 -12.805 1 77.25 210 GLN B O 1
ATOM 4675 N N . THR B 1 211 ? 23.297 -3.484 -13.984 1 71.88 211 THR B N 1
ATOM 4676 C CA . THR B 1 211 ? 24.016 -4.012 -12.82 1 71.88 211 THR B CA 1
ATOM 4677 C C . THR B 1 211 ? 25.484 -4.199 -13.133 1 71.88 211 THR B C 1
ATOM 4679 O O . THR B 1 211 ? 25.953 -3.865 -14.227 1 71.88 211 THR B O 1
ATOM 4682 N N . GLU B 1 212 ? 26.219 -4.531 -12.078 1 67.5 212 GLU B N 1
ATOM 4683 C CA . GLU B 1 212 ? 27.641 -4.797 -12.266 1 67.5 212 GLU B CA 1
ATOM 4684 C C . GLU B 1 212 ? 27.859 -5.902 -13.297 1 67.5 212 GLU B C 1
ATOM 4686 O O . GLU B 1 212 ? 28.875 -5.906 -13.992 1 67.5 212 GLU B O 1
ATOM 4691 N N . HIS B 1 213 ? 26.922 -6.789 -13.414 1 66.06 213 HIS B N 1
ATOM 4692 C CA . HIS B 1 213 ? 27.094 -7.961 -14.266 1 66.06 213 HIS B CA 1
ATOM 4693 C C . HIS B 1 213 ? 26.375 -7.777 -15.609 1 66.06 213 HIS B C 1
ATOM 4695 O O . HIS B 1 213 ? 26.641 -8.516 -16.562 1 66.06 213 HIS B O 1
ATOM 4701 N N . ILE B 1 214 ? 25.516 -7.043 -15.625 1 64.19 214 ILE B N 1
ATOM 4702 C CA . ILE B 1 214 ? 24.781 -6.719 -16.844 1 64.19 214 ILE B CA 1
ATOM 4703 C C . ILE B 1 214 ? 25.109 -5.293 -17.281 1 64.19 214 ILE B C 1
ATOM 4705 O O . ILE B 1 214 ? 24.547 -4.332 -16.766 1 64.19 214 ILE B O 1
ATOM 4709 N N . LYS B 1 215 ? 26.375 -5.191 -17.844 1 63.5 215 LYS B N 1
ATOM 4710 C CA . LYS B 1 215 ? 26.922 -3.906 -18.266 1 63.5 215 LYS B CA 1
ATOM 4711 C C . LYS B 1 215 ? 27.016 -3.834 -19.797 1 63.5 215 LYS B C 1
ATOM 4713 O O . LYS B 1 215 ? 27.172 -4.859 -20.453 1 63.5 215 LYS B O 1
ATOM 4718 N N . GLY B 1 216 ? 26.656 -2.604 -20.312 1 57.38 216 GLY B N 1
ATOM 4719 C CA . GLY B 1 216 ? 26.891 -2.406 -21.734 1 57.38 216 GLY B CA 1
ATOM 4720 C C . GLY B 1 216 ? 25.594 -2.197 -22.516 1 57.38 216 GLY B C 1
ATOM 4721 O O . GLY B 1 216 ? 24.75 -1.389 -22.125 1 57.38 216 GLY B O 1
ATOM 4722 N N . ILE B 1 217 ? 25.359 -3.088 -23.531 1 58.19 217 ILE B N 1
ATOM 4723 C CA . ILE B 1 217 ? 24.359 -2.857 -24.562 1 58.19 217 ILE B CA 1
ATOM 4724 C C . ILE B 1 217 ? 23 -3.348 -24.094 1 58.19 217 ILE B C 1
ATOM 4726 O O . ILE B 1 217 ? 21.969 -2.764 -24.422 1 58.19 217 ILE B O 1
ATOM 4730 N N . ARG B 1 218 ? 22.953 -4.41 -23.156 1 69.31 218 ARG B N 1
ATOM 4731 C CA . ARG B 1 218 ? 21.656 -4.957 -22.766 1 69.31 218 ARG B CA 1
ATOM 4732 C C . ARG B 1 218 ? 21.109 -4.254 -21.516 1 69.31 218 ARG B C 1
ATOM 4734 O O . ARG B 1 218 ? 21.828 -4.102 -20.531 1 69.31 218 ARG B O 1
ATOM 4741 N N . GLU B 1 219 ? 19.953 -3.643 -21.656 1 80 219 GLU B N 1
ATOM 4742 C CA . GLU B 1 219 ? 19.297 -2.918 -20.562 1 80 219 GLU B CA 1
ATOM 4743 C C . GLU B 1 219 ? 18.156 -3.736 -19.969 1 80 219 GLU B C 1
ATOM 4745 O O . GLU B 1 219 ? 17.422 -4.41 -20.688 1 80 219 GLU B O 1
ATOM 4750 N N . ILE B 1 220 ? 18.203 -3.777 -18.641 1 81.88 220 ILE B N 1
ATOM 4751 C CA . ILE B 1 220 ? 17.078 -4.391 -17.953 1 81.88 220 ILE B CA 1
ATOM 4752 C C . ILE B 1 220 ? 15.812 -3.572 -18.219 1 81.88 220 ILE B C 1
ATOM 4754 O O . ILE B 1 220 ? 15.789 -2.359 -18 1 81.88 220 ILE B O 1
ATOM 4758 N N . THR B 1 221 ? 14.797 -4.23 -18.734 1 82.69 221 THR B N 1
ATOM 4759 C CA . THR B 1 221 ? 13.57 -3.523 -19.078 1 82.69 221 THR B CA 1
ATOM 4760 C C . THR B 1 221 ? 12.422 -3.971 -18.172 1 82.69 221 THR B C 1
ATOM 4762 O O . THR B 1 221 ? 11.367 -3.326 -18.141 1 82.69 221 THR B O 1
ATOM 4765 N N . SER B 1 222 ? 12.664 -5 -17.406 1 86.88 222 SER B N 1
ATOM 4766 C CA . SER B 1 222 ? 11.617 -5.52 -16.531 1 86.88 222 SER B CA 1
ATOM 4767 C C . SER B 1 222 ? 11.398 -4.602 -15.336 1 86.88 222 SER B C 1
ATOM 4769 O O . SER B 1 222 ? 12.352 -4.027 -14.805 1 86.88 222 SER B O 1
ATOM 4771 N N . ASP B 1 223 ? 10.164 -4.492 -14.969 1 92.25 223 ASP B N 1
ATOM 4772 C CA . ASP B 1 223 ? 9.844 -3.643 -13.82 1 92.25 223 ASP B CA 1
ATOM 4773 C C . ASP B 1 223 ? 10.375 -4.25 -12.523 1 92.25 223 ASP B C 1
ATOM 4775 O O . ASP B 1 223 ? 10.367 -5.473 -12.359 1 92.25 223 ASP B O 1
ATOM 4779 N N . ASP B 1 224 ? 10.852 -3.418 -11.656 1 93.56 224 ASP B N 1
ATOM 4780 C CA . ASP B 1 224 ? 11.305 -3.857 -10.336 1 93.56 224 ASP B CA 1
ATOM 4781 C C . ASP B 1 224 ? 10.477 -3.199 -9.234 1 93.56 224 ASP B C 1
ATOM 4783 O O . ASP B 1 224 ? 10.695 -3.471 -8.047 1 93.56 224 ASP B O 1
ATOM 4787 N N . PHE B 1 225 ? 9.641 -2.352 -9.656 1 96.44 225 PHE B N 1
ATOM 4788 C CA . PHE B 1 225 ? 8.609 -1.793 -8.789 1 96.44 225 PHE B CA 1
ATOM 4789 C C . PHE B 1 225 ? 7.289 -1.669 -9.531 1 96.44 225 PHE B C 1
ATOM 4791 O O . PHE B 1 225 ? 7.262 -1.281 -10.703 1 96.44 225 PHE B O 1
ATOM 4798 N N . CYS B 1 226 ? 6.172 -2.014 -8.805 1 97 226 CYS B N 1
ATOM 4799 C CA . CYS B 1 226 ? 4.832 -1.898 -9.375 1 97 226 CYS B CA 1
ATOM 4800 C C . CYS B 1 226 ? 3.803 -1.603 -8.297 1 97 226 CYS B C 1
ATOM 4802 O O . CYS B 1 226 ? 3.809 -2.234 -7.234 1 97 226 CYS B O 1
ATOM 4804 N N . SER B 1 227 ? 3.012 -0.594 -8.477 1 98.31 227 SER B N 1
ATOM 4805 C CA . SER B 1 227 ? 1.825 -0.324 -7.668 1 98.31 227 SER B CA 1
ATOM 4806 C C . SER B 1 227 ? 0.589 -0.154 -8.547 1 98.31 227 SER B C 1
ATOM 4808 O O . SER B 1 227 ? 0.587 0.654 -9.477 1 98.31 227 SER B O 1
ATOM 4810 N N . PHE B 1 228 ? -0.477 -0.915 -8.25 1 98.56 228 PHE B N 1
ATOM 4811 C CA . PHE B 1 228 ? -1.654 -0.799 -9.102 1 98.56 228 PHE B CA 1
ATOM 4812 C C . PHE B 1 228 ? -2.932 -0.954 -8.281 1 98.56 228 PHE B C 1
ATOM 4814 O O . PHE B 1 228 ? -2.893 -1.428 -7.148 1 98.56 228 PHE B O 1
ATOM 4821 N N . GLN B 1 229 ? -3.98 -0.486 -8.844 1 98.5 229 GLN B N 1
ATOM 4822 C CA . GLN B 1 229 ? -5.316 -0.539 -8.258 1 98.5 229 GLN B CA 1
ATOM 4823 C C . GLN B 1 229 ? -6.289 -1.286 -9.164 1 98.5 229 GLN B C 1
ATOM 4825 O O . GLN B 1 229 ? -6.184 -1.214 -10.391 1 98.5 229 GLN B O 1
ATOM 4830 N N . MET B 1 230 ? -7.164 -1.986 -8.523 1 98.69 230 MET B N 1
ATOM 4831 C CA . MET B 1 230 ? -8.211 -2.701 -9.25 1 98.69 230 MET B CA 1
ATOM 4832 C C . MET B 1 230 ? -9.586 -2.393 -8.664 1 98.69 230 MET B C 1
ATOM 4834 O O . MET B 1 230 ? -9.734 -2.295 -7.445 1 98.69 230 MET B O 1
ATOM 4838 N N . GLU B 1 231 ? -10.508 -2.189 -9.508 1 98.5 231 GLU B N 1
ATOM 4839 C CA . GLU B 1 231 ? -11.914 -2.285 -9.141 1 98.5 231 GLU B CA 1
ATOM 4840 C C . GLU B 1 231 ? -12.469 -3.68 -9.422 1 98.5 231 GLU B C 1
ATOM 4842 O O . GLU B 1 231 ? -12.227 -4.242 -10.492 1 98.5 231 GLU B O 1
ATOM 4847 N N . LEU B 1 232 ? -13.094 -4.262 -8.5 1 98.56 232 LEU B N 1
ATOM 4848 C CA . LEU B 1 232 ? -13.586 -5.629 -8.633 1 98.56 232 LEU B CA 1
ATOM 4849 C C . LEU B 1 232 ? -15.094 -5.641 -8.891 1 98.56 232 LEU B C 1
ATOM 4851 O O . LEU B 1 232 ? -15.789 -4.684 -8.547 1 98.56 232 LEU B O 1
ATOM 4855 N N . ASP B 1 233 ? -15.602 -6.688 -9.398 1 98.19 233 ASP B N 1
ATOM 4856 C CA . ASP B 1 233 ? -16.969 -6.754 -9.906 1 98.19 233 ASP B CA 1
ATOM 4857 C C . ASP B 1 233 ? -17.984 -6.859 -8.758 1 98.19 233 ASP B C 1
ATOM 4859 O O . ASP B 1 233 ? -19.156 -6.57 -8.938 1 98.19 233 ASP B O 1
ATOM 4863 N N . GLY B 1 234 ? -17.562 -7.238 -7.582 1 97.19 234 GLY B N 1
ATOM 4864 C CA . GLY B 1 234 ? -18.438 -7.293 -6.43 1 97.19 234 GLY B CA 1
ATOM 4865 C C . GLY B 1 234 ? -18.469 -6 -5.633 1 97.19 234 GLY B C 1
ATOM 4866 O O . GLY B 1 234 ? -19.094 -5.93 -4.574 1 97.19 234 GLY B O 1
ATOM 4867 N N . GLY B 1 235 ? -17.766 -4.973 -6.109 1 96.5 235 GLY B N 1
ATOM 4868 C CA . GLY B 1 235 ? -17.797 -3.672 -5.465 1 96.5 235 GLY B CA 1
ATOM 4869 C C . GLY B 1 235 ? -16.547 -3.373 -4.664 1 96.5 235 GLY B C 1
ATOM 4870 O O . GLY B 1 235 ? -16.297 -2.221 -4.297 1 96.5 235 GLY B O 1
ATOM 4871 N N . ALA B 1 236 ? -15.719 -4.328 -4.43 1 97.94 236 ALA B N 1
ATOM 4872 C CA . ALA B 1 236 ? -14.477 -4.125 -3.68 1 97.94 236 ALA B CA 1
ATOM 4873 C C . ALA B 1 236 ? -13.406 -3.486 -4.559 1 97.94 236 ALA B C 1
ATOM 4875 O O . ALA B 1 236 ? -13.555 -3.408 -5.777 1 97.94 236 ALA B O 1
ATOM 4876 N N . CYS B 1 237 ? -12.43 -2.918 -3.963 1 98.44 237 CYS B N 1
ATOM 4877 C CA . CYS B 1 237 ? -11.242 -2.457 -4.664 1 98.44 237 CYS B CA 1
ATOM 4878 C C . CYS B 1 237 ? -9.984 -3.088 -4.074 1 98.44 237 CYS B C 1
ATOM 4880 O O . CYS B 1 237 ? -10.023 -3.658 -2.982 1 98.44 237 CYS B O 1
ATOM 4882 N N . ALA B 1 238 ? -8.961 -3.084 -4.82 1 98.81 238 ALA B N 1
ATOM 4883 C CA . ALA B 1 238 ? -7.688 -3.623 -4.359 1 98.81 238 ALA B CA 1
ATOM 4884 C C . ALA B 1 238 ? -6.539 -2.676 -4.695 1 98.81 238 ALA B C 1
ATOM 4886 O O . ALA B 1 238 ? -6.516 -2.082 -5.777 1 98.81 238 ALA B O 1
ATOM 4887 N N . THR B 1 239 ? -5.688 -2.447 -3.783 1 98.75 239 THR B N 1
ATOM 4888 C CA . THR B 1 239 ? -4.422 -1.751 -3.98 1 98.75 239 THR B CA 1
ATOM 4889 C C . THR B 1 239 ? -3.244 -2.689 -3.734 1 98.75 239 THR B C 1
ATOM 4891 O O . THR B 1 239 ? -3.111 -3.258 -2.648 1 98.75 239 THR B O 1
ATOM 4894 N N . VAL B 1 240 ? -2.408 -2.816 -4.723 1 98.81 240 VAL B N 1
ATOM 4895 C CA . VAL B 1 240 ? -1.303 -3.768 -4.652 1 98.81 240 VAL B CA 1
ATOM 4896 C C . VAL B 1 240 ? 0.02 -3.037 -4.875 1 98.81 240 VAL B C 1
ATOM 4898 O O . VAL B 1 240 ? 0.159 -2.264 -5.824 1 98.81 240 VAL B O 1
ATOM 4901 N N . THR B 1 241 ? 0.939 -3.234 -3.977 1 98.75 241 THR B N 1
ATOM 4902 C CA . THR B 1 241 ? 2.289 -2.699 -4.121 1 98.75 241 THR B CA 1
ATOM 4903 C C . THR B 1 241 ? 3.32 -3.822 -4.121 1 98.75 241 THR B C 1
ATOM 4905 O O . THR B 1 241 ? 3.385 -4.613 -3.176 1 98.75 241 THR B O 1
ATOM 4908 N N . LEU B 1 242 ? 4.07 -3.93 -5.191 1 97.81 242 LEU B N 1
ATOM 4909 C CA . LEU B 1 242 ? 5.172 -4.871 -5.363 1 97.81 242 LEU B CA 1
ATOM 4910 C C . LEU B 1 242 ? 6.512 -4.141 -5.414 1 97.81 242 LEU B C 1
ATOM 4912 O O . LEU B 1 242 ? 6.812 -3.457 -6.395 1 97.81 242 LEU B O 1
ATOM 4916 N N . ASN B 1 243 ? 7.312 -4.312 -4.367 1 97.06 243 ASN B N 1
ATOM 4917 C CA . ASN B 1 243 ? 8.547 -3.549 -4.223 1 97.06 243 ASN B CA 1
ATOM 4918 C C . ASN B 1 243 ? 9.766 -4.465 -4.16 1 97.06 243 ASN B C 1
ATOM 4920 O O . ASN B 1 243 ? 10.031 -5.09 -3.133 1 97.06 243 ASN B O 1
ATOM 4924 N N . GLY B 1 244 ? 10.57 -4.461 -5.207 1 93.38 244 GLY B N 1
ATOM 4925 C CA . GLY B 1 244 ? 11.758 -5.301 -5.281 1 93.38 244 GLY B CA 1
ATOM 4926 C C . GLY B 1 244 ? 13 -4.637 -4.723 1 93.38 244 GLY B C 1
ATOM 4927 O O . GLY B 1 244 ? 14.109 -5.145 -4.887 1 93.38 244 GLY B O 1
ATOM 4928 N N . HIS B 1 245 ? 12.859 -3.498 -4.055 1 92.88 245 HIS B N 1
ATOM 4929 C CA . HIS B 1 245 ? 14 -2.719 -3.582 1 92.88 245 HIS B CA 1
ATOM 4930 C C . HIS B 1 245 ? 14.102 -2.758 -2.062 1 92.88 245 HIS B C 1
ATOM 4932 O O . HIS B 1 245 ? 14.703 -1.87 -1.452 1 92.88 245 HIS B O 1
ATOM 4938 N N . VAL B 1 246 ? 13.516 -3.768 -1.495 1 90.38 246 VAL B N 1
ATOM 4939 C CA . VAL B 1 246 ? 13.547 -3.918 -0.044 1 90.38 246 VAL B CA 1
ATOM 4940 C C . VAL B 1 246 ? 14.297 -5.199 0.326 1 90.38 246 VAL B C 1
ATOM 4942 O O . VAL B 1 246 ? 13.672 -6.238 0.559 1 90.38 246 VAL B O 1
ATOM 4945 N N . PRO B 1 247 ? 15.586 -5.086 0.37 1 83.44 247 PRO B N 1
ATOM 4946 C CA . PRO B 1 247 ? 16.328 -6.285 0.739 1 83.44 247 PRO B CA 1
ATOM 4947 C C . PRO B 1 247 ? 16 -6.777 2.148 1 83.44 247 PRO B C 1
ATOM 4949 O O . PRO B 1 247 ? 15.57 -5.992 2.994 1 83.44 247 PRO B O 1
ATOM 4952 N N . GLY B 1 248 ? 16.203 -8.031 2.393 1 81.12 248 GLY B N 1
ATOM 4953 C CA . GLY B 1 248 ? 15.883 -8.656 3.664 1 81.12 248 GLY B CA 1
ATOM 4954 C C . GLY B 1 248 ? 14.836 -9.75 3.543 1 81.12 248 GLY B C 1
ATOM 4955 O O . GLY B 1 248 ? 14.781 -10.461 2.535 1 81.12 248 GLY B O 1
ATOM 4956 N N . GLN B 1 249 ? 14.125 -9.883 4.574 1 82.5 249 GLN B N 1
ATOM 4957 C CA . GLN B 1 249 ? 13.109 -10.93 4.609 1 82.5 249 GLN B CA 1
ATOM 4958 C C . GLN B 1 249 ? 11.953 -10.609 3.666 1 82.5 249 GLN B C 1
ATOM 4960 O O . GLN B 1 249 ? 11.523 -9.453 3.578 1 82.5 249 GLN B O 1
ATOM 4965 N N . PHE B 1 250 ? 11.594 -11.648 2.895 1 91.62 250 PHE B N 1
ATOM 4966 C CA . PHE B 1 250 ? 10.414 -11.531 2.055 1 91.62 250 PHE B CA 1
ATOM 4967 C C . PHE B 1 250 ? 9.18 -11.227 2.898 1 91.62 250 PHE B C 1
ATOM 4969 O O . PHE B 1 250 ? 8.93 -11.891 3.906 1 91.62 250 PHE B O 1
ATOM 4976 N N . VAL B 1 251 ? 8.453 -10.172 2.465 1 94.62 251 VAL B N 1
ATOM 4977 C CA . VAL B 1 251 ? 7.234 -9.797 3.178 1 94.62 251 VAL B CA 1
ATOM 4978 C C . VAL B 1 251 ? 6.047 -9.812 2.219 1 94.62 251 VAL B C 1
ATOM 4980 O O . VAL B 1 251 ? 6.109 -9.227 1.136 1 94.62 251 VAL B O 1
ATOM 4983 N N . GLN B 1 252 ? 5.078 -10.516 2.553 1 97.19 252 GLN B N 1
ATOM 4984 C CA . GLN B 1 252 ? 3.783 -10.461 1.883 1 97.19 252 GLN B CA 1
ATOM 4985 C C . GLN B 1 252 ? 2.65 -10.273 2.887 1 97.19 252 GLN B C 1
ATOM 4987 O O . GLN B 1 252 ? 2.486 -11.086 3.803 1 97.19 252 GLN B O 1
ATOM 4992 N N . GLU B 1 253 ? 1.959 -9.258 2.77 1 98.12 253 GLU B N 1
ATOM 4993 C CA . GLU B 1 253 ? 0.803 -8.969 3.613 1 98.12 253 GLU B CA 1
ATOM 4994 C C . GLU B 1 253 ? -0.444 -8.711 2.771 1 98.12 253 GLU B C 1
ATOM 4996 O O . GLU B 1 253 ? -0.418 -7.891 1.848 1 98.12 253 GLU B O 1
ATOM 5001 N N . VAL B 1 254 ? -1.458 -9.43 3.062 1 98.69 254 VAL B N 1
ATOM 5002 C CA . VAL B 1 254 ? -2.744 -9.281 2.391 1 98.69 254 VAL B CA 1
ATOM 5003 C C . VAL B 1 254 ? -3.818 -8.906 3.41 1 98.69 254 VAL B C 1
ATOM 5005 O O . VAL B 1 254 ? -4.074 -9.664 4.352 1 98.69 254 VAL B O 1
ATOM 5008 N N . ILE B 1 255 ? -4.426 -7.789 3.234 1 98.5 255 ILE B N 1
ATOM 5009 C CA . ILE B 1 255 ? -5.5 -7.32 4.105 1 98.5 255 ILE B CA 1
ATOM 5010 C C . ILE B 1 255 ? -6.816 -7.281 3.328 1 98.5 255 ILE B C 1
ATOM 5012 O O . ILE B 1 255 ? -6.887 -6.691 2.246 1 98.5 255 ILE B O 1
ATOM 5016 N N . ILE B 1 256 ? -7.793 -7.902 3.795 1 98.62 256 ILE B N 1
ATOM 5017 C CA . ILE B 1 256 ? -9.133 -7.801 3.234 1 98.62 256 ILE B CA 1
ATOM 5018 C C . ILE B 1 256 ? -10.102 -7.266 4.293 1 98.62 256 ILE B C 1
ATOM 5020 O O . ILE B 1 256 ? -10.273 -7.883 5.348 1 98.62 256 ILE B O 1
ATOM 5024 N N . VAL B 1 257 ? -10.672 -6.156 3.963 1 97.81 257 VAL B N 1
ATOM 5025 C CA . VAL B 1 257 ? -11.609 -5.484 4.855 1 97.81 257 VAL B CA 1
ATOM 5026 C C . VAL B 1 257 ? -13.031 -5.637 4.32 1 97.81 257 VAL B C 1
ATOM 5028 O O . VAL B 1 257 ? -13.258 -5.543 3.111 1 97.81 257 VAL B O 1
ATOM 5031 N N . GLY B 1 258 ? -13.922 -5.867 5.207 1 96.69 258 GLY B N 1
ATOM 5032 C CA . GLY B 1 258 ? -15.336 -5.891 4.875 1 96.69 258 GLY B CA 1
ATOM 5033 C C . GLY B 1 258 ? -16.188 -5.078 5.832 1 96.69 258 GLY B C 1
ATOM 5034 O O . GLY B 1 258 ? -15.656 -4.328 6.656 1 96.69 258 GLY B O 1
ATOM 5035 N N . THR B 1 259 ? -17.438 -5.145 5.746 1 94.31 259 THR B N 1
ATOM 5036 C CA . THR B 1 259 ? -18.391 -4.34 6.512 1 94.31 259 THR B CA 1
ATOM 5037 C C . THR B 1 259 ? -18.453 -4.812 7.961 1 94.31 259 THR B C 1
ATOM 5039 O O . THR B 1 259 ? -18.953 -4.098 8.828 1 94.31 259 THR B O 1
ATOM 5042 N N . LYS B 1 260 ? -17.906 -6.051 8.25 1 95.38 260 LYS B N 1
ATOM 5043 C CA . LYS B 1 260 ? -18.062 -6.59 9.602 1 95.38 260 LYS B CA 1
ATOM 5044 C C . LYS B 1 260 ? -16.719 -6.855 10.25 1 95.38 260 LYS B C 1
ATOM 5046 O O . LYS B 1 260 ? -16.641 -7.078 11.461 1 95.38 260 LYS B O 1
ATOM 5051 N N . GLY B 1 261 ? -15.688 -6.82 9.5 1 95.44 261 GLY B N 1
ATOM 5052 C CA . GLY B 1 261 ? -14.375 -7.145 10.039 1 95.44 261 GLY B CA 1
ATOM 5053 C C . GLY B 1 261 ? -13.281 -7.148 8.992 1 95.44 261 GLY B C 1
ATOM 5054 O O . GLY B 1 261 ? -13.477 -6.656 7.875 1 95.44 261 GLY B O 1
ATOM 5055 N N . ARG B 1 262 ? -12.117 -7.629 9.422 1 97.31 262 ARG B N 1
ATOM 5056 C CA . ARG B 1 262 ? -10.984 -7.707 8.508 1 97.31 262 ARG B CA 1
ATOM 5057 C C . ARG B 1 262 ? -10.172 -8.977 8.742 1 97.31 262 ARG B C 1
ATOM 5059 O O . ARG B 1 262 ? -10.195 -9.531 9.844 1 97.31 262 ARG B O 1
ATOM 5066 N N . LEU B 1 263 ? -9.57 -9.445 7.746 1 98.44 263 LEU B N 1
ATOM 5067 C CA . LEU B 1 263 ? -8.617 -10.547 7.77 1 98.44 263 LEU B CA 1
ATOM 5068 C C . LEU B 1 263 ? -7.254 -10.094 7.246 1 98.44 263 LEU B C 1
ATOM 5070 O O . LEU B 1 263 ? -7.18 -9.344 6.273 1 98.44 263 LEU B O 1
ATOM 5074 N N . VAL B 1 264 ? -6.223 -10.508 7.945 1 98.12 264 VAL B N 1
ATOM 5075 C CA . VAL B 1 264 ? -4.867 -10.141 7.562 1 98.12 264 VAL B CA 1
ATOM 5076 C C . VAL B 1 264 ? -4 -11.391 7.445 1 98.12 264 VAL B C 1
ATOM 5078 O O . VAL B 1 264 ? -3.818 -12.117 8.422 1 98.12 264 VAL B O 1
ATOM 5081 N N . LEU B 1 265 ? -3.512 -11.633 6.234 1 98.38 265 LEU B N 1
ATOM 5082 C CA . LEU B 1 265 ? -2.557 -12.711 5.988 1 98.38 265 LEU B CA 1
ATOM 5083 C C . LEU B 1 265 ? -1.127 -12.18 5.988 1 98.38 265 LEU B C 1
ATOM 5085 O O . LEU B 1 265 ? -0.75 -11.398 5.109 1 98.38 265 LEU B O 1
ATOM 5089 N N . LYS B 1 266 ? -0.341 -12.547 6.961 1 96.44 266 LYS B N 1
ATOM 5090 C CA . LYS B 1 266 ? 1.081 -12.227 7.043 1 96.44 266 LYS B CA 1
ATOM 5091 C C . LYS B 1 266 ? 1.938 -13.469 6.832 1 96.44 266 LYS B C 1
ATOM 5093 O O . LYS B 1 266 ? 2.15 -14.25 7.766 1 96.44 266 LYS B O 1
ATOM 5098 N N . GLY B 1 267 ? 2.496 -13.531 5.68 1 93.94 267 GLY B N 1
ATOM 5099 C CA . GLY B 1 267 ? 3.143 -14.797 5.355 1 93.94 267 GLY B CA 1
ATOM 5100 C C . GLY B 1 267 ? 2.191 -15.977 5.367 1 93.94 267 GLY B C 1
ATOM 5101 O O . GLY B 1 267 ? 1.277 -16.047 4.547 1 93.94 267 GLY B O 1
ATOM 5102 N N . ALA B 1 268 ? 2.436 -16.812 6.371 1 95.44 268 ALA B N 1
ATOM 5103 C CA . ALA B 1 268 ? 1.59 -18 6.461 1 95.44 268 ALA B CA 1
ATOM 5104 C C . ALA B 1 268 ? 0.655 -17.922 7.664 1 95.44 268 ALA B C 1
ATOM 5106 O O . ALA B 1 268 ? -0.096 -18.859 7.938 1 95.44 268 ALA B O 1
ATOM 5107 N N . ASP B 1 269 ? 0.678 -16.75 8.352 1 97.31 269 ASP B N 1
ATOM 5108 C CA . ASP B 1 269 ? -0.178 -16.562 9.516 1 97.31 269 ASP B CA 1
ATOM 5109 C C . ASP B 1 269 ? -1.421 -15.75 9.156 1 97.31 269 ASP B C 1
ATOM 5111 O O . ASP B 1 269 ? -1.348 -14.812 8.367 1 97.31 269 ASP B O 1
ATOM 5115 N N . LEU B 1 270 ? -2.508 -16.156 9.75 1 98.31 270 LEU B N 1
ATOM 5116 C CA . LEU B 1 270 ? -3.766 -15.461 9.484 1 98.31 270 LEU B CA 1
ATOM 5117 C C . LEU B 1 270 ? -4.297 -14.797 10.75 1 98.31 270 LEU B C 1
ATOM 5119 O O . LEU B 1 270 ? -4.426 -15.445 11.789 1 98.31 270 LEU B O 1
ATOM 5123 N N . TYR B 1 271 ? -4.578 -13.562 10.648 1 97.81 271 TYR B N 1
ATOM 5124 C CA . TYR B 1 271 ? -5.176 -12.789 11.727 1 97.81 271 TYR B CA 1
ATOM 5125 C C . TYR B 1 271 ? -6.566 -12.305 11.344 1 97.81 271 TYR B C 1
ATOM 5127 O O . TYR B 1 271 ? -6.902 -12.227 10.164 1 97.81 271 TYR B O 1
ATOM 5135 N N . GLY B 1 272 ? -7.383 -12.094 12.352 1 97.19 272 GLY B N 1
ATOM 5136 C CA . GLY B 1 272 ? -8.719 -11.555 12.133 1 97.19 272 GLY B CA 1
ATOM 5137 C C . GLY B 1 272 ? -9.164 -10.617 13.234 1 97.19 272 GLY B C 1
ATOM 5138 O O . GLY B 1 272 ? -8.695 -10.711 14.375 1 97.19 272 GLY B O 1
ATOM 5139 N N . GLN B 1 273 ? -9.992 -9.68 12.828 1 95.75 273 GLN B N 1
ATOM 5140 C CA . GLN B 1 273 ? -10.594 -8.766 13.797 1 95.75 273 GLN B CA 1
ATOM 5141 C C . GLN B 1 273 ? -11.984 -8.328 13.344 1 95.75 273 GLN B C 1
ATOM 5143 O O . GLN B 1 273 ? -12.133 -7.738 12.273 1 95.75 273 GLN B O 1
ATOM 5148 N N . LYS B 1 274 ? -12.945 -8.609 14.133 1 94.25 274 LYS B N 1
ATOM 5149 C CA . LYS B 1 274 ? -14.281 -8.078 13.891 1 94.25 274 LYS B CA 1
ATOM 5150 C C . LYS B 1 274 ? -14.367 -6.605 14.297 1 94.25 274 LYS B C 1
ATOM 5152 O O . LYS B 1 274 ? -13.648 -6.16 15.195 1 94.25 274 LYS B O 1
ATOM 5157 N N . HIS B 1 275 ? -15.234 -5.855 13.641 1 87.44 275 HIS B N 1
ATOM 5158 C CA . HIS B 1 275 ? -15.344 -4.426 13.906 1 87.44 275 HIS B CA 1
ATOM 5159 C C . HIS B 1 275 ? -15.781 -4.16 15.344 1 87.44 275 HIS B C 1
ATOM 5161 O O . HIS B 1 275 ? -15.453 -3.115 15.906 1 87.44 275 HIS B O 1
ATOM 5167 N N . ASP B 1 276 ? -16.484 -5.078 15.867 1 84.25 276 ASP B N 1
ATOM 5168 C CA . ASP B 1 276 ? -17.016 -4.891 17.219 1 84.25 276 ASP B CA 1
ATOM 5169 C C . ASP B 1 276 ? -16.031 -5.398 18.266 1 84.25 276 ASP B C 1
ATOM 5171 O O . ASP B 1 276 ? -16.328 -5.395 19.469 1 84.25 276 ASP B O 1
ATOM 5175 N N . ARG B 1 277 ? -14.891 -5.828 17.812 1 85.25 277 ARG B N 1
ATOM 5176 C CA . ARG B 1 277 ? -13.852 -6.293 18.719 1 85.25 277 ARG B CA 1
ATOM 5177 C C . ARG B 1 277 ? -12.672 -5.332 18.75 1 85.25 277 ARG B C 1
ATOM 5179 O O . ARG B 1 277 ? -12.328 -4.742 17.719 1 85.25 277 ARG B O 1
ATOM 5186 N N . VAL B 1 278 ? -12.031 -5.289 19.859 1 78.75 278 VAL B N 1
ATOM 5187 C CA . VAL B 1 278 ? -10.961 -4.32 20.062 1 78.75 278 VAL B CA 1
ATOM 5188 C C . VAL B 1 278 ? -9.633 -4.926 19.609 1 78.75 278 VAL B C 1
ATOM 5190 O O . VAL B 1 278 ? -8.781 -4.223 19.047 1 78.75 278 VAL B O 1
ATOM 5193 N N . LYS B 1 279 ? -9.586 -6.168 19.734 1 87.12 279 LYS B N 1
ATOM 5194 C CA . LYS B 1 279 ? -8.266 -6.762 19.531 1 87.12 279 LYS B CA 1
ATOM 5195 C C . LYS B 1 279 ? -8.273 -7.691 18.312 1 87.12 279 LYS B C 1
ATOM 5197 O O . LYS B 1 279 ? -9.266 -8.383 18.062 1 87.12 279 LYS B O 1
ATOM 5202 N N . GLU B 1 280 ? -7.156 -7.715 17.641 1 92.38 280 GLU B N 1
ATOM 5203 C CA . GLU B 1 280 ? -6.91 -8.672 16.578 1 92.38 280 GLU B CA 1
ATOM 5204 C C . GLU B 1 280 ? -6.617 -10.062 17.141 1 92.38 280 GLU B C 1
ATOM 5206 O O . GLU B 1 280 ? -5.941 -10.195 18.156 1 92.38 280 GLU B O 1
ATOM 5211 N N . GLU B 1 281 ? -7.129 -11.086 16.516 1 95 281 GLU B N 1
ATOM 5212 C CA . GLU B 1 281 ? -6.922 -12.469 16.938 1 95 281 GLU B CA 1
ATOM 5213 C C . GLU B 1 281 ? -6.113 -13.25 15.906 1 95 281 GLU B C 1
ATOM 5215 O O . GLU B 1 281 ? -6.309 -13.078 14.703 1 95 281 GLU B O 1
ATOM 5220 N N . LEU B 1 282 ? -5.227 -14.055 16.453 1 96.62 282 LEU B N 1
ATOM 5221 C CA . LEU B 1 282 ? -4.551 -15.023 15.594 1 96.62 282 LEU B CA 1
ATOM 5222 C C . LEU B 1 282 ? -5.469 -16.203 15.273 1 96.62 282 LEU B C 1
ATOM 5224 O O . LEU B 1 282 ? -5.836 -16.969 16.172 1 96.62 282 LEU B O 1
ATOM 5228 N N . LEU B 1 283 ? -5.898 -16.328 14.047 1 97.44 283 LEU B N 1
ATOM 5229 C CA . LEU B 1 283 ? -6.887 -17.328 13.641 1 97.44 283 LEU B CA 1
ATOM 5230 C C . LEU B 1 283 ? -6.203 -18.609 13.172 1 97.44 283 LEU B C 1
ATOM 5232 O O . LEU B 1 283 ? -6.789 -19.688 13.234 1 97.44 283 LEU B O 1
ATOM 5236 N N . HIS B 1 284 ? -5.016 -18.469 12.578 1 97.12 284 HIS B N 1
ATOM 5237 C CA . HIS B 1 284 ? -4.219 -19.609 12.125 1 97.12 284 HIS B CA 1
ATOM 5238 C C . HIS B 1 284 ? -2.727 -19.312 12.234 1 97.12 284 HIS B C 1
ATOM 5240 O O . HIS B 1 284 ? -2.248 -18.312 11.688 1 97.12 284 HIS B O 1
ATOM 5246 N N . PHE B 1 285 ? -2.059 -20.156 12.945 1 94.19 285 PHE B N 1
ATOM 5247 C CA . PHE B 1 285 ? -0.614 -20.047 13.117 1 94.19 285 PHE B CA 1
ATOM 5248 C C . PHE B 1 285 ? 0.099 -21.172 12.367 1 94.19 285 PHE B C 1
ATOM 5250 O O . PHE B 1 285 ? -0.152 -22.344 12.617 1 94.19 285 PHE B O 1
ATOM 5257 N N . ASP B 1 286 ? 0.902 -20.766 11.375 1 88.94 286 ASP B N 1
ATOM 5258 C CA . ASP B 1 286 ? 1.668 -21.734 10.602 1 88.94 286 ASP B CA 1
ATOM 5259 C C . ASP B 1 286 ? 3.16 -21.422 10.641 1 88.94 286 ASP B C 1
ATOM 5261 O O . ASP B 1 286 ? 3.711 -20.875 9.68 1 88.94 286 ASP B O 1
ATOM 5265 N N . PRO B 1 287 ? 3.785 -21.766 11.711 1 78.56 287 PRO B N 1
ATOM 5266 C CA . PRO B 1 287 ? 5.199 -21.406 11.844 1 78.56 287 PRO B CA 1
ATOM 5267 C C . PRO B 1 287 ? 6.094 -22.156 10.859 1 78.56 287 PRO B C 1
ATOM 5269 O O . PRO B 1 287 ? 5.723 -23.234 10.383 1 78.56 287 PRO B O 1
ATOM 5272 N N . VAL B 1 288 ? 7.188 -21.469 10.562 1 71.19 288 VAL B N 1
ATOM 5273 C CA . VAL B 1 288 ? 8.164 -22.062 9.656 1 71.19 288 VAL B CA 1
ATOM 5274 C C . VAL B 1 288 ? 8.891 -23.219 10.352 1 71.19 288 VAL B C 1
ATOM 5276 O O . VAL B 1 288 ? 9.469 -23.031 11.43 1 71.19 288 VAL B O 1
ATOM 5279 N N . ASN B 1 289 ? 8.609 -24.406 9.82 1 76.06 289 ASN B N 1
ATOM 5280 C CA . ASN B 1 289 ? 9.438 -25.516 10.266 1 76.06 289 ASN B CA 1
ATOM 5281 C C . ASN B 1 289 ? 10.438 -25.938 9.188 1 76.06 289 ASN B C 1
ATOM 5283 O O . ASN B 1 289 ? 10.125 -26.75 8.32 1 76.06 289 ASN B O 1
ATOM 5287 N N . TYR B 1 290 ? 11.625 -25.359 9.281 1 70.69 290 TYR B N 1
ATOM 5288 C CA . TYR B 1 290 ? 12.648 -25.609 8.266 1 70.69 290 TYR B CA 1
ATOM 5289 C C . TYR B 1 290 ? 13.047 -27.078 8.242 1 70.69 290 TYR B C 1
ATOM 5291 O O . TYR B 1 290 ? 13.438 -27.609 7.195 1 70.69 290 TYR B O 1
ATOM 5299 N N . LYS B 1 291 ? 12.898 -27.719 9.344 1 71 291 LYS B N 1
ATOM 5300 C CA . LYS B 1 291 ? 13.242 -29.141 9.414 1 71 291 LYS B CA 1
ATOM 5301 C C . LYS B 1 291 ? 12.336 -29.969 8.516 1 71 291 LYS B C 1
ATOM 5303 O O . LYS B 1 291 ? 12.789 -30.906 7.863 1 71 291 LYS B O 1
ATOM 5308 N N . ASP B 1 292 ? 11.094 -29.5 8.438 1 74.38 292 ASP B N 1
ATOM 5309 C CA . ASP B 1 292 ? 10.125 -30.219 7.605 1 74.38 292 ASP B CA 1
ATOM 5310 C C . ASP B 1 292 ? 10.422 -30 6.121 1 74.38 292 ASP B C 1
ATOM 5312 O O . ASP B 1 292 ? 10.32 -30.938 5.324 1 74.38 292 ASP B O 1
ATOM 5316 N N . ILE B 1 293 ? 10.93 -28.891 5.875 1 77.75 293 ILE B N 1
ATOM 5317 C CA . ILE B 1 293 ? 11.242 -28.562 4.484 1 77.75 293 ILE B CA 1
ATOM 5318 C C . ILE B 1 293 ? 12.547 -29.234 4.078 1 77.75 293 ILE B C 1
ATOM 5320 O O . ILE B 1 293 ? 12.672 -29.75 2.961 1 77.75 293 ILE B O 1
ATOM 5324 N N . ASP B 1 294 ? 13.383 -29.312 5.02 1 77.25 294 ASP B N 1
ATOM 5325 C CA . ASP B 1 294 ? 14.664 -29.969 4.77 1 77.25 294 ASP B CA 1
ATOM 5326 C C . ASP B 1 294 ? 14.477 -31.469 4.492 1 77.25 294 ASP B C 1
ATOM 5328 O O . ASP B 1 294 ? 15.195 -32.031 3.67 1 77.25 294 ASP B O 1
ATOM 5332 N N . SER B 1 295 ? 13.594 -31.922 5.148 1 80.19 295 SER B N 1
ATOM 5333 C CA . SER B 1 295 ? 13.367 -33.375 5.02 1 80.19 295 SER B CA 1
ATOM 5334 C C . SER B 1 295 ? 12.867 -33.719 3.627 1 80.19 295 SER B C 1
ATOM 5336 O O . SER B 1 295 ? 12.93 -34.875 3.217 1 80.19 295 SER B O 1
ATOM 5338 N N . LEU B 1 296 ? 12.453 -32.719 2.922 1 83.25 296 LEU B N 1
ATOM 5339 C CA . LEU B 1 296 ? 11.93 -32.969 1.581 1 83.25 296 LEU B CA 1
ATOM 5340 C C . LEU B 1 296 ? 13.055 -33 0.555 1 83.25 296 LEU B C 1
ATOM 5342 O O . LEU B 1 296 ? 12.828 -33.312 -0.614 1 83.25 296 LEU B O 1
ATOM 5346 N N . GLY B 1 297 ? 14.305 -32.688 0.994 1 80.94 297 GLY B N 1
ATOM 5347 C CA . GLY B 1 297 ? 15.445 -32.719 0.089 1 80.94 297 GLY B CA 1
ATOM 5348 C C . GLY B 1 297 ? 15.609 -31.438 -0.717 1 80.94 297 GLY B C 1
ATOM 5349 O O . GLY B 1 297 ? 16.25 -31.438 -1.773 1 80.94 297 GLY B O 1
ATOM 5350 N N . ILE B 1 298 ? 14.969 -30.391 -0.313 1 82.56 298 ILE B N 1
ATOM 5351 C CA . ILE B 1 298 ? 15.133 -29.109 -0.972 1 82.56 298 ILE B CA 1
ATOM 5352 C C . ILE B 1 298 ? 16.406 -28.438 -0.48 1 82.56 298 ILE B C 1
ATOM 5354 O O . ILE B 1 298 ? 16.609 -28.25 0.726 1 82.56 298 ILE B O 1
ATOM 5358 N N . SER B 1 299 ? 17.25 -28.062 -1.434 1 79.88 299 SER B N 1
ATOM 5359 C CA . SER B 1 299 ? 18.547 -27.484 -1.077 1 79.88 299 SER B CA 1
ATOM 5360 C C . SER B 1 299 ? 18.391 -26.125 -0.411 1 79.88 299 SER B C 1
ATOM 5362 O O . SER B 1 299 ? 17.391 -25.438 -0.624 1 79.88 299 SER B O 1
ATOM 5364 N N . GLU B 1 300 ? 19.359 -25.75 0.334 1 78 300 GLU B N 1
ATOM 5365 C CA . GLU B 1 300 ? 19.359 -24.469 1.03 1 78 300 GLU B CA 1
ATOM 5366 C C . GLU B 1 300 ? 19.344 -23.312 0.043 1 78 300 GLU B C 1
ATOM 5368 O O . GLU B 1 300 ? 18.672 -22.297 0.281 1 78 300 GLU B O 1
ATOM 5373 N N . LYS B 1 301 ? 20.016 -23.516 -0.955 1 76.56 301 LYS B N 1
ATOM 5374 C CA . LYS B 1 301 ? 20.094 -22.453 -1.966 1 76.56 301 LYS B CA 1
ATOM 5375 C C . LYS B 1 301 ? 18.719 -22.188 -2.578 1 76.56 301 LYS B C 1
ATOM 5377 O O . LYS B 1 301 ? 18.328 -21.031 -2.74 1 76.56 301 LYS B O 1
ATOM 5382 N N . VAL B 1 302 ? 18.062 -23.234 -2.797 1 76.94 302 VAL B N 1
ATOM 5383 C CA . VAL B 1 302 ? 16.734 -23.141 -3.42 1 76.94 302 VAL B CA 1
ATOM 5384 C C . VAL B 1 302 ? 15.734 -22.562 -2.424 1 76.94 302 VAL B C 1
ATOM 5386 O O . VAL B 1 302 ? 14.867 -21.766 -2.793 1 76.94 302 VAL B O 1
ATOM 5389 N N . ARG B 1 303 ? 15.945 -22.844 -1.167 1 78.38 303 ARG B N 1
ATOM 5390 C CA . ARG B 1 303 ? 15.055 -22.359 -0.111 1 78.38 303 ARG B CA 1
ATOM 5391 C C . ARG B 1 303 ? 15.133 -20.844 0.024 1 78.38 303 ARG B C 1
ATOM 5393 O O . ARG B 1 303 ? 14.148 -20.203 0.393 1 78.38 303 ARG B O 1
ATOM 5400 N N . GLY B 1 304 ? 16.234 -20.359 -0.293 1 77.06 304 GLY B N 1
ATOM 5401 C CA . GLY B 1 304 ? 16.422 -18.922 -0.197 1 77.06 304 GLY B CA 1
ATOM 5402 C C . GLY B 1 304 ? 15.766 -18.156 -1.337 1 77.06 304 GLY B C 1
ATOM 5403 O O . GLY B 1 304 ? 15.516 -16.953 -1.224 1 77.06 304 GLY B O 1
ATOM 5404 N N . ASP B 1 305 ? 15.375 -18.938 -2.363 1 79.81 305 ASP B N 1
ATOM 5405 C CA . ASP B 1 305 ? 14.891 -18.281 -3.574 1 79.81 305 ASP B CA 1
ATOM 5406 C C . ASP B 1 305 ? 13.367 -18.234 -3.604 1 79.81 305 ASP B C 1
ATOM 5408 O O . ASP B 1 305 ? 12.773 -17.484 -4.375 1 79.81 305 ASP B O 1
ATOM 5412 N N . ILE B 1 306 ? 12.766 -19 -2.758 1 86.06 306 ILE B N 1
ATOM 5413 C CA . ILE B 1 306 ? 11.305 -19.094 -2.775 1 86.06 306 ILE B CA 1
ATOM 5414 C C . ILE B 1 306 ? 10.75 -18.75 -1.396 1 86.06 306 ILE B C 1
ATOM 5416 O O . ILE B 1 306 ? 11.172 -19.328 -0.39 1 86.06 306 ILE B O 1
ATOM 5420 N N . PRO B 1 307 ? 9.836 -17.844 -1.345 1 89.5 307 PRO B N 1
ATOM 5421 C CA . PRO B 1 307 ? 9.227 -17.531 -0.047 1 89.5 307 PRO B CA 1
ATOM 5422 C C . PRO B 1 307 ? 8.625 -18.766 0.63 1 89.5 307 PRO B C 1
ATOM 5424 O O . PRO B 1 307 ? 8.008 -19.594 -0.036 1 89.5 307 PRO B O 1
ATOM 5427 N N . VAL B 1 308 ? 8.719 -18.828 1.886 1 89.25 308 VAL B N 1
ATOM 5428 C CA . VAL B 1 308 ? 8.344 -20 2.668 1 89.25 308 VAL B CA 1
ATOM 5429 C C . VAL B 1 308 ? 6.852 -20.281 2.5 1 89.25 308 VAL B C 1
ATOM 5431 O O . VAL B 1 308 ? 6.445 -21.438 2.324 1 89.25 308 VAL B O 1
ATOM 5434 N N . ALA B 1 309 ? 6.055 -19.297 2.58 1 92.56 309 ALA B N 1
ATOM 5435 C CA . ALA B 1 309 ? 4.613 -19.484 2.451 1 92.56 309 ALA B CA 1
ATOM 5436 C C . ALA B 1 309 ? 4.258 -20.109 1.107 1 92.56 309 ALA B C 1
ATOM 5438 O O . ALA B 1 309 ? 3.334 -20.922 1.02 1 92.56 309 ALA B O 1
ATOM 5439 N N . TYR B 1 310 ? 4.969 -19.734 0.051 1 92.81 310 TYR B N 1
ATOM 5440 C CA . TYR B 1 310 ? 4.738 -20.281 -1.276 1 92.81 310 TYR B CA 1
ATOM 5441 C C . TYR B 1 310 ? 5.129 -21.75 -1.326 1 92.81 310 TYR B C 1
ATOM 5443 O O . TYR B 1 310 ? 4.395 -22.578 -1.87 1 92.81 310 TYR B O 1
ATOM 5451 N N . MET B 1 311 ? 6.234 -22.062 -0.709 1 91.25 311 MET B N 1
ATOM 5452 C CA . MET B 1 311 ? 6.707 -23.438 -0.669 1 91.25 311 MET B CA 1
ATOM 5453 C C . MET B 1 311 ? 5.719 -24.328 0.073 1 91.25 311 MET B C 1
ATOM 5455 O O . MET B 1 311 ? 5.395 -25.422 -0.394 1 91.25 311 MET B O 1
ATOM 5459 N N . LYS B 1 312 ? 5.27 -23.828 1.159 1 92.5 312 LYS B N 1
ATOM 5460 C CA . LYS B 1 312 ? 4.305 -24.578 1.946 1 92.5 312 LYS B CA 1
ATOM 5461 C C . LYS B 1 312 ? 3.033 -24.859 1.146 1 92.5 312 LYS B C 1
ATOM 5463 O O . LYS B 1 312 ? 2.488 -25.969 1.195 1 92.5 312 LYS B O 1
ATOM 5468 N N . GLY B 1 313 ? 2.602 -23.859 0.456 1 94.94 313 GLY B N 1
ATOM 5469 C CA . GLY B 1 313 ? 1.426 -24.016 -0.384 1 94.94 313 GLY B CA 1
ATOM 5470 C C . GLY B 1 313 ? 1.607 -25.062 -1.466 1 94.94 313 GLY B C 1
ATOM 5471 O O . GLY B 1 313 ? 0.715 -25.891 -1.702 1 94.94 313 GLY B O 1
ATOM 5472 N N . VAL B 1 314 ? 2.738 -25.078 -2.072 1 94.56 314 VAL B N 1
ATOM 5473 C CA . VAL B 1 314 ? 3 -26.016 -3.156 1 94.56 314 VAL B CA 1
ATOM 5474 C C . VAL B 1 314 ? 3.113 -27.438 -2.598 1 94.56 314 VAL B C 1
ATOM 5476 O O . VAL B 1 314 ? 2.674 -28.391 -3.232 1 94.56 314 VAL B O 1
ATOM 5479 N N . ILE B 1 315 ? 3.688 -27.594 -1.46 1 93.31 315 ILE B N 1
ATOM 5480 C CA . ILE B 1 315 ? 3.764 -28.891 -0.818 1 93.31 315 ILE B CA 1
ATOM 5481 C C . ILE B 1 315 ? 2.359 -29.469 -0.639 1 93.31 315 ILE B C 1
ATOM 5483 O O . ILE B 1 315 ? 2.096 -30.609 -1.01 1 93.31 315 ILE B O 1
ATOM 5487 N N . ARG B 1 316 ? 1.508 -28.641 -0.125 1 95.19 316 ARG B N 1
ATOM 5488 C CA . ARG B 1 316 ? 0.132 -29.078 0.086 1 95.19 316 ARG B CA 1
ATOM 5489 C C . ARG B 1 316 ? -0.552 -29.391 -1.241 1 95.19 316 ARG B C 1
ATOM 5491 O O . ARG B 1 316 ? -1.354 -30.328 -1.327 1 95.19 316 ARG B O 1
ATOM 5498 N N . MET B 1 317 ? -0.271 -28.641 -2.211 1 97.12 317 MET B N 1
ATOM 5499 C CA . MET B 1 317 ? -0.856 -28.891 -3.525 1 97.12 317 MET B CA 1
ATOM 5500 C C . MET B 1 317 ? -0.376 -30.219 -4.09 1 97.12 317 MET B C 1
ATOM 5502 O O . MET B 1 317 ? -1.17 -30.984 -4.637 1 97.12 317 MET B O 1
ATOM 5506 N N . MET B 1 318 ? 0.93 -30.547 -3.938 1 96 318 MET B N 1
ATOM 5507 C CA . MET B 1 318 ? 1.475 -31.797 -4.441 1 96 318 MET B CA 1
ATOM 5508 C C . MET B 1 318 ? 0.858 -33 -3.713 1 96 318 MET B C 1
ATOM 5510 O O . MET B 1 318 ? 0.603 -34.031 -4.32 1 96 318 MET B O 1
ATOM 5514 N N . GLU B 1 319 ? 0.643 -32.812 -2.463 1 95.81 319 GLU B N 1
ATOM 5515 C CA . GLU B 1 319 ? -0.07 -33.844 -1.715 1 95.81 319 GLU B CA 1
ATOM 5516 C C . GLU B 1 319 ? -1.473 -34.062 -2.275 1 95.81 319 GLU B C 1
ATOM 5518 O O . GLU B 1 319 ? -1.933 -35.188 -2.387 1 95.81 319 GLU B O 1
ATOM 5523 N N . SER B 1 320 ? -2.096 -33 -2.602 1 97.31 320 SER B N 1
ATOM 5524 C CA . SER B 1 320 ? -3.434 -33.094 -3.176 1 97.31 320 SER B CA 1
ATOM 5525 C C . SER B 1 320 ? -3.406 -33.75 -4.547 1 97.31 320 SER B C 1
ATOM 5527 O O . SER B 1 320 ? -4.344 -34.438 -4.922 1 97.31 320 SER B O 1
ATOM 5529 N N . VAL B 1 321 ? -2.373 -33.5 -5.297 1 96.69 321 VAL B N 1
ATOM 5530 C CA . VAL B 1 321 ? -2.197 -34.125 -6.594 1 96.69 321 VAL B CA 1
ATOM 5531 C C . VAL B 1 321 ? -2.072 -35.656 -6.402 1 96.69 321 VAL B C 1
ATOM 5533 O O . VAL B 1 321 ? -2.74 -36.406 -7.09 1 96.69 321 VAL B O 1
ATOM 5536 N N . ARG B 1 322 ? -1.23 -36.094 -5.477 1 95.88 322 ARG B N 1
ATOM 5537 C CA . ARG B 1 322 ? -1.104 -37.5 -5.141 1 95.88 322 ARG B CA 1
ATOM 5538 C C . ARG B 1 322 ? -2.459 -38.094 -4.789 1 95.88 322 ARG B C 1
ATOM 5540 O O . ARG B 1 322 ? -2.834 -39.156 -5.32 1 95.88 322 ARG B O 1
ATOM 5547 N N . ASP B 1 323 ? -3.186 -37.344 -3.951 1 95.81 323 ASP B N 1
ATOM 5548 C CA . ASP B 1 323 ? -4.48 -37.844 -3.496 1 95.81 323 ASP B CA 1
ATOM 5549 C C . ASP B 1 323 ? -5.461 -37.969 -4.66 1 95.81 323 ASP B C 1
ATOM 5551 O O . ASP B 1 323 ? -6.293 -38.875 -4.688 1 95.81 323 ASP B O 1
ATOM 5555 N N . ALA B 1 324 ? -5.402 -37.062 -5.547 1 95.88 324 ALA B N 1
ATOM 5556 C CA . ALA B 1 324 ? -6.285 -37.062 -6.711 1 95.88 324 ALA B CA 1
ATOM 5557 C C . ALA B 1 324 ? -6.078 -38.312 -7.555 1 95.88 324 ALA B C 1
ATOM 5559 O O . ALA B 1 324 ? -7.039 -38.906 -8.078 1 95.88 324 ALA B O 1
ATOM 5560 N N . PHE B 1 325 ? -4.828 -38.781 -7.738 1 94.12 325 PHE B N 1
ATOM 5561 C CA . PHE B 1 325 ? -4.52 -39.938 -8.547 1 94.12 325 PHE B CA 1
ATOM 5562 C C . PHE B 1 325 ? -4.77 -41.219 -7.766 1 94.12 325 PHE B C 1
ATOM 5564 O O . PHE B 1 325 ? -5.113 -42.25 -8.344 1 94.12 325 PHE B O 1
ATOM 5571 N N . GLN B 1 326 ? -4.684 -41.156 -6.469 1 92.06 326 GLN B N 1
ATOM 5572 C CA . GLN B 1 326 ? -4.848 -42.344 -5.625 1 92.06 326 GLN B CA 1
ATOM 5573 C C . GLN B 1 326 ? -6.316 -42.719 -5.5 1 92.06 326 GLN B C 1
ATOM 5575 O O . GLN B 1 326 ? -6.637 -43.875 -5.23 1 92.06 326 GLN B O 1
ATOM 5580 N N . GLN B 1 327 ? -7.152 -41.844 -5.703 1 88.94 327 GLN B N 1
ATOM 5581 C CA . GLN B 1 327 ? -8.578 -42.062 -5.48 1 88.94 327 GLN B CA 1
ATOM 5582 C C . GLN B 1 327 ? -9.211 -42.75 -6.684 1 88.94 327 GLN B C 1
ATOM 5584 O O . GLN B 1 327 ? -10.391 -43.125 -6.645 1 88.94 327 GLN B O 1
ATOM 5589 N N . VAL B 1 328 ? -8.5 -42.875 -7.684 1 86 328 VAL B N 1
ATOM 5590 C CA . VAL B 1 328 ? -9.047 -43.531 -8.875 1 86 328 VAL B CA 1
ATOM 5591 C C . VAL B 1 328 ? -8.281 -44.812 -9.156 1 86 328 VAL B C 1
ATOM 5593 O O . VAL B 1 328 ? -7.09 -44.938 -8.844 1 86 328 VAL B O 1
ATOM 5596 N N . GLU B 1 329 ? -8.984 -45.719 -9.789 1 78.44 329 GLU B N 1
ATOM 5597 C CA . GLU B 1 329 ? -8.398 -47.031 -10.055 1 78.44 329 GLU B CA 1
ATOM 5598 C C . GLU B 1 329 ? -7.59 -47.031 -11.352 1 78.44 329 GLU B C 1
ATOM 5600 O O . GLU B 1 329 ? -6.539 -47.656 -11.438 1 78.44 329 GLU B O 1
ATOM 5605 N N . GLU B 1 330 ? -8.133 -46.281 -12.297 1 74.44 330 GLU B N 1
ATOM 5606 C CA . GLU B 1 330 ? -7.457 -46.219 -13.594 1 74.44 330 GLU B CA 1
ATOM 5607 C C . GLU B 1 330 ? -6.234 -45.312 -13.547 1 74.44 330 GLU B C 1
ATOM 5609 O O . GLU B 1 330 ? -6.289 -44.219 -12.969 1 74.44 330 GLU B O 1
ATOM 5614 N N . ARG B 1 331 ? -5.227 -45.781 -14.07 1 68.12 331 ARG B N 1
ATOM 5615 C CA . ARG B 1 331 ? -3.947 -45.094 -14.047 1 68.12 331 ARG B CA 1
ATOM 5616 C C . ARG B 1 331 ? -4.07 -43.688 -14.672 1 68.12 331 ARG B C 1
ATOM 5618 O O . ARG B 1 331 ? -3.467 -42.75 -14.188 1 68.12 331 ARG B O 1
ATOM 5625 N N . GLN B 1 332 ? -4.902 -43.594 -15.672 1 72.56 332 GLN B N 1
ATOM 5626 C CA . GLN B 1 332 ? -4.965 -42.312 -16.375 1 72.56 332 GLN B CA 1
ATOM 5627 C C . GLN B 1 332 ? -6.086 -41.438 -15.828 1 72.56 332 GLN B C 1
ATOM 5629 O O . GLN B 1 332 ? -6.215 -40.281 -16.219 1 72.56 332 GLN B O 1
ATOM 5634 N N . GLY B 1 333 ? -6.672 -41.969 -14.836 1 84.56 333 GLY B N 1
ATOM 5635 C CA . GLY B 1 333 ? -7.766 -41.188 -14.25 1 84.56 333 GLY B CA 1
ATOM 5636 C C . GLY B 1 333 ? -7.352 -40.406 -13.031 1 84.56 333 GLY B C 1
ATOM 5637 O O . GLY B 1 333 ? -6.293 -40.656 -12.445 1 84.56 333 GLY B O 1
ATOM 5638 N N . TRP B 1 334 ? -8.055 -39.312 -12.711 1 91.31 334 TRP B N 1
ATOM 5639 C CA . TRP B 1 334 ? -7.836 -38.531 -11.5 1 91.31 334 TRP B CA 1
ATOM 5640 C C . TRP B 1 334 ? -9.156 -38 -10.969 1 91.31 334 TRP B C 1
ATOM 5642 O O . TRP B 1 334 ? -10.117 -37.812 -11.719 1 91.31 334 TRP B O 1
ATOM 5652 N N . SER B 1 335 ? -9.234 -37.844 -9.688 1 92.25 335 SER B N 1
ATOM 5653 C CA . SER B 1 335 ? -10.406 -37.25 -9.055 1 92.25 335 SER B CA 1
ATOM 5654 C C . SER B 1 335 ? -10.211 -35.75 -8.82 1 92.25 335 SER B C 1
ATOM 5656 O O . SER B 1 335 ? -9.18 -35.312 -8.289 1 92.25 335 SER B O 1
ATOM 5658 N N . GLY B 1 336 ? -11.234 -34.969 -9.133 1 92.44 336 GLY B N 1
ATOM 5659 C CA . GLY B 1 336 ? -11.133 -33.5 -9.039 1 92.44 336 GLY B CA 1
ATOM 5660 C C . GLY B 1 336 ? -11.273 -33 -7.625 1 92.44 336 GLY B C 1
ATOM 5661 O O . GLY B 1 336 ? -10.852 -31.875 -7.32 1 92.44 336 GLY B O 1
ATOM 5662 N N . GLY B 1 337 ? -11.797 -33.75 -6.676 1 94.06 337 GLY B N 1
ATOM 5663 C CA . GLY B 1 337 ? -12.125 -33.344 -5.32 1 94.06 337 GLY B CA 1
ATOM 5664 C C . GLY B 1 337 ? -10.969 -32.719 -4.59 1 94.06 337 GLY B C 1
ATOM 5665 O O . GLY B 1 337 ? -11.047 -31.547 -4.18 1 94.06 337 GLY B O 1
ATOM 5666 N N . PRO B 1 338 ? -9.844 -33.406 -4.508 1 96.31 338 PRO B N 1
ATOM 5667 C CA . PRO B 1 338 ? -8.695 -32.875 -3.764 1 96.31 338 PRO B CA 1
ATOM 5668 C C . PRO B 1 338 ? -8.148 -31.578 -4.352 1 96.31 338 PRO B C 1
ATOM 5670 O O . PRO B 1 338 ? -7.449 -30.828 -3.664 1 96.31 338 PRO B O 1
ATOM 5673 N N . LEU B 1 339 ? -8.453 -31.344 -5.664 1 97.62 339 LEU B N 1
ATOM 5674 C CA . LEU B 1 339 ? -7.867 -30.203 -6.359 1 97.62 339 LEU B CA 1
ATOM 5675 C C . LEU B 1 339 ? -8.945 -29.203 -6.781 1 97.62 339 LEU B C 1
ATOM 5677 O O . LEU B 1 339 ? -8.773 -28.484 -7.758 1 97.62 339 LEU B O 1
ATOM 5681 N N . GLU B 1 340 ? -10.023 -29.172 -6.098 1 96.38 340 GLU B N 1
ATOM 5682 C CA . GLU B 1 340 ? -11.156 -28.312 -6.434 1 96.38 340 GLU B CA 1
ATOM 5683 C C . GLU B 1 340 ? -10.773 -26.844 -6.367 1 96.38 340 GLU B C 1
ATOM 5685 O O . GLU B 1 340 ? -11.266 -26.031 -7.156 1 96.38 340 GLU B O 1
ATOM 5690 N N . ALA B 1 341 ? -9.836 -26.547 -5.512 1 97.19 341 ALA B N 1
ATOM 5691 C CA . ALA B 1 341 ? -9.461 -25.156 -5.285 1 97.19 341 ALA B CA 1
ATOM 5692 C C . ALA B 1 341 ? -8.352 -24.719 -6.238 1 97.19 341 ALA B C 1
ATOM 5694 O O . ALA B 1 341 ? -7.992 -23.547 -6.297 1 97.19 341 ALA B O 1
ATOM 5695 N N . ALA B 1 342 ? -7.789 -25.625 -6.996 1 98.44 342 ALA B N 1
ATOM 5696 C CA . ALA B 1 342 ? -6.625 -25.328 -7.828 1 98.44 342 ALA B CA 1
ATOM 5697 C C . ALA B 1 342 ? -6.973 -24.344 -8.938 1 98.44 342 ALA B C 1
ATOM 5699 O O . ALA B 1 342 ? -8.094 -24.359 -9.453 1 98.44 342 ALA B O 1
ATOM 5700 N N . ALA B 1 343 ? -6.055 -23.516 -9.242 1 98.31 343 ALA B N 1
ATOM 5701 C CA . ALA B 1 343 ? -6.227 -22.578 -10.359 1 98.31 343 ALA B CA 1
ATOM 5702 C C . ALA B 1 343 ? -6.207 -23.312 -11.695 1 98.31 343 ALA B C 1
ATOM 5704 O O . ALA B 1 343 ? -5.344 -24.156 -11.93 1 98.31 343 ALA B O 1
ATOM 5705 N N . THR B 1 344 ? -7.102 -22.984 -12.547 1 97.69 344 THR B N 1
ATOM 5706 C CA . THR B 1 344 ? -7.203 -23.578 -13.875 1 97.69 344 THR B CA 1
ATOM 5707 C C . THR B 1 344 ? -6.473 -22.719 -14.906 1 97.69 344 THR B C 1
ATOM 5709 O O . THR B 1 344 ? -5.984 -21.625 -14.578 1 97.69 344 THR B O 1
ATOM 5712 N N . PHE B 1 345 ? -6.379 -23.25 -16.094 1 97.19 345 PHE B N 1
ATOM 5713 C CA . PHE B 1 345 ? -5.801 -22.453 -17.188 1 97.19 345 PHE B CA 1
ATOM 5714 C C . PHE B 1 345 ? -6.691 -21.266 -17.516 1 97.19 345 PHE B C 1
ATOM 5716 O O . PHE B 1 345 ? -6.207 -20.234 -17.969 1 97.19 345 PHE B O 1
ATOM 5723 N N . GLU B 1 346 ? -8.016 -21.375 -17.219 1 96.12 346 GLU B N 1
ATOM 5724 C CA . GLU B 1 346 ? -8.914 -20.234 -17.344 1 96.12 346 GLU B CA 1
ATOM 5725 C C . GLU B 1 346 ? -8.555 -19.125 -16.344 1 96.12 346 GLU B C 1
ATOM 5727 O O . GLU B 1 346 ? -8.578 -17.938 -16.688 1 96.12 346 GLU B O 1
ATOM 5732 N N . ASP B 1 347 ? -8.266 -19.562 -15.156 1 97.12 347 ASP B N 1
ATOM 5733 C CA . ASP B 1 347 ? -7.816 -18.594 -14.156 1 97.12 347 ASP B CA 1
ATOM 5734 C C . ASP B 1 347 ? -6.543 -17.891 -14.609 1 97.12 347 ASP B C 1
ATOM 5736 O O . ASP B 1 347 ? -6.383 -16.688 -14.391 1 97.12 347 ASP B O 1
ATOM 5740 N N . CYS B 1 348 ? -5.684 -18.688 -15.18 1 96.44 348 CYS B N 1
ATOM 5741 C CA . CYS B 1 348 ? -4.434 -18.125 -15.68 1 96.44 348 CYS B CA 1
ATOM 5742 C C . CYS B 1 348 ? -4.695 -17.078 -16.75 1 96.44 348 CYS B C 1
ATOM 5744 O O . CYS B 1 348 ? -4.059 -16.031 -16.781 1 96.44 348 CYS B O 1
ATOM 5746 N N . PHE B 1 349 ? -5.574 -17.359 -17.672 1 95.94 349 PHE B N 1
ATOM 5747 C CA . PHE B 1 349 ? -5.941 -16.438 -18.734 1 95.94 349 PHE B CA 1
ATOM 5748 C C . PHE B 1 349 ? -6.477 -15.133 -18.141 1 95.94 349 PHE B C 1
ATOM 5750 O O . PHE B 1 349 ? -6.086 -14.039 -18.578 1 95.94 349 PHE B O 1
ATOM 5757 N N . TYR B 1 350 ? -7.309 -15.242 -17.188 1 96.88 350 TYR B N 1
ATOM 5758 C CA . TYR B 1 350 ? -7.836 -14.078 -16.484 1 96.88 350 TYR B CA 1
ATOM 5759 C C . TYR B 1 350 ? -6.707 -13.258 -15.875 1 96.88 350 TYR B C 1
ATOM 5761 O O . TYR B 1 350 ? -6.625 -12.047 -16.094 1 96.88 350 TYR B O 1
ATOM 5769 N N . VAL B 1 351 ? -5.875 -13.93 -15.102 1 97.31 351 VAL B N 1
ATOM 5770 C CA . VAL B 1 351 ? -4.793 -13.266 -14.383 1 97.31 351 VAL B CA 1
ATOM 5771 C C . VAL B 1 351 ? -3.895 -12.523 -15.367 1 97.31 351 VAL B C 1
ATOM 5773 O O . VAL B 1 351 ? -3.582 -11.352 -15.172 1 97.31 351 VAL B O 1
ATOM 5776 N N . GLN B 1 352 ? -3.527 -13.188 -16.438 1 95.69 352 GLN B N 1
ATOM 5777 C CA . GLN B 1 352 ? -2.629 -12.57 -17.406 1 95.69 352 GLN B CA 1
ATOM 5778 C C . GLN B 1 352 ? -3.303 -11.398 -18.109 1 95.69 352 GLN B C 1
ATOM 5780 O O . GLN B 1 352 ? -2.646 -10.414 -18.453 1 95.69 352 GLN B O 1
ATOM 5785 N N . THR B 1 353 ? -4.59 -11.484 -18.312 1 96.75 353 THR B N 1
ATOM 5786 C CA . THR B 1 353 ? -5.324 -10.375 -18.906 1 96.75 353 THR B CA 1
ATOM 5787 C C . THR B 1 353 ? -5.285 -9.148 -17.984 1 96.75 353 THR B C 1
ATOM 5789 O O . THR B 1 353 ? -5.082 -8.031 -18.453 1 96.75 353 THR B O 1
ATOM 5792 N N . VAL B 1 354 ? -5.473 -9.352 -16.734 1 98 354 VAL B N 1
ATOM 5793 C CA . VAL B 1 354 ? -5.402 -8.266 -15.766 1 98 354 VAL B CA 1
ATOM 5794 C C . VAL B 1 354 ? -4.008 -7.637 -15.797 1 98 354 VAL B C 1
ATOM 5796 O O . VAL B 1 354 ? -3.875 -6.41 -15.844 1 98 354 VAL B O 1
ATOM 5799 N N . LEU B 1 355 ? -2.975 -8.477 -15.797 1 96.81 355 LEU B N 1
ATOM 5800 C CA . LEU B 1 355 ? -1.604 -7.98 -15.797 1 96.81 355 LEU B CA 1
ATOM 5801 C C . LEU B 1 355 ? -1.322 -7.164 -17.062 1 96.81 355 LEU B C 1
ATOM 5803 O O . LEU B 1 355 ? -0.716 -6.094 -16.984 1 96.81 355 LEU B O 1
ATOM 5807 N N . ASP B 1 356 ? -1.762 -7.691 -18.203 1 96.06 356 ASP B N 1
ATOM 5808 C CA . ASP B 1 356 ? -1.604 -6.961 -19.453 1 96.06 356 ASP B CA 1
ATOM 5809 C C . ASP B 1 356 ? -2.279 -5.594 -19.375 1 96.06 356 ASP B C 1
ATOM 5811 O O . ASP B 1 356 ? -1.737 -4.602 -19.859 1 96.06 356 ASP B O 1
ATOM 5815 N N . THR B 1 357 ? -3.424 -5.617 -18.844 1 98 357 THR B N 1
ATOM 5816 C CA . THR B 1 357 ? -4.191 -4.383 -18.75 1 98 357 THR B CA 1
ATOM 5817 C C . THR B 1 357 ? -3.516 -3.387 -17.812 1 98 357 THR B C 1
ATOM 5819 O O . THR B 1 357 ? -3.502 -2.184 -18.078 1 98 357 THR B O 1
ATOM 5822 N N . VAL B 1 358 ? -2.955 -3.85 -16.688 1 97.69 358 VAL B N 1
ATOM 5823 C CA . VAL B 1 358 ? -2.219 -2.988 -15.773 1 97.69 358 VAL B CA 1
ATOM 5824 C C . VAL B 1 358 ? -1.032 -2.354 -16.5 1 97.69 358 VAL B C 1
ATOM 5826 O O . VAL B 1 358 ? -0.785 -1.153 -16.359 1 97.69 358 VAL B O 1
ATOM 5829 N N . ARG B 1 359 ? -0.282 -3.172 -17.25 1 96.19 359 ARG B N 1
ATOM 5830 C CA . ARG B 1 359 ? 0.86 -2.674 -18.016 1 96.19 359 ARG B CA 1
ATOM 5831 C C . ARG B 1 359 ? 0.43 -1.6 -19 1 96.19 359 ARG B C 1
ATOM 5833 O O . ARG B 1 359 ? 1.064 -0.547 -19.109 1 96.19 359 ARG B O 1
ATOM 5840 N N . ALA B 1 360 ? -0.639 -1.925 -19.75 1 96.75 360 ALA B N 1
ATOM 5841 C CA . ALA B 1 360 ? -1.151 -0.977 -20.734 1 96.75 360 ALA B CA 1
ATOM 5842 C C . ALA B 1 360 ? -1.628 0.309 -20.062 1 96.75 360 ALA B C 1
ATOM 5844 O O . ALA B 1 360 ? -1.402 1.406 -20.578 1 96.75 360 ALA B O 1
ATOM 5845 N N . ALA B 1 361 ? -2.301 0.137 -18.953 1 97.69 361 ALA B N 1
ATOM 5846 C CA . ALA B 1 361 ? -2.789 1.287 -18.203 1 97.69 361 ALA B CA 1
ATOM 5847 C C . ALA B 1 361 ? -1.635 2.168 -17.734 1 97.69 361 ALA B C 1
ATOM 5849 O O . ALA B 1 361 ? -1.715 3.396 -17.797 1 97.69 361 ALA B O 1
ATOM 5850 N N . SER B 1 362 ? -0.618 1.578 -17.203 1 96.88 362 SER B N 1
ATOM 5851 C CA . SER B 1 362 ? 0.565 2.312 -16.766 1 96.88 362 SER B CA 1
ATOM 5852 C C . SER B 1 362 ? 1.197 3.082 -17.922 1 96.88 362 SER B C 1
ATOM 5854 O O . SER B 1 362 ? 1.558 4.25 -17.766 1 96.88 362 SER B O 1
ATOM 5856 N N . LYS B 1 363 ? 1.353 2.465 -19.047 1 95.62 363 LYS B N 1
ATOM 5857 C CA . LYS B 1 363 ? 1.976 3.076 -20.219 1 95.62 363 LYS B CA 1
ATOM 5858 C C . LYS B 1 363 ? 1.133 4.23 -20.75 1 95.62 363 LYS B C 1
ATOM 5860 O O . LYS B 1 363 ? 1.666 5.281 -21.109 1 95.62 363 LYS B O 1
ATOM 5865 N N . SER B 1 364 ? -0.164 4.012 -20.781 1 96.5 364 SER B N 1
ATOM 5866 C CA . SER B 1 364 ? -1.053 5.031 -21.344 1 96.5 364 SER B CA 1
ATOM 5867 C C . SER B 1 364 ? -1.412 6.078 -20.297 1 96.5 364 SER B C 1
ATOM 5869 O O . SER B 1 364 ? -2.037 7.09 -20.609 1 96.5 364 SER B O 1
ATOM 5871 N N . ARG B 1 365 ? -1.102 5.789 -19.047 1 95.62 365 ARG B N 1
ATOM 5872 C CA . ARG B 1 365 ? -1.363 6.691 -17.938 1 95.62 365 ARG B CA 1
ATOM 5873 C C . ARG B 1 365 ? -2.857 6.957 -17.781 1 95.62 365 ARG B C 1
ATOM 5875 O O . ARG B 1 365 ? -3.281 8.109 -17.672 1 95.62 365 ARG B O 1
ATOM 5882 N N . GLN B 1 366 ? -3.619 5.91 -17.906 1 95.94 366 GLN B N 1
ATOM 5883 C CA . GLN B 1 366 ? -5.066 5.984 -17.75 1 95.94 366 GLN B CA 1
ATOM 5884 C C . GLN B 1 366 ? -5.621 4.688 -17.172 1 95.94 366 GLN B C 1
ATOM 5886 O O . GLN B 1 366 ? -5.023 3.621 -17.328 1 95.94 366 GLN B O 1
ATOM 5891 N N . SER B 1 367 ? -6.719 4.859 -16.5 1 97.38 367 SER B N 1
ATOM 5892 C CA . SER B 1 367 ? -7.457 3.676 -16.062 1 97.38 367 SER B CA 1
ATOM 5893 C C . SER B 1 367 ? -8.039 2.926 -17.266 1 97.38 367 SER B C 1
ATOM 5895 O O . SER B 1 367 ? -8.484 3.541 -18.234 1 97.38 367 SER B O 1
ATOM 5897 N N . MET B 1 368 ? -8.016 1.567 -17.188 1 98.19 368 MET B N 1
ATOM 5898 C CA . MET B 1 368 ? -8.484 0.766 -18.328 1 98.19 368 MET B CA 1
ATOM 5899 C C . MET B 1 368 ? -9.406 -0.355 -17.844 1 98.19 368 MET B C 1
ATOM 5901 O O . MET B 1 368 ? -9.195 -0.928 -16.781 1 98.19 368 MET B O 1
ATOM 5905 N N . LYS B 1 369 ? -10.344 -0.695 -18.688 1 98.06 369 LYS B N 1
ATOM 5906 C CA . LYS B 1 369 ? -11.234 -1.819 -18.406 1 98.06 369 LYS B CA 1
ATOM 5907 C C . LYS B 1 369 ? -10.547 -3.148 -18.703 1 98.06 369 LYS B C 1
ATOM 5909 O O . LYS B 1 369 ? -9.766 -3.256 -19.656 1 98.06 369 LYS B O 1
ATOM 5914 N N . VAL B 1 370 ? -10.812 -4.09 -17.875 1 98.19 370 VAL B N 1
ATOM 5915 C CA . VAL B 1 370 ? -10.32 -5.441 -18.109 1 98.19 370 VAL B CA 1
ATOM 5916 C C . VAL B 1 370 ? -11.297 -6.207 -19 1 98.19 370 VAL B C 1
ATOM 5918 O O . VAL B 1 370 ? -12.445 -6.445 -18.609 1 98.19 370 VAL B O 1
ATOM 5921 N N . THR B 1 371 ? -10.891 -6.574 -20.172 1 95.31 371 THR B N 1
ATOM 5922 C CA . THR B 1 371 ? -11.734 -7.285 -21.125 1 95.31 371 THR B CA 1
ATOM 5923 C C . THR B 1 371 ? -11.094 -8.609 -21.531 1 95.31 371 THR B C 1
ATOM 5925 O O . THR B 1 371 ? -9.984 -8.633 -22.062 1 95.31 371 THR B O 1
ATOM 5928 N N . MET B 1 372 ? -11.844 -9.594 -21.234 1 91.69 372 MET B N 1
ATOM 5929 C CA . MET B 1 372 ? -11.375 -10.922 -21.641 1 91.69 372 MET B CA 1
ATOM 5930 C C . MET B 1 372 ? -11.727 -11.203 -23.094 1 91.69 372 MET B C 1
ATOM 5932 O O . MET B 1 372 ? -12.906 -11.219 -23.453 1 91.69 372 MET B O 1
ATOM 5936 N N . THR B 1 373 ? -10.82 -11.18 -23.984 1 84.56 373 THR B N 1
ATOM 5937 C CA . THR B 1 373 ? -11.078 -11.492 -25.391 1 84.56 373 THR B CA 1
ATOM 5938 C C . THR B 1 373 ? -10.281 -12.719 -25.828 1 84.56 373 THR B C 1
ATOM 5940 O O . THR B 1 373 ? -9.055 -12.727 -25.719 1 84.56 373 THR B O 1
ATOM 5943 N N . ASP B 1 374 ? -10.977 -13.727 -26.047 1 76.88 374 ASP B N 1
ATOM 5944 C CA . ASP B 1 374 ? -10.352 -14.992 -26.438 1 76.88 374 ASP B CA 1
ATOM 5945 C C . ASP B 1 374 ? -10.062 -15.031 -27.938 1 76.88 374 ASP B C 1
ATOM 5947 O O . ASP B 1 374 ? -9.719 -16.078 -28.469 1 76.88 374 ASP B O 1
ATOM 5951 N N . SER B 1 375 ? -10.5 -13.953 -28.75 1 62.81 375 SER B N 1
ATOM 5952 C CA . SER B 1 375 ? -10.406 -14.094 -30.188 1 62.81 375 SER B CA 1
ATOM 5953 C C . SER B 1 375 ? -8.953 -14.242 -30.641 1 62.81 375 SER B C 1
ATOM 5955 O O . SER B 1 375 ? -8.062 -13.57 -30.109 1 62.81 375 SER B O 1
ATOM 5957 N N . GLN B 1 376 ? -8.562 -15.375 -30.953 1 52.56 376 GLN B N 1
ATOM 5958 C CA . GLN B 1 376 ? -7.254 -15.664 -31.531 1 52.56 376 GLN B CA 1
ATOM 5959 C C . GLN B 1 376 ? -6.809 -14.555 -32.469 1 52.56 376 GLN B C 1
ATOM 5961 O O . GLN B 1 376 ? -7.586 -14.109 -33.344 1 52.56 376 GLN B O 1
ATOM 5966 N N . PRO B 1 377 ? -5.879 -13.727 -32.156 1 46.84 377 PRO B N 1
ATOM 5967 C CA . PRO B 1 377 ? -5.43 -12.898 -33.25 1 46.84 377 PRO B CA 1
ATOM 5968 C C . PRO B 1 377 ? -5.324 -13.68 -34.562 1 46.84 377 PRO B C 1
ATOM 5970 O O . PRO B 1 377 ? -5.141 -14.898 -34.562 1 46.84 377 PRO B O 1
ATOM 5973 N N . GLU B 1 378 ? -5.898 -13.242 -35.625 1 39.66 378 GLU B N 1
ATOM 5974 C CA . GLU B 1 378 ? -5.578 -13.859 -36.906 1 39.66 378 GLU B CA 1
ATOM 5975 C C . GLU B 1 378 ? -4.094 -14.188 -37 1 39.66 378 GLU B C 1
ATOM 5977 O O . GLU B 1 378 ? -3.25 -13.461 -36.469 1 39.66 378 GLU B O 1
ATOM 5982 N N . PRO B 1 379 ? -3.707 -15.438 -37.188 1 36.97 379 PRO B N 1
ATOM 5983 C CA . PRO B 1 379 ? -2.307 -15.836 -37.344 1 36.97 379 PRO B CA 1
ATOM 5984 C C . PRO B 1 379 ? -1.466 -14.75 -38.031 1 36.97 379 PRO B C 1
ATOM 5986 O O . PRO B 1 379 ? -1.88 -14.172 -39.031 1 36.97 379 PRO B O 1
ATOM 5989 N N . ASN B 1 380 ? -0.875 -13.938 -37.281 1 34.06 380 ASN B N 1
ATOM 5990 C CA . ASN B 1 380 ? 0.101 -13.141 -38 1 34.06 380 ASN B CA 1
ATOM 5991 C C . ASN B 1 380 ? 0.989 -14.016 -38.875 1 34.06 380 ASN B C 1
ATOM 5993 O O . ASN B 1 380 ? 1.726 -14.867 -38.375 1 34.06 380 ASN B O 1
ATOM 5997 N N . PRO B 1 381 ? 0.812 -14.211 -40.125 1 34.53 381 PRO B N 1
ATOM 5998 C CA . PRO B 1 381 ? 1.567 -15.07 -41.031 1 34.53 381 PRO B CA 1
ATOM 5999 C C . PRO B 1 381 ? 3.078 -14.93 -40.875 1 34.53 381 PRO B C 1
ATOM 6001 O O . PRO B 1 381 ? 3.842 -15.727 -41.406 1 34.53 381 PRO B O 1
ATOM 6004 N N . PHE B 1 382 ? 3.502 -13.766 -40.406 1 33.28 382 PHE B N 1
ATOM 6005 C CA . PHE B 1 382 ? 4.938 -13.531 -40.5 1 33.28 382 PHE B CA 1
ATOM 6006 C C . PHE B 1 382 ? 5.691 -14.211 -39.375 1 33.28 382 PHE B C 1
ATOM 6008 O O . PHE B 1 382 ? 6.914 -14.359 -39.438 1 33.28 382 PHE B O 1
ATOM 6015 N N . LEU B 1 383 ? 5.141 -14.32 -38.188 1 34.03 383 LEU B N 1
ATOM 6016 C CA . LEU B 1 383 ? 5.906 -14.891 -37.094 1 34.03 383 LEU B CA 1
ATOM 6017 C C . LEU B 1 383 ? 6.117 -16.391 -37.281 1 34.03 383 LEU B C 1
ATOM 6019 O O . LEU B 1 383 ? 6.867 -17.016 -36.531 1 34.03 383 LEU B O 1
ATOM 6023 N N . SER B 1 384 ? 5.414 -17.016 -38.188 1 32.19 384 SER B N 1
ATOM 6024 C CA . SER B 1 384 ? 5.629 -18.422 -38.469 1 32.19 384 SER B CA 1
ATOM 6025 C C . SER B 1 384 ? 7.02 -18.672 -39.062 1 32.19 384 SER B C 1
ATOM 6027 O O . SER B 1 384 ? 7.617 -19.719 -38.844 1 32.19 384 SER B O 1
ATOM 6029 N N . THR B 1 385 ? 7.547 -17.703 -39.844 1 31.38 385 THR B N 1
ATOM 6030 C CA . THR B 1 385 ? 8.805 -17.969 -40.531 1 31.38 385 THR B CA 1
ATOM 6031 C C . THR B 1 385 ? 9.977 -17.859 -39.562 1 31.38 385 THR B C 1
ATOM 6033 O O . THR B 1 385 ? 10.914 -18.672 -39.625 1 31.38 385 THR B O 1
ATOM 6036 N N . ALA B 1 386 ? 9.906 -16.828 -38.656 1 33.75 386 ALA B N 1
ATOM 6037 C CA . ALA B 1 386 ? 11.086 -16.703 -37.812 1 33.75 386 ALA B CA 1
ATOM 6038 C C . ALA B 1 386 ? 11.125 -17.781 -36.75 1 33.75 386 ALA B C 1
ATOM 6040 O O . ALA B 1 386 ? 12.195 -18.25 -36.344 1 33.75 386 ALA B O 1
ATOM 6041 N N . MET B 1 387 ? 10.023 -18.141 -36.219 1 30.33 387 MET B N 1
ATOM 6042 C CA . MET B 1 387 ? 10.008 -19.219 -35.25 1 30.33 387 MET B CA 1
ATOM 6043 C C . MET B 1 387 ? 10.25 -20.562 -35.906 1 30.33 387 MET B C 1
ATOM 6045 O O . MET B 1 387 ? 10.766 -21.484 -35.281 1 30.33 387 MET B O 1
ATOM 6049 N N . ARG B 1 388 ? 9.828 -20.797 -37.188 1 32.38 388 ARG B N 1
ATOM 6050 C CA . ARG B 1 388 ? 10.242 -21.953 -37.969 1 32.38 388 ARG B CA 1
ATOM 6051 C C . ARG B 1 388 ? 11.742 -21.922 -38.25 1 32.38 388 ARG B C 1
ATOM 6053 O O . ARG B 1 388 ? 12.367 -22.969 -38.406 1 32.38 388 ARG B O 1
ATOM 6060 N N . ARG B 1 389 ? 12.242 -20.734 -38.344 1 35.91 389 ARG B N 1
ATOM 6061 C CA . ARG B 1 389 ? 13.672 -20.688 -38.656 1 35.91 389 ARG B CA 1
ATOM 6062 C C . ARG B 1 389 ? 14.508 -21 -37.438 1 35.91 389 ARG B C 1
ATOM 6064 O O . ARG B 1 389 ? 15.625 -21.516 -37.531 1 35.91 389 ARG B O 1
ATOM 6071 N N . SER B 1 390 ? 14.109 -20.5 -36.219 1 30.64 390 SER B N 1
ATOM 6072 C CA . SER B 1 390 ? 14.922 -20.891 -35.094 1 30.64 390 SER B CA 1
ATOM 6073 C C . SER B 1 390 ? 14.625 -22.328 -34.656 1 30.64 390 SER B C 1
ATOM 6075 O O . SER B 1 390 ? 15.359 -22.906 -33.844 1 30.64 390 SER B O 1
ATOM 6077 N N . THR B 1 391 ? 13.414 -22.797 -34.906 1 30.16 391 THR B N 1
ATOM 6078 C CA . THR B 1 391 ? 13.234 -24.219 -34.594 1 30.16 391 THR B CA 1
ATOM 6079 C C . THR B 1 391 ? 14.133 -25.078 -35.469 1 30.16 391 THR B C 1
ATOM 6081 O O . THR B 1 391 ? 14.602 -26.125 -35.062 1 30.16 391 THR B O 1
ATOM 6084 N N . PHE B 1 392 ? 14.164 -24.734 -36.812 1 30.98 392 PHE B N 1
ATOM 6085 C CA . PHE B 1 392 ? 14.719 -25.734 -37.719 1 30.98 392 PHE B CA 1
ATOM 6086 C C . PHE B 1 392 ? 16.234 -25.703 -37.688 1 30.98 392 PHE B C 1
ATOM 6088 O O . PHE B 1 392 ? 16.891 -26.5 -38.375 1 30.98 392 PHE B O 1
ATOM 6095 N N . SER B 1 393 ? 16.844 -24.609 -37.281 1 27.83 393 SER B N 1
ATOM 6096 C CA . SER B 1 393 ? 18.281 -24.828 -37.5 1 27.83 393 SER B CA 1
ATOM 6097 C C . SER B 1 393 ? 18.828 -25.875 -36.531 1 27.83 393 SER B C 1
ATOM 6099 O O . SER B 1 393 ? 20.031 -26 -36.375 1 27.83 393 SER B O 1
ATOM 6101 N N . LEU B 1 394 ? 17.922 -26.469 -35.719 1 23.53 394 LEU B N 1
ATOM 6102 C CA . LEU B 1 394 ? 18.5 -27.641 -35.094 1 23.53 394 LEU B CA 1
ATOM 6103 C C . LEU B 1 394 ? 18.578 -28.797 -36.094 1 23.53 394 LEU B C 1
ATOM 6105 O O . LEU B 1 394 ? 18.906 -29.938 -35.719 1 23.53 394 LEU B O 1
ATOM 6109 N N . HIS B 1 395 ? 18.328 -28.609 -37.469 1 21.73 395 HIS B N 1
ATOM 6110 C CA . HIS B 1 395 ? 18.984 -29.703 -38.188 1 21.73 395 HIS B CA 1
ATOM 6111 C C . HIS B 1 395 ? 20.469 -29.422 -38.375 1 21.73 395 HIS B C 1
ATOM 6113 O O . HIS B 1 395 ? 20.859 -28.297 -38.625 1 21.73 395 HIS B O 1
#

Organism: Aplysia californica (NCBI:txid6500)

InterPro domains:
  IPR000683 Gfo/Idh/MocA-like oxidoreductase, N-terminal [PF01408] (17-99)
  IPR036291 NAD(P)-binding domain superfamily [SSF51735] (7-153)
  IPR050463 Gfo/Idh/MocA family oxidoreductases and glycosidases [PTHR43818] (4-369)
  IPR055170 GFO/IDH/MocA-like oxidoreductase domain [PF22725] (134-263)